Protein AF-0000000073377967 (afdb_homodimer)

Solvent-accessible surface area (backbone atoms only — not comparable to full-atom values): 44035 Å² total; per-residue (Å²): 124,82,76,76,72,69,24,38,34,28,38,19,68,34,43,51,21,41,23,29,51,41,42,47,40,69,74,34,63,85,47,51,41,34,38,29,19,65,47,54,81,81,47,94,70,66,77,40,59,47,49,41,74,63,43,64,31,60,46,85,28,69,48,59,68,60,19,52,52,19,46,57,15,47,52,41,32,71,63,36,80,82,41,24,83,33,47,45,70,49,6,34,40,32,38,18,60,60,66,51,46,60,42,22,50,49,41,37,47,75,70,72,44,83,67,71,58,48,74,34,52,56,83,60,52,33,53,45,79,84,32,69,53,55,48,24,69,60,65,75,47,67,31,28,25,38,31,54,79,19,21,32,26,36,27,35,61,41,52,36,50,52,45,51,50,28,43,77,60,62,39,42,78,44,69,42,48,74,46,27,63,32,62,71,83,79,49,32,32,38,32,35,28,29,68,89,65,52,76,49,76,23,60,30,32,36,43,15,41,41,24,48,39,43,54,40,26,43,46,22,13,64,76,69,71,39,72,68,53,40,45,67,89,58,46,42,19,32,33,34,41,34,34,29,30,52,47,51,73,71,54,34,71,67,38,61,76,38,38,29,34,32,46,46,57,44,40,56,45,51,37,32,56,34,41,36,44,47,41,47,96,84,30,36,34,37,37,35,28,61,60,28,21,27,35,74,38,73,80,43,97,94,40,70,44,39,36,70,51,96,47,98,49,40,56,22,70,67,65,36,35,28,52,53,39,35,32,52,52,42,47,37,42,41,49,22,55,81,49,54,78,58,47,70,74,48,54,35,46,41,42,30,11,26,29,46,75,49,44,45,32,50,28,64,41,90,60,23,55,39,30,29,38,34,37,21,38,48,88,62,42,64,41,32,30,81,40,45,6,54,54,48,51,26,47,76,69,71,60,49,54,69,69,52,48,57,62,12,32,69,82,53,87,70,64,72,42,55,77,28,38,75,45,66,77,46,52,42,82,78,39,52,48,48,73,73,82,123,124,86,77,76,71,69,24,37,32,28,39,18,68,36,44,51,21,41,22,28,50,40,41,48,40,69,75,36,64,85,48,50,41,34,38,30,19,66,49,56,79,82,49,95,70,65,82,37,59,46,50,39,74,63,43,64,32,58,47,85,27,69,50,58,70,59,18,52,51,20,46,58,17,47,53,40,34,71,64,36,79,85,43,26,84,32,47,44,69,49,6,36,40,32,38,18,60,60,66,51,45,60,41,23,50,50,41,38,44,74,70,72,46,83,66,70,56,47,73,34,53,56,82,60,52,32,54,44,78,83,32,68,54,54,47,23,72,59,65,75,46,67,30,28,27,37,31,55,81,19,21,33,26,36,27,35,60,42,53,36,49,53,46,49,52,28,42,75,62,62,39,41,79,43,69,43,49,73,47,28,64,32,63,73,84,81,50,33,31,38,31,33,29,30,68,89,66,51,75,50,75,23,61,32,32,36,44,16,41,40,25,48,40,44,55,40,25,43,45,23,13,64,76,69,70,41,72,67,51,40,44,67,90,59,46,41,19,34,31,34,39,33,34,29,30,52,48,52,73,73,54,34,69,67,37,61,76,38,40,29,37,32,45,47,56,45,39,56,44,51,38,34,56,33,41,34,42,47,40,46,96,84,30,36,34,36,37,33,28,61,61,28,22,28,34,75,38,74,79,42,96,93,38,71,45,39,37,69,52,96,47,99,50,40,55,22,69,66,66,36,35,27,52,54,40,35,34,50,52,40,46,37,41,42,49,23,54,83,50,54,76,57,45,72,75,46,54,36,47,41,46,30,10,26,27,47,76,50,43,43,32,50,27,65,41,91,60,24,54,40,30,30,38,34,38,20,36,48,88,62,42,65,40,30,32,79,42,44,6,55,54,49,52,25,46,77,69,70,61,48,54,69,71,53,48,57,64,12,32,71,82,52,86,70,64,70,43,55,79,30,38,74,44,66,77,44,52,41,83,77,38,51,48,49,73,74,81,120

pLDDT: mean 94.63, std 9.37, range [20.86, 98.94]

Radius of gyration: 30.76 Å; Cα contacts (8 Å, |Δi|>4): 2091; chains: 2; bounding box: 64×98×62 Å

InterPro domains:
  IPR006076 FAD dependent oxidoreductase [PF01266] (8-395)
  IPR036188 FAD/NAD(P)-binding domain superfamily [G3DSA:3.50.50.60] (9-411)
  IPR036188 FAD/NAD(P)-binding domain superfamily [SSF51905] (7-415)
  IPR045170 MTOX family [PTHR10961] (7-421)

Secondary structure (DSSP, 8-state):
------EEEEE--SHHHHHHHHHHHHH-TTSEEEEEESS-TT-S----SS-SS-EEE----SSHHHHHHHHHHHHHHHH-TTTGGGEE---EEEEESSSHHHHHHHHHHHTT---SEEEE-HHHHTTGGGGTTTTS--TT--EEEEETT-EEE-HHHHHHHHHHHHHHTT-EEEE--EEEEEE-SSS-EEEEEETTS-EEE-SEEEE--GGGHHHHHHHHHHHHT-GGG--GGG-EEEEEEEEEEE--HHHHHHHTTPPEEEE---TTTTS--EEEE---TT-EEEEEEEEEEE-EEEEETTEEEE---SSTTTTTT---HHHHHHHHHHHHHHH-GGGTT-EEEEEEEEEEEE-TT---EEEE-TT-TTEEEEE--TT--GGGHHHHHHHHHHHHHT-S-HHHHHHT-TT-----GGG-TTS--EEGGGGSPP----/------EEEEE--SHHHHHHHHHHHHH-TTSEEEEEESS-TT-S----SS-SS-EEE----SSHHHHHHHHHHHHHHHH-TTTGGGEE---EEEEESSSHHHHHHHHHHHTT----EEEE-HHHHTTGGGGTTTTS--TT--EEEEETT-EEE-HHHHHHHHHHHHHHTT-EEEE--EEEEEE-SSS-EEEEEETTS-EEE-SEEEE--GGGHHHHHHHHHHHHT-GGG--GGG-EEEEEEEEEEE--HHHHHHHTTPPEEEE---TTTTS--EEEE---TT-EEEEEEEEEEE-EEEEETTEEEE---SSTTTTTT---HHHHHHHHHHHHHHH-GGGGG-EEEEEEEEEEEE-TT---EEEE-TT-TTEEEEE--TT--GGGHHHHHHHHHHHHHT-S-HHHHHHT-TT-----GGG-TTS--EEGGGGSPP----

Structure (mmCIF, N/CA/C/O backbone):
data_AF-0000000073377967-model_v1
#
loop_
_entity.id
_entity.type
_entity.pdbx_description
1 polymer 'FAD dependent oxidoreductase domain-containing protein'
#
loop_
_atom_site.group_PDB
_atom_site.id
_atom_site.type_symbol
_atom_site.label_atom_id
_atom_site.label_alt_id
_atom_site.label_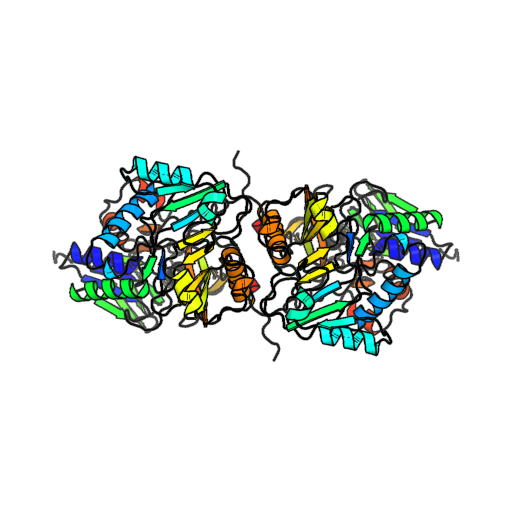comp_id
_atom_site.label_asym_id
_atom_site.label_entity_id
_atom_site.label_seq_id
_atom_site.pdbx_PDB_ins_code
_atom_site.Cartn_x
_atom_site.Cartn_y
_atom_site.Cartn_z
_atom_site.occupancy
_atom_site.B_iso_or_equiv
_atom_site.auth_seq_id
_atom_site.auth_comp_id
_atom_site.auth_asym_id
_atom_site.auth_atom_id
_atom_site.pdbx_PDB_model_num
ATOM 1 N N . MET A 1 1 ? -24.422 -52.75 -22.562 1 26.52 1 MET A N 1
ATOM 2 C CA . MET A 1 1 ? -24.328 -51.469 -21.875 1 26.52 1 MET A CA 1
ATOM 3 C C . MET A 1 1 ? -23.234 -50.594 -22.5 1 26.52 1 MET A C 1
ATOM 5 O O . MET A 1 1 ? -22.078 -51 -22.578 1 26.52 1 MET A O 1
ATOM 9 N N . THR A 1 2 ? -23.422 -49.969 -23.594 1 35.56 2 THR A N 1
ATOM 10 C CA . THR A 1 2 ? -22.406 -49.25 -24.359 1 35.56 2 THR A CA 1
ATOM 11 C C . THR A 1 2 ? -21.438 -48.531 -23.422 1 35.56 2 THR A C 1
ATOM 13 O O . THR A 1 2 ? -21.844 -47.75 -22.578 1 35.56 2 THR A O 1
ATOM 16 N N . THR A 1 3 ? -20.484 -49.156 -22.828 1 42.66 3 THR A N 1
ATOM 17 C CA . THR A 1 3 ? -19.469 -48.781 -21.859 1 42.66 3 THR A CA 1
ATOM 18 C C . THR A 1 3 ? -18.984 -47.344 -22.141 1 42.66 3 THR A C 1
ATOM 20 O O . THR A 1 3 ? -18.391 -47.094 -23.172 1 42.66 3 THR A O 1
ATOM 23 N N . HIS A 1 4 ? -19.75 -46.312 -21.938 1 56.88 4 HIS A N 1
ATOM 24 C CA . HIS A 1 4 ? -19.438 -44.906 -22.234 1 56.88 4 HIS A CA 1
ATOM 25 C C . HIS A 1 4 ? -18.062 -44.531 -21.688 1 56.88 4 HIS A C 1
ATOM 27 O O . HIS A 1 4 ? -17.781 -44.719 -20.516 1 56.88 4 HIS A O 1
ATOM 33 N N . ASN A 1 5 ? -17.062 -44.5 -22.453 1 76.94 5 ASN A N 1
ATOM 34 C CA . ASN A 1 5 ? -15.672 -44.156 -22.141 1 76.94 5 ASN A CA 1
ATOM 35 C C . ASN A 1 5 ? -15.57 -42.781 -21.516 1 76.94 5 ASN A C 1
ATOM 37 O O . ASN A 1 5 ? -16.203 -41.812 -21.984 1 76.94 5 ASN A O 1
ATOM 41 N N . PRO A 1 6 ? -14.906 -42.75 -20.312 1 88.88 6 PRO A N 1
ATOM 42 C CA . PRO A 1 6 ? -14.75 -41.469 -19.656 1 88.88 6 PRO A CA 1
ATOM 43 C C . PRO A 1 6 ? -14.133 -40.406 -20.578 1 88.88 6 PRO A C 1
ATOM 45 O O . PRO A 1 6 ? -13.266 -40.75 -21.406 1 88.88 6 PRO A O 1
ATOM 48 N N . SER A 1 7 ? -14.773 -39.25 -20.656 1 97.31 7 SER A N 1
ATOM 49 C CA . SER A 1 7 ? -14.25 -38.094 -21.375 1 97.31 7 SER A CA 1
ATOM 50 C C . SER A 1 7 ? -13.984 -36.938 -20.422 1 97.31 7 SER A C 1
ATOM 52 O O . SER A 1 7 ? -14.68 -36.781 -19.422 1 97.31 7 SER A O 1
ATOM 54 N N . TYR A 1 8 ? -12.93 -36.281 -20.719 1 98.75 8 TYR A N 1
ATOM 55 C CA . TYR A 1 8 ? -12.477 -35.188 -19.859 1 98.75 8 TYR A CA 1
ATOM 56 C C . TYR A 1 8 ? -12.398 -33.875 -20.625 1 98.75 8 TYR A C 1
ATOM 58 O O . TYR A 1 8 ? -11.812 -33.812 -21.719 1 98.75 8 TYR A O 1
ATOM 66 N N . LEU A 1 9 ? -13.047 -32.875 -20.125 1 98.88 9 LEU A N 1
ATOM 67 C CA . LEU A 1 9 ? -12.938 -31.484 -20.609 1 98.88 9 LEU A CA 1
ATOM 68 C C . LEU A 1 9 ? -12.266 -30.594 -19.562 1 98.88 9 LEU A C 1
ATOM 70 O O . LEU A 1 9 ? -12.75 -30.484 -18.438 1 98.88 9 LEU A O 1
ATOM 74 N N . ILE A 1 10 ? -11.133 -30.062 -19.953 1 98.94 10 ILE A N 1
ATOM 75 C CA . ILE A 1 10 ? -10.352 -29.219 -19.062 1 98.94 10 ILE A CA 1
ATOM 76 C C . ILE A 1 10 ? -10.43 -27.766 -19.516 1 98.94 10 ILE A C 1
ATOM 78 O O . ILE A 1 10 ? -9.984 -27.438 -20.625 1 98.94 10 ILE A O 1
ATOM 82 N N . VAL A 1 11 ? -10.977 -26.906 -18.656 1 98.75 11 VAL A N 1
ATOM 83 C CA . VAL A 1 11 ? -11.133 -25.484 -18.969 1 98.75 11 VAL A CA 1
ATOM 84 C C . VAL A 1 11 ? -9.938 -24.703 -18.422 1 98.75 11 VAL A C 1
ATOM 86 O O . VAL A 1 11 ? -9.867 -24.422 -17.219 1 98.75 11 VAL A O 1
ATOM 89 N N . GLY A 1 12 ? -9.102 -24.234 -19.312 1 98.06 12 GLY A N 1
ATOM 90 C CA . GLY A 1 12 ? -7.867 -23.562 -18.969 1 98.06 12 GLY A CA 1
ATOM 91 C C . GLY A 1 12 ? -6.629 -24.375 -19.281 1 98.06 12 GLY A C 1
ATOM 92 O O . GLY A 1 12 ? -6.477 -25.5 -18.797 1 98.06 12 GLY A O 1
ATOM 93 N N . ALA A 1 13 ? -5.793 -23.734 -20.062 1 98.06 13 ALA A N 1
ATOM 94 C CA . ALA A 1 13 ? -4.562 -24.422 -20.469 1 98.06 13 ALA A CA 1
ATOM 95 C C . ALA A 1 13 ? -3.338 -23.766 -19.844 1 98.06 13 ALA A C 1
ATOM 97 O O . ALA A 1 13 ? -2.344 -23.5 -20.516 1 98.06 13 ALA A O 1
ATOM 98 N N . GLY A 1 14 ? -3.438 -23.391 -18.578 1 97.5 14 GLY A N 1
ATOM 99 C CA . GLY A 1 14 ? -2.281 -23.109 -17.75 1 97.5 14 GLY A CA 1
ATOM 100 C C . GLY A 1 14 ? -1.642 -24.359 -17.172 1 97.5 14 GLY A C 1
ATOM 101 O O . GLY A 1 14 ? -1.864 -25.469 -17.672 1 97.5 14 GLY A O 1
ATOM 102 N N . VAL A 1 15 ? -0.915 -24.156 -16.078 1 98.19 15 VAL A N 1
ATOM 103 C CA . VAL A 1 15 ? -0.127 -25.297 -15.602 1 98.19 15 VAL A CA 1
ATOM 104 C C . VAL A 1 15 ? -1.048 -26.328 -14.969 1 98.19 15 VAL A C 1
ATOM 106 O O . VAL A 1 15 ? -0.798 -27.531 -15.07 1 98.19 15 VAL A O 1
ATOM 109 N N . PHE A 1 16 ? -2.098 -25.922 -14.328 1 98.75 16 PHE A N 1
ATOM 110 C CA . PHE A 1 16 ? -3.031 -26.891 -13.766 1 98.75 16 PHE A CA 1
ATOM 111 C C . PHE A 1 16 ? -3.691 -27.703 -14.867 1 98.75 16 PHE A C 1
ATOM 113 O O . PHE A 1 16 ? -3.791 -28.938 -14.758 1 98.75 16 PHE A O 1
ATOM 120 N N . GLY A 1 17 ? -4.113 -27.047 -15.922 1 98.81 17 GLY A N 1
ATOM 121 C CA . GLY A 1 17 ? -4.809 -27.734 -17 1 98.81 17 GLY A CA 1
ATOM 122 C C . GLY A 1 17 ? -3.9 -28.609 -17.828 1 98.81 17 GLY A C 1
ATOM 123 O O . GLY A 1 17 ? -4.184 -29.797 -18.031 1 98.81 17 GLY A O 1
ATOM 124 N N . VAL A 1 18 ? -2.848 -28.094 -18.266 1 98.81 18 VAL A N 1
ATOM 125 C CA . VAL A 1 18 ? -1.949 -28.812 -19.156 1 98.81 18 VAL A CA 1
ATOM 126 C C . VAL A 1 18 ? -1.345 -30.016 -18.422 1 98.81 18 VAL A C 1
ATOM 128 O O . VAL A 1 18 ? -1.225 -31.094 -19 1 98.81 18 VAL A O 1
ATOM 131 N N . SER A 1 19 ? -0.915 -29.766 -17.188 1 98.94 19 SER A N 1
ATOM 132 C CA . SER A 1 19 ? -0.397 -30.875 -16.406 1 98.94 19 SER A CA 1
ATOM 133 C C . SER A 1 19 ? -1.442 -31.984 -16.25 1 98.94 19 SER A C 1
ATOM 135 O O . SER A 1 19 ? -1.12 -33.156 -16.344 1 98.94 19 SER A O 1
ATOM 137 N N . THR A 1 20 ? -2.662 -31.625 -15.992 1 98.94 20 THR A N 1
ATOM 138 C CA . THR A 1 20 ? -3.754 -32.594 -15.859 1 98.94 20 THR A CA 1
ATOM 139 C C . THR A 1 20 ? -3.943 -33.375 -17.156 1 98.94 20 THR A C 1
ATOM 141 O O . THR A 1 20 ? -4.02 -34.594 -17.125 1 98.94 20 THR A O 1
ATOM 144 N N . ALA A 1 21 ? -4.004 -32.656 -18.25 1 98.94 21 ALA A N 1
ATOM 145 C CA . ALA A 1 21 ? -4.156 -33.312 -19.547 1 98.94 21 ALA A CA 1
ATOM 146 C C . ALA A 1 21 ? -3.027 -34.312 -19.812 1 98.94 21 ALA A C 1
ATOM 148 O O . ALA A 1 21 ? -3.266 -35.438 -20.266 1 98.94 21 ALA A O 1
ATOM 149 N N . TYR A 1 22 ? -1.828 -33.906 -19.531 1 98.88 22 TYR A N 1
ATOM 150 C CA . TYR A 1 22 ? -0.641 -34.719 -19.766 1 98.88 22 TYR A CA 1
ATOM 151 C C . TYR A 1 22 ? -0.718 -36.031 -18.969 1 98.88 22 TYR A C 1
ATOM 153 O O . TYR A 1 22 ? -0.483 -37.125 -19.516 1 98.88 22 TYR A O 1
ATOM 161 N N . HIS A 1 23 ? -1.049 -35.938 -17.734 1 98.81 23 HIS A N 1
ATOM 162 C CA . HIS A 1 23 ? -1.083 -37.125 -16.875 1 98.81 23 HIS A CA 1
ATOM 163 C C . HIS A 1 23 ? -2.27 -38 -17.219 1 98.81 23 HIS A C 1
ATOM 165 O O . HIS A 1 23 ? -2.164 -39.25 -17.156 1 98.81 23 HIS A O 1
ATOM 171 N N . LEU A 1 24 ? -3.408 -37.406 -17.547 1 98.75 24 LEU A N 1
ATOM 172 C CA . LEU A 1 24 ? -4.582 -38.188 -17.938 1 98.75 24 LEU A CA 1
ATOM 173 C C . LEU A 1 24 ? -4.293 -39.031 -19.172 1 98.75 24 LEU A C 1
ATOM 175 O O . LEU A 1 24 ? -4.562 -40.219 -19.188 1 98.75 24 LEU A O 1
ATOM 179 N N . ILE A 1 25 ? -3.711 -38.344 -20.188 1 98.44 25 ILE A N 1
ATOM 180 C CA . ILE A 1 25 ? -3.541 -39.031 -21.484 1 98.44 25 ILE A CA 1
ATOM 181 C C . ILE A 1 25 ? -2.459 -40.094 -21.359 1 98.44 25 ILE A C 1
ATOM 183 O O . ILE A 1 25 ? -2.5 -41.094 -22.062 1 98.44 25 ILE A O 1
ATOM 187 N N . GLN A 1 26 ? -1.489 -39.906 -20.516 1 98.12 26 GLN A N 1
ATOM 188 C CA . GLN A 1 26 ? -0.467 -40.906 -20.266 1 98.12 26 GLN A CA 1
ATOM 189 C C . GLN A 1 26 ? -1.058 -42.125 -19.562 1 98.12 26 GLN A C 1
ATOM 191 O O . GLN A 1 26 ? -0.741 -43.281 -19.922 1 98.12 26 GLN A O 1
ATOM 196 N N . LYS A 1 27 ? -1.865 -41.875 -18.609 1 97.44 27 LYS A N 1
ATOM 197 C CA . LYS A 1 27 ? -2.438 -42.969 -17.844 1 97.44 27 LYS A CA 1
ATOM 198 C C . LYS A 1 27 ? -3.549 -43.656 -18.609 1 97.44 27 LYS A C 1
ATOM 200 O O . LYS A 1 27 ? -3.713 -44.875 -18.516 1 97.44 27 LYS A O 1
ATOM 205 N N . TYR A 1 28 ? -4.332 -42.906 -19.344 1 97.19 28 TYR A N 1
ATOM 206 C CA . TYR A 1 28 ? -5.438 -43.406 -20.141 1 97.19 28 TYR A CA 1
ATOM 207 C C . TYR A 1 28 ? -5.289 -43 -21.609 1 97.19 28 TYR A C 1
ATOM 209 O O . TYR A 1 28 ? -5.984 -42.094 -22.078 1 97.19 28 TYR A O 1
ATOM 217 N N . PRO A 1 29 ? -4.566 -43.719 -22.328 1 95.81 29 PRO A N 1
ATOM 218 C CA . PRO A 1 29 ? -4.23 -43.312 -23.703 1 95.81 29 PRO A CA 1
ATOM 219 C C . PRO A 1 29 ? -5.445 -43.312 -24.625 1 95.81 29 PRO A C 1
ATOM 221 O O . PRO A 1 29 ? -5.422 -42.656 -25.672 1 95.81 29 PRO A O 1
ATOM 224 N N . ASN A 1 30 ? -6.516 -44 -24.234 1 95.06 30 ASN A N 1
ATOM 225 C CA . ASN A 1 30 ? -7.688 -44.094 -25.094 1 95.06 30 ASN A CA 1
ATOM 226 C C . ASN A 1 30 ? -8.789 -43.125 -24.625 1 95.06 30 ASN A C 1
ATOM 228 O O . ASN A 1 30 ? -9.859 -43.062 -25.234 1 95.06 30 ASN A O 1
ATOM 232 N N . ALA A 1 31 ? -8.484 -42.344 -23.594 1 96.12 31 ALA A N 1
ATOM 233 C CA . ALA A 1 31 ? -9.469 -41.406 -23.094 1 96.12 31 ALA A CA 1
ATOM 234 C C . ALA A 1 31 ? -9.57 -40.188 -24.031 1 96.12 31 ALA A C 1
ATOM 236 O O . ALA A 1 31 ? -8.594 -39.812 -24.688 1 96.12 31 ALA A O 1
ATOM 237 N N . SER A 1 32 ? -10.812 -39.719 -24.109 1 97.88 32 SER A N 1
ATOM 238 C CA . SER A 1 32 ? -11 -38.438 -24.797 1 97.88 32 SER A CA 1
ATOM 239 C C . SER A 1 32 ? -10.688 -37.25 -23.859 1 97.88 32 SER A C 1
ATOM 241 O O . SER A 1 32 ? -11.414 -37.031 -22.891 1 97.88 32 SER A O 1
ATOM 243 N N . VAL A 1 33 ? -9.594 -36.625 -24.094 1 98.75 33 VAL A N 1
ATOM 244 C CA . VAL A 1 33 ? -9.172 -35.469 -23.297 1 98.75 33 VAL A CA 1
ATOM 245 C C . VAL A 1 33 ? -9.125 -34.219 -24.156 1 98.75 33 VAL A C 1
ATOM 247 O O . VAL A 1 33 ? -8.469 -34.188 -25.203 1 98.75 33 VAL A O 1
ATOM 250 N N . THR A 1 34 ? -9.852 -33.156 -23.75 1 98.88 34 THR A N 1
ATOM 251 C CA . THR A 1 34 ? -9.883 -31.875 -24.469 1 98.88 34 THR A CA 1
ATOM 252 C C . THR A 1 34 ? -9.469 -30.734 -23.547 1 98.88 34 THR A C 1
ATOM 254 O O . THR A 1 34 ? -10.023 -30.562 -22.469 1 98.88 34 THR A O 1
ATOM 257 N N . LEU A 1 35 ? -8.469 -30.016 -24.016 1 98.75 35 LEU A N 1
ATOM 258 C CA . LEU A 1 35 ? -8.117 -28.734 -23.422 1 98.75 35 LEU A CA 1
ATOM 259 C C . LEU A 1 35 ? -8.805 -27.578 -24.141 1 98.75 35 LEU A C 1
ATOM 261 O O . LEU A 1 35 ? -8.82 -27.547 -25.375 1 98.75 35 LEU A O 1
ATOM 265 N N . VAL A 1 36 ? -9.367 -26.672 -23.375 1 98.5 36 VAL A N 1
ATOM 266 C CA . VAL A 1 36 ? -9.945 -25.484 -24 1 98.5 36 VAL A CA 1
ATOM 267 C C . VAL A 1 36 ? -9.406 -24.234 -23.312 1 98.5 36 VAL A C 1
ATOM 269 O O . VAL A 1 36 ? -9.344 -24.172 -22.078 1 98.5 36 VAL A O 1
ATOM 272 N N . ASP A 1 37 ? -8.984 -23.312 -24.062 1 97.44 37 ASP A N 1
ATOM 273 C CA . ASP A 1 37 ? -8.461 -22.047 -23.594 1 97.44 37 ASP A CA 1
ATOM 274 C C . ASP A 1 37 ? -8.773 -20.922 -24.578 1 97.44 37 ASP A C 1
ATOM 276 O O . ASP A 1 37 ? -8.938 -21.172 -25.781 1 97.44 37 ASP A O 1
ATOM 280 N N . ARG A 1 38 ? -8.836 -19.766 -24.031 1 95.69 38 ARG A N 1
ATOM 281 C CA . ARG A 1 38 ? -9.141 -18.625 -24.891 1 95.69 38 ARG A CA 1
ATOM 282 C C . ARG A 1 38 ? -7.973 -18.328 -25.828 1 95.69 38 ARG A C 1
ATOM 284 O O . ARG A 1 38 ? -8.172 -17.781 -26.922 1 95.69 38 ARG A O 1
ATOM 291 N N . ASP A 1 39 ? -6.793 -18.656 -25.422 1 96.06 39 ASP A N 1
ATOM 292 C CA . ASP A 1 39 ? -5.602 -18.406 -26.234 1 96.06 39 ASP A CA 1
ATOM 293 C C . ASP A 1 39 ? -5.09 -19.688 -26.875 1 96.06 39 ASP A C 1
ATOM 295 O O . ASP A 1 39 ? -5.141 -20.75 -26.25 1 96.06 39 ASP A O 1
ATOM 299 N N . ALA A 1 40 ? -4.582 -19.5 -28.062 1 96.81 40 ALA A N 1
ATOM 300 C CA . ALA A 1 40 ? -3.852 -20.625 -28.656 1 96.81 40 ALA A CA 1
ATOM 301 C C . ALA A 1 40 ? -2.627 -20.984 -27.812 1 96.81 40 ALA A C 1
ATOM 303 O O . ALA A 1 40 ? -1.989 -20.109 -27.234 1 96.81 40 ALA A O 1
ATOM 304 N N . TYR A 1 41 ? -2.311 -22.297 -27.797 1 96 41 TYR A N 1
ATOM 305 C CA . TYR A 1 41 ? -1.249 -22.75 -26.906 1 96 41 TYR A CA 1
ATOM 306 C C . TYR A 1 41 ? 0.098 -22.172 -27.328 1 96 41 TYR A C 1
ATOM 308 O O . TYR A 1 41 ? 1.012 -22.047 -26.5 1 96 41 TYR A O 1
ATOM 316 N N . ASP A 1 42 ? 0.201 -21.812 -28.641 1 94.5 42 ASP A N 1
ATOM 317 C CA . ASP A 1 42 ? 1.464 -21.312 -29.172 1 94.5 42 ASP A CA 1
ATOM 318 C C . ASP A 1 42 ? 1.363 -19.828 -29.516 1 94.5 42 ASP A C 1
ATOM 320 O O . ASP A 1 42 ? 2.135 -19.312 -30.328 1 94.5 42 ASP A O 1
ATOM 324 N N . ALA A 1 43 ? 0.316 -19.219 -28.906 1 94.31 43 ALA A N 1
ATOM 325 C CA . ALA A 1 43 ? 0.167 -17.781 -29.141 1 94.31 43 ALA A CA 1
ATOM 326 C C . ALA A 1 43 ? 1.356 -17.016 -28.594 1 94.31 43 ALA A C 1
ATOM 328 O O . ALA A 1 43 ? 1.999 -17.453 -27.641 1 94.31 43 ALA A O 1
ATOM 329 N N . GLU A 1 44 ? 1.631 -15.867 -29.156 1 89.5 44 GLU A N 1
ATOM 330 C CA . GLU A 1 44 ? 2.746 -15.023 -28.734 1 89.5 44 GLU A CA 1
ATOM 331 C C . GLU A 1 44 ? 2.465 -14.359 -27.391 1 89.5 44 GLU A C 1
ATOM 333 O O . GLU A 1 44 ? 3.389 -14.078 -26.625 1 89.5 44 GLU A O 1
ATOM 338 N N . SER A 1 45 ? 1.251 -14.078 -27.156 1 89.44 45 SER A N 1
ATOM 339 C CA . SER A 1 45 ? 0.805 -13.5 -25.891 1 89.44 45 SER A CA 1
ATOM 340 C C . SER A 1 45 ? -0.458 -14.195 -25.391 1 89.44 45 SER A C 1
ATOM 342 O O . SER A 1 45 ? -1.374 -14.469 -26.172 1 89.44 45 SER A O 1
ATOM 344 N N . ARG A 1 46 ? -0.396 -14.523 -24.094 1 92.25 46 ARG A N 1
ATOM 345 C CA . ARG A 1 46 ? -1.549 -15.156 -23.453 1 92.25 46 ARG A CA 1
ATOM 346 C C . ARG A 1 46 ? -1.888 -14.461 -22.141 1 92.25 46 ARG A C 1
ATOM 348 O O . ARG A 1 46 ? -1.053 -13.75 -21.562 1 92.25 46 ARG A O 1
ATOM 355 N N . VAL A 1 47 ? -3.174 -14.547 -21.578 1 86.38 47 VAL A N 1
ATOM 356 C CA . VAL A 1 47 ? -3.598 -13.945 -20.312 1 86.38 47 VAL A CA 1
ATOM 357 C C . VAL A 1 47 ? -3.463 -14.969 -19.188 1 86.38 47 VAL A C 1
ATOM 359 O O . VAL A 1 47 ? -4.023 -14.789 -18.109 1 86.38 47 VAL A O 1
ATOM 362 N N . ALA A 1 48 ? -2.459 -15.633 -19.078 1 74.44 48 ALA A N 1
ATOM 363 C CA . ALA A 1 48 ? -2.287 -16.672 -18.062 1 74.44 48 ALA A CA 1
ATOM 364 C C . ALA A 1 48 ? -1.117 -16.344 -17.125 1 74.44 48 ALA A C 1
ATOM 366 O O . ALA A 1 48 ? -0.084 -15.836 -17.578 1 74.44 48 ALA A O 1
ATOM 367 N N . ALA A 1 49 ? -1.429 -16.656 -15.844 1 80.75 49 ALA A N 1
ATOM 368 C CA . ALA A 1 49 ? -0.297 -16.547 -14.922 1 80.75 49 ALA A CA 1
ATOM 369 C C . ALA A 1 49 ? 0.826 -17.5 -15.336 1 80.75 49 ALA A C 1
ATOM 371 O O . ALA A 1 49 ? 2.004 -17.203 -15.125 1 80.75 49 ALA A O 1
ATOM 372 N N . SER A 1 50 ? 0.452 -18.547 -15.984 1 83.81 50 SER A N 1
ATOM 373 C CA . SER A 1 50 ? 1.407 -19.594 -16.328 1 83.81 50 SER A CA 1
ATOM 374 C C . SER A 1 50 ? 2.281 -19.172 -17.516 1 83.81 50 SER A C 1
ATOM 376 O O . SER A 1 50 ? 3.375 -19.719 -17.703 1 83.81 50 SER A O 1
ATOM 378 N N . TRP A 1 51 ? 1.674 -18.391 -18.328 1 82.75 51 TRP A N 1
ATOM 379 C CA . TRP A 1 51 ? 2.42 -17.906 -19.484 1 82.75 51 TRP A CA 1
ATOM 380 C C . TRP A 1 51 ? 3.258 -16.688 -19.125 1 82.75 51 TRP A C 1
ATOM 382 O O . TRP A 1 51 ? 2.713 -15.641 -18.766 1 82.75 51 TRP A O 1
ATOM 392 N N . ASP A 1 52 ? 4.492 -16.828 -19.031 1 86.75 52 ASP A N 1
ATOM 393 C CA . ASP A 1 52 ? 5.449 -15.797 -18.656 1 86.75 52 ASP A CA 1
ATOM 394 C C . ASP A 1 52 ? 6.82 -16.078 -19.266 1 86.75 52 ASP A C 1
ATOM 396 O O . ASP A 1 52 ? 7.02 -17.078 -19.938 1 86.75 52 ASP A O 1
ATOM 400 N N . TRP A 1 53 ? 7.695 -15.141 -19.047 1 89.56 53 TRP A N 1
ATOM 401 C CA . TRP A 1 53 ? 9.078 -15.312 -19.484 1 89.56 53 TRP A CA 1
ATOM 402 C C . TRP A 1 53 ? 9.797 -16.359 -18.641 1 89.56 53 TRP A C 1
ATOM 404 O O . TRP A 1 53 ? 10.359 -17.312 -19.188 1 89.56 53 TRP A O 1
ATOM 414 N N . ASN A 1 54 ? 9.789 -16.141 -17.422 1 95.12 54 ASN A N 1
ATOM 415 C CA . ASN A 1 54 ? 10.445 -17.031 -16.469 1 95.12 54 ASN A CA 1
ATOM 416 C C . ASN A 1 54 ? 9.734 -17.047 -15.125 1 95.12 54 ASN A C 1
ATOM 418 O O . ASN A 1 54 ? 9.008 -16.094 -14.797 1 95.12 54 ASN A O 1
ATOM 422 N N . LYS A 1 55 ? 9.82 -18.172 -14.453 1 97.06 55 LYS A N 1
ATOM 423 C CA . LYS A 1 55 ? 9.258 -18.359 -13.117 1 97.06 55 LYS A CA 1
ATOM 424 C C . LYS A 1 55 ? 10.188 -19.172 -12.234 1 97.06 55 LYS A C 1
ATOM 426 O O . LYS A 1 55 ? 11.008 -19.953 -12.734 1 97.06 55 LYS A O 1
ATOM 431 N N . VAL A 1 56 ? 10.023 -19.047 -10.984 1 97.69 56 VAL A N 1
ATOM 432 C CA . VAL A 1 56 ? 10.898 -19.672 -10 1 97.69 56 VAL A CA 1
ATOM 433 C C . VAL A 1 56 ? 10.539 -21.141 -9.852 1 97.69 56 VAL A C 1
ATOM 435 O O . VAL A 1 56 ? 9.359 -21.5 -9.852 1 97.69 56 VAL A O 1
ATOM 438 N N . VAL A 1 57 ? 11.492 -21.953 -9.766 1 98.12 57 VAL A N 1
ATOM 439 C CA . VAL A 1 57 ? 11.383 -23.344 -9.375 1 98.12 57 VAL A CA 1
ATOM 440 C C . VAL A 1 57 ? 12.195 -23.609 -8.109 1 98.12 57 VAL A C 1
ATOM 442 O O . VAL A 1 57 ? 13.43 -23.672 -8.156 1 98.12 57 VAL A O 1
ATOM 445 N N . ARG A 1 58 ? 11.484 -23.766 -7.023 1 97.12 58 ARG A N 1
ATOM 446 C CA . ARG A 1 58 ? 12.117 -23.922 -5.719 1 97.12 58 ARG A CA 1
ATOM 447 C C . ARG A 1 58 ? 11.359 -24.938 -4.863 1 97.12 58 ARG A C 1
ATOM 449 O O . ARG A 1 58 ? 10.164 -25.156 -5.066 1 97.12 58 ARG A O 1
ATOM 456 N N . ALA A 1 59 ? 12.109 -25.516 -3.943 1 96.5 59 ALA A N 1
ATOM 457 C CA . ALA A 1 59 ? 11.477 -26.391 -2.957 1 96.5 59 ALA A CA 1
ATOM 458 C C . ALA A 1 59 ? 11.688 -25.859 -1.542 1 96.5 59 ALA A C 1
ATOM 460 O O . ALA A 1 59 ? 11.672 -26.625 -0.576 1 96.5 59 ALA A O 1
ATOM 461 N N . ASP A 1 60 ? 11.977 -24.641 -1.458 1 95.31 60 ASP A N 1
ATOM 462 C CA . ASP A 1 60 ? 12.219 -24 -0.17 1 95.31 60 ASP A CA 1
ATOM 463 C C . ASP A 1 60 ? 10.898 -23.656 0.521 1 95.31 60 ASP A C 1
ATOM 465 O O . ASP A 1 60 ? 10.414 -22.531 0.399 1 95.31 60 ASP A O 1
ATOM 469 N N . TYR A 1 61 ? 10.312 -24.609 1.236 1 96.25 61 TYR A N 1
ATOM 470 C CA . TYR A 1 61 ? 9.055 -24.406 1.959 1 96.25 61 TYR A CA 1
ATOM 471 C C . TYR A 1 61 ? 9.227 -24.719 3.441 1 96.25 61 TYR A C 1
ATOM 473 O O . TYR A 1 61 ? 9.875 -25.703 3.803 1 96.25 61 TYR A O 1
ATOM 481 N N . ASP A 1 62 ? 8.672 -23.875 4.215 1 94.5 62 ASP A N 1
ATOM 482 C CA . ASP A 1 62 ? 8.594 -24.25 5.625 1 94.5 62 ASP A CA 1
ATOM 483 C C . ASP A 1 62 ? 7.359 -25.109 5.902 1 94.5 62 ASP A C 1
ATOM 485 O O . ASP A 1 62 ? 7.227 -25.688 6.98 1 94.5 62 ASP A O 1
ATOM 489 N N . ASP A 1 63 ? 6.469 -25.188 5.023 1 96.12 63 ASP A N 1
ATOM 490 C CA . ASP A 1 63 ? 5.398 -26.188 5.016 1 96.12 63 ASP A CA 1
ATOM 491 C C . ASP A 1 63 ? 5.887 -27.516 4.461 1 96.12 63 ASP A C 1
ATOM 493 O O . ASP A 1 63 ? 6.25 -27.609 3.287 1 96.12 63 ASP A O 1
ATOM 497 N N . LYS A 1 64 ? 5.816 -28.531 5.215 1 97.06 64 LYS A N 1
ATOM 498 C CA . LYS A 1 64 ? 6.445 -29.797 4.852 1 97.06 64 LYS A CA 1
ATOM 499 C C . LYS A 1 64 ? 5.73 -30.438 3.668 1 97.06 64 LYS A C 1
ATOM 501 O O . LYS A 1 64 ? 6.363 -31.078 2.826 1 97.06 64 LYS A O 1
ATOM 506 N N . VAL A 1 65 ? 4.445 -30.312 3.602 1 97.44 65 VAL A N 1
ATOM 507 C CA . VAL A 1 65 ? 3.658 -30.906 2.525 1 97.44 65 VAL A CA 1
ATOM 508 C C . VAL A 1 65 ? 4.07 -30.297 1.187 1 97.44 65 VAL A C 1
ATOM 510 O O . VAL A 1 65 ? 4.379 -31.016 0.238 1 97.44 65 VAL A O 1
ATOM 513 N N . TYR A 1 66 ? 4.141 -29.047 1.107 1 98.19 66 TYR A N 1
ATOM 514 C CA . TYR A 1 66 ? 4.504 -28.391 -0.139 1 98.19 66 TYR A CA 1
ATOM 515 C C . TYR A 1 66 ? 5.988 -28.562 -0.435 1 98.19 66 TYR A C 1
ATOM 517 O O . TYR A 1 66 ? 6.395 -28.609 -1.599 1 98.19 66 TYR A O 1
ATOM 525 N N . CYS A 1 67 ? 6.781 -28.656 0.618 1 97.81 67 CYS A N 1
ATOM 526 C CA . CYS A 1 67 ? 8.188 -29 0.4 1 97.81 67 CYS A CA 1
ATOM 527 C C . CYS A 1 67 ? 8.32 -30.328 -0.335 1 97.81 67 CYS A C 1
ATOM 529 O O . CYS A 1 67 ? 9.078 -30.422 -1.305 1 97.81 67 CYS A O 1
ATOM 531 N N . GLN A 1 68 ? 7.578 -31.281 0.131 1 97.88 68 GLN A N 1
ATOM 532 C CA . GLN A 1 68 ? 7.629 -32.594 -0.476 1 97.88 68 GLN A CA 1
ATOM 533 C C . GLN A 1 68 ? 7.176 -32.562 -1.933 1 97.88 68 GLN A C 1
ATOM 535 O O . GLN A 1 68 ? 7.82 -33.156 -2.807 1 97.88 68 GLN A O 1
ATOM 540 N N . LEU A 1 69 ? 6.094 -31.891 -2.219 1 98.44 69 LEU A N 1
ATOM 541 C CA . LEU A 1 69 ? 5.59 -31.75 -3.58 1 98.44 69 LEU A CA 1
ATOM 542 C C . LEU A 1 69 ? 6.605 -31.031 -4.469 1 98.44 69 LEU A C 1
ATOM 544 O O . LEU A 1 69 ? 6.812 -31.422 -5.621 1 98.44 69 LEU A O 1
ATOM 548 N N . ALA A 1 70 ? 7.207 -30.031 -3.902 1 98.25 70 ALA A N 1
ATOM 549 C CA . ALA A 1 70 ? 8.164 -29.234 -4.664 1 98.25 70 ALA A CA 1
ATOM 550 C C . ALA A 1 70 ? 9.414 -30.047 -4.992 1 98.25 70 ALA A C 1
ATOM 552 O O . ALA A 1 70 ? 9.984 -29.906 -6.074 1 98.25 70 ALA A O 1
ATOM 553 N N . LEU A 1 71 ? 9.844 -30.828 -4.047 1 97.44 71 LEU A N 1
ATOM 554 C CA . LEU A 1 71 ? 11 -31.688 -4.293 1 97.44 71 LEU A CA 1
ATOM 555 C C . LEU A 1 71 ? 10.695 -32.688 -5.398 1 97.44 71 LEU A C 1
ATOM 557 O O . LEU A 1 71 ? 11.547 -32.938 -6.258 1 97.44 71 LEU A O 1
ATOM 561 N N . GLU A 1 72 ? 9.508 -33.25 -5.359 1 98.19 72 GLU A N 1
ATOM 562 C CA . GLU A 1 72 ? 9.094 -34.156 -6.422 1 98.19 72 GLU A CA 1
ATOM 563 C C . GLU A 1 72 ? 9.125 -33.469 -7.785 1 98.19 72 GLU A C 1
ATOM 565 O O . GLU A 1 72 ? 9.641 -34.031 -8.758 1 98.19 72 GLU A O 1
ATOM 570 N N . ALA A 1 73 ? 8.617 -32.281 -7.855 1 98.62 73 ALA A N 1
ATOM 571 C CA . ALA A 1 73 ? 8.602 -31.531 -9.102 1 98.62 73 ALA A CA 1
ATOM 572 C C . ALA A 1 73 ? 10.023 -31.188 -9.555 1 98.62 73 ALA A C 1
ATOM 574 O O . ALA A 1 73 ? 10.344 -31.281 -10.734 1 98.62 73 ALA A O 1
ATOM 575 N N . GLN A 1 74 ? 10.812 -30.781 -8.609 1 97.5 74 GLN A N 1
ATOM 576 C CA . GLN A 1 74 ? 12.188 -30.391 -8.914 1 97.5 74 GLN A CA 1
ATOM 577 C C . GLN A 1 74 ? 12.969 -31.562 -9.5 1 97.5 74 GLN A C 1
ATOM 579 O O . GLN A 1 74 ? 13.781 -31.391 -10.406 1 97.5 74 GLN A O 1
ATOM 584 N N . ASP A 1 75 ? 12.758 -32.75 -9.008 1 97.44 75 ASP A N 1
ATOM 585 C CA . ASP A 1 75 ? 13.422 -33.938 -9.547 1 97.44 75 ASP A CA 1
ATOM 586 C C . ASP A 1 75 ? 13.086 -34.125 -11.023 1 97.44 75 ASP A C 1
ATOM 588 O O . ASP A 1 75 ? 13.953 -34.5 -11.82 1 97.44 75 ASP A O 1
ATOM 592 N N . ILE A 1 76 ? 11.883 -33.844 -11.344 1 98.69 76 ILE A N 1
ATOM 593 C CA . ILE A 1 76 ? 11.453 -34 -12.727 1 98.69 76 ILE A CA 1
ATOM 594 C C . ILE A 1 76 ? 12.07 -32.906 -13.594 1 98.69 76 ILE A C 1
ATOM 596 O O . ILE A 1 76 ? 12.586 -33.188 -14.68 1 98.69 76 ILE A O 1
ATOM 600 N N . PHE A 1 77 ? 12.094 -31.703 -13.109 1 98.5 77 PHE A N 1
ATOM 601 C CA . PHE A 1 77 ? 12.719 -30.609 -13.828 1 98.5 77 PHE A CA 1
ATOM 602 C C . PHE A 1 77 ? 14.18 -30.906 -14.109 1 98.5 77 PHE A C 1
ATOM 604 O O . PHE A 1 77 ? 14.719 -30.469 -15.133 1 98.5 77 PHE A O 1
ATOM 611 N N . LYS A 1 78 ? 14.805 -31.672 -13.273 1 97.06 78 LYS A N 1
ATOM 612 C CA . LYS A 1 78 ? 16.25 -31.891 -13.359 1 97.06 78 LYS A CA 1
ATOM 613 C C . LYS A 1 78 ? 16.562 -33.062 -14.273 1 97.06 78 LYS A C 1
ATOM 615 O O . LYS A 1 78 ? 17.688 -33.188 -14.773 1 97.06 78 LYS A O 1
ATOM 620 N N . SER A 1 79 ? 15.555 -33.906 -14.469 1 98.12 79 SER A N 1
ATOM 621 C CA . SER A 1 79 ? 15.953 -35.156 -15.07 1 98.12 79 SER A CA 1
ATOM 622 C C . SER A 1 79 ? 15.109 -35.469 -16.297 1 98.12 79 SER A C 1
ATOM 624 O O . SER A 1 79 ? 15.594 -36.125 -17.234 1 98.12 79 SER A O 1
ATOM 626 N N . ASP A 1 80 ? 13.875 -35.094 -16.328 1 98.5 80 ASP A N 1
ATOM 627 C CA . ASP A 1 80 ? 12.977 -35.469 -17.422 1 98.5 80 ASP A CA 1
ATOM 628 C C . ASP A 1 80 ? 13.273 -34.656 -18.688 1 98.5 80 ASP A C 1
ATOM 630 O O . ASP A 1 80 ? 13.305 -33.438 -18.641 1 98.5 80 ASP A O 1
ATOM 634 N N . PRO A 1 81 ? 13.406 -35.281 -19.797 1 98.25 81 PRO A N 1
ATOM 635 C CA . PRO A 1 81 ? 13.812 -34.625 -21.031 1 98.25 81 PRO A CA 1
ATOM 636 C C . PRO A 1 81 ? 12.789 -33.594 -21.5 1 98.25 81 PRO A C 1
ATOM 638 O O . PRO A 1 81 ? 13.133 -32.656 -22.234 1 98.25 81 PRO A O 1
ATOM 641 N N . LEU A 1 82 ? 11.562 -33.75 -21.109 1 98.38 82 LEU A N 1
ATOM 642 C CA . LEU A 1 82 ? 10.523 -32.812 -21.5 1 98.38 82 LEU A CA 1
ATOM 643 C C . LEU A 1 82 ? 10.641 -31.516 -20.703 1 98.38 82 LEU A C 1
ATOM 645 O O . LEU A 1 82 ? 10.344 -30.438 -21.219 1 98.38 82 LEU A O 1
ATOM 649 N N . TRP A 1 83 ? 11.094 -31.594 -19.484 1 98.38 83 TRP A N 1
ATOM 650 C CA . TRP A 1 83 ? 11.109 -30.453 -18.578 1 98.38 83 TRP A CA 1
ATOM 651 C C . TRP A 1 83 ? 12.516 -29.906 -18.422 1 98.38 83 TRP A C 1
ATOM 653 O O . TRP A 1 83 ? 12.711 -28.688 -18.312 1 98.38 83 TRP A O 1
ATOM 663 N N . LYS A 1 84 ? 13.531 -30.688 -18.469 1 98.38 84 LYS A N 1
ATOM 664 C CA . LYS A 1 84 ? 14.922 -30.391 -18.125 1 98.38 84 LYS A CA 1
ATOM 665 C C . LYS A 1 84 ? 15.461 -29.234 -18.969 1 98.38 84 LYS A C 1
ATOM 667 O O . LYS A 1 84 ? 16.172 -28.375 -18.469 1 98.38 84 LYS A O 1
ATOM 672 N N . PRO A 1 85 ? 15.133 -29.188 -20.281 1 98.12 85 PRO A N 1
ATOM 673 C CA . PRO A 1 85 ? 15.695 -28.109 -21.109 1 98.12 85 PRO A CA 1
ATOM 674 C C . PRO A 1 85 ? 15.25 -26.719 -20.656 1 98.12 85 PRO A C 1
ATOM 676 O O . PRO A 1 85 ? 15.852 -25.719 -21.047 1 98.12 85 PRO A O 1
ATOM 679 N N . HIS A 1 86 ? 14.242 -26.641 -19.891 1 97.69 86 HIS A N 1
ATOM 680 C CA . HIS A 1 86 ? 13.656 -25.359 -19.547 1 97.69 86 HIS A CA 1
ATOM 681 C C . HIS A 1 86 ? 14.047 -24.922 -18.141 1 97.69 86 HIS A C 1
ATOM 683 O O . HIS A 1 86 ? 13.719 -23.812 -17.703 1 97.69 86 HIS A O 1
ATOM 689 N N . PHE A 1 87 ? 14.742 -25.781 -17.438 1 98 87 PHE A N 1
ATOM 690 C CA . PHE A 1 87 ? 15.117 -25.5 -16.047 1 98 87 PHE A CA 1
ATOM 691 C C . PHE A 1 87 ? 16.562 -25.016 -15.969 1 98 87 PHE A C 1
ATOM 693 O O . PHE A 1 87 ? 17.453 -25.609 -16.562 1 98 87 PHE A O 1
ATOM 700 N N . HIS A 1 88 ? 16.734 -23.906 -15.234 1 97.62 88 HIS A N 1
ATOM 701 C CA . HIS A 1 88 ? 18.031 -23.312 -14.961 1 97.62 88 HIS A CA 1
ATOM 702 C C . HIS A 1 88 ? 18.344 -23.297 -13.469 1 97.62 88 HIS A C 1
ATOM 704 O O . HIS A 1 88 ? 17.797 -22.484 -12.727 1 97.62 88 HIS A O 1
ATOM 710 N N . GLN A 1 89 ? 19.266 -24.188 -13.055 1 96.62 89 GLN A N 1
ATOM 711 C CA . GLN A 1 89 ? 19.578 -24.359 -11.641 1 96.62 89 GLN A CA 1
ATOM 712 C C . GLN A 1 89 ? 20.594 -23.312 -11.18 1 96.62 89 GLN A C 1
ATOM 714 O O . GLN A 1 89 ? 21.75 -23.656 -10.891 1 96.62 89 GLN A O 1
ATOM 719 N N . THR A 1 90 ? 20.109 -22.125 -10.938 1 96.94 90 THR A N 1
ATOM 720 C CA . THR A 1 90 ? 20.984 -21.016 -10.586 1 96.94 90 THR A CA 1
ATOM 721 C C . THR A 1 90 ? 21.047 -20.828 -9.07 1 96.94 90 THR A C 1
ATOM 723 O O . THR A 1 90 ? 21.922 -20.125 -8.555 1 96.94 90 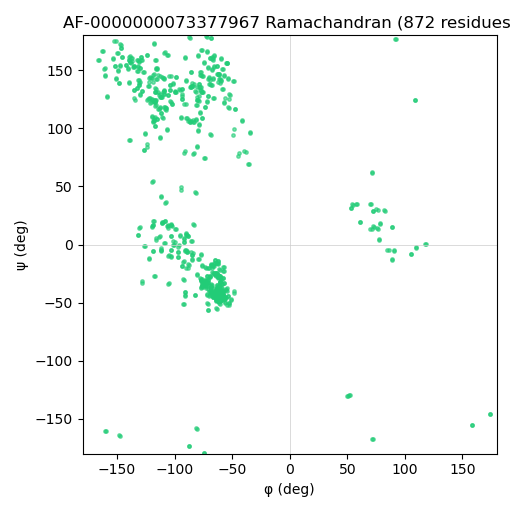THR A O 1
ATOM 726 N N . GLY A 1 91 ? 20.141 -21.531 -8.383 1 96.81 91 GLY A N 1
ATOM 727 C CA . GLY A 1 91 ? 20.094 -21.406 -6.934 1 96.81 91 GLY A CA 1
ATOM 728 C C . GLY A 1 91 ? 19.125 -20.328 -6.457 1 96.81 91 GLY A C 1
ATOM 729 O O . GLY A 1 91 ? 18.5 -19.656 -7.27 1 96.81 91 GLY A O 1
ATOM 730 N N . VAL A 1 92 ? 19.031 -20.266 -5.086 1 97.56 92 VAL A N 1
ATOM 731 C CA . VAL A 1 92 ? 18.172 -19.281 -4.441 1 97.56 92 VAL A CA 1
ATOM 732 C C . VAL A 1 92 ? 18.953 -18.562 -3.348 1 97.56 92 VAL A C 1
ATOM 734 O O . VAL A 1 92 ? 19.844 -19.141 -2.715 1 97.56 92 VAL A O 1
ATOM 737 N N . TYR A 1 93 ? 18.766 -17.297 -3.244 1 98.44 93 TYR A N 1
ATOM 738 C CA . TYR A 1 93 ? 19.219 -16.391 -2.199 1 98.44 93 TYR A CA 1
ATOM 739 C C . TYR A 1 93 ? 18.031 -15.766 -1.473 1 98.44 93 TYR A C 1
ATOM 741 O O . TYR A 1 93 ? 17.375 -14.867 -1.999 1 98.44 93 TYR A O 1
ATOM 749 N N . TRP A 1 94 ? 17.719 -16.312 -0.218 1 98.38 94 TRP A N 1
ATOM 750 C CA . TRP A 1 94 ? 16.5 -15.906 0.473 1 98.38 94 TRP A CA 1
ATOM 751 C C . TRP A 1 94 ? 16.828 -15.219 1.795 1 98.38 94 TRP A C 1
ATOM 753 O O . TRP A 1 94 ? 17.266 -15.867 2.748 1 98.38 94 TRP A O 1
ATOM 763 N N . THR A 1 95 ? 16.609 -13.883 1.874 1 98 95 THR A N 1
ATOM 764 C CA . THR A 1 95 ? 16.766 -13.188 3.146 1 98 95 THR A CA 1
ATOM 765 C C . THR A 1 95 ? 15.625 -13.539 4.098 1 98 95 THR A C 1
ATOM 767 O O . THR A 1 95 ? 14.453 -13.383 3.752 1 98 95 THR A O 1
ATOM 770 N N . CYS A 1 96 ? 15.977 -14.047 5.289 1 98.12 96 CYS A N 1
ATOM 771 C CA . CYS A 1 96 ? 14.977 -14.562 6.215 1 98.12 96 CYS A CA 1
ATOM 772 C C . CYS A 1 96 ? 14.875 -13.68 7.453 1 98.12 96 CYS A C 1
ATOM 774 O O . CYS A 1 96 ? 15.875 -13.43 8.125 1 98.12 96 CYS A O 1
ATOM 776 N N . ARG A 1 97 ? 13.68 -13.273 7.723 1 96.44 97 ARG A N 1
ATOM 777 C CA . ARG A 1 97 ? 13.414 -12.453 8.898 1 96.44 97 ARG A CA 1
ATOM 778 C C . ARG A 1 97 ? 12.711 -13.266 9.984 1 96.44 97 ARG A C 1
ATOM 780 O O . ARG A 1 97 ? 12.094 -12.695 10.891 1 96.44 97 ARG A O 1
ATOM 787 N N . SER A 1 98 ? 12.742 -14.531 9.883 1 96.25 98 SER A N 1
ATOM 788 C CA . SER A 1 98 ? 12.211 -15.523 10.82 1 96.25 98 SER A CA 1
ATOM 789 C C . SER A 1 98 ? 13.062 -16.781 10.82 1 96.25 98 SER A C 1
ATOM 791 O O . SER A 1 98 ? 14.211 -16.766 10.383 1 96.25 98 SER A O 1
ATOM 793 N N . SER A 1 99 ? 12.516 -17.828 11.367 1 96.94 99 SER A N 1
ATOM 794 C CA . SER A 1 99 ? 13.211 -19.109 11.391 1 96.94 99 SER A CA 1
ATOM 795 C C . SER A 1 99 ? 13.016 -19.875 10.078 1 96.94 99 SER A C 1
ATOM 797 O O . SER A 1 99 ? 13.258 -21.078 10.016 1 96.94 99 SER A O 1
ATOM 799 N N . TYR A 1 100 ? 12.617 -19.188 9.148 1 97.19 100 TYR A N 1
ATOM 800 C CA . TYR A 1 100 ? 12.258 -19.797 7.863 1 97.19 100 TYR A CA 1
ATOM 801 C C . TYR A 1 100 ? 13.391 -20.672 7.332 1 97.19 100 TYR A C 1
ATOM 803 O O . TYR A 1 100 ? 13.164 -21.812 6.93 1 97.19 100 TYR A O 1
ATOM 811 N N . ALA A 1 101 ? 14.641 -20.156 7.281 1 97.69 101 ALA A N 1
ATOM 812 C CA . ALA A 1 101 ? 15.773 -20.906 6.742 1 97.69 101 ALA A CA 1
ATOM 813 C C . ALA A 1 101 ? 15.961 -22.234 7.473 1 97.69 101 ALA A C 1
ATOM 815 O O . ALA A 1 101 ? 16.125 -23.281 6.84 1 97.69 101 ALA A O 1
ATOM 816 N N . GLN A 1 102 ? 15.922 -22.172 8.75 1 97.12 102 GLN A N 1
ATOM 817 C CA . GLN A 1 102 ? 16.109 -23.375 9.555 1 97.12 102 GLN A CA 1
ATOM 818 C C . GLN A 1 102 ? 14.992 -24.375 9.328 1 97.12 102 GLN A C 1
ATOM 820 O O . GLN A 1 102 ? 15.234 -25.578 9.258 1 97.12 102 GLN A O 1
ATOM 825 N N . ASN A 1 103 ? 13.789 -23.875 9.234 1 97.25 103 ASN A N 1
ATOM 826 C CA . ASN A 1 103 ? 12.656 -24.75 8.977 1 97.25 103 ASN A CA 1
ATOM 827 C C . ASN A 1 103 ? 12.781 -25.453 7.629 1 97.25 103 ASN A C 1
ATOM 829 O O . ASN A 1 103 ? 12.484 -26.641 7.516 1 97.25 103 ASN A O 1
ATOM 833 N N . VAL A 1 104 ? 13.172 -24.703 6.652 1 97.31 104 VAL A N 1
ATOM 834 C CA . VAL A 1 104 ? 13.336 -25.266 5.316 1 97.31 104 VAL A CA 1
ATOM 835 C C . VAL A 1 104 ? 14.414 -26.344 5.336 1 97.31 104 VAL A C 1
ATOM 837 O O . VAL A 1 104 ? 14.219 -27.438 4.785 1 97.31 104 VAL A O 1
ATOM 840 N N . ILE A 1 105 ? 15.539 -26.078 5.926 1 96.81 105 ILE A N 1
ATOM 841 C CA . ILE A 1 105 ? 16.641 -27.031 6.008 1 96.81 105 ILE A CA 1
ATOM 842 C C . ILE A 1 105 ? 16.188 -28.297 6.727 1 96.81 105 ILE A C 1
ATOM 844 O O . ILE A 1 105 ? 16.469 -29.406 6.281 1 96.81 105 ILE A O 1
ATOM 848 N N . THR A 1 106 ? 15.484 -28.109 7.816 1 96.69 106 THR A N 1
ATOM 849 C CA . THR A 1 106 ? 14.969 -29.234 8.586 1 96.69 106 THR A CA 1
ATOM 850 C C . THR A 1 106 ? 14.031 -30.078 7.73 1 96.69 106 THR A C 1
ATOM 852 O O . THR A 1 106 ? 14.125 -31.312 7.734 1 96.69 106 THR A O 1
ATOM 855 N N . ASN A 1 107 ? 13.148 -29.422 7.02 1 96.88 107 ASN A N 1
ATOM 856 C CA . ASN A 1 107 ? 12.227 -30.156 6.16 1 96.88 107 ASN A CA 1
ATOM 857 C C . ASN A 1 107 ? 12.961 -30.953 5.09 1 96.88 107 ASN A C 1
ATOM 859 O O . ASN A 1 107 ? 12.609 -32.094 4.812 1 96.88 107 ASN A O 1
ATOM 863 N N . HIS A 1 108 ? 13.953 -30.359 4.473 1 96.56 108 HIS A N 1
ATOM 864 C CA . HIS A 1 108 ? 14.734 -31.062 3.469 1 96.56 108 HIS A CA 1
ATOM 865 C C . HIS A 1 108 ? 15.406 -32.312 4.062 1 96.56 108 HIS A C 1
ATOM 867 O O . HIS A 1 108 ? 15.359 -33.375 3.471 1 96.56 108 HIS A O 1
ATOM 873 N N . LYS A 1 109 ? 15.945 -32.125 5.223 1 95.31 109 LYS A N 1
ATOM 874 C CA . LYS A 1 109 ? 16.609 -33.25 5.895 1 95.31 109 LYS A CA 1
ATOM 875 C C . LYS A 1 109 ? 15.609 -34.344 6.215 1 95.31 109 LYS A C 1
ATOM 877 O O . LYS A 1 109 ? 15.883 -35.531 5.965 1 95.31 109 LYS A O 1
ATOM 882 N N . GLU A 1 110 ? 14.586 -33.969 6.734 1 96.25 110 GLU A N 1
ATOM 883 C CA . GLU A 1 110 ? 13.578 -34.938 7.141 1 96.25 110 GLU A CA 1
ATOM 884 C C . GLU A 1 110 ? 13.008 -35.688 5.934 1 96.25 110 GLU A C 1
ATOM 886 O O . GLU A 1 110 ? 12.562 -36.844 6.051 1 96.25 110 GLU A O 1
ATOM 891 N N . LEU A 1 111 ? 13.055 -35.031 4.809 1 96.31 111 LEU A N 1
ATOM 892 C CA . LEU A 1 111 ? 12.531 -35.625 3.59 1 96.31 111 LEU A CA 1
ATOM 893 C C . LEU A 1 111 ? 13.641 -36.375 2.84 1 96.31 111 LEU A C 1
ATOM 895 O O . LEU A 1 111 ? 13.445 -36.781 1.696 1 96.31 111 LEU A O 1
ATOM 899 N N . GLY A 1 112 ? 14.797 -36.469 3.383 1 94 112 GLY A N 1
ATOM 900 C CA . GLY A 1 112 ? 15.875 -37.312 2.881 1 94 112 GLY A CA 1
ATOM 901 C C . GLY A 1 112 ? 16.766 -36.625 1.87 1 94 112 GLY A C 1
ATOM 902 O O . GLY A 1 112 ? 17.469 -37.281 1.096 1 94 112 GLY A O 1
ATOM 903 N N . ARG A 1 113 ? 16.609 -35.312 1.848 1 91.12 113 ARG A N 1
ATOM 904 C CA . ARG A 1 113 ? 17.438 -34.562 0.905 1 91.12 113 ARG A CA 1
ATOM 905 C C . ARG A 1 113 ? 18.719 -34.062 1.574 1 91.12 113 ARG A C 1
ATOM 907 O O . ARG A 1 113 ? 18.688 -33.656 2.738 1 91.12 113 ARG A O 1
ATOM 914 N N . ASN A 1 114 ? 19.828 -34.312 0.965 1 77.94 114 ASN A N 1
ATOM 915 C CA . ASN A 1 114 ? 21.125 -33.844 1.439 1 77.94 114 ASN A CA 1
ATOM 916 C C . ASN A 1 114 ? 21.672 -32.719 0.541 1 77.94 114 ASN A C 1
ATOM 918 O O . ASN A 1 114 ? 22.875 -32.688 0.29 1 77.94 114 ASN A O 1
ATOM 922 N N . ASP A 1 115 ? 20.766 -31.969 0.109 1 69.75 115 ASP A N 1
ATOM 923 C CA . ASP A 1 115 ? 21.172 -30.922 -0.807 1 69.75 115 ASP A CA 1
ATOM 924 C C . ASP A 1 115 ? 22.047 -29.891 -0.097 1 69.75 115 ASP A C 1
ATOM 926 O O . ASP A 1 115 ? 22.125 -29.875 1.133 1 69.75 115 ASP A O 1
ATOM 930 N N . ASP A 1 116 ? 22.734 -29.219 -0.99 1 81.81 116 ASP A N 1
ATOM 931 C CA . ASP A 1 116 ? 23.547 -28.094 -0.542 1 81.81 116 ASP A CA 1
ATOM 932 C C . ASP A 1 116 ? 22.672 -26.891 -0.2 1 81.81 116 ASP A C 1
ATOM 934 O O . ASP A 1 116 ? 22.438 -26.016 -1.044 1 81.81 116 ASP A O 1
ATOM 938 N N . ILE A 1 117 ? 22.016 -26.953 0.876 1 94.44 117 ILE A N 1
ATOM 939 C CA . ILE A 1 117 ? 21.172 -25.891 1.437 1 94.44 117 ILE A CA 1
ATOM 940 C C . ILE A 1 117 ? 21.75 -25.438 2.779 1 94.44 117 ILE A C 1
ATOM 942 O O . ILE A 1 117 ? 21.938 -26.25 3.688 1 94.44 117 ILE A O 1
ATOM 946 N N . ILE A 1 118 ? 22.094 -24.172 2.865 1 96.12 118 ILE A N 1
ATOM 947 C CA . ILE A 1 118 ? 22.734 -23.672 4.074 1 96.12 118 ILE A CA 1
ATOM 948 C C . ILE A 1 118 ? 22.156 -22.297 4.438 1 96.12 118 ILE A C 1
ATOM 950 O O . ILE A 1 118 ? 21.531 -21.656 3.604 1 96.12 118 ILE A O 1
ATOM 954 N N . ALA A 1 119 ? 22.312 -22.031 5.648 1 97.56 119 ALA A N 1
ATOM 955 C CA . ALA A 1 119 ? 22 -20.703 6.148 1 97.56 119 ALA A CA 1
ATOM 956 C C . ALA A 1 119 ? 23.281 -19.953 6.527 1 97.56 119 ALA A C 1
ATOM 958 O O . ALA A 1 119 ? 24.156 -20.5 7.195 1 97.56 119 ALA A O 1
ATOM 959 N N . LEU A 1 120 ? 23.391 -18.75 6.012 1 98.19 120 LEU A N 1
ATOM 960 C CA . LEU A 1 120 ? 24.578 -17.938 6.266 1 98.19 120 LEU A CA 1
ATOM 961 C C . LEU A 1 120 ? 24.219 -16.656 7.004 1 98.19 120 LEU A C 1
ATOM 963 O O . LEU A 1 120 ? 23.141 -16.094 6.789 1 98.19 120 LEU A O 1
ATOM 967 N N . PRO A 1 121 ? 25.172 -16.219 7.875 1 97.81 121 PRO A N 1
ATOM 968 C CA . PRO A 1 121 ? 25.016 -14.852 8.359 1 97.81 121 PRO A CA 1
ATOM 969 C C . PRO A 1 121 ? 25.016 -13.82 7.234 1 97.81 121 PRO A C 1
ATOM 971 O O . PRO A 1 121 ? 25.656 -14.031 6.203 1 97.81 121 PRO A O 1
ATOM 974 N N . VAL A 1 122 ? 24.344 -12.766 7.484 1 96.62 122 VAL A N 1
ATOM 975 C CA . VAL A 1 122 ? 24.188 -11.711 6.488 1 96.62 122 VAL A CA 1
ATOM 976 C C . VAL A 1 122 ? 25.547 -11.266 5.98 1 96.62 122 VAL A C 1
ATOM 978 O O . VAL A 1 122 ? 25.75 -11.094 4.777 1 96.62 122 VAL A O 1
ATOM 981 N N . ALA A 1 123 ? 26.531 -11.062 6.836 1 95.94 123 ALA A N 1
ATOM 982 C CA . ALA A 1 123 ? 27.859 -10.555 6.488 1 95.94 123 ALA A CA 1
ATOM 983 C C . ALA A 1 123 ? 28.547 -11.461 5.473 1 95.94 123 ALA A C 1
ATOM 985 O O . ALA A 1 123 ? 29.281 -10.984 4.602 1 95.94 123 ALA A O 1
ATOM 986 N N . GLU A 1 124 ? 28.328 -12.703 5.547 1 97.56 124 GLU A N 1
ATOM 987 C CA . GLU A 1 124 ? 28.922 -13.672 4.625 1 97.56 124 GLU A CA 1
ATOM 988 C C . GLU A 1 124 ? 28.125 -13.742 3.32 1 97.56 124 GLU A C 1
ATOM 990 O O . GLU A 1 124 ? 28.719 -13.766 2.236 1 97.56 124 GLU A O 1
ATOM 995 N N . ALA A 1 125 ? 26.844 -13.766 3.461 1 97.62 125 ALA A N 1
ATOM 996 C CA . ALA A 1 125 ? 25.969 -13.906 2.297 1 97.62 125 ALA A CA 1
ATOM 997 C C . ALA A 1 125 ? 26.156 -12.734 1.334 1 97.62 125 ALA A C 1
ATOM 999 O O . ALA A 1 125 ? 26.109 -12.914 0.114 1 97.62 125 ALA A O 1
ATOM 1000 N N . ARG A 1 126 ? 26.375 -11.562 1.837 1 95.25 126 ARG A N 1
ATOM 1001 C CA . ARG A 1 126 ? 26.484 -10.344 1.037 1 95.25 126 ARG A CA 1
ATOM 1002 C C . ARG A 1 126 ? 27.656 -10.43 0.062 1 95.25 126 ARG A C 1
ATOM 1004 O O . ARG A 1 126 ? 27.656 -9.75 -0.966 1 95.25 126 ARG A O 1
ATOM 1011 N N . LYS A 1 127 ? 28.531 -11.234 0.333 1 96.19 127 LYS A N 1
ATOM 1012 C CA . LYS A 1 127 ? 29.75 -11.336 -0.47 1 96.19 127 LYS A CA 1
ATOM 1013 C C . LYS A 1 127 ? 29.594 -12.383 -1.564 1 96.19 127 LYS A C 1
ATOM 1015 O O . LYS A 1 127 ? 30.406 -12.43 -2.502 1 96.19 127 LYS A O 1
ATOM 1020 N N . LEU A 1 128 ? 28.625 -13.172 -1.44 1 96.38 128 LEU A N 1
ATOM 1021 C CA . LEU A 1 128 ? 28.438 -14.227 -2.428 1 96.38 128 LEU A CA 1
ATOM 1022 C C . LEU A 1 128 ? 28.094 -13.641 -3.793 1 96.38 128 LEU A C 1
ATOM 1024 O O . LEU A 1 128 ? 27.641 -12.492 -3.887 1 96.38 128 LEU A O 1
ATOM 1028 N N . TYR A 1 129 ? 28.438 -14.398 -4.84 1 96.31 129 TYR A N 1
ATOM 1029 C CA . TYR A 1 129 ? 28.109 -14.062 -6.227 1 96.31 129 TYR A CA 1
ATOM 1030 C C . TYR A 1 129 ? 28.688 -12.703 -6.609 1 96.31 129 TYR A C 1
ATOM 1032 O O . TYR A 1 129 ? 28.016 -11.891 -7.238 1 96.31 129 TYR A O 1
ATOM 1040 N N . GLY A 1 130 ? 29.812 -12.406 -6.086 1 94.69 130 GLY A N 1
ATOM 1041 C CA . GLY A 1 130 ? 30.5 -11.172 -6.422 1 94.69 130 GLY A CA 1
ATOM 1042 C C . GLY A 1 130 ? 29.891 -9.945 -5.762 1 94.69 130 GLY A C 1
ATOM 1043 O O . GLY A 1 130 ? 30.078 -8.828 -6.238 1 94.69 130 GLY A O 1
ATOM 1044 N N . GLY A 1 131 ? 29.062 -10.133 -4.812 1 95 131 GLY A N 1
ATOM 1045 C CA . GLY A 1 131 ? 28.469 -9.023 -4.086 1 95 131 GLY A CA 1
ATOM 1046 C C . GLY A 1 131 ? 27.281 -8.398 -4.809 1 95 131 GLY A C 1
ATOM 1047 O O . GLY A 1 131 ? 27 -7.219 -4.625 1 95 131 GLY A O 1
ATOM 1048 N N . ILE A 1 132 ? 26.547 -9.109 -5.586 1 94.75 132 ILE A N 1
ATOM 1049 C CA . ILE A 1 132 ? 25.484 -8.562 -6.434 1 94.75 132 ILE A CA 1
ATOM 1050 C C . ILE A 1 132 ? 24.328 -8.07 -5.566 1 94.75 132 ILE A C 1
ATOM 1052 O O . ILE A 1 132 ? 23.594 -7.168 -5.965 1 94.75 132 ILE A O 1
ATOM 1056 N N . PHE A 1 133 ? 24.141 -8.648 -4.348 1 94.94 133 PHE A N 1
ATOM 1057 C CA . PHE A 1 133 ? 23.062 -8.242 -3.465 1 94.94 133 PHE A CA 1
ATOM 1058 C C . PHE A 1 133 ? 23.594 -7.469 -2.266 1 94.94 133 PHE A C 1
ATOM 1060 O O . PHE A 1 133 ? 22.938 -7.383 -1.229 1 94.94 133 PHE A O 1
ATOM 1067 N N . ASP A 1 134 ? 24.797 -6.934 -2.42 1 93.25 134 ASP A N 1
ATOM 1068 C CA . ASP A 1 134 ? 25.422 -6.223 -1.306 1 93.25 134 ASP A CA 1
ATOM 1069 C C . ASP A 1 134 ? 24.578 -5.031 -0.875 1 93.25 134 ASP A C 1
ATOM 1071 O O . ASP A 1 134 ? 24.531 -4.691 0.31 1 93.25 134 ASP A O 1
ATOM 1075 N N . ASN A 1 135 ? 23.875 -4.414 -1.829 1 88.69 135 ASN A N 1
ATOM 1076 C CA . ASN A 1 135 ? 23.125 -3.199 -1.551 1 88.69 135 ASN A CA 1
ATOM 1077 C C . ASN A 1 135 ? 21.641 -3.5 -1.35 1 88.69 135 ASN A C 1
ATOM 1079 O O . ASN A 1 135 ? 20.812 -2.59 -1.353 1 88.69 135 ASN A O 1
ATOM 1083 N N . ALA A 1 136 ? 21.25 -4.715 -1.174 1 93.56 136 ALA A N 1
ATOM 1084 C CA . ALA A 1 136 ? 19.859 -5.07 -0.881 1 93.56 136 ALA A CA 1
ATOM 1085 C C . ALA A 1 136 ? 19.484 -4.66 0.537 1 93.56 136 ALA A C 1
ATOM 1087 O O . ALA A 1 136 ? 20.344 -4.277 1.334 1 93.56 136 ALA A O 1
ATOM 1088 N N . ASP A 1 137 ? 18.25 -4.652 0.825 1 92.75 137 ASP A N 1
ATOM 1089 C CA . ASP A 1 137 ? 17.781 -4.34 2.172 1 92.75 137 ASP A CA 1
ATOM 1090 C C . ASP A 1 137 ? 17.938 -5.543 3.102 1 92.75 137 ASP A C 1
ATOM 1092 O O . ASP A 1 137 ? 17.406 -6.617 2.828 1 92.75 137 ASP A O 1
ATOM 1096 N N . TYR A 1 138 ? 18.625 -5.398 4.191 1 94.81 138 TYR A N 1
ATOM 1097 C CA . TYR A 1 138 ? 18.828 -6.477 5.152 1 94.81 138 TYR A CA 1
ATOM 1098 C C . TYR A 1 138 ? 18.25 -6.098 6.516 1 94.81 138 TYR A C 1
ATOM 1100 O O . TYR A 1 138 ? 18.594 -6.715 7.531 1 94.81 138 TYR A O 1
ATOM 1108 N N . THR A 1 139 ? 17.406 -5.039 6.512 1 92.75 139 THR A N 1
ATOM 1109 C CA . THR A 1 139 ? 16.797 -4.645 7.77 1 92.75 139 THR A CA 1
ATOM 1110 C C . THR A 1 139 ? 16.031 -5.812 8.383 1 92.75 139 THR A C 1
ATOM 1112 O O . THR A 1 139 ? 15.148 -6.391 7.742 1 92.75 139 THR A O 1
ATOM 1115 N N . GLY A 1 140 ? 16.406 -6.168 9.586 1 92.75 140 GLY A N 1
ATOM 1116 C CA . GLY A 1 140 ? 15.68 -7.188 10.328 1 92.75 140 GLY A CA 1
ATOM 1117 C C . GLY A 1 140 ? 16 -8.602 9.867 1 92.75 140 GLY A C 1
ATOM 1118 O O . GLY A 1 140 ? 15.438 -9.57 10.383 1 92.75 140 GLY A O 1
ATOM 1119 N N . VAL A 1 141 ? 16.922 -8.773 8.953 1 96.12 141 VAL A N 1
ATOM 1120 C CA . VAL A 1 141 ? 17.25 -10.102 8.445 1 96.12 141 VAL A CA 1
ATOM 1121 C C . VAL A 1 141 ? 18.109 -10.852 9.461 1 96.12 141 VAL A C 1
ATOM 1123 O O . VAL A 1 141 ? 19.094 -10.312 9.961 1 96.12 141 VAL A O 1
ATOM 1126 N N . LYS A 1 142 ? 17.719 -12.055 9.734 1 97.25 142 LYS A N 1
ATOM 1127 C CA . LYS A 1 142 ? 18.438 -12.891 10.695 1 97.25 142 LYS A CA 1
ATOM 1128 C C . LYS A 1 142 ? 19.516 -13.727 10.008 1 97.25 142 LYS A C 1
ATOM 1130 O O . LYS A 1 142 ? 20.609 -13.898 10.547 1 97.25 142 LYS A O 1
ATOM 1135 N N . GLU A 1 143 ? 19.188 -14.227 8.914 1 98.25 143 GLU A N 1
ATOM 1136 C CA . GLU A 1 143 ? 20.078 -15.062 8.133 1 98.25 143 GLU A CA 1
ATOM 1137 C C . GLU A 1 143 ? 19.609 -15.18 6.688 1 98.25 143 GLU A C 1
ATOM 1139 O O . GLU A 1 143 ? 18.5 -14.742 6.352 1 98.25 143 GLU A O 1
ATOM 1144 N N . VAL A 1 144 ? 20.516 -15.68 5.863 1 98.62 144 VAL A N 1
ATOM 1145 C CA . VAL A 1 144 ? 20.203 -15.844 4.449 1 98.62 144 VAL A CA 1
ATOM 1146 C C . VAL A 1 144 ? 20.266 -17.328 4.07 1 98.62 144 VAL A C 1
ATOM 1148 O O . VAL A 1 144 ? 21.266 -17.984 4.309 1 98.62 144 VAL A O 1
ATOM 1151 N N . LEU A 1 145 ? 19.172 -17.844 3.545 1 98.5 145 LEU A N 1
ATOM 1152 C CA . LEU A 1 145 ? 19.125 -19.203 3.035 1 98.5 145 LEU A CA 1
ATOM 1153 C C . LEU A 1 145 ? 19.719 -19.297 1.635 1 98.5 145 LEU A C 1
ATOM 1155 O O . LEU A 1 145 ? 19.312 -18.547 0.739 1 98.5 145 LEU A O 1
ATOM 1159 N N . ILE A 1 146 ? 20.672 -20.141 1.468 1 97.94 146 ILE A N 1
ATOM 1160 C CA . ILE A 1 146 ? 21.266 -20.469 0.173 1 97.94 146 ILE A CA 1
ATOM 1161 C C . ILE A 1 146 ? 20.922 -21.891 -0.22 1 97.94 146 ILE A C 1
ATOM 1163 O O . ILE A 1 146 ? 21.297 -22.844 0.467 1 97.94 146 ILE A O 1
ATOM 1167 N N . ASN A 1 147 ? 20.141 -22.031 -1.253 1 97.19 147 ASN A N 1
ATOM 1168 C CA . ASN A 1 147 ? 19.812 -23.328 -1.812 1 97.19 147 ASN A CA 1
ATOM 1169 C C . ASN A 1 147 ? 20.266 -23.453 -3.266 1 97.19 147 ASN A C 1
ATOM 1171 O O . ASN A 1 147 ? 19.609 -22.922 -4.168 1 97.19 147 ASN A O 1
ATOM 1175 N N . ARG A 1 148 ? 21.203 -24.234 -3.514 1 95.12 148 ARG A N 1
ATOM 1176 C CA . ARG A 1 148 ? 21.828 -24.297 -4.832 1 95.12 148 ARG A CA 1
ATOM 1177 C C . ARG A 1 148 ? 21.062 -25.25 -5.746 1 95.12 148 ARG A C 1
ATOM 1179 O O . ARG A 1 148 ? 21.312 -25.297 -6.953 1 95.12 148 ARG A O 1
ATOM 1186 N N . ALA A 1 149 ? 20.125 -25.906 -5.191 1 94.94 149 ALA A N 1
ATOM 1187 C CA . ALA A 1 149 ? 19.375 -26.875 -5.98 1 94.94 149 ALA A CA 1
ATOM 1188 C C . ALA A 1 149 ? 18.188 -26.219 -6.684 1 94.94 149 ALA A C 1
ATOM 1190 O O . ALA A 1 149 ? 17.625 -26.766 -7.629 1 94.94 149 ALA A O 1
ATOM 1191 N N . SER A 1 150 ? 17.828 -25.062 -6.23 1 96.12 150 SER A N 1
ATOM 1192 C CA . SER A 1 150 ? 16.688 -24.344 -6.801 1 96.12 150 SER A CA 1
ATOM 1193 C C . SER A 1 150 ? 17.125 -23.5 -7.988 1 96.12 150 SER A C 1
ATOM 1195 O O . SER A 1 150 ? 18.281 -23.547 -8.414 1 96.12 150 SER A O 1
ATOM 1197 N N . GLY A 1 151 ? 16.156 -22.828 -8.609 1 97.38 151 GLY A N 1
ATOM 1198 C CA . GLY A 1 151 ? 16.422 -21.984 -9.766 1 97.38 151 GLY A CA 1
ATOM 1199 C C . GLY A 1 151 ? 15.164 -21.438 -10.406 1 97.38 151 GLY A C 1
ATOM 1200 O O . GLY A 1 151 ? 14.258 -20.969 -9.711 1 97.38 151 GLY A O 1
ATOM 1201 N N . TRP A 1 152 ? 15.281 -21.328 -11.727 1 97.81 152 TRP A N 1
ATOM 1202 C CA . TRP A 1 152 ? 14.141 -20.828 -12.477 1 97.81 152 TRP A CA 1
ATOM 1203 C C . TRP A 1 152 ? 13.938 -21.594 -13.773 1 97.81 152 TRP A C 1
ATOM 1205 O O . TRP A 1 152 ? 14.812 -22.359 -14.188 1 97.81 152 TRP A O 1
ATOM 1215 N N . ALA A 1 153 ? 12.703 -21.469 -14.344 1 97.69 153 ALA A N 1
ATOM 1216 C CA . ALA A 1 153 ? 12.406 -22.125 -15.609 1 97.69 153 ALA A CA 1
ATOM 1217 C C . ALA A 1 153 ? 11.836 -21.125 -16.625 1 97.69 153 ALA A C 1
ATOM 1219 O O . ALA A 1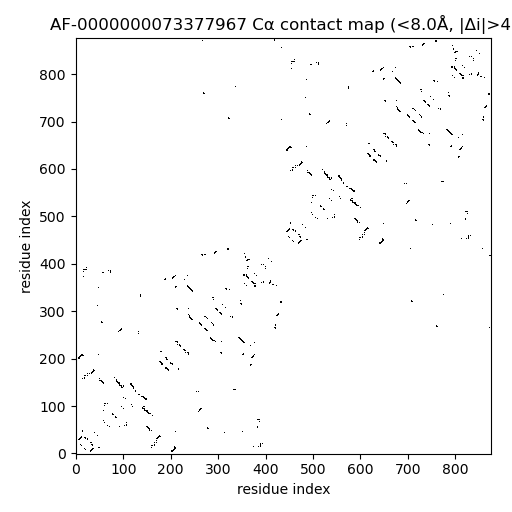 153 ? 11.203 -20.141 -16.234 1 97.69 153 ALA A O 1
ATOM 1220 N N . ALA A 1 154 ? 12.148 -21.422 -17.875 1 96.31 154 ALA A N 1
ATOM 1221 C CA . ALA A 1 154 ? 11.484 -20.703 -18.969 1 96.31 154 ALA A CA 1
ATOM 1222 C C . ALA A 1 154 ? 10.016 -21.094 -19.062 1 96.31 154 ALA A C 1
ATOM 1224 O O . ALA A 1 154 ? 9.656 -22.047 -19.766 1 96.31 154 ALA A O 1
ATOM 1225 N N . ALA A 1 155 ? 9.219 -20.312 -18.438 1 95.44 155 ALA A N 1
ATOM 1226 C CA . ALA A 1 155 ? 7.848 -20.688 -18.125 1 95.44 155 ALA A CA 1
ATOM 1227 C C . ALA A 1 155 ? 7.023 -20.906 -19.391 1 95.44 155 ALA A C 1
ATOM 1229 O O . ALA A 1 155 ? 6.438 -21.969 -19.578 1 95.44 155 ALA A O 1
ATOM 1230 N N . GLY A 1 156 ? 6.98 -19.875 -20.281 1 94.5 156 GLY A N 1
ATOM 1231 C CA . GLY A 1 156 ? 6.23 -20 -21.516 1 94.5 156 GLY A CA 1
ATOM 1232 C C . GLY A 1 156 ? 6.715 -21.141 -22.391 1 94.5 156 GLY A C 1
ATOM 1233 O O . GLY A 1 156 ? 5.906 -21.859 -23 1 94.5 156 GLY A O 1
ATOM 1234 N N . ASP A 1 157 ? 7.988 -21.312 -22.438 1 95.62 157 ASP A N 1
ATOM 1235 C CA . ASP A 1 157 ? 8.57 -22.375 -23.266 1 95.62 157 ASP A CA 1
ATOM 1236 C C . ASP A 1 157 ? 8.195 -23.75 -22.734 1 95.62 157 ASP A C 1
ATOM 1238 O O . ASP A 1 157 ? 7.855 -24.656 -23.5 1 95.62 157 ASP A O 1
ATOM 1242 N N . ALA A 1 158 ? 8.312 -23.891 -21.469 1 97.25 158 ALA A N 1
ATOM 1243 C CA . ALA A 1 158 ? 7.945 -25.156 -20.859 1 97.25 158 ALA A CA 1
ATOM 1244 C C . ALA A 1 158 ? 6.469 -25.469 -21.078 1 97.25 158 ALA A C 1
ATOM 1246 O O . ALA A 1 158 ? 6.117 -26.609 -21.422 1 97.25 158 ALA A O 1
ATOM 1247 N N . LEU A 1 159 ? 5.668 -24.484 -20.875 1 97.75 159 LEU A N 1
ATOM 1248 C CA . LEU A 1 159 ? 4.23 -24.672 -21.062 1 97.75 159 LEU A CA 1
ATOM 1249 C C . LEU A 1 159 ? 3.926 -25.078 -22.5 1 97.75 159 LEU A C 1
ATOM 1251 O O . LEU A 1 159 ? 3.133 -25.984 -22.734 1 97.75 159 LEU A O 1
ATOM 1255 N N . ARG A 1 160 ? 4.523 -24.453 -23.438 1 97.25 160 ARG A N 1
ATOM 1256 C CA . ARG A 1 160 ? 4.332 -24.781 -24.844 1 97.25 160 ARG A CA 1
ATOM 1257 C C . ARG A 1 160 ? 4.809 -26.188 -25.156 1 97.25 160 ARG A C 1
ATOM 1259 O O . ARG A 1 160 ? 4.125 -26.938 -25.859 1 97.25 160 ARG A O 1
ATOM 1266 N N . ALA A 1 161 ? 5.91 -26.516 -24.641 1 98.25 161 ALA A N 1
ATOM 1267 C CA . ALA A 1 161 ? 6.496 -27.828 -24.906 1 98.25 161 ALA A CA 1
ATOM 1268 C C . ALA A 1 161 ? 5.613 -28.953 -24.359 1 98.25 161 ALA A C 1
ATOM 1270 O O . ALA A 1 161 ? 5.375 -29.953 -25.047 1 98.25 161 ALA A O 1
ATOM 1271 N N . VAL A 1 162 ? 5.184 -28.781 -23.141 1 98.62 162 VAL A N 1
ATOM 1272 C CA . VAL A 1 162 ? 4.367 -29.828 -22.531 1 98.62 162 VAL A CA 1
ATOM 1273 C C . VAL A 1 162 ? 3.01 -29.891 -23.234 1 98.62 162 VAL A C 1
ATOM 1275 O O . VAL A 1 162 ? 2.453 -30.984 -23.406 1 98.62 162 VAL A O 1
ATOM 1278 N N . THR A 1 163 ? 2.463 -28.75 -23.625 1 98.62 163 THR A N 1
ATOM 1279 C CA . THR A 1 163 ? 1.208 -28.766 -24.359 1 98.62 163 THR A CA 1
ATOM 1280 C C . THR A 1 163 ? 1.365 -29.5 -25.688 1 98.62 163 THR A C 1
ATOM 1282 O O . THR A 1 163 ? 0.505 -30.297 -26.062 1 98.62 163 THR A O 1
ATOM 1285 N N . LYS A 1 164 ? 2.434 -29.219 -26.359 1 98.62 164 LYS A N 1
ATOM 1286 C CA . LYS A 1 164 ? 2.705 -29.891 -27.625 1 98.62 164 LYS A CA 1
ATOM 1287 C C . LYS A 1 164 ? 2.771 -31.406 -27.438 1 98.62 164 LYS A C 1
ATOM 1289 O O . LYS A 1 164 ? 2.248 -32.156 -28.25 1 98.62 164 LYS A O 1
ATOM 1294 N N . LYS A 1 165 ? 3.441 -31.797 -26.391 1 98.75 165 LYS A N 1
ATOM 1295 C CA . LYS A 1 165 ? 3.527 -33.219 -26.094 1 98.75 165 LYS A CA 1
ATOM 1296 C C . LYS A 1 165 ? 2.143 -33.812 -25.844 1 98.75 165 LYS A C 1
ATOM 1298 O O . LYS A 1 165 ? 1.859 -34.938 -26.281 1 98.75 165 LYS A O 1
ATOM 1303 N N . CYS A 1 166 ? 1.3 -33.125 -25.156 1 98.81 166 CYS A N 1
ATOM 1304 C CA . CYS A 1 166 ? -0.08 -33.562 -24.969 1 98.81 166 CYS A CA 1
ATOM 1305 C C . CYS A 1 166 ? -0.765 -33.781 -26.312 1 98.81 166 CYS A C 1
ATOM 1307 O O . CYS A 1 166 ? -1.425 -34.812 -26.5 1 98.81 166 CYS A O 1
ATOM 1309 N N . LEU A 1 167 ? -0.604 -32.875 -27.188 1 98.75 167 LEU A N 1
ATOM 1310 C CA . LEU A 1 167 ? -1.234 -32.969 -28.5 1 98.75 167 LEU A CA 1
ATOM 1311 C C . LEU A 1 167 ? -0.716 -34.156 -29.266 1 98.75 167 LEU A C 1
ATOM 1313 O O . LEU A 1 167 ? -1.494 -34.875 -29.906 1 98.75 167 LEU A O 1
ATOM 1317 N N . GLU A 1 168 ? 0.523 -34.406 -29.219 1 98.62 168 GLU A N 1
ATOM 1318 C CA . GLU A 1 168 ? 1.131 -35.562 -29.875 1 98.62 168 GLU A CA 1
ATOM 1319 C C . GLU A 1 168 ? 0.546 -36.844 -29.344 1 98.62 168 GLU A C 1
ATOM 1321 O O . GLU A 1 168 ? 0.449 -37.844 -30.078 1 98.62 168 GLU A O 1
ATOM 1326 N N . LEU A 1 169 ? 0.146 -36.812 -28.109 1 98.5 169 LEU A N 1
ATOM 1327 C CA . LEU A 1 169 ? -0.35 -38.031 -27.453 1 98.5 169 LEU A CA 1
ATOM 1328 C C . LEU A 1 169 ? -1.853 -38.156 -27.656 1 98.5 169 LEU A C 1
ATOM 1330 O O . LEU A 1 169 ? -2.449 -39.156 -27.219 1 98.5 169 LEU A O 1
ATOM 1334 N N . GLY A 1 170 ? -2.502 -37.188 -28.25 1 98.31 170 GLY A N 1
ATOM 1335 C CA . GLY A 1 170 ? -3.889 -37.375 -28.641 1 98.31 170 GLY A CA 1
ATOM 1336 C C . GLY A 1 170 ? -4.84 -36.438 -27.953 1 98.31 170 GLY A C 1
ATOM 1337 O O . GLY A 1 170 ? -6.047 -36.438 -28.203 1 98.31 170 GLY A O 1
ATOM 1338 N N . VAL A 1 171 ? -4.312 -35.562 -27.094 1 98.81 171 VAL A N 1
ATOM 1339 C CA . VAL A 1 171 ? -5.152 -34.531 -26.469 1 98.81 171 VAL A CA 1
ATOM 1340 C C . VAL A 1 171 ? -5.617 -33.531 -27.516 1 98.81 171 VAL A C 1
ATOM 1342 O O . VAL A 1 171 ? -4.84 -33.125 -28.375 1 98.81 171 VAL A O 1
ATOM 1345 N N . LYS A 1 172 ? -6.887 -33.156 -27.453 1 98.75 172 LYS A N 1
ATOM 1346 C CA . LYS A 1 172 ? -7.414 -32.125 -28.312 1 98.75 172 LYS A CA 1
ATOM 1347 C C . LYS A 1 172 ? -7.277 -30.75 -27.641 1 98.75 172 LYS A C 1
ATOM 1349 O O . LYS A 1 172 ? -7.434 -30.625 -26.422 1 98.75 172 LYS A O 1
ATOM 1354 N N . TYR A 1 173 ? -6.953 -29.766 -28.453 1 98.69 173 TYR A N 1
ATOM 1355 C CA . TYR A 1 173 ? -6.887 -28.391 -28 1 98.69 173 TYR A CA 1
ATOM 1356 C C . TYR A 1 173 ? -7.887 -27.516 -28.734 1 98.69 173 TYR A C 1
ATOM 1358 O O . TYR A 1 173 ? -7.867 -27.453 -29.969 1 98.69 173 TYR A O 1
ATOM 1366 N N . VAL A 1 174 ? -8.773 -26.844 -28.016 1 98.62 174 VAL A N 1
ATOM 1367 C CA . VAL A 1 174 ? -9.766 -25.953 -28.609 1 98.62 174 VAL A CA 1
ATOM 1368 C C . VAL A 1 174 ? -9.508 -24.531 -28.125 1 98.62 174 VAL A C 1
ATOM 1370 O O . VAL A 1 174 ? -9.43 -24.266 -26.922 1 98.62 174 VAL A O 1
ATOM 1373 N N . THR A 1 175 ? -9.297 -23.594 -29.062 1 97.88 175 THR A N 1
ATOM 1374 C CA . THR A 1 175 ? -9.188 -22.188 -28.719 1 97.88 175 THR A CA 1
ATOM 1375 C C . THR A 1 175 ? -10.57 -21.531 -28.688 1 97.88 175 THR A C 1
ATOM 1377 O O . THR A 1 175 ? -11.18 -21.312 -29.734 1 97.88 175 THR A O 1
ATOM 1380 N N . ALA A 1 176 ? -11.047 -21.266 -27.422 1 97.69 176 ALA A N 1
ATOM 1381 C CA . ALA A 1 176 ? -12.367 -20.656 -27.281 1 97.69 176 ALA A CA 1
ATOM 1382 C C . ALA A 1 176 ? -12.516 -20 -25.906 1 97.69 176 ALA A C 1
ATOM 1384 O O . ALA A 1 176 ? -11.984 -20.5 -24.906 1 97.69 176 ALA A O 1
ATOM 1385 N N . ASP A 1 177 ? -13.242 -18.938 -25.938 1 95.88 177 ASP A N 1
ATOM 1386 C CA . ASP A 1 177 ? -13.664 -18.312 -24.688 1 95.88 177 ASP A CA 1
ATOM 1387 C C . ASP A 1 177 ? -14.898 -19.016 -24.125 1 95.88 177 ASP A C 1
ATOM 1389 O O . ASP A 1 177 ? -15.875 -19.25 -24.844 1 95.88 177 ASP A O 1
ATOM 1393 N N . ILE A 1 178 ? -14.836 -19.312 -22.875 1 97.69 178 ILE A N 1
ATOM 1394 C CA . ILE A 1 178 ? -15.945 -20.047 -22.266 1 97.69 178 ILE A CA 1
ATOM 1395 C C . ILE A 1 178 ? -16.891 -19.047 -21.594 1 97.69 178 ILE A C 1
ATOM 1397 O O . ILE A 1 178 ? -16.453 -18.188 -20.828 1 97.69 178 ILE A O 1
ATOM 1401 N N . ALA A 1 179 ? -18.172 -19.234 -21.844 1 97.81 179 ALA A N 1
ATOM 1402 C CA . ALA A 1 179 ? -19.203 -18.391 -21.25 1 97.81 179 ALA A CA 1
ATOM 1403 C C . ALA A 1 179 ? -19.719 -19 -19.938 1 97.81 179 ALA A C 1
ATOM 1405 O O . ALA A 1 179 ? -19.766 -18.328 -18.906 1 97.81 179 ALA A O 1
ATOM 1406 N N . THR A 1 180 ? -20.094 -20.266 -20.031 1 98.62 180 THR A N 1
ATOM 1407 C CA . THR A 1 180 ? -20.656 -20.938 -18.859 1 98.62 180 THR A CA 1
ATOM 1408 C C . THR A 1 180 ? -20.422 -22.438 -18.922 1 98.62 180 THR A C 1
ATOM 1410 O O . THR A 1 180 ? -20.094 -22.969 -19.984 1 98.62 180 THR A O 1
ATOM 1413 N N . LEU A 1 181 ? -20.531 -23.016 -17.734 1 98.75 181 LEU A N 1
ATOM 1414 C CA . LEU A 1 181 ? -20.656 -24.453 -17.656 1 98.75 181 LEU A CA 1
ATOM 1415 C C . LEU A 1 181 ? -22.047 -24.906 -18.078 1 98.75 181 LEU A C 1
ATOM 1417 O O . LEU A 1 181 ? -23 -24.109 -18.047 1 98.75 181 LEU A O 1
ATOM 1421 N N . GLN A 1 182 ? -22.141 -26.188 -18.531 1 98.12 182 GLN A N 1
ATOM 1422 C CA . GLN A 1 182 ? -23.406 -26.781 -18.922 1 98.12 182 GLN A CA 1
ATOM 1423 C C . GLN A 1 182 ? -23.812 -27.906 -17.969 1 98.12 182 GLN A C 1
ATOM 1425 O O . GLN A 1 182 ? -22.969 -28.656 -17.484 1 98.12 182 GLN A O 1
ATOM 1430 N N . PHE A 1 183 ? -25.094 -27.984 -17.781 1 97.25 183 PHE A N 1
ATOM 1431 C CA . PHE A 1 183 ? -25.641 -28.953 -16.828 1 97.25 183 PHE A CA 1
ATOM 1432 C C . PHE A 1 183 ? -26.797 -29.734 -17.453 1 97.25 183 PHE A C 1
ATOM 1434 O O . PHE A 1 183 ? -27.391 -29.297 -18.438 1 97.25 183 PHE A O 1
ATOM 1441 N N . ASP A 1 184 ? -27.141 -30.922 -16.938 1 94.81 184 ASP A N 1
ATOM 1442 C CA . ASP A 1 184 ? -28.156 -31.797 -17.516 1 94.81 184 ASP A CA 1
ATOM 1443 C C . ASP A 1 184 ? -29.547 -31.5 -16.938 1 94.81 184 ASP A C 1
ATOM 1445 O O . ASP A 1 184 ? -30.484 -32.25 -17.156 1 94.81 184 ASP A O 1
ATOM 1449 N N . GLY A 1 185 ? -29.781 -30.609 -16.25 1 89.88 185 GLY A N 1
ATOM 1450 C CA . GLY A 1 185 ? -31.047 -30.281 -15.641 1 89.88 185 GLY A CA 1
ATOM 1451 C C . GLY A 1 185 ? -31.25 -30.938 -14.289 1 89.88 185 GLY A C 1
ATOM 1452 O O . GLY A 1 185 ? -32.188 -30.609 -13.562 1 89.88 185 GLY A O 1
ATOM 1453 N N . ARG A 1 186 ? -30.422 -31.875 -13.977 1 90.75 186 ARG A N 1
ATOM 1454 C CA . ARG A 1 186 ? -30.531 -32.594 -12.703 1 90.75 186 ARG A CA 1
ATOM 1455 C C . ARG A 1 186 ? -29.328 -32.281 -11.812 1 90.75 186 ARG A C 1
ATOM 1457 O O . ARG A 1 186 ? -29.078 -33 -10.836 1 90.75 186 ARG A O 1
ATOM 1464 N N . GLY A 1 187 ? -28.5 -31.328 -12.281 1 90.31 187 GLY A N 1
ATOM 1465 C CA . GLY A 1 187 ? -27.438 -30.844 -11.414 1 90.31 187 GLY A CA 1
ATOM 1466 C C . GLY A 1 187 ? -26.062 -31.359 -11.805 1 90.31 187 GLY A C 1
ATOM 1467 O O . GLY A 1 187 ? -25.047 -30.938 -11.258 1 90.31 187 GLY A O 1
ATOM 1468 N N . SER A 1 188 ? -26.016 -32.281 -12.734 1 96.38 188 SER A N 1
ATOM 1469 C CA . SER A 1 188 ? -24.719 -32.781 -13.172 1 96.38 188 SER A CA 1
ATOM 1470 C C . SER A 1 188 ? -24.109 -31.922 -14.273 1 96.38 188 SER A C 1
ATOM 1472 O O . SER A 1 188 ? -24.828 -31.516 -15.195 1 96.38 188 SER A O 1
ATOM 1474 N N . CYS A 1 189 ? -22.828 -31.641 -14.133 1 98.44 189 CYS A N 1
ATOM 1475 C CA . CYS A 1 189 ? -22.125 -30.875 -15.156 1 98.44 189 CYS A CA 1
ATOM 1476 C C . CYS A 1 189 ? -21.797 -31.75 -16.359 1 98.44 189 CYS A C 1
ATOM 1478 O O . CYS A 1 189 ? -21.25 -32.844 -16.203 1 98.44 189 CYS A O 1
ATOM 1480 N N . THR A 1 190 ? -22.078 -31.25 -17.562 1 98.06 190 THR A N 1
ATOM 1481 C CA . THR A 1 190 ? -21.938 -32.094 -18.75 1 98.06 190 THR A CA 1
ATOM 1482 C C . THR A 1 190 ? -21.047 -31.406 -19.781 1 98.06 190 THR A C 1
ATOM 1484 O O . THR A 1 190 ? -20.828 -31.953 -20.875 1 98.06 190 THR A O 1
ATOM 1487 N N . GLY A 1 191 ? -20.594 -30.25 -19.5 1 98.56 191 GLY A N 1
ATOM 1488 C CA . GLY A 1 191 ? -19.75 -29.578 -20.453 1 98.56 191 GLY A CA 1
ATOM 1489 C C . GLY A 1 191 ? -19.703 -28.062 -20.266 1 98.56 191 GLY A C 1
ATOM 1490 O O . GLY A 1 191 ? -19.797 -27.578 -19.141 1 98.56 191 GLY A O 1
ATOM 1491 N N . VAL A 1 192 ? -19.375 -27.375 -21.438 1 98.81 192 VAL A N 1
ATOM 1492 C CA . VAL A 1 192 ? -19.297 -25.906 -21.406 1 98.81 192 VAL A CA 1
ATOM 1493 C C . VAL A 1 192 ? -19.969 -25.328 -22.641 1 98.81 192 VAL A C 1
ATOM 1495 O O . VAL A 1 192 ? -20.172 -26.047 -23.641 1 98.81 192 VAL A O 1
ATOM 1498 N N . LYS A 1 193 ? -20.344 -24.109 -22.469 1 98.56 193 LYS A N 1
ATOM 1499 C CA . LYS A 1 193 ? -20.781 -23.281 -23.594 1 98.56 193 LYS A CA 1
ATOM 1500 C C . LYS A 1 193 ? -19.781 -22.156 -23.844 1 98.56 193 LYS A C 1
ATOM 1502 O O . LYS A 1 193 ? -19.391 -21.438 -22.922 1 98.56 193 LYS A O 1
ATOM 1507 N N . THR A 1 194 ? -19.344 -22.078 -25.109 1 98.31 194 THR A N 1
ATOM 1508 C CA . THR A 1 194 ? -18.406 -21.016 -25.469 1 98.31 194 THR A CA 1
ATOM 1509 C C . THR A 1 194 ? -19.156 -19.688 -25.672 1 98.31 194 THR A C 1
ATOM 1511 O O . THR A 1 194 ? -20.375 -19.672 -25.812 1 98.31 194 THR A O 1
ATOM 1514 N N . LYS A 1 195 ? -18.406 -18.594 -25.641 1 96.25 195 LYS A N 1
ATOM 1515 C CA . LYS A 1 195 ? -19.016 -17.281 -25.891 1 96.25 195 LYS A CA 1
ATOM 1516 C C . LYS A 1 195 ? -19.594 -17.188 -27.297 1 96.25 195 LYS A C 1
ATOM 1518 O O . LYS A 1 195 ? -20.547 -16.453 -27.531 1 96.25 195 LYS A O 1
ATOM 1523 N N . SER A 1 196 ? -19.031 -17.953 -28.203 1 96.88 196 SER A N 1
ATOM 1524 C CA . SER A 1 196 ? -19.531 -17.969 -29.562 1 96.88 196 SER A CA 1
ATOM 1525 C C . SER A 1 196 ? -20.781 -18.844 -29.688 1 96.88 196 SER A C 1
ATOM 1527 O O . SER A 1 196 ? -21.406 -18.891 -30.75 1 96.88 196 SER A O 1
ATOM 1529 N N . GLY A 1 197 ? -21.047 -19.609 -28.688 1 96.44 197 GLY A N 1
ATOM 1530 C CA . GLY A 1 197 ? -22.297 -20.375 -28.688 1 96.44 197 GLY A CA 1
ATOM 1531 C C . GLY A 1 197 ? -22.094 -21.859 -28.875 1 96.44 197 GLY A C 1
ATOM 1532 O O . GLY A 1 197 ? -23.047 -22.641 -28.797 1 96.44 197 GLY A O 1
ATOM 1533 N N . GLN A 1 198 ? -20.922 -22.297 -29.047 1 97.19 198 GLN A N 1
ATOM 1534 C CA . GLN A 1 198 ? -20.625 -23.719 -29.219 1 97.19 198 GLN A CA 1
ATOM 1535 C C . GLN A 1 198 ? -20.641 -24.453 -27.875 1 97.19 198 GLN A C 1
ATOM 1537 O O . GLN A 1 198 ? -20.219 -23.906 -26.859 1 97.19 198 GLN A O 1
ATOM 1542 N N . THR A 1 199 ? -21.109 -25.75 -28 1 97.69 199 THR A N 1
ATOM 1543 C CA . THR A 1 199 ? -21.094 -26.578 -26.797 1 97.69 199 THR A CA 1
ATOM 1544 C C . THR A 1 199 ? -20.016 -27.656 -26.906 1 97.69 199 THR A C 1
ATOM 1546 O O . THR A 1 199 ? -19.859 -28.281 -27.953 1 97.69 199 THR A O 1
ATOM 1549 N N . LEU A 1 200 ? -19.25 -27.797 -25.891 1 98.44 200 LEU A N 1
ATOM 1550 C CA . LEU A 1 200 ? -18.312 -28.906 -25.719 1 98.44 200 LEU A CA 1
ATOM 1551 C C . LEU A 1 200 ? -18.75 -29.797 -24.547 1 98.44 200 LEU A C 1
ATOM 1553 O O . LEU A 1 200 ? -18.969 -29.312 -23.438 1 98.44 200 LEU A O 1
ATOM 1557 N N . SER A 1 201 ? -18.828 -31.125 -24.797 1 97.75 201 SER A N 1
ATOM 1558 C CA . SER A 1 201 ? -19.391 -32.031 -23.797 1 97.75 201 SER A CA 1
ATOM 1559 C C . SER A 1 201 ? -18.328 -33 -23.281 1 97.75 201 SER A C 1
ATOM 1561 O O . SER A 1 201 ? -17.391 -33.344 -24 1 97.75 201 SER A O 1
ATOM 1563 N N . ALA A 1 202 ? -18.531 -33.406 -22.062 1 98.06 202 ALA A N 1
ATOM 1564 C CA . ALA A 1 202 ? -17.688 -34.438 -21.438 1 98.06 202 ALA A CA 1
ATOM 1565 C C . ALA A 1 202 ? -18.344 -34.969 -20.156 1 98.06 202 ALA A C 1
ATOM 1567 O O . ALA A 1 202 ? -19.188 -34.281 -19.562 1 98.06 202 ALA A O 1
ATOM 1568 N N . THR A 1 203 ? -17.906 -36.156 -19.781 1 96.88 203 THR A N 1
ATOM 1569 C CA . THR A 1 203 ? -18.422 -36.75 -18.547 1 96.88 203 THR A CA 1
ATOM 1570 C C . THR A 1 203 ? -17.766 -36.094 -17.328 1 96.88 203 THR A C 1
ATOM 1572 O O . THR A 1 203 ? -18.344 -36.062 -16.234 1 96.88 203 THR A O 1
ATOM 1575 N N . HIS A 1 204 ? -16.516 -35.656 -17.438 1 98.38 204 HIS A N 1
ATOM 1576 C CA . HIS A 1 204 ? -15.758 -34.969 -16.406 1 98.38 204 HIS A CA 1
ATOM 1577 C C . HIS A 1 204 ? -15.32 -33.562 -16.875 1 98.38 204 HIS A C 1
ATOM 1579 O O . HIS A 1 204 ? -14.617 -33.469 -17.891 1 98.38 204 HIS A O 1
ATOM 1585 N N . VAL A 1 205 ? -15.719 -32.562 -16.125 1 98.88 205 VAL A N 1
ATOM 1586 C CA . VAL A 1 205 ? -15.312 -31.188 -16.438 1 98.88 205 VAL A CA 1
ATOM 1587 C C . VAL A 1 205 ? -14.422 -30.641 -15.32 1 98.88 205 VAL A C 1
ATOM 1589 O O . VAL A 1 205 ? -14.836 -30.562 -14.164 1 98.88 205 VAL A O 1
ATOM 1592 N N . ILE A 1 206 ? -13.164 -30.328 -15.648 1 98.94 206 ILE A N 1
ATOM 1593 C CA . ILE A 1 206 ? -12.203 -29.797 -14.695 1 98.94 206 ILE A CA 1
ATOM 1594 C C . ILE A 1 206 ? -11.961 -28.312 -14.969 1 98.94 206 ILE A C 1
ATOM 1596 O O . ILE A 1 206 ? -11.477 -27.938 -16.047 1 98.94 206 ILE A O 1
ATOM 1600 N N . VAL A 1 207 ? -12.32 -27.453 -14.031 1 98.88 207 VAL A N 1
ATOM 1601 C CA . VAL A 1 207 ? -12.109 -26.016 -14.156 1 98.88 207 VAL A CA 1
ATOM 1602 C C . VAL A 1 207 ? -10.719 -25.656 -13.633 1 98.88 207 VAL A C 1
ATOM 1604 O O . VAL A 1 207 ? -10.477 -25.703 -12.422 1 98.88 207 VAL A O 1
ATOM 1607 N N . ALA A 1 208 ? -9.836 -25.344 -14.484 1 98.69 208 ALA A N 1
ATOM 1608 C CA . ALA A 1 208 ? -8.484 -24.859 -14.234 1 98.69 208 ALA A CA 1
ATOM 1609 C C . ALA A 1 208 ? -8.273 -23.484 -14.844 1 98.69 208 ALA A C 1
ATOM 1611 O O . ALA A 1 208 ? -7.293 -23.25 -15.547 1 98.69 208 ALA A O 1
ATOM 1612 N N . ALA A 1 209 ? -9.141 -22.547 -14.508 1 97.81 209 ALA A N 1
ATOM 1613 C CA . ALA A 1 209 ? -9.227 -21.281 -15.227 1 97.81 209 ALA A CA 1
ATOM 1614 C C . ALA A 1 209 ? -8.562 -20.156 -14.438 1 97.81 209 ALA A C 1
ATOM 1616 O O . ALA A 1 209 ? -8.852 -18.969 -14.672 1 97.81 209 ALA A O 1
ATOM 1617 N N . GLY A 1 210 ? -7.738 -20.484 -13.469 1 97.06 210 GLY A N 1
ATOM 1618 C CA . GLY A 1 210 ? -6.988 -19.469 -12.734 1 97.06 210 GLY A CA 1
ATOM 1619 C C . GLY A 1 210 ? -7.863 -18.359 -12.195 1 97.06 210 GLY A C 1
ATOM 1620 O O . GLY A 1 210 ? -8.883 -18.609 -11.547 1 97.06 210 GLY A O 1
ATOM 1621 N N . ALA A 1 211 ? -7.461 -17.156 -12.477 1 97.25 211 ALA A N 1
ATOM 1622 C CA . ALA A 1 211 ? -8.117 -15.969 -11.938 1 97.25 211 ALA A CA 1
ATOM 1623 C C . ALA A 1 211 ? -9.531 -15.828 -12.484 1 97.25 211 ALA A C 1
ATOM 1625 O O . ALA A 1 211 ? -10.359 -15.125 -11.898 1 97.25 211 ALA A O 1
ATOM 1626 N N . PHE A 1 212 ? -9.844 -16.469 -13.531 1 97.31 212 PHE A N 1
ATOM 1627 C CA . PHE A 1 212 ? -11.164 -16.359 -14.141 1 97.31 212 PHE A CA 1
ATOM 1628 C C . PHE A 1 212 ? -12.148 -17.312 -13.484 1 97.31 212 PHE A C 1
ATOM 1630 O O . PHE A 1 212 ? -13.359 -17.219 -13.703 1 97.31 212 PHE A O 1
ATOM 1637 N N . THR A 1 213 ? -11.727 -18.188 -12.641 1 98.44 213 THR A N 1
ATOM 1638 C CA . THR A 1 213 ? -12.539 -19.25 -12.055 1 98.44 213 THR A CA 1
ATOM 1639 C C . THR A 1 213 ? -13.758 -18.672 -11.344 1 98.44 213 THR A C 1
ATOM 1641 O O . THR A 1 213 ? -14.891 -19.078 -11.617 1 98.44 213 THR A O 1
ATOM 1644 N N . PRO A 1 214 ? -13.562 -17.672 -10.477 1 98.38 214 PRO A N 1
ATOM 1645 C CA . PRO A 1 214 ? -14.758 -17.156 -9.82 1 98.38 214 PRO A CA 1
ATOM 1646 C C . PRO A 1 214 ? -15.766 -16.562 -10.805 1 98.38 214 PRO A C 1
ATOM 1648 O O . PRO A 1 214 ? -16.969 -16.734 -10.641 1 98.38 214 PRO A O 1
ATOM 1651 N N . THR A 1 215 ? -15.266 -15.898 -11.789 1 97.88 215 THR A N 1
ATOM 1652 C CA . THR A 1 215 ? -16.125 -15.281 -12.789 1 97.88 215 THR A CA 1
ATOM 1653 C C . THR A 1 215 ? -16.922 -16.344 -13.555 1 97.88 215 THR A C 1
ATOM 1655 O O . THR A 1 215 ? -18.125 -16.203 -13.75 1 97.88 215 THR A O 1
ATOM 1658 N N . LEU A 1 216 ? -16.25 -17.359 -13.969 1 98.38 216 LEU A N 1
ATOM 1659 C CA . LEU A 1 216 ? -16.891 -18.453 -14.695 1 98.38 216 LEU A CA 1
ATOM 1660 C C . LEU A 1 216 ? -17.984 -19.094 -13.844 1 98.38 216 LEU A C 1
ATOM 1662 O O . LEU A 1 216 ? -19.078 -19.359 -14.336 1 98.38 216 LEU A O 1
ATOM 1666 N N . LEU A 1 217 ? -17.656 -19.312 -12.617 1 98.69 217 LEU A N 1
ATOM 1667 C CA . LEU A 1 217 ? -18.609 -19.969 -11.727 1 98.69 217 LEU A CA 1
ATOM 1668 C C . LEU A 1 217 ? -19.812 -19.062 -11.453 1 98.69 217 LEU A C 1
ATOM 1670 O O . LEU A 1 217 ? -20.938 -19.547 -11.328 1 98.69 217 LEU A O 1
ATOM 1674 N N . GLU A 1 218 ? -19.531 -17.781 -11.359 1 98.38 218 GLU A N 1
ATOM 1675 C CA . GLU A 1 218 ? -20.609 -16.812 -11.164 1 98.38 218 GLU A CA 1
ATOM 1676 C C . GLU A 1 218 ? -21.609 -16.859 -12.328 1 98.38 218 GLU A C 1
ATOM 1678 O O . GLU A 1 218 ? -22.812 -16.922 -12.117 1 98.38 218 GLU A O 1
ATOM 1683 N N . TRP A 1 219 ? -21.141 -16.781 -13.492 1 98.31 219 TRP A N 1
ATOM 1684 C CA . TRP A 1 219 ? -21.984 -16.812 -14.68 1 98.31 219 TRP A CA 1
ATOM 1685 C C . TRP A 1 219 ? -22.719 -18.156 -14.797 1 98.31 219 TRP A C 1
ATOM 1687 O O . TRP A 1 219 ? -23.875 -18.188 -15.211 1 98.31 219 TRP A O 1
ATOM 1697 N N . SER A 1 220 ? -22.062 -19.203 -14.43 1 98.56 220 SER A N 1
ATOM 1698 C CA . SER A 1 220 ? -22.656 -20.531 -14.492 1 98.56 220 SER A CA 1
ATOM 1699 C C . SER A 1 220 ? -23.781 -20.688 -13.469 1 98.56 220 SER A C 1
ATOM 1701 O O . SER A 1 220 ? -24.797 -21.312 -13.75 1 98.56 220 SER A O 1
ATOM 1703 N N . ALA A 1 221 ? -23.5 -20.141 -12.328 1 98.12 221 ALA A N 1
ATOM 1704 C CA . ALA A 1 221 ? -24.531 -20.141 -11.305 1 98.12 221 ALA A CA 1
ATOM 1705 C C . ALA A 1 221 ? -25.781 -19.406 -11.789 1 98.12 221 ALA A C 1
ATOM 1707 O O . ALA A 1 221 ? -26.906 -19.891 -11.625 1 98.12 221 ALA A O 1
ATOM 1708 N N . ALA A 1 222 ? -25.594 -18.281 -12.352 1 97.62 222 ALA A N 1
ATOM 1709 C CA . ALA A 1 222 ? -26.703 -17.484 -12.859 1 97.62 222 ALA A CA 1
ATOM 1710 C C . ALA A 1 222 ? -27.453 -18.219 -13.969 1 97.62 222 ALA A C 1
ATOM 1712 O O . ALA A 1 222 ? -28.688 -18.281 -13.969 1 97.62 222 ALA A O 1
ATOM 1713 N N . ALA A 1 223 ? -26.75 -18.781 -14.898 1 96.19 223 ALA A N 1
ATOM 1714 C CA . ALA A 1 223 ? -27.328 -19.453 -16.062 1 96.19 223 ALA A CA 1
ATOM 1715 C C . ALA A 1 223 ? -28.078 -20.719 -15.656 1 96.19 223 ALA A C 1
ATOM 1717 O O . ALA A 1 223 ? -29.094 -21.062 -16.25 1 96.19 223 ALA A O 1
ATOM 1718 N N . SER A 1 224 ? -27.609 -21.422 -14.656 1 96.69 224 SER A N 1
ATOM 1719 C CA . SER A 1 224 ? -28.188 -22.688 -14.25 1 96.69 224 SER A CA 1
ATOM 1720 C C . SER A 1 224 ? -29.219 -22.5 -13.148 1 96.69 224 SER A C 1
ATOM 1722 O O . SER A 1 224 ? -30 -23.422 -12.852 1 96.69 224 SER A O 1
ATOM 1724 N N . GLY A 1 225 ? -29.172 -21.391 -12.484 1 96.31 225 GLY A N 1
ATOM 1725 C CA . GLY A 1 225 ? -30.047 -21.156 -11.344 1 96.31 225 GLY A CA 1
ATOM 1726 C C . GLY A 1 225 ? -29.578 -21.859 -10.086 1 96.31 225 GLY A C 1
ATOM 1727 O O . GLY A 1 225 ? -30.375 -22.094 -9.172 1 96.31 225 GLY A O 1
ATOM 1728 N N . ASN A 1 226 ? -28.297 -22.266 -10.039 1 97.62 226 ASN A N 1
ATOM 1729 C CA . ASN A 1 226 ? -27.734 -22.953 -8.883 1 97.62 226 ASN A CA 1
ATOM 1730 C C . ASN A 1 226 ? -26.688 -22.109 -8.18 1 97.62 226 ASN A C 1
ATOM 1732 O O . ASN A 1 226 ? -25.5 -22.203 -8.484 1 97.62 226 ASN A O 1
ATOM 1736 N N . PRO A 1 227 ? -27.078 -21.328 -7.184 1 97.06 227 PRO A N 1
ATOM 1737 C CA . PRO A 1 227 ? -26.125 -20.438 -6.492 1 97.06 227 PRO A CA 1
ATOM 1738 C C . PRO A 1 227 ? -25.016 -21.219 -5.789 1 97.06 227 PRO A C 1
ATOM 1740 O O . PRO A 1 227 ? -23.969 -20.641 -5.453 1 97.06 227 PRO A O 1
ATOM 1743 N N . GLY A 1 228 ? -25.203 -22.484 -5.609 1 97.62 228 GLY A N 1
ATOM 1744 C CA . GLY A 1 228 ? -24.203 -23.312 -4.941 1 97.62 228 GLY A CA 1
ATOM 1745 C C . GLY A 1 228 ? -22.922 -23.422 -5.73 1 97.62 228 GLY A C 1
ATOM 1746 O O . GLY A 1 228 ? -21.875 -23.797 -5.176 1 97.62 228 GLY A O 1
ATOM 1747 N N . LEU A 1 229 ? -22.891 -23.094 -7.027 1 98.38 229 LEU A N 1
ATOM 1748 C CA . LEU A 1 229 ? -21.734 -23.188 -7.906 1 98.38 229 LEU A CA 1
ATOM 1749 C C . LEU A 1 229 ? -20.719 -22.094 -7.59 1 98.38 229 LEU A C 1
ATOM 1751 O O . LEU A 1 229 ? -19.531 -22.219 -7.91 1 98.38 229 LEU A O 1
ATOM 1755 N N . ARG A 1 230 ? -21.156 -21.031 -6.93 1 98.5 230 ARG A N 1
ATOM 1756 C CA . ARG A 1 230 ? -20.344 -19.828 -6.742 1 98.5 230 ARG A CA 1
ATOM 1757 C C . ARG A 1 230 ? -19.141 -20.109 -5.855 1 98.5 230 ARG A C 1
ATOM 1759 O O . ARG A 1 230 ? -19.234 -20.875 -4.887 1 98.5 230 ARG A O 1
ATOM 1766 N N . ALA A 1 231 ? -18 -19.438 -6.223 1 98.31 231 ALA A N 1
ATOM 1767 C CA . ALA A 1 231 ? -16.812 -19.578 -5.402 1 98.31 231 ALA A CA 1
ATOM 1768 C C . ALA A 1 231 ? -16.953 -18.828 -4.082 1 98.31 231 ALA A C 1
ATOM 1770 O O . ALA A 1 231 ? -16.469 -19.281 -3.045 1 98.31 231 ALA A O 1
ATOM 1771 N N . GLU A 1 232 ? -17.672 -17.75 -4.117 1 96.62 232 GLU A N 1
ATOM 1772 C CA . GLU A 1 232 ? -17.797 -16.859 -2.967 1 96.62 232 GLU A CA 1
ATOM 1773 C C . GLU A 1 232 ? -16.422 -16.5 -2.398 1 96.62 232 GLU A C 1
ATOM 1775 O O . GLU A 1 232 ? -15.508 -16.141 -3.146 1 96.62 232 GLU A O 1
ATOM 1780 N N . GLU A 1 233 ? -16.203 -16.625 -1.137 1 94.56 233 GLU A N 1
ATOM 1781 C CA . GLU A 1 233 ? -14.969 -16.156 -0.507 1 94.56 233 GLU A CA 1
ATOM 1782 C C . GLU A 1 233 ? -13.867 -17.219 -0.602 1 94.56 233 GLU A C 1
ATOM 1784 O O . GLU A 1 233 ? -12.727 -16.969 -0.193 1 94.56 233 GLU A O 1
ATOM 1789 N N . ARG A 1 234 ? -14.156 -18.328 -1.262 1 97.5 234 ARG A N 1
ATOM 1790 C CA . ARG A 1 234 ? -13.188 -19.406 -1.319 1 97.5 234 ARG A CA 1
ATOM 1791 C C . ARG A 1 234 ? -12.016 -19.062 -2.232 1 97.5 234 ARG A C 1
ATOM 1793 O O . ARG A 1 234 ? -10.891 -19.516 -2.021 1 97.5 234 ARG A O 1
ATOM 1800 N N . ILE A 1 235 ? -12.352 -18.328 -3.314 1 98.25 235 ILE A N 1
ATOM 1801 C CA . ILE A 1 235 ? -11.352 -18 -4.328 1 98.25 235 ILE A CA 1
ATOM 1802 C C . ILE A 1 235 ? -11.383 -16.5 -4.625 1 98.25 235 ILE A C 1
ATOM 1804 O O . ILE A 1 235 ? -12.453 -15.93 -4.855 1 98.25 235 ILE A O 1
ATOM 1808 N N . LEU A 1 236 ? -10.219 -15.961 -4.566 1 97.75 236 LEU A N 1
ATOM 1809 C CA . LEU A 1 236 ? -10.07 -14.539 -4.875 1 97.75 236 LEU A CA 1
ATOM 1810 C C . LEU A 1 236 ? -9.125 -14.336 -6.055 1 97.75 236 LEU A C 1
ATOM 1812 O O . LEU A 1 236 ? -7.996 -14.828 -6.047 1 97.75 236 LEU A O 1
ATOM 1816 N N . ALA A 1 237 ? -9.609 -13.641 -7.102 1 97.94 237 ALA A N 1
ATOM 1817 C CA . ALA A 1 237 ? -8.719 -13.25 -8.195 1 97.94 237 ALA A CA 1
ATOM 1818 C C . ALA A 1 237 ? -7.855 -12.055 -7.805 1 97.94 237 ALA A C 1
ATOM 1820 O O . ALA A 1 237 ? -8.352 -11.094 -7.215 1 97.94 237 ALA A O 1
ATOM 1821 N N . ALA A 1 238 ? -6.574 -12.117 -8.117 1 97.44 238 ALA A N 1
ATOM 1822 C CA . ALA A 1 238 ? -5.711 -10.977 -7.793 1 97.44 238 ALA A CA 1
ATOM 1823 C C . ALA A 1 238 ? -4.543 -10.883 -8.773 1 97.44 238 ALA A C 1
ATOM 1825 O O . ALA A 1 238 ? -4.203 -11.867 -9.445 1 97.44 238 ALA A O 1
ATOM 1826 N N . GLY A 1 239 ? -4.082 -9.617 -8.883 1 97.06 239 GLY A N 1
ATOM 1827 C CA . GLY A 1 239 ? -2.982 -9.336 -9.789 1 97.06 239 GLY A CA 1
ATOM 1828 C C . GLY A 1 239 ? -1.737 -8.836 -9.078 1 97.06 239 GLY A C 1
ATOM 1829 O O . GLY A 1 239 ? -1.809 -8.383 -7.938 1 97.06 239 GLY A O 1
ATOM 1830 N N . ILE A 1 240 ? -0.623 -8.992 -9.758 1 97.12 240 ILE A N 1
ATOM 1831 C CA . ILE A 1 240 ? 0.661 -8.438 -9.336 1 97.12 240 ILE A CA 1
ATOM 1832 C C . ILE A 1 240 ? 1.421 -7.922 -10.555 1 97.12 240 ILE A C 1
ATOM 1834 O O . ILE A 1 240 ? 1.18 -8.367 -11.68 1 97.12 240 ILE A O 1
ATOM 1838 N N . THR A 1 241 ? 2.236 -6.949 -10.352 1 97.38 241 THR A N 1
ATOM 1839 C CA . THR A 1 241 ? 2.998 -6.383 -11.461 1 97.38 241 THR A CA 1
ATOM 1840 C C . THR A 1 241 ? 4.43 -6.906 -11.453 1 97.38 241 THR A C 1
ATOM 1842 O O . THR A 1 241 ? 5.051 -7.031 -10.398 1 97.38 241 THR A O 1
ATOM 1845 N N . THR A 1 242 ? 4.902 -7.211 -12.633 1 97.44 242 THR A N 1
ATOM 1846 C CA . THR A 1 242 ? 6.312 -7.52 -12.844 1 97.44 242 THR A CA 1
ATOM 1847 C C . THR A 1 242 ? 6.957 -6.484 -13.766 1 97.44 242 THR A C 1
ATOM 1849 O O . THR A 1 242 ? 6.266 -5.809 -14.531 1 97.44 242 THR A O 1
ATOM 1852 N N . GLY A 1 243 ? 8.195 -6.305 -13.578 1 97.38 243 GLY A N 1
ATOM 1853 C CA . GLY A 1 243 ? 9 -5.453 -14.438 1 97.38 243 GLY A CA 1
ATOM 1854 C C . GLY A 1 243 ? 10.289 -6.105 -14.891 1 97.38 243 GLY A C 1
ATOM 1855 O O . GLY A 1 243 ? 10.781 -7.031 -14.242 1 97.38 243 GLY A O 1
ATOM 1856 N N . MET A 1 244 ? 10.773 -5.641 -16.062 1 97.5 244 MET A N 1
ATOM 1857 C CA . MET A 1 244 ? 12.039 -6.129 -16.594 1 97.5 244 MET A CA 1
ATOM 1858 C C . MET A 1 244 ? 12.938 -4.969 -17.031 1 97.5 244 MET A C 1
ATOM 1860 O O . MET A 1 244 ? 12.453 -3.979 -17.578 1 97.5 244 MET A O 1
ATOM 1864 N N . ALA A 1 245 ? 14.148 -5.152 -16.781 1 97.75 245 ALA A N 1
ATOM 1865 C CA . ALA A 1 245 ? 15.172 -4.242 -17.281 1 97.75 245 ALA A CA 1
ATOM 1866 C C . ALA A 1 245 ? 16.016 -4.918 -18.359 1 97.75 245 ALA A C 1
ATOM 1868 O O . ALA A 1 245 ? 16.406 -6.074 -18.219 1 97.75 245 ALA A O 1
ATOM 1869 N N . GLN A 1 246 ? 16.188 -4.203 -19.469 1 98 246 GLN A N 1
ATOM 1870 C CA . GLN A 1 246 ? 17.156 -4.625 -20.469 1 98 246 GLN A CA 1
ATOM 1871 C C . GLN A 1 246 ? 18.578 -4.262 -20.031 1 98 246 GLN A C 1
ATOM 1873 O O . GLN A 1 246 ? 18.938 -3.084 -20 1 98 246 GLN A O 1
ATOM 1878 N N . LEU A 1 247 ? 19.344 -5.293 -19.797 1 97.19 247 LEU A N 1
ATOM 1879 C CA . LEU A 1 247 ? 20.703 -5.066 -19.328 1 97.19 247 LEU A CA 1
ATOM 1880 C C . LEU A 1 247 ? 21.641 -4.816 -20.516 1 97.19 247 LEU A C 1
ATOM 1882 O O . LEU A 1 247 ? 21.516 -5.457 -21.562 1 97.19 247 LEU A O 1
ATOM 1886 N N . ASN A 1 248 ? 22.516 -3.859 -20.328 1 96.5 248 ASN A N 1
ATOM 1887 C CA . ASN A 1 248 ? 23.609 -3.77 -21.297 1 96.5 248 ASN A CA 1
ATOM 1888 C C . ASN A 1 248 ? 24.641 -4.875 -21.078 1 96.5 248 ASN A C 1
ATOM 1890 O O . ASN A 1 248 ? 24.469 -5.711 -20.188 1 96.5 248 ASN A O 1
ATOM 1894 N N . GLU A 1 249 ? 25.672 -4.871 -21.891 1 96 249 GLU A N 1
ATOM 1895 C CA . GLU A 1 249 ? 26.641 -5.957 -21.859 1 96 249 GLU A CA 1
ATOM 1896 C C . GLU A 1 249 ? 27.344 -6.043 -20.516 1 96 249 GLU A C 1
ATOM 1898 O O . GLU A 1 249 ? 27.516 -7.133 -19.969 1 96 249 GLU A O 1
ATOM 1903 N N . GLU A 1 250 ? 27.766 -4.922 -20.016 1 95.31 250 GLU A N 1
ATOM 1904 C CA . GLU A 1 250 ? 28.469 -4.887 -18.734 1 95.31 250 GLU A CA 1
ATOM 1905 C C . GLU A 1 250 ? 27.578 -5.367 -17.594 1 95.31 250 GLU A C 1
ATOM 1907 O O . GLU A 1 250 ? 28.016 -6.156 -16.75 1 95.31 250 GLU A O 1
ATOM 1912 N N . GLN A 1 251 ? 26.391 -4.902 -17.594 1 94.81 251 GLN A N 1
ATOM 1913 C CA . GLN A 1 251 ? 25.422 -5.316 -16.578 1 94.81 251 GLN A CA 1
ATOM 1914 C C . GLN A 1 251 ? 25.141 -6.812 -16.672 1 94.81 251 GLN A C 1
ATOM 1916 O O . GLN A 1 251 ? 25.094 -7.5 -15.648 1 94.81 251 GLN A O 1
ATOM 1921 N N . TYR A 1 252 ? 25 -7.27 -17.875 1 96.56 252 TYR A N 1
ATOM 1922 C CA . TYR A 1 252 ? 24.703 -8.68 -18.062 1 96.56 252 TYR A CA 1
ATOM 1923 C C . TYR A 1 252 ? 25.812 -9.562 -17.516 1 96.56 252 TYR A C 1
ATOM 1925 O O . TYR A 1 252 ? 25.547 -10.586 -16.891 1 96.56 252 TYR A O 1
ATOM 1933 N N . GLU A 1 253 ? 26.984 -9.234 -17.734 1 95.81 253 GLU A N 1
ATOM 1934 C CA . GLU A 1 253 ? 28.125 -10.008 -17.25 1 95.81 253 GLU A CA 1
ATOM 1935 C C . GLU A 1 253 ? 28.125 -10.094 -15.719 1 95.81 253 GLU A C 1
ATOM 1937 O O . GLU A 1 253 ? 28.516 -11.109 -15.148 1 95.81 253 GLU A O 1
ATOM 1942 N N . LYS A 1 254 ? 27.656 -9.094 -15.133 1 95 254 LYS A N 1
ATOM 1943 C CA . LYS A 1 254 ? 27.609 -9.031 -13.672 1 95 254 LYS A CA 1
ATOM 1944 C C . LYS A 1 254 ? 26.516 -9.93 -13.109 1 95 254 LYS A C 1
ATOM 1946 O O . LYS A 1 254 ? 26.672 -10.523 -12.047 1 95 254 LYS A O 1
ATOM 1951 N N . PHE A 1 255 ? 25.406 -10.039 -13.844 1 96.38 255 PHE A N 1
ATOM 1952 C CA . PHE A 1 255 ? 24.219 -10.625 -13.234 1 96.38 255 PHE A CA 1
ATOM 1953 C C . PHE A 1 255 ? 23.891 -11.977 -13.867 1 96.38 255 PHE A C 1
ATOM 1955 O O . PHE A 1 255 ? 23.016 -12.703 -13.383 1 96.38 255 PHE A O 1
ATOM 1962 N N . LYS A 1 256 ? 24.547 -12.43 -14.867 1 95 256 LYS A N 1
ATOM 1963 C CA . LYS A 1 256 ? 24.188 -13.594 -15.664 1 95 256 LYS A CA 1
ATOM 1964 C C . LYS A 1 256 ? 24.172 -14.859 -14.805 1 95 256 LYS A C 1
ATOM 1966 O O . LYS A 1 256 ? 23.438 -15.805 -15.094 1 95 256 LYS A O 1
ATOM 1971 N N . ASP A 1 257 ? 24.969 -14.883 -13.711 1 94.19 257 ASP A N 1
ATOM 1972 C CA . ASP A 1 257 ? 25.078 -16.094 -12.898 1 94.19 257 ASP A CA 1
ATOM 1973 C C . ASP A 1 257 ? 24.422 -15.883 -11.531 1 94.19 257 ASP A C 1
ATOM 1975 O O . ASP A 1 257 ? 24.719 -16.609 -10.578 1 94.19 257 ASP A O 1
ATOM 1979 N N . MET A 1 258 ? 23.609 -14.914 -11.43 1 97.38 258 MET A N 1
ATOM 1980 C CA . MET A 1 258 ? 23.016 -14.625 -10.133 1 97.38 258 MET A CA 1
ATOM 1981 C C . MET A 1 258 ? 22 -15.703 -9.758 1 97.38 258 MET A C 1
ATOM 1983 O O . MET A 1 258 ? 21.469 -16.406 -10.633 1 97.38 258 MET A O 1
ATOM 1987 N N . PRO A 1 259 ? 21.766 -15.945 -8.492 1 98 259 PRO A N 1
ATOM 1988 C CA . PRO A 1 259 ? 20.641 -16.797 -8.062 1 98 259 PRO A CA 1
ATOM 1989 C C . PRO A 1 259 ? 19.297 -16.062 -8.125 1 98 259 PRO A C 1
ATOM 1991 O O . PRO A 1 259 ? 19.266 -14.852 -8.367 1 98 259 PRO A O 1
ATOM 1994 N N . VAL A 1 260 ? 18.25 -16.812 -8.008 1 98.38 260 VAL A N 1
ATOM 1995 C CA . VAL A 1 260 ? 16.969 -16.172 -7.727 1 98.38 260 VAL A CA 1
ATOM 1996 C C . VAL A 1 260 ? 17 -15.539 -6.336 1 98.38 260 VAL A C 1
ATOM 1998 O O . VAL A 1 260 ? 17.375 -16.188 -5.359 1 98.38 260 VAL A O 1
ATOM 2001 N N . GLY A 1 261 ? 16.688 -14.297 -6.281 1 98.19 261 GLY A N 1
ATOM 2002 C CA . GLY A 1 261 ? 16.656 -13.609 -5.004 1 98.19 261 GLY A CA 1
ATOM 2003 C C . GLY A 1 261 ? 15.258 -13.477 -4.426 1 98.19 261 GLY A C 1
ATOM 2004 O O . GLY A 1 261 ? 14.289 -13.258 -5.16 1 98.19 261 GLY A O 1
ATOM 2005 N N . PHE A 1 262 ? 15.195 -13.594 -3.021 1 97.94 262 PHE A N 1
ATOM 2006 C CA . PHE A 1 262 ? 13.945 -13.336 -2.312 1 97.94 262 PHE A CA 1
ATOM 2007 C C . PHE A 1 262 ? 14.188 -12.461 -1.085 1 97.94 262 PHE A C 1
ATOM 2009 O O . PHE A 1 262 ? 15.07 -12.758 -0.271 1 97.94 262 PHE A O 1
ATOM 2016 N N . GLN A 1 263 ? 13.484 -11.367 -1.036 1 96.56 263 GLN A N 1
ATOM 2017 C CA . GLN A 1 263 ? 13.258 -10.695 0.238 1 96.56 263 GLN A CA 1
ATOM 2018 C C . GLN A 1 263 ? 12.094 -11.32 0.991 1 96.56 263 GLN A C 1
ATOM 2020 O O . GLN A 1 263 ? 10.93 -11.102 0.644 1 96.56 263 GLN A O 1
ATOM 2025 N N . GLY A 1 264 ? 12.438 -12.094 2.047 1 96.44 264 GLY A N 1
ATOM 2026 C CA . GLY A 1 264 ? 11.383 -12.727 2.816 1 96.44 264 GLY A CA 1
ATOM 2027 C C . GLY A 1 264 ? 10.82 -11.828 3.906 1 96.44 264 GLY A C 1
ATOM 2028 O O . GLY A 1 264 ? 11.57 -11.148 4.605 1 96.44 264 GLY A O 1
ATOM 2029 N N . TYR A 1 265 ? 9.508 -11.852 3.973 1 95.38 265 TYR A N 1
ATOM 2030 C CA . TYR A 1 265 ? 8.836 -11.062 5 1 95.38 265 TYR A CA 1
ATOM 2031 C C . TYR A 1 265 ? 7.844 -11.922 5.781 1 95.38 265 TYR A C 1
ATOM 2033 O O . TYR A 1 265 ? 7.516 -13.031 5.367 1 95.38 265 TYR A O 1
ATOM 2041 N N . THR A 1 266 ? 7.477 -11.453 6.93 1 94 266 THR A N 1
ATOM 2042 C CA . THR A 1 266 ? 6.512 -12.094 7.812 1 94 266 THR A CA 1
ATOM 2043 C C . THR A 1 266 ? 5.297 -11.203 8.031 1 94 266 THR A C 1
ATOM 2045 O O . THR A 1 266 ? 5.258 -10.07 7.551 1 94 266 THR A O 1
ATOM 2048 N N . PRO A 1 267 ? 4.309 -11.734 8.703 1 90.06 267 PRO A N 1
ATOM 2049 C CA . PRO A 1 267 ? 3.148 -10.906 9.031 1 90.06 267 PRO A CA 1
ATOM 2050 C C . PRO A 1 267 ? 3.525 -9.664 9.836 1 90.06 267 PRO A C 1
ATOM 2052 O O . PRO A 1 267 ? 2.793 -8.664 9.82 1 90.06 267 PRO A O 1
ATOM 2055 N N . ASN A 1 268 ? 4.668 -9.672 10.445 1 91.25 268 ASN A N 1
ATOM 2056 C CA . ASN A 1 268 ? 5.109 -8.5 11.188 1 91.25 268 ASN A CA 1
ATOM 2057 C C . ASN A 1 268 ? 5.363 -7.312 10.266 1 91.25 268 ASN A C 1
ATOM 2059 O O . ASN A 1 268 ? 4.969 -6.188 10.578 1 91.25 268 ASN A O 1
ATOM 2063 N N . GLU A 1 269 ? 6.039 -7.574 9.148 1 92.06 269 GLU A N 1
ATOM 2064 C CA . GLU A 1 269 ? 6.258 -6.516 8.172 1 92.06 269 GLU A CA 1
ATOM 2065 C C . GLU A 1 269 ? 5 -6.266 7.34 1 92.06 269 GLU A C 1
ATOM 2067 O O . GLU A 1 269 ? 4.809 -5.164 6.816 1 92.06 269 GLU A O 1
ATOM 2072 N N . GLY A 1 270 ? 4.223 -7.348 7.188 1 89.38 270 GLY A N 1
ATOM 2073 C CA . GLY A 1 270 ? 2.922 -7.219 6.547 1 89.38 270 GLY A CA 1
ATOM 2074 C C . GLY A 1 270 ? 3.018 -6.977 5.051 1 89.38 270 GLY A C 1
ATOM 2075 O O . GLY A 1 270 ? 2.195 -6.254 4.48 1 89.38 270 GLY A O 1
ATOM 2076 N N . LYS A 1 271 ? 4.012 -7.434 4.414 1 91.56 271 LYS A N 1
ATOM 2077 C CA . LYS A 1 271 ? 4.133 -7.328 2.963 1 91.56 271 LYS A CA 1
ATOM 2078 C C . LYS A 1 271 ? 4.605 -8.641 2.352 1 91.56 271 LYS A C 1
ATOM 2080 O O . LYS A 1 271 ? 5.25 -9.445 3.025 1 91.56 271 LYS A O 1
ATOM 2085 N N . PRO A 1 272 ? 4.246 -8.852 1.101 1 94.94 272 PRO A N 1
ATOM 2086 C CA . PRO A 1 272 ? 4.676 -10.094 0.448 1 94.94 272 PRO A CA 1
ATOM 2087 C C . PRO A 1 272 ? 6.18 -10.141 0.189 1 94.94 272 PRO A C 1
ATOM 2089 O O . PRO A 1 272 ? 6.855 -9.109 0.278 1 94.94 272 PRO A O 1
ATOM 2092 N N . PHE A 1 273 ? 6.672 -11.352 -0.021 1 94.88 273 PHE A N 1
ATOM 2093 C CA . PHE A 1 273 ? 8.078 -11.43 -0.392 1 94.88 273 PHE A CA 1
ATOM 2094 C C . PHE A 1 273 ? 8.305 -10.836 -1.778 1 94.88 273 PHE A C 1
ATOM 2096 O O . PHE A 1 273 ? 7.406 -10.844 -2.617 1 94.88 273 PHE A O 1
ATOM 2103 N N . ILE A 1 274 ? 9.438 -10.312 -2.029 1 96.69 274 ILE A N 1
ATOM 2104 C CA . ILE A 1 274 ? 9.852 -9.711 -3.297 1 96.69 274 ILE A CA 1
ATOM 2105 C C . ILE A 1 274 ? 11.008 -10.516 -3.893 1 96.69 274 ILE A C 1
ATOM 2107 O O . ILE A 1 274 ? 11.977 -10.828 -3.197 1 96.69 274 ILE A O 1
ATOM 2111 N N . GLY A 1 275 ? 10.852 -10.836 -5.168 1 97.25 275 GLY A N 1
ATOM 2112 C CA . GLY A 1 275 ? 11.898 -11.641 -5.773 1 97.25 275 GLY A CA 1
ATOM 2113 C C . GLY A 1 275 ? 12.43 -11.047 -7.066 1 97.25 275 GLY A C 1
ATOM 2114 O O . GLY A 1 275 ? 11.828 -10.141 -7.637 1 97.25 275 GLY A O 1
ATOM 2115 N N . SER A 1 276 ? 13.57 -11.461 -7.387 1 97.94 276 SER A N 1
ATOM 2116 C CA . SER A 1 276 ? 14.25 -11.141 -8.641 1 97.94 276 SER A CA 1
ATOM 2117 C C . SER A 1 276 ? 14.828 -12.398 -9.289 1 97.94 276 SER A C 1
ATOM 2119 O O . SER A 1 276 ? 15.367 -13.266 -8.609 1 97.94 276 SER A O 1
ATOM 2121 N N . ILE A 1 277 ? 14.609 -12.516 -10.555 1 97.94 277 ILE A N 1
ATOM 2122 C CA . ILE A 1 277 ? 15.008 -13.711 -11.297 1 97.94 277 ILE A CA 1
ATOM 2123 C C . ILE A 1 277 ? 16.156 -13.375 -12.234 1 97.94 277 ILE A C 1
ATOM 2125 O O . ILE A 1 277 ? 16.172 -12.305 -12.852 1 97.94 277 ILE A O 1
ATOM 2129 N N . PRO A 1 278 ? 17.094 -14.305 -12.406 1 97.31 278 PRO A N 1
ATOM 2130 C CA . PRO A 1 278 ? 18.25 -14.07 -13.289 1 97.31 278 PRO A CA 1
ATOM 2131 C C . PRO A 1 278 ? 17.828 -13.664 -14.703 1 97.31 278 PRO A C 1
ATOM 2133 O O . PRO A 1 278 ? 16.703 -13.961 -15.125 1 97.31 278 PRO A O 1
ATOM 2136 N N . PRO A 1 279 ? 18.766 -12.984 -15.359 1 96.44 279 PRO A N 1
ATOM 2137 C CA . PRO A 1 279 ? 18.438 -12.516 -16.703 1 96.44 279 PRO A CA 1
ATOM 2138 C C . PRO A 1 279 ? 18.156 -13.664 -17.672 1 96.44 279 PRO A C 1
ATOM 2140 O O . PRO A 1 279 ? 18.797 -14.719 -17.594 1 96.44 279 PRO A O 1
ATOM 2143 N N . THR A 1 280 ? 17.281 -13.391 -18.562 1 92.12 280 THR A N 1
ATOM 2144 C CA . THR A 1 280 ? 17 -14.312 -19.672 1 92.12 280 THR A CA 1
ATOM 2145 C C . THR A 1 280 ? 18.141 -14.297 -20.688 1 92.12 280 THR A C 1
ATOM 2147 O O . THR A 1 280 ? 19.109 -13.547 -20.531 1 92.12 280 THR A O 1
ATOM 2150 N N . LYS A 1 281 ? 17.922 -15.133 -21.688 1 89.19 281 LYS A N 1
ATOM 2151 C CA . LYS A 1 281 ? 18.906 -15.188 -22.766 1 89.19 281 LYS A CA 1
ATOM 2152 C C . LYS A 1 281 ? 18.969 -13.859 -23.516 1 89.19 281 LYS A C 1
ATOM 2154 O O . LYS A 1 281 ? 20.016 -13.508 -24.078 1 89.19 281 LYS A O 1
ATOM 2159 N N . ASP A 1 282 ? 17.922 -13.133 -23.469 1 92.5 282 ASP A N 1
ATOM 2160 C CA . ASP A 1 282 ? 17.844 -11.836 -24.141 1 92.5 282 ASP A CA 1
ATOM 2161 C C . ASP A 1 282 ? 18.312 -10.711 -23.219 1 92.5 282 ASP A C 1
ATOM 2163 O O . ASP A 1 282 ? 18.078 -9.539 -23.5 1 92.5 282 ASP A O 1
ATOM 2167 N N . ARG A 1 283 ? 18.891 -11.031 -22.062 1 96.12 283 ARG A N 1
ATOM 2168 C CA . ARG A 1 283 ? 19.5 -10.125 -21.094 1 96.12 283 ARG A CA 1
ATOM 2169 C C . ARG A 1 283 ? 18.453 -9.273 -20.391 1 96.12 283 ARG A C 1
ATOM 2171 O O . ARG A 1 283 ? 18.672 -8.078 -20.172 1 96.12 283 ARG A O 1
ATOM 2178 N N . GLU A 1 284 ? 17.375 -9.844 -20.188 1 96.88 284 GLU A N 1
ATOM 2179 C CA . GLU A 1 284 ? 16.328 -9.148 -19.438 1 96.88 284 GLU A CA 1
ATOM 2180 C C . GLU A 1 284 ? 16.234 -9.672 -18.016 1 96.88 284 GLU A C 1
ATOM 2182 O O . GLU A 1 284 ? 16.078 -10.875 -17.797 1 96.88 284 GLU A O 1
ATOM 2187 N N . LEU A 1 285 ? 16.375 -8.773 -17.109 1 98 285 LEU A N 1
ATOM 2188 C CA .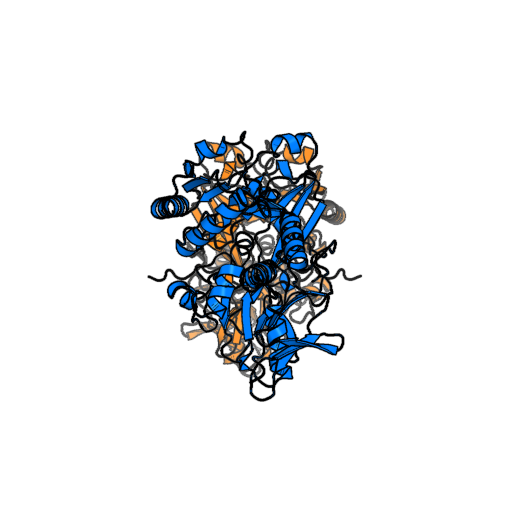 LEU A 1 285 ? 16.297 -9.078 -15.68 1 98 285 LEU A CA 1
ATOM 2189 C C . LEU A 1 285 ? 14.93 -8.711 -15.117 1 98 285 LEU A C 1
ATOM 2191 O O . LEU A 1 285 ? 14.461 -7.586 -15.312 1 98 285 LEU A O 1
ATOM 2195 N N . LYS A 1 286 ? 14.359 -9.633 -14.383 1 97.62 286 LYS A N 1
ATOM 2196 C CA . LYS A 1 286 ? 12.961 -9.5 -13.977 1 97.62 286 LYS A CA 1
ATOM 2197 C C . LYS A 1 286 ? 12.836 -9.484 -12.453 1 97.62 286 LYS A C 1
ATOM 2199 O O . LYS A 1 286 ? 13.578 -10.18 -11.758 1 97.62 286 LYS A O 1
ATOM 2204 N N . TRP A 1 287 ? 11.922 -8.688 -11.93 1 98 287 TRP A N 1
ATOM 2205 C CA . TRP A 1 287 ? 11.477 -8.742 -10.547 1 98 287 TRP A CA 1
ATOM 2206 C C . TRP A 1 287 ? 10 -8.375 -10.438 1 98 287 TRP A C 1
ATOM 2208 O O . TRP A 1 287 ? 9.344 -8.094 -11.445 1 98 287 TRP A O 1
ATOM 2218 N N . TRP A 1 288 ? 9.336 -8.562 -9.328 1 97.81 288 TRP A N 1
ATOM 2219 C CA . TRP A 1 288 ? 7.938 -8.188 -9.148 1 97.81 288 TRP A CA 1
ATOM 2220 C C . TRP A 1 288 ? 7.77 -7.262 -7.953 1 97.81 288 TRP A C 1
ATOM 2222 O O . TRP A 1 288 ? 8.68 -7.117 -7.137 1 97.81 288 TRP A O 1
ATOM 2232 N N . GLY A 1 289 ? 6.641 -6.602 -7.914 1 96.5 289 GLY A N 1
ATOM 2233 C CA . GLY A 1 289 ? 6.352 -5.621 -6.879 1 96.5 289 GLY A CA 1
ATOM 2234 C C . GLY A 1 289 ? 5.73 -6.23 -5.637 1 96.5 289 GLY A C 1
ATOM 2235 O O . GLY A 1 289 ? 5.664 -7.457 -5.508 1 96.5 289 GLY A O 1
ATOM 2236 N N . SER A 1 290 ? 5.332 -5.34 -4.734 1 95.56 290 SER A N 1
ATOM 2237 C CA . SER A 1 290 ? 4.812 -5.758 -3.439 1 95.56 290 SER A CA 1
ATOM 2238 C C . SER A 1 290 ? 3.293 -5.652 -3.391 1 95.56 290 SER A C 1
ATOM 2240 O O . SER A 1 290 ? 2.662 -6.121 -2.441 1 95.56 290 SER A O 1
ATOM 2242 N N . LYS A 1 291 ? 2.744 -5.039 -4.371 1 94.12 291 LYS A N 1
ATOM 2243 C CA . LYS A 1 291 ? 1.294 -4.863 -4.379 1 94.12 291 LYS A CA 1
ATOM 2244 C C . LYS A 1 291 ? 0.6 -6.039 -5.059 1 94.12 291 LYS A C 1
ATOM 2246 O O . LYS A 1 291 ? 0.761 -6.25 -6.262 1 94.12 291 LYS A O 1
ATOM 2251 N N . ILE A 1 292 ? -0.035 -6.781 -4.266 1 96.44 292 ILE A N 1
ATOM 2252 C CA . ILE A 1 292 ? -0.976 -7.777 -4.766 1 96.44 292 ILE A CA 1
ATOM 2253 C C . ILE A 1 292 ? -2.406 -7.27 -4.594 1 96.44 292 ILE A C 1
ATOM 2255 O O . ILE A 1 292 ? -2.846 -7.008 -3.471 1 96.44 292 ILE A O 1
ATOM 2259 N N . PHE A 1 293 ? -3.123 -7.176 -5.746 1 94.81 293 PHE A N 1
ATOM 2260 C CA . PHE A 1 293 ? -4.336 -6.371 -5.645 1 94.81 293 PHE A CA 1
ATOM 2261 C C . PHE A 1 293 ? -5.523 -7.098 -6.262 1 94.81 293 PHE A C 1
ATOM 2263 O O . PHE A 1 293 ? -5.355 -7.875 -7.207 1 94.81 293 PHE A O 1
ATOM 2270 N N . THR A 1 294 ? -6.691 -6.809 -5.703 1 96.06 294 THR A N 1
ATOM 2271 C CA . THR A 1 294 ? -7.965 -7.273 -6.25 1 96.06 294 THR A CA 1
ATOM 2272 C C . THR A 1 294 ? -8.539 -6.254 -7.227 1 96.06 294 THR A C 1
ATOM 2274 O O . THR A 1 294 ? -8.062 -5.121 -7.305 1 96.06 294 THR A O 1
ATOM 2277 N N . ASN A 1 295 ? -9.383 -6.66 -8.008 1 96.06 295 ASN A N 1
ATOM 2278 C CA . ASN A 1 295 ? -10.234 -5.836 -8.859 1 96.06 295 ASN A CA 1
ATOM 2279 C C . ASN A 1 295 ? -11.703 -6.18 -8.68 1 96.06 295 ASN A C 1
ATOM 2281 O O . ASN A 1 295 ? -12.281 -6.91 -9.492 1 96.06 295 ASN A O 1
ATOM 2285 N N . THR A 1 296 ? -12.273 -5.613 -7.625 1 94.94 296 THR A N 1
ATOM 2286 C CA . THR A 1 296 ? -13.688 -5.871 -7.352 1 94.94 296 THR A CA 1
ATOM 2287 C C . THR A 1 296 ? -14.57 -5.125 -8.344 1 94.94 296 THR A C 1
ATOM 2289 O O . THR A 1 296 ? -14.547 -3.893 -8.406 1 94.94 296 THR A O 1
ATOM 2292 N N . ARG A 1 297 ? -15.328 -5.832 -9.102 1 94.62 297 ARG A N 1
ATOM 2293 C CA . ARG A 1 297 ? -16.188 -5.215 -10.102 1 94.62 297 ARG A CA 1
ATOM 2294 C C . ARG A 1 297 ? -17.5 -5.992 -10.258 1 94.62 297 ARG A C 1
ATOM 2296 O O . ARG A 1 297 ? -17.594 -7.145 -9.828 1 94.62 297 ARG A O 1
ATOM 2303 N N . GLU A 1 298 ? -18.438 -5.328 -10.82 1 96.5 298 GLU A N 1
ATOM 2304 C CA . GLU A 1 298 ? -19.719 -5.969 -11.102 1 96.5 298 GLU A CA 1
ATOM 2305 C C . GLU A 1 298 ? -19.625 -6.895 -12.312 1 96.5 298 GLU A C 1
ATOM 2307 O O . GLU A 1 298 ? -19.5 -6.434 -13.445 1 96.5 298 GLU A O 1
ATOM 2312 N N . VAL A 1 299 ? -19.688 -8.18 -12 1 96.56 299 VAL A N 1
ATOM 2313 C CA . VAL A 1 299 ? -19.562 -9.133 -13.102 1 96.56 299 VAL A CA 1
ATOM 2314 C C . VAL A 1 299 ? -20.953 -9.5 -13.625 1 96.56 299 VAL A C 1
ATOM 2316 O O . VAL A 1 299 ? -21.094 -9.883 -14.781 1 96.56 299 VAL A O 1
ATOM 2319 N N . LEU A 1 300 ? -21.906 -9.461 -12.766 1 96 300 LEU A N 1
ATOM 2320 C CA . LEU A 1 300 ? -23.344 -9.57 -13.023 1 96 300 LEU A CA 1
ATOM 2321 C C . LEU A 1 300 ? -24.125 -8.531 -12.219 1 96 300 LEU A C 1
ATOM 2323 O O . LEU A 1 300 ? -23.641 -8.047 -11.195 1 96 300 LEU A O 1
ATOM 2327 N N . PRO A 1 301 ? -25.281 -8.172 -12.773 1 95.25 301 PRO A N 1
ATOM 2328 C CA . PRO A 1 301 ? -26.047 -7.18 -12.008 1 95.25 301 PRO A CA 1
ATOM 2329 C C . PRO A 1 301 ? -26.156 -7.543 -10.523 1 95.25 301 PRO A C 1
ATOM 2331 O O . PRO A 1 301 ? -26.688 -8.602 -10.188 1 95.25 301 PRO A O 1
ATOM 2334 N N . GLY A 1 302 ? -25.562 -6.66 -9.711 1 95.62 302 GLY A N 1
ATOM 2335 C CA . GLY A 1 302 ? -25.656 -6.828 -8.266 1 95.62 302 GLY A CA 1
ATOM 2336 C C . GLY A 1 302 ? -24.609 -7.766 -7.699 1 95.62 302 GLY A C 1
ATOM 2337 O O . GLY A 1 302 ? -24.562 -7.984 -6.488 1 95.62 302 GLY A O 1
ATOM 2338 N N . ARG A 1 303 ? -23.812 -8.383 -8.539 1 96 303 ARG A N 1
ATOM 2339 C CA . ARG A 1 303 ? -22.781 -9.32 -8.086 1 96 303 ARG A CA 1
ATOM 2340 C C . ARG A 1 303 ? -21.391 -8.75 -8.297 1 96 303 ARG A C 1
ATOM 2342 O O . ARG A 1 303 ? -20.906 -8.68 -9.43 1 96 303 ARG A O 1
ATOM 2349 N N . TYR A 1 304 ? -20.766 -8.406 -7.16 1 96.5 304 TYR A N 1
ATOM 2350 C CA . TYR A 1 304 ? -19.422 -7.832 -7.18 1 96.5 304 TYR A CA 1
ATOM 2351 C C . TYR A 1 304 ? -18.391 -8.836 -6.68 1 96.5 304 TYR A C 1
ATOM 2353 O O . TYR A 1 304 ? -18.469 -9.289 -5.535 1 96.5 304 TYR A O 1
ATOM 2361 N N . ILE A 1 305 ? -17.469 -9.219 -7.516 1 97.25 305 ILE A N 1
ATOM 2362 C CA . ILE A 1 305 ? -16.375 -10.094 -7.129 1 97.25 305 ILE A CA 1
ATOM 2363 C C . ILE A 1 305 ? -15.07 -9.594 -7.75 1 97.25 305 ILE A C 1
ATOM 2365 O O . ILE A 1 305 ? -15.086 -8.773 -8.672 1 97.25 305 ILE A O 1
ATOM 2369 N N . SER A 1 306 ? -14.016 -10 -7.215 1 97.56 306 SER A N 1
ATOM 2370 C CA . SER A 1 306 ? -12.742 -9.688 -7.855 1 97.56 306 SER A CA 1
ATOM 2371 C C . SER A 1 306 ? -12.555 -10.484 -9.141 1 97.56 306 SER A C 1
ATOM 2373 O O . SER A 1 306 ? -12.789 -11.695 -9.164 1 97.56 306 SER A O 1
ATOM 2375 N N . SER A 1 307 ? -12.25 -9.75 -10.172 1 97.19 307 SER A N 1
ATOM 2376 C CA . SER A 1 307 ? -12.078 -10.32 -11.5 1 97.19 307 SER A CA 1
ATOM 2377 C C . SER A 1 307 ? -11.086 -9.508 -12.328 1 97.19 307 SER A C 1
ATOM 2379 O O . SER A 1 307 ? -11.047 -8.281 -12.219 1 97.19 307 SER A O 1
ATOM 2381 N N . PRO A 1 308 ? -10.281 -10.289 -13.141 1 96.38 308 PRO A N 1
ATOM 2382 C CA . PRO A 1 308 ? -9.461 -9.492 -14.055 1 96.38 308 PRO A CA 1
ATOM 2383 C C . PRO A 1 308 ? -10.289 -8.539 -14.914 1 96.38 308 PRO A C 1
ATOM 2385 O O . PRO A 1 308 ? -11.477 -8.773 -15.125 1 96.38 308 PRO A O 1
ATOM 2388 N N . PRO A 1 309 ? -9.648 -7.453 -15.406 1 95.31 309 PRO A N 1
ATOM 2389 C CA . PRO A 1 309 ? -10.375 -6.559 -16.312 1 95.31 309 PRO A CA 1
ATOM 2390 C C . PRO A 1 309 ? -10.984 -7.297 -17.5 1 95.31 309 PRO A C 1
ATOM 2392 O O .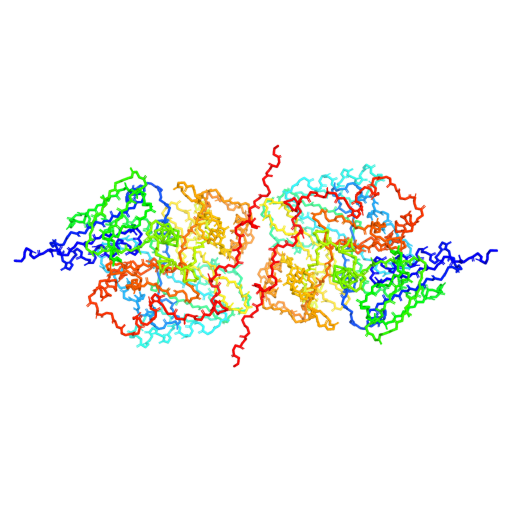 PRO A 1 309 ? -10.367 -8.211 -18.047 1 95.31 309 PRO A O 1
ATOM 2395 N N . PRO A 1 310 ? -12.172 -6.828 -17.859 1 93 310 PRO A N 1
ATOM 2396 C CA . PRO A 1 310 ? -12.891 -7.551 -18.922 1 93 310 PRO A CA 1
ATOM 2397 C C . PRO A 1 310 ? -12.43 -7.168 -20.312 1 93 310 PRO A C 1
ATOM 2399 O O . PRO A 1 310 ? -13.242 -6.816 -21.172 1 93 310 PRO A O 1
ATOM 2402 N N . THR A 1 311 ? -11.172 -7.094 -20.516 1 92.5 311 THR A N 1
ATOM 2403 C CA . THR A 1 311 ? -10.57 -6.902 -21.828 1 92.5 311 THR A CA 1
ATOM 2404 C C . THR A 1 311 ? -9.922 -8.195 -22.328 1 92.5 311 THR A C 1
ATOM 2406 O O . THR A 1 311 ? -9.703 -9.117 -21.547 1 92.5 311 THR A O 1
ATOM 2409 N N . PHE A 1 312 ? -9.648 -8.312 -23.562 1 88.56 312 PHE A N 1
ATOM 2410 C CA . PHE A 1 312 ? -9.203 -9.555 -24.188 1 88.56 312 PHE A CA 1
ATOM 2411 C C . PHE A 1 312 ? -7.898 -10.039 -23.562 1 88.56 312 PHE A C 1
ATOM 2413 O O . PHE A 1 312 ? -7.648 -11.242 -23.5 1 88.56 312 PHE A O 1
ATOM 2420 N N . ASP A 1 313 ? -7.117 -9.094 -23.062 1 91.62 313 ASP A N 1
ATOM 2421 C CA . ASP A 1 313 ? -5.824 -9.484 -22.516 1 91.62 313 ASP A CA 1
ATOM 2422 C C . ASP A 1 313 ? -5.73 -9.125 -21.031 1 91.62 313 ASP A C 1
ATOM 2424 O O . ASP A 1 313 ? -4.633 -8.961 -20.5 1 91.62 313 ASP A O 1
ATOM 2428 N N . TYR A 1 314 ? -6.906 -8.867 -20.391 1 93.19 314 TYR A N 1
ATOM 2429 C CA . TYR A 1 314 ? -6.988 -8.5 -18.984 1 93.19 314 TYR A CA 1
ATOM 2430 C C . TYR A 1 314 ? -6.238 -7.203 -18.719 1 93.19 314 TYR A C 1
ATOM 2432 O O . TYR A 1 314 ? -5.805 -6.953 -17.594 1 93.19 314 TYR A O 1
ATOM 2440 N N . ASN A 1 315 ? -5.996 -6.434 -19.766 1 93.5 315 ASN A N 1
ATOM 2441 C CA . ASN A 1 315 ? -5.219 -5.207 -19.641 1 93.5 315 ASN A CA 1
ATOM 2442 C C . ASN A 1 315 ? -3.857 -5.477 -19 1 93.5 315 ASN A C 1
ATOM 2444 O O . ASN A 1 315 ? -3.348 -4.645 -18.234 1 93.5 315 ASN A O 1
ATOM 2448 N N . GLN A 1 316 ? -3.309 -6.617 -19.281 1 95.56 316 GLN A N 1
ATOM 2449 C CA . GLN A 1 316 ? -2.1 -7.035 -18.578 1 95.56 316 GLN A CA 1
ATOM 2450 C C . GLN A 1 316 ? -0.911 -6.156 -18.953 1 95.56 316 GLN A C 1
ATOM 2452 O O . GLN A 1 316 ? 0.073 -6.082 -18.219 1 95.56 316 GLN A O 1
ATOM 2457 N N . TRP A 1 317 ? -1.02 -5.426 -20.062 1 94.88 317 TRP A N 1
ATOM 2458 C CA . TRP A 1 317 ? 0.103 -4.621 -20.531 1 94.88 317 TRP A CA 1
ATOM 2459 C C . TRP A 1 317 ? -0.137 -3.139 -20.25 1 94.88 317 TRP A C 1
ATOM 2461 O O . TRP A 1 317 ? 0.748 -2.309 -20.469 1 94.88 317 TRP A O 1
ATOM 2471 N N . LYS A 1 318 ? -1.297 -2.787 -19.844 1 94 318 LYS A N 1
ATOM 2472 C CA . LYS A 1 318 ? -1.625 -1.421 -19.453 1 94 318 LYS A CA 1
ATOM 2473 C C . LYS A 1 318 ? -1.416 -1.217 -17.953 1 94 318 LYS A C 1
ATOM 2475 O O . LYS A 1 318 ? -2.381 -1.128 -17.188 1 94 318 LYS A O 1
ATOM 2480 N N . VAL A 1 319 ? -0.215 -1.049 -17.609 1 95.88 319 VAL A N 1
ATOM 2481 C CA . VAL A 1 319 ? 0.158 -0.981 -16.188 1 95.88 319 VAL A CA 1
ATOM 2482 C C . VAL A 1 319 ? 0.093 0.466 -15.711 1 95.88 319 VAL A C 1
ATOM 2484 O O . VAL A 1 319 ? 0.79 1.335 -16.234 1 95.88 319 VAL A O 1
ATOM 2487 N N . PRO A 1 320 ? -0.725 0.714 -14.711 1 94 320 PRO A N 1
ATOM 2488 C CA . PRO A 1 320 ? -0.85 2.08 -14.195 1 94 320 PRO A CA 1
ATOM 2489 C C . PRO A 1 320 ? 0.422 2.568 -13.508 1 94 320 PRO A C 1
ATOM 2491 O O . PRO A 1 320 ? 1.25 1.758 -13.086 1 94 320 PRO A O 1
ATOM 2494 N N . GLY A 1 321 ? 0.542 3.859 -13.367 1 93.31 321 GLY A N 1
ATOM 2495 C CA . GLY A 1 321 ? 1.701 4.523 -12.797 1 93.31 321 GLY A CA 1
ATOM 2496 C C . GLY A 1 321 ? 2.064 4.008 -11.422 1 93.31 321 GLY A C 1
ATOM 2497 O O . GLY A 1 321 ? 3.217 3.65 -11.164 1 93.31 321 GLY A O 1
ATOM 2498 N N . PRO A 1 322 ? 1.105 3.973 -10.539 1 92.81 322 PRO A N 1
ATOM 2499 C CA . PRO A 1 322 ? 1.396 3.51 -9.18 1 92.81 322 PRO A CA 1
ATOM 2500 C C . PRO A 1 322 ? 1.981 2.1 -9.148 1 92.81 322 PRO A C 1
ATOM 2502 O O . PRO A 1 322 ? 2.803 1.787 -8.281 1 92.81 322 PRO A O 1
ATOM 2505 N N . LEU A 1 323 ? 1.579 1.29 -10.047 1 96.31 323 LEU A N 1
ATOM 2506 C CA . LEU A 1 323 ? 2.125 -0.061 -10.117 1 96.31 323 LEU A CA 1
ATOM 2507 C C . LEU A 1 323 ? 3.527 -0.051 -10.719 1 96.31 323 LEU A C 1
ATOM 2509 O O . LEU A 1 323 ? 4.375 -0.859 -10.336 1 96.31 323 LEU A O 1
ATOM 2513 N N . LYS A 1 324 ? 3.775 0.797 -11.664 1 96.25 324 LYS A N 1
ATOM 2514 C CA . LYS A 1 324 ? 5.137 0.978 -12.156 1 96.25 324 LYS A CA 1
ATOM 2515 C C . LYS A 1 324 ? 6.059 1.485 -11.055 1 96.25 324 LYS A C 1
ATOM 2517 O O . LYS A 1 324 ? 7.219 1.078 -10.969 1 96.25 324 LYS A O 1
ATOM 2522 N N . GLN A 1 325 ? 5.539 2.352 -10.25 1 93.94 325 GLN A N 1
ATOM 2523 C CA . GLN A 1 325 ? 6.305 2.842 -9.102 1 93.94 325 GLN A CA 1
ATOM 2524 C C . GLN A 1 325 ? 6.617 1.713 -8.125 1 93.94 325 GLN A C 1
ATOM 2526 O O . GLN A 1 325 ? 7.695 1.682 -7.531 1 93.94 325 GLN A O 1
ATOM 2531 N N . ASP A 1 326 ? 5.676 0.858 -7.91 1 95.75 326 ASP A N 1
ATOM 2532 C CA . ASP A 1 326 ? 5.887 -0.327 -7.082 1 95.75 326 ASP A CA 1
ATOM 2533 C C . ASP A 1 326 ? 7.078 -1.139 -7.578 1 95.75 326 ASP A C 1
ATOM 2535 O O . ASP A 1 326 ? 7.859 -1.662 -6.777 1 95.75 326 ASP A O 1
ATOM 2539 N N . ILE A 1 327 ? 7.27 -1.23 -8.867 1 97.31 327 ILE A N 1
ATOM 2540 C CA . ILE A 1 327 ? 8.375 -1.948 -9.484 1 97.31 327 ILE A CA 1
ATOM 2541 C C . ILE A 1 327 ? 9.688 -1.203 -9.227 1 97.31 327 ILE A C 1
ATOM 2543 O O . ILE A 1 327 ? 10.719 -1.823 -8.961 1 97.31 327 ILE A O 1
ATOM 2547 N N . VAL A 1 328 ? 9.656 0.056 -9.305 1 95.38 328 VAL A N 1
ATOM 2548 C CA . VAL A 1 328 ? 10.836 0.86 -9.008 1 95.38 328 VAL A CA 1
ATOM 2549 C C . VAL A 1 328 ? 11.273 0.622 -7.566 1 95.38 328 VAL A C 1
ATOM 2551 O O . VAL A 1 328 ? 12.469 0.438 -7.293 1 95.38 328 VAL A O 1
ATOM 2554 N N . GLU A 1 329 ? 10.328 0.626 -6.703 1 93.81 329 GLU A N 1
ATOM 2555 C CA . GLU A 1 329 ? 10.641 0.428 -5.293 1 93.81 329 GLU A CA 1
ATOM 2556 C C . GLU A 1 329 ? 11.234 -0.958 -5.043 1 93.81 329 GLU A C 1
ATOM 2558 O O . GLU A 1 329 ? 12.172 -1.107 -4.258 1 93.81 329 GLU A O 1
ATOM 2563 N N . ALA A 1 330 ? 10.68 -1.904 -5.684 1 95.88 330 ALA A N 1
ATOM 2564 C CA . ALA A 1 330 ? 11.211 -3.258 -5.559 1 95.88 330 ALA A CA 1
ATOM 2565 C C . ALA A 1 330 ? 12.625 -3.34 -6.125 1 95.88 330 ALA A C 1
ATOM 2567 O O . ALA A 1 330 ? 13.484 -4.043 -5.578 1 95.88 330 ALA A O 1
ATOM 2568 N N . ARG A 1 331 ? 12.867 -2.682 -7.219 1 95.31 331 ARG A N 1
ATOM 2569 C CA . ARG A 1 331 ? 14.211 -2.609 -7.793 1 95.31 331 ARG A CA 1
ATOM 2570 C C . ARG A 1 331 ? 15.203 -2.025 -6.797 1 95.31 331 ARG A C 1
ATOM 2572 O O . ARG A 1 331 ? 16.281 -2.584 -6.586 1 95.31 331 ARG A O 1
ATOM 2579 N N . ASN A 1 332 ? 14.812 -0.944 -6.184 1 92.62 332 ASN A N 1
ATOM 2580 C CA . ASN A 1 332 ? 15.68 -0.268 -5.227 1 92.62 332 ASN A CA 1
ATOM 2581 C C . ASN A 1 332 ? 15.992 -1.159 -4.027 1 92.62 332 ASN A C 1
ATOM 2583 O O . ASN A 1 332 ? 17.094 -1.094 -3.469 1 92.62 332 ASN A O 1
ATOM 2587 N N . LEU A 1 333 ? 15.062 -1.918 -3.66 1 92.12 333 LEU A N 1
ATOM 2588 C CA . LEU A 1 333 ? 15.219 -2.834 -2.537 1 92.12 333 LEU A CA 1
ATOM 2589 C C . LEU A 1 333 ? 16.344 -3.836 -2.809 1 92.12 333 LEU A C 1
ATOM 2591 O O . LEU A 1 333 ? 17.078 -4.207 -1.895 1 92.12 333 LEU A O 1
ATOM 2595 N N . TRP A 1 334 ? 16.469 -4.23 -4 1 93.12 334 TRP A N 1
ATOM 2596 C CA . TRP A 1 334 ? 17.438 -5.262 -4.359 1 93.12 334 TRP A CA 1
ATOM 2597 C C . TRP A 1 334 ? 18.766 -4.641 -4.75 1 93.12 334 TRP A C 1
ATOM 2599 O O . TRP A 1 334 ? 19.828 -5.121 -4.344 1 93.12 334 TRP A O 1
ATOM 2609 N N . TYR A 1 335 ? 18.656 -3.549 -5.57 1 92.56 335 TYR A N 1
ATOM 2610 C CA . TYR A 1 335 ? 19.844 -3.172 -6.316 1 92.56 335 TYR A CA 1
ATOM 2611 C C . TYR A 1 335 ? 20.297 -1.766 -5.949 1 92.56 335 TYR A C 1
ATOM 2613 O O . TYR A 1 335 ? 21.328 -1.293 -6.43 1 92.56 335 TYR A O 1
ATOM 2621 N N . GLY A 1 336 ? 19.516 -1.106 -5.148 1 87.31 336 GLY A N 1
ATOM 2622 C CA . GLY A 1 336 ? 19.906 0.199 -4.641 1 87.31 336 GLY A CA 1
ATOM 2623 C C . GLY A 1 336 ? 19.859 1.287 -5.699 1 87.31 336 GLY A C 1
ATOM 2624 O O . GLY A 1 336 ? 19.344 1.079 -6.793 1 87.31 336 GLY A O 1
ATOM 2625 N N . PRO A 1 337 ? 20.438 2.396 -5.363 1 81.81 337 PRO A N 1
ATOM 2626 C CA . PRO A 1 337 ? 20.344 3.59 -6.207 1 81.81 337 PRO A CA 1
ATOM 2627 C C . PRO A 1 337 ? 21.062 3.432 -7.543 1 81.81 337 PRO A C 1
ATOM 2629 O O . PRO A 1 337 ? 20.734 4.105 -8.516 1 81.81 337 PRO A O 1
ATOM 2632 N N . ALA A 1 338 ? 22 2.58 -7.59 1 83.38 338 ALA A N 1
ATOM 2633 C CA . ALA A 1 338 ? 22.766 2.391 -8.812 1 83.38 338 ALA A CA 1
ATOM 2634 C C . ALA A 1 338 ? 21.891 1.849 -9.938 1 83.38 338 ALA A C 1
ATOM 2636 O O . ALA A 1 338 ? 22.266 1.916 -11.109 1 83.38 338 ALA A O 1
ATOM 2637 N N . SER A 1 339 ? 20.719 1.382 -9.609 1 90.19 339 SER A N 1
ATOM 2638 C CA . SER A 1 339 ? 19.828 0.797 -10.617 1 90.19 339 SER A CA 1
ATOM 2639 C C . SER A 1 339 ? 18.891 1.842 -11.195 1 90.19 339 SER A C 1
ATOM 2641 O O . SER A 1 339 ? 18.078 1.537 -12.078 1 90.19 339 SER A O 1
ATOM 2643 N N . ALA A 1 340 ? 19 3.035 -10.805 1 86.69 340 ALA A N 1
ATOM 2644 C CA . ALA A 1 340 ? 18.047 4.082 -11.164 1 86.69 340 ALA A CA 1
ATOM 2645 C C . ALA A 1 340 ? 18.031 4.316 -12.672 1 86.69 340 ALA A C 1
ATOM 2647 O O . ALA A 1 340 ? 17 4.695 -13.242 1 86.69 340 ALA A O 1
ATOM 2648 N N . ASP A 1 341 ? 19.109 4.027 -13.352 1 88.19 341 ASP A N 1
ATOM 2649 C CA . ASP A 1 341 ? 19.219 4.367 -14.766 1 88.19 341 ASP A CA 1
ATOM 2650 C C . ASP A 1 341 ? 19.016 3.133 -15.641 1 88.19 341 ASP A C 1
ATOM 2652 O O . ASP A 1 341 ? 19.281 3.17 -16.844 1 88.19 341 ASP A O 1
ATOM 2656 N N . TRP A 1 342 ? 18.641 2.055 -15.031 1 94.56 342 TRP A N 1
ATOM 2657 C CA . TRP A 1 342 ? 18.406 0.863 -15.836 1 94.56 342 TRP A CA 1
ATOM 2658 C C . TRP A 1 342 ? 17.281 1.104 -16.844 1 94.56 342 TRP A C 1
ATOM 2660 O O . TRP A 1 342 ? 16.297 1.796 -16.531 1 94.56 342 TRP A O 1
ATOM 2670 N N . LYS A 1 343 ? 17.438 0.549 -18.016 1 95.94 343 LYS A N 1
ATOM 2671 C CA . LYS A 1 343 ? 16.422 0.664 -19.047 1 95.94 343 LYS A CA 1
ATOM 2672 C C . LYS A 1 343 ? 15.273 -0.304 -18.797 1 95.94 343 LYS A C 1
ATOM 2674 O O . LYS A 1 343 ? 15.398 -1.506 -19.047 1 95.94 343 LYS A O 1
ATOM 2679 N N . MET A 1 344 ? 14.195 0.271 -18.312 1 95.06 344 MET A N 1
ATOM 2680 C CA . MET A 1 344 ? 13.008 -0.547 -18.094 1 95.06 344 MET A CA 1
ATOM 2681 C C . MET A 1 344 ? 12.25 -0.758 -19.406 1 95.06 344 MET A C 1
ATOM 2683 O O . MET A 1 344 ? 11.828 0.206 -20.047 1 95.06 344 MET A O 1
ATOM 2687 N N . THR A 1 345 ? 11.961 -2.016 -19.766 1 93.69 345 THR A N 1
ATOM 2688 C CA . THR A 1 345 ? 11.406 -2.281 -21.078 1 93.69 345 THR A CA 1
ATOM 2689 C C . THR A 1 345 ? 10.008 -2.881 -20.969 1 93.69 345 THR A C 1
ATOM 2691 O O . THR A 1 345 ? 9.195 -2.752 -21.891 1 93.69 345 THR A O 1
ATOM 2694 N N . LYS A 1 346 ? 9.742 -3.539 -19.906 1 94.81 346 LYS A N 1
ATOM 2695 C CA . LYS A 1 346 ? 8.461 -4.242 -19.812 1 94.81 346 LYS A CA 1
ATOM 2696 C C . LYS A 1 346 ? 7.859 -4.098 -18.422 1 94.81 346 LYS A C 1
ATOM 2698 O O . LYS A 1 346 ? 8.586 -4.09 -17.422 1 94.81 346 LYS A O 1
ATOM 2703 N N . HIS A 1 347 ? 6.621 -3.908 -18.375 1 96.75 347 HIS A N 1
ATOM 2704 C CA . HIS A 1 347 ? 5.746 -4.066 -17.219 1 96.75 347 HIS A CA 1
ATOM 2705 C C . HIS A 1 347 ? 4.52 -4.906 -17.562 1 96.75 347 HIS A C 1
ATOM 2707 O O . HIS A 1 347 ? 3.939 -4.746 -18.641 1 96.75 347 HIS A O 1
ATOM 2713 N N . ARG A 1 348 ? 4.191 -5.789 -16.641 1 96.94 348 ARG A N 1
ATOM 2714 C CA . ARG A 1 348 ? 3.051 -6.656 -16.922 1 96.94 348 ARG A CA 1
ATOM 2715 C C . ARG A 1 348 ? 2.324 -7.027 -15.633 1 96.94 348 ARG A C 1
ATOM 2717 O O . ARG A 1 348 ? 2.959 -7.297 -14.609 1 96.94 348 ARG A O 1
ATOM 2724 N N . ILE A 1 349 ? 1.026 -7.023 -15.719 1 96.81 349 ILE A N 1
ATOM 2725 C CA . ILE A 1 349 ? 0.218 -7.52 -14.609 1 96.81 349 ILE A CA 1
ATOM 2726 C C . ILE A 1 349 ? -0.101 -9 -14.828 1 96.81 349 ILE A C 1
ATOM 2728 O O . ILE A 1 349 ? -0.566 -9.391 -15.898 1 96.81 349 ILE A O 1
ATOM 2732 N N . CYS A 1 350 ? 0.225 -9.773 -13.867 1 96.19 350 CYS A N 1
ATOM 2733 C CA . CYS A 1 350 ? -0.12 -11.195 -13.844 1 96.19 350 CYS A CA 1
ATOM 2734 C C . CYS A 1 350 ? -1.272 -11.461 -12.883 1 96.19 350 CYS A C 1
ATOM 2736 O O . CYS A 1 350 ? -1.255 -11 -11.742 1 96.19 350 CYS A O 1
ATOM 2738 N N . TRP A 1 351 ? -2.248 -12.227 -13.359 1 97.06 351 TRP A N 1
ATOM 2739 C CA . TRP A 1 351 ? -3.414 -12.547 -12.539 1 97.06 351 TRP A CA 1
ATOM 2740 C C . TRP A 1 351 ? -3.4 -14.016 -12.125 1 97.06 351 TRP A C 1
ATOM 2742 O O . TRP A 1 351 ? -3.016 -14.883 -12.906 1 97.06 351 TRP A O 1
ATOM 2752 N N . ASP A 1 352 ? -3.832 -14.281 -10.906 1 97.31 352 ASP A N 1
ATOM 2753 C CA . ASP A 1 352 ? -3.957 -15.633 -10.375 1 97.31 352 ASP A CA 1
ATOM 2754 C C . ASP A 1 352 ? -5.137 -15.734 -9.406 1 97.31 352 ASP A C 1
ATOM 2756 O O . ASP A 1 352 ? -5.852 -14.758 -9.188 1 97.31 352 ASP A O 1
ATOM 2760 N N . ALA A 1 353 ? -5.43 -16.938 -9.008 1 98.12 353 ALA A N 1
ATOM 2761 C CA . ALA A 1 353 ? -6.473 -17.234 -8.023 1 98.12 353 ALA A CA 1
ATOM 2762 C C . ALA A 1 353 ? -5.871 -17.562 -6.664 1 98.12 353 ALA A C 1
ATOM 2764 O O . ALA A 1 353 ? -4.879 -18.281 -6.574 1 98.12 353 ALA A O 1
ATOM 2765 N N . PHE A 1 354 ? -6.539 -16.984 -5.641 1 97.88 354 PHE A N 1
ATOM 2766 C CA . PHE A 1 354 ? -5.973 -17.062 -4.301 1 97.88 354 PHE A CA 1
ATOM 2767 C C . PHE A 1 354 ? -6.949 -17.75 -3.348 1 97.88 354 PHE A C 1
ATOM 2769 O O . PHE A 1 354 ? -8.164 -17.578 -3.467 1 97.88 354 PHE A O 1
ATOM 2776 N N . THR A 1 355 ? -6.359 -18.5 -2.455 1 98.12 355 THR A N 1
ATOM 2777 C CA . THR A 1 355 ? -7.012 -18.828 -1.194 1 98.12 355 THR A CA 1
ATOM 2778 C C . THR A 1 355 ? -6.344 -18.109 -0.031 1 98.12 355 THR A C 1
ATOM 2780 O O . THR A 1 355 ? -5.215 -17.625 -0.159 1 98.12 355 THR A O 1
ATOM 2783 N N . THR A 1 356 ? -6.996 -18.062 1.127 1 96.5 356 THR A N 1
ATOM 2784 C CA . THR A 1 356 ? -6.457 -17.344 2.277 1 96.5 356 THR A CA 1
ATOM 2785 C C . THR A 1 356 ? -5.215 -18.047 2.816 1 96.5 356 THR A C 1
ATOM 2787 O O . THR A 1 356 ? -4.379 -17.422 3.479 1 96.5 356 THR A O 1
ATOM 2790 N N . THR A 1 357 ? -5.027 -19.328 2.434 1 96.62 357 THR A N 1
ATOM 2791 C CA . THR A 1 357 ? -3.93 -20.109 2.988 1 96.62 357 THR A CA 1
ATOM 2792 C C . THR A 1 357 ? -2.881 -20.406 1.919 1 96.62 357 THR A C 1
ATOM 2794 O O . THR A 1 357 ? -1.89 -21.094 2.184 1 96.62 357 THR A O 1
ATOM 2797 N N . SER A 1 358 ? -3.113 -20.047 0.748 1 97.31 358 SER A N 1
ATOM 2798 C CA . SER A 1 358 ? -2.266 -20.297 -0.413 1 97.31 358 SER A CA 1
ATOM 2799 C C . SER A 1 358 ? -2.293 -21.766 -0.812 1 97.31 358 SER A C 1
ATOM 2801 O O . SER A 1 358 ? -1.463 -22.203 -1.606 1 97.31 358 SER A O 1
ATOM 2803 N N . ASP A 1 359 ? -3.23 -22.469 -0.255 1 98.31 359 ASP A N 1
ATOM 2804 C CA . ASP A 1 359 ? -3.422 -23.844 -0.685 1 98.31 359 ASP A CA 1
ATOM 2805 C C . ASP A 1 359 ? -4.156 -23.906 -2.021 1 98.31 359 ASP A C 1
ATOM 2807 O O . ASP A 1 359 ? -5.035 -23.094 -2.293 1 98.31 359 ASP A O 1
ATOM 2811 N N . PHE A 1 360 ? -3.812 -24.938 -2.766 1 98.75 360 PHE A N 1
ATOM 2812 C CA . PHE A 1 360 ? -4.586 -25.219 -3.973 1 98.75 360 PHE A CA 1
ATOM 2813 C C . PHE A 1 360 ? -6.008 -25.625 -3.621 1 98.75 360 PHE A C 1
ATOM 2815 O O . PHE A 1 360 ? -6.316 -25.891 -2.455 1 98.75 360 PHE A O 1
ATOM 2822 N N . ILE A 1 361 ? -6.801 -25.531 -4.625 1 98.88 361 ILE A N 1
ATOM 2823 C CA . ILE A 1 361 ? -8.055 -26.266 -4.605 1 98.88 361 ILE A CA 1
ATOM 2824 C C . ILE A 1 361 ? -8.055 -27.312 -5.711 1 98.88 361 ILE A C 1
ATOM 2826 O O . ILE A 1 361 ? -8.055 -26.984 -6.898 1 98.88 361 ILE A O 1
ATOM 2830 N N . ILE A 1 362 ? -7.945 -28.5 -5.34 1 98.94 362 ILE A N 1
ATOM 2831 C CA . ILE A 1 362 ? -8.062 -29.688 -6.184 1 98.94 362 ILE A CA 1
ATOM 2832 C C . ILE A 1 362 ? -9.109 -30.641 -5.598 1 98.94 362 ILE A C 1
ATOM 2834 O O . ILE A 1 362 ? -8.797 -31.453 -4.73 1 98.94 362 ILE A O 1
ATOM 2838 N N . SER A 1 363 ? -10.258 -30.5 -6.129 1 98.88 363 SER A N 1
ATOM 2839 C CA . SER A 1 363 ? -11.398 -31.094 -5.449 1 98.88 363 SER A CA 1
ATOM 2840 C C . SER A 1 363 ? -12.586 -31.234 -6.391 1 98.88 363 SER A C 1
ATOM 2842 O O . SER A 1 363 ? -12.734 -30.469 -7.34 1 98.88 363 SER A O 1
ATOM 2844 N N . PRO A 1 364 ? -13.445 -32.281 -6.109 1 98.69 364 PRO A N 1
ATOM 2845 C CA . PRO A 1 364 ? -14.789 -32.188 -6.695 1 98.69 364 PRO A CA 1
ATOM 2846 C C . PRO A 1 364 ? -15.562 -30.969 -6.199 1 98.69 364 PRO A C 1
ATOM 2848 O O . PRO A 1 364 ? -15.336 -30.5 -5.074 1 98.69 364 PRO A O 1
ATOM 2851 N N . HIS A 1 365 ? -16.359 -30.438 -7.086 1 98.69 365 HIS A N 1
ATOM 2852 C CA . HIS A 1 365 ? -17.266 -29.375 -6.652 1 98.69 365 HIS A CA 1
ATOM 2853 C C . HIS A 1 365 ? -18.484 -29.938 -5.93 1 98.69 365 HIS A C 1
ATOM 2855 O O . HIS A 1 365 ? -19.109 -30.875 -6.414 1 98.69 365 HIS A O 1
ATOM 2861 N N . SER A 1 366 ? -18.875 -29.375 -4.848 1 97.62 366 SER A N 1
ATOM 2862 C CA . SER A 1 366 ? -19.906 -29.953 -4.004 1 97.62 366 SER A CA 1
ATOM 2863 C C . SER A 1 366 ? -21.297 -29.734 -4.602 1 97.62 366 SER A C 1
ATOM 2865 O O . SER A 1 366 ? -22.234 -30.453 -4.273 1 97.62 366 SER A O 1
ATOM 2867 N N . ALA A 1 367 ? -21.406 -28.812 -5.492 1 97.69 367 ALA A N 1
ATOM 2868 C CA . ALA A 1 367 ? -22.734 -28.453 -5.977 1 97.69 367 ALA A CA 1
ATOM 2869 C C . ALA A 1 367 ? -23.062 -29.172 -7.273 1 97.69 367 ALA A C 1
ATOM 2871 O O . ALA A 1 367 ? -24.172 -29.047 -7.797 1 97.69 367 ALA A O 1
ATOM 2872 N N . SER A 1 368 ? -22.156 -29.969 -7.773 1 97.94 368 SER A N 1
ATOM 2873 C CA . SER A 1 368 ? -22.438 -30.578 -9.062 1 97.94 368 SER A CA 1
ATOM 2874 C C . SER A 1 368 ? -21.594 -31.828 -9.289 1 97.94 368 SER A C 1
ATOM 2876 O O . SER A 1 368 ? -20.359 -31.75 -9.242 1 97.94 368 SER A O 1
ATOM 2878 N N . LYS A 1 369 ? -22.297 -32.906 -9.625 1 97 369 LYS A N 1
ATOM 2879 C CA . LYS A 1 369 ? -21.562 -34.094 -10.047 1 97 369 LYS A CA 1
ATOM 2880 C C . LYS A 1 369 ? -20.906 -33.906 -11.406 1 97 369 LYS A C 1
ATOM 2882 O O . LYS A 1 369 ? -21.484 -33.25 -12.289 1 97 369 LYS A O 1
ATOM 2887 N N . GLY A 1 370 ? -19.672 -34.375 -11.547 1 97.62 370 GLY A N 1
ATOM 2888 C CA . GLY A 1 370 ? -18.969 -34.281 -12.82 1 97.62 370 GLY A CA 1
ATOM 2889 C C . GLY A 1 370 ? -18.172 -33 -12.945 1 97.62 370 GLY A C 1
ATOM 2890 O O . GLY A 1 370 ? -17.453 -32.781 -13.938 1 97.62 370 GLY A O 1
ATOM 2891 N N . LEU A 1 371 ? -18.297 -32.125 -11.945 1 98.81 371 LEU A N 1
ATOM 2892 C CA . LEU A 1 371 ? -17.562 -30.859 -11.938 1 98.81 371 LEU A CA 1
ATOM 2893 C C . LEU A 1 371 ? -16.422 -30.906 -10.93 1 98.81 371 LEU A C 1
ATOM 2895 O O . LEU A 1 371 ? -16.625 -31.266 -9.773 1 98.81 371 LEU A O 1
ATOM 2899 N N . TYR A 1 372 ? -15.258 -30.562 -11.398 1 98.94 372 TYR A N 1
ATOM 2900 C CA . TYR A 1 372 ? -14.062 -30.562 -10.562 1 98.94 372 TYR A CA 1
ATOM 2901 C C . TYR A 1 372 ? -13.312 -29.234 -10.688 1 98.94 372 TYR A C 1
ATOM 2903 O O . TYR A 1 372 ? -13.406 -28.547 -11.711 1 98.94 372 TYR A O 1
ATOM 2911 N N . ILE A 1 373 ? -12.625 -28.891 -9.633 1 98.88 373 ILE A N 1
ATOM 2912 C CA . ILE A 1 373 ? -11.836 -27.656 -9.578 1 98.88 373 ILE A CA 1
ATOM 2913 C C . ILE A 1 373 ? -10.359 -28 -9.406 1 98.88 373 ILE A C 1
ATOM 2915 O O . ILE A 1 373 ? -10 -28.844 -8.578 1 98.88 373 ILE A O 1
ATOM 2919 N N . ALA A 1 374 ? -9.484 -27.422 -10.188 1 98.88 374 ALA A N 1
ATOM 2920 C CA . ALA A 1 374 ? -8.031 -27.5 -10.062 1 98.88 374 ALA A CA 1
ATOM 2921 C C . ALA A 1 374 ? -7.387 -26.141 -10.344 1 98.88 374 ALA A C 1
ATOM 2923 O O . ALA A 1 374 ? -7.031 -25.844 -11.484 1 98.88 374 ALA A O 1
ATOM 2924 N N . THR A 1 375 ? -7.238 -25.359 -9.281 1 98.44 375 THR A N 1
ATOM 2925 C CA . THR A 1 375 ? -6.738 -24 -9.445 1 98.44 375 THR A CA 1
ATOM 2926 C C . THR A 1 375 ? -6.188 -23.453 -8.133 1 98.44 375 THR A C 1
ATOM 2928 O O . THR A 1 375 ? -5.652 -24.219 -7.32 1 98.44 375 THR A O 1
ATOM 2931 N N . CYS A 1 376 ? -6.074 -22.141 -8.039 1 98.38 376 CYS A N 1
ATOM 2932 C CA . CYS A 1 376 ? -5.605 -21.406 -6.871 1 98.38 376 CYS A CA 1
ATOM 2933 C C . CYS A 1 376 ? -4.105 -21.609 -6.668 1 98.38 376 CYS A C 1
ATOM 2935 O O . CYS A 1 376 ? -3.674 -22.047 -5.598 1 98.38 376 CYS A O 1
ATOM 2937 N N . GLY A 1 377 ? -3.426 -21.156 -7.652 1 97.81 377 GLY A N 1
ATOM 2938 C CA . GLY A 1 377 ? -1.974 -21.219 -7.602 1 97.81 377 GLY A CA 1
ATOM 2939 C C . GLY A 1 377 ? -1.373 -20.234 -6.617 1 97.81 377 GLY A C 1
ATOM 2940 O O . GLY A 1 377 ? -0.276 -20.453 -6.102 1 97.81 377 GLY A O 1
ATOM 2941 N N . SER A 1 378 ? -2.037 -19.172 -6.379 1 97.19 378 SER A N 1
ATOM 2942 C CA . SER A 1 378 ? -1.629 -18.172 -5.383 1 97.19 378 SER A CA 1
ATOM 2943 C C . SER A 1 378 ? -0.194 -17.719 -5.617 1 97.19 378 SER A C 1
ATOM 2945 O O . SER A 1 378 ? 0.583 -17.578 -4.672 1 97.19 378 SER A O 1
ATOM 2947 N N . PHE A 1 379 ? 0.255 -17.703 -6.844 1 95.75 379 PHE A N 1
ATOM 2948 C CA . PHE A 1 379 ? 1.545 -17.234 -7.336 1 95.75 379 PHE A CA 1
ATOM 2949 C C . PHE A 1 379 ? 2.656 -18.203 -6.945 1 95.75 379 PHE A C 1
ATOM 2951 O O . PHE A 1 379 ? 3.836 -17.844 -6.98 1 95.75 379 PHE A O 1
ATOM 2958 N N . HIS A 1 380 ? 2.291 -19.359 -6.57 1 96.69 380 HIS A N 1
ATOM 2959 C CA . HIS A 1 380 ? 3.361 -20.328 -6.336 1 96.69 380 HIS A CA 1
ATOM 2960 C C . HIS A 1 380 ? 3.076 -21.641 -7.039 1 96.69 380 HIS A C 1
ATOM 2962 O O . HIS A 1 380 ? 3.777 -22.641 -6.82 1 96.69 380 HIS A O 1
ATOM 2968 N N . GLY A 1 381 ? 2.16 -21.688 -7.945 1 97.44 381 GLY A N 1
ATOM 2969 C CA . GLY A 1 381 ? 1.693 -22.922 -8.57 1 97.44 381 GLY A CA 1
ATOM 2970 C C . GLY A 1 381 ? 2.609 -23.422 -9.672 1 97.44 381 GLY A C 1
ATOM 2971 O O . GLY A 1 381 ? 2.686 -24.625 -9.93 1 97.44 381 GLY A O 1
ATOM 2972 N N . PHE A 1 382 ? 3.365 -22.578 -10.312 1 97.94 382 PHE A N 1
ATOM 2973 C CA . PHE A 1 382 ? 4.102 -22.922 -11.516 1 97.94 382 PHE A CA 1
ATOM 2974 C C . PHE A 1 382 ? 5.102 -24.047 -11.234 1 97.94 382 PHE A C 1
ATOM 2976 O O . PHE A 1 382 ? 5.223 -24.984 -12.016 1 97.94 382 PHE A O 1
ATOM 2983 N N . LYS A 1 383 ? 5.809 -23.922 -10.156 1 98.25 383 LYS A N 1
ATOM 2984 C CA . LYS A 1 383 ? 6.914 -24.828 -9.898 1 98.25 383 LYS A CA 1
ATOM 2985 C C . LYS A 1 383 ? 6.418 -26.266 -9.758 1 98.25 383 LYS A C 1
ATOM 2987 O O . LYS A 1 383 ? 7.199 -27.219 -9.867 1 98.25 383 LYS A O 1
ATOM 2992 N N . PHE A 1 384 ? 5.125 -26.422 -9.594 1 98.81 384 PHE A N 1
ATOM 2993 C CA . PHE A 1 384 ? 4.551 -27.75 -9.438 1 98.81 384 PHE A CA 1
ATOM 2994 C C . PHE A 1 384 ? 4.051 -28.297 -10.773 1 98.81 384 PHE A C 1
ATOM 2996 O O . PHE A 1 384 ? 3.477 -29.375 -10.844 1 98.81 384 PHE A O 1
ATOM 3003 N N . PHE A 1 385 ? 4.309 -27.656 -11.852 1 98.69 385 PHE A N 1
ATOM 3004 C CA . PHE A 1 385 ? 3.83 -27.953 -13.195 1 98.69 385 PHE A CA 1
ATOM 3005 C C . PHE A 1 385 ? 4.031 -29.438 -13.516 1 98.69 385 PHE A C 1
ATOM 3007 O O . PHE A 1 385 ? 3.107 -30.109 -13.977 1 98.69 385 PHE A O 1
ATOM 3014 N N . PRO A 1 386 ? 5.098 -30.031 -13.172 1 98.81 386 PRO A N 1
ATOM 3015 C CA . PRO A 1 386 ? 5.309 -31.438 -13.547 1 98.81 386 PRO A CA 1
ATOM 3016 C C . PRO A 1 386 ? 4.395 -32.406 -12.789 1 98.81 386 PRO A C 1
ATOM 3018 O O . PRO A 1 386 ? 4.156 -33.5 -13.242 1 98.81 386 PRO A O 1
ATOM 3021 N N . VAL A 1 387 ? 3.879 -31.922 -11.648 1 98.81 387 VAL A N 1
ATOM 3022 C CA . VAL A 1 387 ? 3.262 -32.938 -10.797 1 98.81 387 VAL A CA 1
ATOM 3023 C C . VAL A 1 387 ? 1.802 -32.594 -10.539 1 98.81 387 VAL A C 1
ATOM 3025 O O . VAL A 1 387 ? 1.032 -33.406 -10.039 1 98.81 387 VAL A O 1
ATOM 3028 N N . LEU A 1 388 ? 1.36 -31.406 -10.852 1 98.88 388 LEU A N 1
ATOM 3029 C CA . LEU A 1 388 ? -0.012 -30.984 -10.578 1 98.88 388 LEU A CA 1
ATOM 3030 C C . LEU A 1 388 ? -1.005 -32 -11.109 1 98.88 388 LEU A C 1
ATOM 3032 O O . LEU A 1 388 ? -1.921 -32.438 -10.391 1 98.88 388 LEU A O 1
ATOM 3036 N N . GLY A 1 389 ? -0.801 -32.438 -12.344 1 98.88 389 GLY A N 1
ATOM 3037 C CA . GLY A 1 389 ? -1.707 -33.375 -12.992 1 98.88 389 GLY A CA 1
ATOM 3038 C C . GLY A 1 389 ? -1.783 -34.719 -12.273 1 98.88 389 GLY A C 1
ATOM 3039 O O . GLY A 1 389 ? -2.842 -35.344 -12.242 1 98.88 389 GLY A O 1
ATOM 3040 N N . LYS A 1 390 ? -0.668 -35.125 -11.766 1 98.81 390 LYS A N 1
ATOM 3041 C CA . LYS A 1 390 ? -0.653 -36.344 -10.984 1 98.81 390 LYS A CA 1
ATOM 3042 C C . LYS A 1 390 ? -1.661 -36.281 -9.836 1 98.81 390 LYS A C 1
ATOM 3044 O O . LYS A 1 390 ? -2.447 -37.219 -9.641 1 98.81 390 LYS A O 1
ATOM 3049 N N . TYR A 1 391 ? -1.662 -35.219 -9.172 1 98.88 391 TYR A N 1
ATOM 3050 C CA . TYR A 1 391 ? -2.523 -35.062 -8 1 98.88 391 TYR A CA 1
ATOM 3051 C C . TYR A 1 391 ? -3.969 -34.812 -8.414 1 98.88 391 TYR A C 1
ATOM 3053 O O . TYR A 1 391 ? -4.898 -35.25 -7.73 1 98.88 391 TYR A O 1
ATOM 3061 N N . VAL A 1 392 ? -4.184 -34.156 -9.539 1 98.94 392 VAL A N 1
ATOM 3062 C CA . VAL A 1 392 ? -5.543 -34 -10.039 1 98.94 392 VAL A CA 1
ATOM 3063 C C . VAL A 1 392 ? -6.113 -35.344 -10.43 1 98.94 392 VAL A C 1
ATOM 3065 O O . VAL A 1 392 ? -7.266 -35.656 -10.117 1 98.94 392 VAL A O 1
ATOM 3068 N N . VAL A 1 393 ? -5.328 -36.188 -11.078 1 98.75 393 VAL A N 1
ATOM 3069 C CA . VAL A 1 393 ? -5.77 -37.5 -11.484 1 98.75 393 VAL A CA 1
ATOM 3070 C C . VAL A 1 393 ? -6.07 -38.344 -10.242 1 98.75 393 VAL A C 1
ATOM 3072 O O . VAL A 1 393 ? -7.078 -39.062 -10.203 1 98.75 393 VAL A O 1
ATOM 3075 N N . GLN A 1 394 ? -5.191 -38.25 -9.25 1 98.81 394 GLN A N 1
ATOM 3076 C CA . GLN A 1 394 ? -5.453 -38.969 -8 1 98.81 394 GLN A CA 1
ATOM 3077 C C . GLN A 1 394 ? -6.766 -38.5 -7.375 1 98.81 394 GLN A C 1
ATOM 3079 O O . GLN A 1 394 ? -7.508 -39.312 -6.816 1 98.81 394 GLN A O 1
ATOM 3084 N N . MET A 1 395 ? -7.031 -37.25 -7.41 1 98.81 395 MET A N 1
ATOM 3085 C CA . MET A 1 395 ? -8.297 -36.719 -6.906 1 98.81 395 MET A CA 1
ATOM 3086 C C . MET A 1 395 ? -9.477 -37.312 -7.68 1 98.81 395 MET A C 1
ATOM 3088 O O . MET A 1 395 ? -10.461 -37.75 -7.082 1 98.81 395 MET A O 1
ATOM 3092 N N . LEU A 1 396 ? -9.375 -37.375 -8.992 1 98.44 396 LEU A N 1
ATOM 3093 C CA . LEU A 1 396 ? -10.438 -37.906 -9.844 1 98.44 396 LEU A CA 1
ATOM 3094 C C . LEU A 1 396 ? -10.711 -39.375 -9.531 1 98.44 396 LEU A C 1
ATOM 3096 O O . LEU A 1 396 ? -11.852 -39.844 -9.617 1 98.44 396 LEU A O 1
ATOM 3100 N N . GLU A 1 397 ? -9.703 -40.031 -9.078 1 97.75 397 GLU A N 1
ATOM 3101 C CA . GLU A 1 397 ? -9.797 -41.469 -8.844 1 97.75 397 GLU A CA 1
ATOM 3102 C C . GLU A 1 397 ? -10.102 -41.781 -7.375 1 97.75 397 GLU A C 1
ATOM 3104 O O . GLU A 1 397 ? -10.266 -42.938 -6.996 1 97.75 397 GLU A O 1
ATOM 3109 N N . GLY A 1 398 ? -10.086 -40.781 -6.598 1 97.56 398 GLY A N 1
ATOM 3110 C CA . GLY A 1 398 ? -10.305 -41 -5.176 1 97.56 398 GLY A CA 1
ATOM 3111 C C . GLY A 1 398 ? -9.094 -41.562 -4.465 1 97.56 398 GLY A C 1
ATOM 3112 O O . GLY A 1 398 ? -9.227 -42.312 -3.498 1 97.56 398 GLY A O 1
ATOM 3113 N N . GLU A 1 399 ? -7.906 -41.219 -4.973 1 98.19 399 GLU A N 1
ATOM 3114 C CA . GLU A 1 399 ? -6.684 -41.812 -4.449 1 98.19 399 GLU A CA 1
ATOM 3115 C C . GLU A 1 399 ? -5.781 -40.75 -3.809 1 98.19 399 GLU A C 1
ATOM 3117 O O . GLU A 1 399 ? -4.656 -41.062 -3.406 1 98.19 399 GLU A O 1
ATOM 3122 N N . LEU A 1 400 ? -6.227 -39.562 -3.713 1 97.88 400 LEU A N 1
ATOM 3123 C CA . LEU A 1 400 ? -5.445 -38.531 -3.045 1 97.88 400 LEU A CA 1
ATOM 3124 C C . LEU A 1 400 ? -5.219 -38.875 -1.578 1 97.88 400 LEU A C 1
ATOM 3126 O O . LEU A 1 400 ? -6.129 -39.375 -0.906 1 97.88 400 LEU A O 1
ATOM 3130 N N . ALA A 1 401 ? -4.055 -38.625 -1.062 1 98 401 ALA A N 1
ATOM 3131 C CA . ALA A 1 401 ? -3.797 -38.812 0.361 1 98 401 ALA A CA 1
ATOM 3132 C C . ALA A 1 401 ? -4.762 -38 1.214 1 98 401 ALA A C 1
ATOM 3134 O O . ALA A 1 401 ? -5.121 -36.875 0.852 1 98 401 ALA A O 1
ATOM 3135 N N . PRO A 1 402 ? -5.164 -38.5 2.361 1 97.81 402 PRO A N 1
ATOM 3136 C CA . PRO A 1 402 ? -6.148 -37.844 3.217 1 97.81 402 PRO A CA 1
ATOM 3137 C C . PRO A 1 402 ? -5.754 -36.406 3.561 1 97.81 402 PRO A C 1
ATOM 3139 O O . PRO A 1 402 ? -6.609 -35.531 3.576 1 97.81 402 PRO A O 1
ATOM 3142 N N . GLU A 1 403 ? -4.512 -36.219 3.799 1 97.62 403 GLU A N 1
ATOM 3143 C CA . GLU A 1 403 ? -4.043 -34.875 4.148 1 97.62 403 GLU A CA 1
ATOM 3144 C C . GLU A 1 403 ? -4.273 -33.906 3 1 97.62 403 GLU A C 1
ATOM 3146 O O . GLU A 1 403 ? -4.637 -32.75 3.229 1 97.62 403 GLU A O 1
ATOM 3151 N N . LEU A 1 404 ? -4.113 -34.312 1.795 1 98.44 404 LEU A N 1
ATOM 3152 C CA . LEU A 1 404 ? -4.301 -33.469 0.628 1 98.44 404 LEU A CA 1
ATOM 3153 C C . LEU A 1 404 ? -5.785 -33.25 0.348 1 98.44 404 LEU A C 1
ATOM 3155 O O . LEU A 1 404 ? -6.191 -32.156 -0.046 1 98.44 404 LEU A O 1
ATOM 3159 N N . ILE A 1 405 ? -6.594 -34.312 0.584 1 98.31 405 ILE A N 1
ATOM 3160 C CA . ILE A 1 405 ? -8.039 -34.156 0.43 1 98.31 405 ILE A CA 1
ATOM 3161 C C . ILE A 1 405 ? -8.555 -33.062 1.329 1 98.31 405 ILE A C 1
ATOM 3163 O O . ILE A 1 405 ? -9.328 -32.188 0.889 1 98.31 405 ILE A O 1
ATOM 3167 N N . GLU A 1 406 ? -8.094 -33.062 2.508 1 97.62 406 GLU A N 1
ATOM 3168 C CA . GLU A 1 406 ? -8.539 -32.062 3.479 1 97.62 406 GLU A CA 1
ATOM 3169 C C . GLU A 1 406 ? -8.023 -30.672 3.119 1 97.62 406 GLU A C 1
ATOM 3171 O O . GLU A 1 406 ? -8.789 -29.703 3.109 1 97.62 406 GLU A O 1
ATOM 3176 N N . ARG A 1 407 ? -6.836 -30.547 2.756 1 97.62 407 ARG A N 1
ATOM 3177 C CA . ARG A 1 407 ? -6.168 -29.281 2.529 1 97.62 407 ARG A CA 1
ATOM 3178 C C . ARG A 1 407 ? -6.695 -28.594 1.267 1 97.62 407 ARG A C 1
ATOM 3180 O O . ARG A 1 407 ? -6.777 -27.375 1.202 1 97.62 407 ARG A O 1
ATOM 3187 N N . TRP A 1 408 ? -7.07 -29.422 0.293 1 98.69 408 TRP A N 1
ATOM 3188 C CA . TRP A 1 408 ? -7.418 -28.859 -1.01 1 98.69 408 TRP A CA 1
ATOM 3189 C C . TRP A 1 408 ? -8.93 -28.906 -1.232 1 98.69 408 TRP A C 1
ATOM 3191 O O . TRP A 1 408 ? -9.406 -28.609 -2.332 1 98.69 408 TRP A O 1
ATOM 3201 N N . ALA A 1 409 ? -9.664 -29.109 -0.172 1 98.69 409 ALA A N 1
ATOM 3202 C CA . ALA A 1 409 ? -11.109 -29.312 -0.282 1 98.69 409 ALA A CA 1
ATOM 3203 C C . ALA A 1 409 ? -11.812 -28.016 -0.67 1 98.69 409 ALA A C 1
ATOM 3205 O O . ALA A 1 409 ? -11.461 -26.938 -0.185 1 98.69 409 ALA A O 1
ATOM 3206 N N . TRP A 1 410 ? -12.789 -28.156 -1.478 1 98.56 410 TRP A N 1
ATOM 3207 C CA . TRP A 1 410 ? -13.633 -27.047 -1.895 1 98.56 410 TRP A CA 1
ATOM 3208 C C . TRP A 1 410 ? -14.305 -26.391 -0.693 1 98.56 410 TRP A C 1
ATOM 3210 O O . TRP A 1 410 ? -14.328 -25.172 -0.571 1 98.56 410 TRP A O 1
ATOM 3220 N N . ASP A 1 411 ? -14.766 -27.125 0.181 1 97.62 411 ASP A N 1
ATOM 3221 C CA . ASP A 1 411 ? -15.586 -26.625 1.274 1 97.62 411 ASP A CA 1
ATOM 3222 C C . ASP A 1 411 ? -14.781 -26.516 2.566 1 97.62 411 ASP A C 1
ATOM 3224 O O . ASP A 1 411 ? -15.352 -26.469 3.658 1 97.62 411 ASP A O 1
ATOM 3228 N N . ARG A 1 412 ? -13.531 -26.562 2.459 1 97.25 412 ARG A N 1
ATOM 3229 C CA . ARG A 1 412 ? -12.711 -26.391 3.654 1 97.25 412 ARG A CA 1
ATOM 3230 C C . ARG A 1 412 ? -12.992 -25.062 4.336 1 97.25 412 ARG A C 1
ATOM 3232 O O . ARG A 1 412 ? -13.109 -24.031 3.67 1 97.25 412 ARG A O 1
ATOM 3239 N N . GLN A 1 413 ? -13.156 -25.109 5.625 1 95.31 413 GLN A N 1
ATOM 3240 C CA . GLN A 1 413 ? -13.125 -23.875 6.395 1 95.31 413 GLN A CA 1
ATOM 3241 C C . GLN A 1 413 ? -11.695 -23.406 6.641 1 95.31 413 GLN A C 1
ATOM 3243 O O . GLN A 1 413 ? -11.047 -23.844 7.59 1 95.31 413 GLN A O 1
ATOM 3248 N N . ARG A 1 414 ? -11.281 -22.516 5.844 1 95.38 414 ARG A N 1
ATOM 3249 C CA . ARG A 1 414 ? -9.898 -22.062 5.91 1 95.38 414 ARG A CA 1
ATOM 3250 C C . ARG A 1 414 ? -9.742 -20.953 6.945 1 95.38 414 ARG A C 1
ATOM 3252 O O . ARG A 1 414 ? -10.672 -20.188 7.188 1 95.38 414 ARG A O 1
ATOM 3259 N N . PRO A 1 415 ? -8.547 -20.922 7.559 1 93.25 415 PRO A N 1
ATOM 3260 C CA . PRO A 1 415 ? -8.25 -19.719 8.359 1 93.25 415 PRO A CA 1
ATOM 3261 C C . PRO A 1 415 ? -8.273 -18.438 7.543 1 93.25 415 PRO A C 1
ATOM 3263 O O . PRO A 1 415 ? -8.141 -18.484 6.316 1 93.25 415 PRO A O 1
ATOM 3266 N N . ASP A 1 416 ? -8.414 -17.344 8.266 1 90.94 416 ASP A N 1
ATOM 3267 C CA . ASP A 1 416 ? -8.383 -16.062 7.562 1 90.94 416 ASP A CA 1
ATOM 3268 C C . ASP A 1 416 ? -6.984 -15.773 7.02 1 90.94 416 ASP A C 1
ATOM 3270 O O . ASP A 1 416 ? -6.062 -16.562 7.207 1 90.94 416 ASP A O 1
ATOM 3274 N N . SER A 1 417 ? -6.844 -14.695 6.34 1 91.12 417 SER A N 1
ATOM 3275 C CA . SER A 1 417 ? -5.609 -14.414 5.609 1 91.12 417 SER A CA 1
ATOM 3276 C C . SER A 1 417 ? -4.598 -13.695 6.492 1 91.12 417 SER A C 1
ATOM 3278 O O . SER A 1 417 ? -3.541 -13.266 6.016 1 91.12 417 SER A O 1
ATOM 3280 N N . SER A 1 418 ? -4.758 -13.492 7.785 1 87.19 418 SER A N 1
ATOM 3281 C CA . SER A 1 418 ? -3.932 -12.664 8.656 1 87.19 418 SER A CA 1
ATOM 3282 C C . SER A 1 418 ? -2.506 -13.195 8.734 1 87.19 418 SER A C 1
ATOM 3284 O O . SER A 1 418 ? -1.563 -12.438 8.961 1 87.19 418 SER A O 1
ATOM 3286 N N . GLN A 1 419 ? -2.379 -14.516 8.461 1 89 419 GLN A N 1
ATOM 3287 C CA . GLN A 1 419 ? -1.053 -15.117 8.562 1 89 419 GLN A CA 1
ATOM 3288 C C . GLN A 1 419 ? -0.421 -15.297 7.188 1 89 419 GLN A C 1
ATOM 3290 O O . GLN A 1 419 ? 0.694 -15.812 7.074 1 89 419 GLN A O 1
ATOM 3295 N N . ASN A 1 420 ? -1.146 -14.914 6.176 1 93.19 420 ASN A N 1
ATOM 3296 C CA . ASN A 1 420 ? -0.677 -15.047 4.801 1 93.19 420 ASN A CA 1
ATOM 3297 C C . ASN A 1 420 ? -0.286 -13.695 4.207 1 93.19 420 ASN A C 1
ATOM 3299 O O . ASN A 1 420 ? -1.116 -13.016 3.6 1 93.19 420 ASN A O 1
ATOM 3303 N N . VAL A 1 421 ? 0.97 -13.383 4.191 1 91.81 421 VAL A N 1
ATOM 3304 C CA . VAL A 1 421 ? 1.431 -12.07 3.766 1 91.81 421 VAL A CA 1
ATOM 3305 C C . VAL A 1 421 ? 1.387 -11.969 2.242 1 91.81 421 VAL A C 1
ATOM 3307 O O . VAL A 1 421 ? 1.506 -10.883 1.678 1 91.81 421 VAL A O 1
ATOM 3310 N N . GLU A 1 422 ? 1.126 -13.109 1.604 1 94.88 422 GLU A N 1
ATOM 3311 C CA . GLU A 1 422 ? 1.025 -13.109 0.147 1 94.88 422 GLU A CA 1
ATOM 3312 C C . GLU A 1 422 ? -0.404 -12.836 -0.309 1 94.88 422 GLU A C 1
ATOM 3314 O O . GLU A 1 422 ? -0.665 -12.703 -1.506 1 94.88 422 GLU A O 1
ATOM 3319 N N . TYR A 1 423 ? -1.303 -12.773 0.656 1 95.12 423 TYR A N 1
ATOM 3320 C CA . TYR A 1 423 ? -2.693 -12.516 0.3 1 95.12 423 TYR A CA 1
ATOM 3321 C C . TYR A 1 423 ? -2.873 -11.078 -0.183 1 95.12 423 TYR A C 1
ATOM 3323 O O . TYR A 1 423 ? -2.176 -10.172 0.277 1 95.12 423 TYR A O 1
ATOM 3331 N N . PRO A 1 424 ? -3.752 -10.906 -1.184 1 93.25 424 PRO A N 1
ATOM 3332 C CA . PRO A 1 424 ? -3.938 -9.578 -1.76 1 93.25 424 PRO A CA 1
ATOM 3333 C C . PRO A 1 424 ? -4.148 -8.5 -0.699 1 93.25 424 PRO A C 1
ATOM 3335 O O . PRO A 1 424 ? -4.871 -8.727 0.278 1 93.25 424 PRO A O 1
ATOM 3338 N N . ASN A 1 425 ? -3.537 -7.309 -0.953 1 88.44 425 ASN A N 1
ATOM 3339 C CA . ASN A 1 425 ? -3.465 -6.281 0.08 1 88.44 425 ASN A CA 1
ATOM 3340 C C . ASN A 1 425 ? -3.883 -4.918 -0.457 1 88.44 425 ASN A C 1
ATOM 3342 O O . ASN A 1 425 ? -3.688 -3.896 0.207 1 88.44 425 ASN A O 1
ATOM 3346 N N . ALA A 1 426 ? -4.383 -4.875 -1.646 1 88.5 426 ALA A N 1
ATOM 3347 C CA . ALA A 1 426 ? -4.785 -3.617 -2.27 1 88.5 426 ALA A CA 1
ATOM 3348 C C . ALA A 1 426 ? -5.953 -3.828 -3.229 1 88.5 426 ALA A C 1
ATOM 3350 O O . ALA A 1 426 ? -6.293 -4.969 -3.557 1 88.5 426 ALA A O 1
ATOM 3351 N N . GLU A 1 427 ? -6.562 -2.678 -3.57 1 90.44 427 GLU A N 1
ATOM 3352 C CA . GLU A 1 427 ? -7.633 -2.67 -4.562 1 90.44 427 GLU A CA 1
ATOM 3353 C C . GLU A 1 427 ? -7.242 -1.854 -5.789 1 90.44 427 GLU A C 1
ATOM 3355 O O . GLU A 1 427 ? -6.738 -0.736 -5.664 1 90.44 427 GLU A O 1
ATOM 3360 N N . MET A 1 428 ? -7.5 -2.387 -6.898 1 91.25 428 MET A N 1
ATOM 3361 C CA . MET A 1 428 ? -7.031 -1.825 -8.164 1 91.25 428 MET A CA 1
ATOM 3362 C C . MET A 1 428 ? -7.539 -0.399 -8.344 1 91.25 428 MET A C 1
ATOM 3364 O O . MET A 1 428 ? -6.82 0.457 -8.867 1 91.25 428 MET A O 1
ATOM 3368 N N . LYS A 1 429 ? -8.719 -0.152 -7.984 1 84.56 429 LYS A N 1
ATOM 3369 C CA . LYS A 1 429 ? -9.305 1.167 -8.203 1 84.56 429 LYS A CA 1
ATOM 3370 C C . LYS A 1 429 ? -8.477 2.256 -7.527 1 84.56 429 LYS A C 1
ATOM 3372 O O . LYS A 1 429 ? -8.484 3.41 -7.961 1 84.56 429 LYS A O 1
ATOM 3377 N N . HIS A 1 430 ? -7.707 1.887 -6.535 1 80.94 430 HIS A N 1
ATOM 3378 C CA . HIS A 1 430 ? -6.887 2.854 -5.812 1 80.94 430 HIS A CA 1
ATOM 3379 C C . HIS A 1 430 ? -5.5 2.975 -6.438 1 80.94 430 HIS A C 1
ATOM 3381 O O . HIS A 1 430 ? -4.691 3.799 -6.012 1 80.94 430 HIS A O 1
ATOM 3387 N N . LEU A 1 431 ? -5.285 2.16 -7.375 1 87.44 431 LEU A N 1
ATOM 3388 C CA . LEU A 1 431 ? -3.975 2.123 -8.016 1 87.44 431 LEU A CA 1
ATOM 3389 C C . LEU A 1 431 ? -4.043 2.699 -9.422 1 87.44 431 LEU A C 1
ATOM 3391 O O . LEU A 1 431 ? -3.045 2.691 -10.148 1 87.44 431 LEU A O 1
ATOM 3395 N N . LEU A 1 432 ? -5.246 3.129 -9.742 1 80.81 432 LEU A N 1
ATOM 3396 C CA . LEU A 1 432 ? -5.43 3.68 -11.078 1 80.81 432 LEU A CA 1
ATOM 3397 C C . LEU A 1 432 ? -5.051 5.156 -11.117 1 80.81 432 LEU A C 1
ATOM 3399 O O . LEU A 1 432 ? -5.121 5.844 -10.094 1 80.81 432 LEU A O 1
ATOM 3403 N N . GLN A 1 433 ? -4.309 5.559 -12.18 1 63.97 433 GLN A N 1
ATOM 3404 C CA . GLN A 1 433 ? -4.02 6.969 -12.398 1 63.97 433 GLN A CA 1
ATOM 3405 C C . GLN A 1 433 ? -5.301 7.777 -12.57 1 63.97 433 GLN A C 1
ATOM 3407 O O . GLN A 1 433 ? -6.316 7.25 -13.031 1 63.97 433 GLN A O 1
ATOM 3412 N N . PRO A 1 434 ? -5.262 9 -11.984 1 53.91 434 PRO A N 1
ATOM 3413 C CA . PRO A 1 434 ? -6.395 9.82 -12.43 1 53.91 434 PRO A CA 1
ATOM 3414 C C . PRO A 1 434 ? -6.496 9.906 -13.953 1 53.91 434 PRO A C 1
ATOM 3416 O O . PRO A 1 434 ? -5.477 9.906 -14.641 1 53.91 434 PRO A O 1
ATOM 3419 N N . ALA A 1 435 ? -7.582 9.422 -14.516 1 43.75 435 ALA A N 1
ATOM 3420 C CA . ALA A 1 435 ? -7.809 9.641 -15.945 1 43.75 435 ALA A CA 1
ATOM 3421 C C . ALA A 1 435 ? -7.438 11.07 -16.344 1 43.75 435 ALA A C 1
ATOM 3423 O O . ALA A 1 435 ? -7.754 12.023 -15.633 1 43.75 435 ALA A O 1
ATOM 3424 N N . SER A 1 436 ? -6.297 11.211 -17.062 1 29.08 436 SER A N 1
ATOM 3425 C CA . SER A 1 436 ? -6.004 12.516 -17.641 1 29.08 436 SER A CA 1
ATOM 3426 C C . SER A 1 436 ? -7.281 13.234 -18.078 1 29.08 436 SER A C 1
ATOM 3428 O O . SER A 1 436 ? -8.109 12.656 -18.781 1 29.08 436 SER A O 1
ATOM 3430 N N . LYS A 1 437 ? -7.75 14.07 -17.203 1 29.95 437 LYS A N 1
ATOM 3431 C CA . LYS A 1 437 ? -8.68 14.984 -17.859 1 29.95 437 LYS A CA 1
ATOM 3432 C C . LYS A 1 437 ? -8.125 15.477 -19.188 1 29.95 437 LYS A C 1
ATOM 3434 O O . LYS A 1 437 ? -7.117 16.188 -19.234 1 29.95 437 LYS A O 1
ATOM 3439 N N . LEU A 1 438 ? -8.164 14.703 -20.312 1 20.86 438 LEU A N 1
ATOM 3440 C CA . LEU A 1 438 ? -8.203 15.531 -21.516 1 20.86 438 LEU A CA 1
ATOM 3441 C C . LEU A 1 438 ? -9.391 16.484 -21.484 1 20.86 438 LEU A C 1
ATOM 3443 O O . LEU A 1 438 ? -10.508 16.078 -21.141 1 20.86 438 LEU A O 1
ATOM 3447 N N . MET B 1 1 ? -30.188 47.969 26.234 1 26.22 1 MET B N 1
ATOM 3448 C CA . MET B 1 1 ? -29.953 46.75 25.469 1 26.22 1 MET B CA 1
ATOM 3449 C C . MET B 1 1 ? -28.656 46.062 25.906 1 26.22 1 MET B C 1
ATOM 3451 O O . MET B 1 1 ? -27.594 46.688 25.844 1 26.22 1 MET B O 1
ATOM 3455 N N . THR B 1 2 ? -28.578 45.375 26.984 1 35.38 2 THR B N 1
ATOM 3456 C CA . THR B 1 2 ? -27.359 44.875 27.594 1 35.38 2 THR B CA 1
ATOM 3457 C C . THR B 1 2 ? -26.391 44.375 26.531 1 35.38 2 THR B C 1
ATOM 3459 O O . THR B 1 2 ? -26.75 43.562 25.688 1 35.38 2 THR B O 1
ATOM 3462 N N . THR B 1 3 ? -25.641 45.156 25.859 1 42.53 3 THR B N 1
ATOM 3463 C CA . THR B 1 3 ? -24.688 45 24.766 1 42.53 3 THR B CA 1
ATOM 3464 C C . THR B 1 3 ? -23.938 43.656 24.922 1 42.53 3 THR B C 1
ATOM 3466 O O . THR B 1 3 ? -23.188 43.469 25.875 1 42.53 3 THR B O 1
ATOM 3469 N N . HIS B 1 4 ? -24.516 42.531 24.75 1 56.62 4 HIS B N 1
ATOM 3470 C CA . HIS B 1 4 ? -23.953 41.188 24.938 1 56.62 4 HIS B CA 1
ATOM 3471 C C . HIS B 1 4 ? -22.609 41.031 24.234 1 56.62 4 HIS B C 1
ATOM 3473 O O . HIS B 1 4 ? -22.531 41.25 23.016 1 56.62 4 HIS B O 1
ATOM 3479 N N . ASN B 1 5 ? -21.531 41.219 24.844 1 76.5 5 ASN B N 1
ATOM 3480 C CA . ASN B 1 5 ? -20.156 41.094 24.344 1 76.5 5 ASN B CA 1
ATOM 3481 C C . ASN B 1 5 ? -19.891 39.75 23.688 1 76.5 5 ASN B C 1
ATOM 3483 O O . ASN B 1 5 ? -20.266 38.719 24.219 1 76.5 5 ASN B O 1
ATOM 3487 N N . PRO B 1 6 ? -19.406 39.844 22.406 1 88.69 6 PRO B N 1
ATOM 3488 C CA . PRO B 1 6 ? -19.094 38.594 21.719 1 88.69 6 PRO B CA 1
ATOM 3489 C C . PRO B 1 6 ? -18.188 37.688 22.531 1 88.69 6 PRO B C 1
ATOM 3491 O O . PRO B 1 6 ? -17.297 38.188 23.234 1 88.69 6 PRO B O 1
ATOM 3494 N N . SER B 1 7 ? -18.594 36.438 22.688 1 97.25 7 SER B N 1
ATOM 3495 C CA . SER B 1 7 ? -17.781 35.406 23.312 1 97.25 7 SER B CA 1
ATOM 3496 C C . SER B 1 7 ? -17.438 34.312 22.312 1 97.25 7 SER B C 1
ATOM 3498 O O . SER B 1 7 ? -18.234 34 21.422 1 97.25 7 SER B O 1
ATOM 3500 N N . TYR B 1 8 ? -16.25 33.844 22.453 1 98.75 8 TYR B N 1
ATOM 3501 C CA . TYR B 1 8 ? -15.742 32.844 21.531 1 98.75 8 TYR B CA 1
ATOM 3502 C C . TYR B 1 8 ? -15.32 31.562 22.266 1 98.75 8 TYR B C 1
ATOM 3504 O O . TYR B 1 8 ? -14.594 31.625 23.25 1 98.75 8 TYR B O 1
ATOM 3512 N N . LEU B 1 9 ? -15.844 30.453 21.844 1 98.88 9 LEU B N 1
ATOM 3513 C CA . LEU B 1 9 ? -15.422 29.125 22.281 1 98.88 9 LEU B CA 1
ATOM 3514 C C . LEU B 1 9 ? -14.758 28.359 21.156 1 98.88 9 LEU B C 1
ATOM 3516 O O . LEU B 1 9 ? -15.359 28.156 20.094 1 98.88 9 LEU B O 1
ATOM 3520 N N . ILE B 1 10 ? -13.5 28.031 21.375 1 98.94 10 ILE B N 1
ATOM 3521 C CA . ILE B 1 10 ? -12.711 27.328 20.359 1 98.94 10 ILE B CA 1
ATOM 3522 C C . ILE B 1 10 ? -12.461 25.891 20.812 1 98.94 10 ILE B C 1
ATOM 3524 O O . ILE B 1 10 ? -11.812 25.672 21.828 1 98.94 10 ILE B O 1
ATOM 3528 N N . VAL B 1 11 ? -12.961 24.938 20.016 1 98.75 11 VAL B N 1
ATOM 3529 C CA . VAL B 1 11 ? -12.82 23.531 20.328 1 98.75 11 VAL B CA 1
ATOM 3530 C C . VAL B 1 11 ? -11.586 22.969 19.609 1 98.75 11 VAL B C 1
ATOM 3532 O O . VAL B 1 11 ? -11.625 22.703 18.406 1 98.75 11 VAL B O 1
ATOM 3535 N N . GLY B 1 12 ? -10.57 22.656 20.391 1 98.06 12 GLY B N 1
ATOM 3536 C CA . GLY B 1 12 ? -9.289 22.203 19.859 1 98.06 12 GLY B CA 1
ATOM 3537 C C . GLY B 1 12 ? -8.188 23.234 20.016 1 98.06 12 GLY B C 1
ATOM 3538 O O . GLY B 1 12 ? -8.305 24.359 19.516 1 98.06 12 GLY B O 1
ATOM 3539 N N . ALA B 1 13 ? -7.148 22.781 20.656 1 98.06 13 ALA B N 1
ATOM 3540 C CA . ALA B 1 13 ? -6.02 23.672 20.891 1 98.06 13 ALA B CA 1
ATOM 3541 C C . ALA B 1 13 ? -4.797 23.234 20.094 1 98.06 13 ALA B C 1
ATOM 3543 O O . ALA B 1 13 ? -3.686 23.172 20.625 1 98.06 13 ALA B O 1
ATOM 3544 N N . GLY B 1 14 ? -5.012 22.828 18.859 1 97.5 14 GLY B N 1
ATOM 3545 C CA . GLY B 1 14 ? -3.953 22.734 17.859 1 97.5 14 GLY B CA 1
ATOM 3546 C C . GLY B 1 14 ? -3.631 24.078 17.219 1 97.5 14 GLY B C 1
ATOM 3547 O O . GLY B 1 14 ? -3.979 25.125 17.766 1 97.5 14 GLY B O 1
ATOM 3548 N N . VAL B 1 15 ? -3.037 24 16.047 1 98.19 15 VAL B N 1
ATOM 3549 C CA . VAL B 1 15 ? -2.537 25.25 15.469 1 98.19 15 VAL B CA 1
ATOM 3550 C C . VAL B 1 15 ? -3.705 26.109 14.984 1 98.19 15 VAL B C 1
ATOM 3552 O O . VAL B 1 15 ? -3.66 27.328 15.062 1 98.19 15 VAL B O 1
ATOM 3555 N N . PHE B 1 16 ? -4.746 25.5 14.492 1 98.75 16 PHE B N 1
ATOM 3556 C CA . PHE B 1 16 ? -5.906 26.281 14.078 1 98.75 16 PHE B CA 1
ATOM 3557 C C . PHE B 1 16 ? -6.539 26.984 15.273 1 98.75 16 PHE B C 1
ATOM 3559 O O . PHE B 1 16 ? -6.867 28.172 15.203 1 98.75 16 PHE B O 1
ATOM 3566 N N . GLY B 1 17 ? -6.684 26.281 16.359 1 98.81 17 GLY B N 1
ATOM 3567 C CA . GLY B 1 17 ? -7.332 26.828 17.547 1 98.81 17 GLY B CA 1
ATOM 3568 C C . GLY B 1 17 ? -6.488 27.875 18.25 1 98.81 17 GLY B C 1
ATOM 3569 O O . GLY B 1 17 ? -6.953 28.984 18.5 1 98.81 17 GLY B O 1
ATOM 3570 N N . VAL B 1 18 ? -5.312 27.547 18.516 1 98.81 18 VAL B N 1
ATOM 3571 C CA . VAL B 1 18 ? -4.441 28.438 19.281 1 98.81 18 VAL B CA 1
ATOM 3572 C C . VAL B 1 18 ? -4.168 29.719 18.5 1 98.81 18 VAL B C 1
ATOM 3574 O O . VAL B 1 18 ? -4.168 30.812 19.047 1 98.81 18 VAL B O 1
ATOM 3577 N N . SER B 1 19 ? -3.881 29.531 17.203 1 98.94 19 SER B N 1
ATOM 3578 C CA . SER B 1 19 ? -3.684 30.719 16.359 1 98.94 19 SER B CA 1
ATOM 3579 C C . SER B 1 19 ? -4.918 31.609 16.375 1 98.94 19 SER B C 1
ATOM 3581 O O . SER B 1 19 ? -4.801 32.844 16.438 1 98.94 19 SER B O 1
ATOM 3583 N N . THR B 1 20 ? -6.078 31.031 16.281 1 98.94 20 THR B N 1
ATOM 3584 C CA . THR B 1 20 ? -7.332 31.781 16.328 1 98.94 20 THR B CA 1
ATOM 3585 C C . THR B 1 20 ? -7.477 32.531 17.641 1 98.94 20 THR B C 1
ATOM 3587 O O . THR B 1 20 ? -7.773 33.719 17.641 1 98.94 20 THR B O 1
ATOM 3590 N N . ALA B 1 21 ? -7.25 31.844 18.719 1 98.94 21 ALA B N 1
ATOM 3591 C CA . ALA B 1 21 ? -7.336 32.469 20.031 1 98.94 21 ALA B CA 1
ATOM 3592 C C . ALA B 1 21 ? -6.379 33.656 20.141 1 98.94 21 ALA B C 1
ATOM 3594 O O . ALA B 1 21 ? -6.75 34.719 20.641 1 98.94 21 ALA B O 1
ATOM 3595 N N . TYR B 1 22 ? -5.18 33.469 19.703 1 98.88 22 TYR B N 1
ATOM 3596 C CA . TYR B 1 22 ? -4.141 34.5 19.766 1 98.88 22 TYR B CA 1
ATOM 3597 C C . TYR B 1 22 ? -4.559 35.75 19.016 1 98.88 22 TYR B C 1
ATOM 3599 O O . TYR B 1 22 ? -4.445 36.875 19.531 1 98.88 22 TYR B O 1
ATOM 3607 N N . HIS B 1 23 ? -5.035 35.594 17.828 1 98.81 23 HIS B N 1
ATOM 3608 C CA . HIS B 1 23 ? -5.398 36.719 17 1 98.81 23 HIS B CA 1
ATOM 3609 C C . HIS B 1 23 ? -6.664 37.406 17.516 1 98.81 23 HIS B C 1
ATOM 3611 O O . HIS B 1 23 ? -6.789 38.625 17.453 1 98.81 23 HIS B O 1
ATOM 3617 N N . LEU B 1 24 ? -7.625 36.625 18 1 98.75 24 LEU B N 1
ATOM 3618 C CA . LEU B 1 24 ? -8.852 37.188 18.562 1 98.75 24 LEU B CA 1
ATOM 3619 C C . LEU B 1 24 ? -8.547 38.062 19.75 1 98.75 24 LEU B C 1
ATOM 3621 O O . LEU B 1 24 ? -9.023 39.219 19.828 1 98.75 24 LEU B O 1
ATOM 3625 N N . ILE B 1 25 ? -7.719 37.531 20.672 1 98.44 25 ILE B N 1
ATOM 3626 C CA . ILE B 1 25 ? -7.492 38.219 21.922 1 98.44 25 ILE B CA 1
ATOM 3627 C C . ILE B 1 25 ? -6.645 39.469 21.672 1 98.44 25 ILE B C 1
ATOM 3629 O O . ILE B 1 25 ? -6.766 40.469 22.391 1 98.44 25 ILE B O 1
ATOM 3633 N N . GLN B 1 26 ? -5.785 39.438 20.688 1 98.12 26 GLN B N 1
ATOM 3634 C CA . GLN B 1 26 ? -5.004 40.625 20.328 1 98.12 26 GLN B CA 1
ATOM 3635 C C . GLN B 1 26 ? -5.891 41.719 19.719 1 98.12 26 GLN B C 1
ATOM 3637 O O . GLN B 1 26 ? -5.734 42.875 20.031 1 98.12 26 GLN B O 1
ATOM 3642 N N . LYS B 1 27 ? -6.766 41.281 18.891 1 97.38 27 LYS B N 1
ATOM 3643 C CA . LYS B 1 27 ? -7.625 42.25 18.219 1 97.38 27 LYS B CA 1
ATOM 3644 C C . LYS B 1 27 ? -8.727 42.75 19.156 1 97.38 27 LYS B C 1
ATOM 3646 O O . LYS B 1 27 ? -9.117 43.938 19.078 1 97.38 27 LYS B O 1
ATOM 3651 N N . TYR B 1 28 ? -9.25 41.875 19.969 1 97.19 28 TYR B N 1
ATOM 3652 C CA . TYR B 1 28 ? -10.305 42.219 20.922 1 97.19 28 TYR B CA 1
ATOM 3653 C C . TYR B 1 28 ? -9.883 41.844 22.344 1 97.19 28 TYR B C 1
ATOM 3655 O O . TYR B 1 28 ? -10.336 40.844 22.891 1 97.19 28 TYR B O 1
ATOM 3663 N N . PRO B 1 29 ? -9.219 42.688 22.969 1 95.75 29 PRO B N 1
ATOM 3664 C CA . PRO B 1 29 ? -8.625 42.375 24.266 1 95.75 29 PRO B CA 1
ATOM 3665 C C . PRO B 1 29 ? -9.68 42.156 25.359 1 95.75 29 PRO B C 1
ATOM 3667 O O . PRO B 1 29 ? -9.391 41.531 26.375 1 95.75 29 PRO B O 1
ATOM 3670 N N . ASN B 1 30 ? -10.898 42.656 25.141 1 95 30 ASN B N 1
ATOM 3671 C CA . ASN B 1 30 ? -11.938 42.531 26.156 1 95 30 ASN B CA 1
ATOM 3672 C C . ASN B 1 30 ? -12.898 41.375 25.844 1 95 30 ASN B C 1
ATOM 3674 O O . ASN B 1 30 ? -13.852 41.156 26.578 1 95 30 ASN B O 1
ATOM 3678 N N . ALA B 1 31 ? -12.602 40.656 24.75 1 96.06 31 ALA B N 1
ATOM 3679 C CA . ALA B 1 31 ? -13.461 39.531 24.391 1 96.06 31 ALA B CA 1
ATOM 3680 C C . ALA B 1 31 ? -13.211 38.344 25.297 1 96.06 31 ALA B C 1
ATOM 3682 O O . ALA B 1 31 ? -12.109 38.156 25.812 1 96.06 31 ALA B O 1
ATOM 3683 N N . SER B 1 32 ? -14.328 37.625 25.562 1 97.88 32 SER B N 1
ATOM 3684 C CA . SER B 1 32 ? -14.188 36.344 26.234 1 97.88 32 SER B CA 1
ATOM 3685 C C . SER B 1 32 ? -13.812 35.25 25.25 1 97.88 32 SER B C 1
ATOM 3687 O O . SER B 1 32 ? -14.609 34.875 24.391 1 97.88 32 SER B O 1
ATOM 3689 N N . VAL B 1 33 ? -12.594 34.812 25.328 1 98.75 33 VAL B N 1
ATOM 3690 C CA . VAL B 1 33 ? -12.094 33.75 24.469 1 98.75 33 VAL B CA 1
ATOM 3691 C C . VAL B 1 33 ? -11.703 32.531 25.297 1 98.75 33 VAL B C 1
ATOM 3693 O O . VAL B 1 33 ? -10.914 32.656 26.234 1 98.75 33 VAL B O 1
ATOM 3696 N N . THR B 1 34 ? -12.273 31.344 24.984 1 98.88 34 THR B N 1
ATOM 3697 C CA . THR B 1 34 ? -11.977 30.109 25.672 1 98.88 34 THR B CA 1
ATOM 3698 C C . THR B 1 34 ? -11.5 29.031 24.703 1 98.88 34 THR B C 1
ATOM 3700 O O . THR B 1 34 ? -12.164 28.766 23.703 1 98.88 34 THR B O 1
ATOM 3703 N N . LEU B 1 35 ? -10.328 28.516 25.016 1 98.75 35 LEU B N 1
ATOM 3704 C CA . LEU B 1 35 ? -9.836 27.312 24.359 1 98.75 35 LEU B CA 1
ATOM 3705 C C . LEU B 1 35 ? -10.203 26.062 25.156 1 98.75 35 LEU B C 1
ATOM 3707 O O . LEU B 1 35 ? -10.047 26.031 26.375 1 98.75 35 LEU B O 1
ATOM 3711 N N . VAL B 1 36 ? -10.695 25.062 24.453 1 98.5 36 VAL B N 1
ATOM 3712 C CA . VAL B 1 36 ? -10.961 23.797 25.141 1 98.5 36 VAL B CA 1
ATOM 3713 C C . VAL B 1 36 ? -10.305 22.656 24.375 1 98.5 36 VAL B C 1
ATOM 3715 O O . VAL B 1 36 ? -10.406 22.578 23.141 1 98.5 36 VAL B O 1
ATOM 3718 N N . ASP B 1 37 ? -9.625 21.828 25.047 1 97.44 37 ASP B N 1
ATOM 3719 C CA . ASP B 1 37 ? -8.953 20.656 24.5 1 97.44 37 ASP B CA 1
ATOM 3720 C C . ASP B 1 37 ? -8.922 19.516 25.516 1 97.44 37 ASP B C 1
ATOM 3722 O O . ASP B 1 37 ? -8.961 19.75 26.719 1 97.44 37 ASP B O 1
ATOM 3726 N N . ARG B 1 38 ? -8.844 18.359 24.953 1 95.69 38 ARG B N 1
ATOM 3727 C CA . ARG B 1 38 ? -8.828 17.203 25.844 1 95.69 38 ARG B CA 1
ATOM 3728 C C . ARG B 1 38 ? -7.508 17.125 26.609 1 95.69 38 ARG B C 1
ATOM 3730 O O . ARG B 1 38 ? -7.453 16.562 27.703 1 95.69 38 ARG B O 1
ATOM 3737 N N . ASP B 1 39 ? -6.465 17.641 26.031 1 96.12 39 ASP B N 1
ATOM 3738 C CA . ASP B 1 39 ? -5.148 17.625 26.672 1 96.12 39 ASP B CA 1
ATOM 3739 C C . ASP B 1 39 ? -4.793 18.984 27.25 1 96.12 39 ASP B C 1
ATOM 3741 O O . ASP B 1 39 ? -5.117 20.016 26.656 1 96.12 39 ASP B O 1
ATOM 3745 N N . ALA B 1 40 ? -4.109 18.922 28.359 1 96.88 40 ALA B N 1
ATOM 3746 C CA . ALA B 1 40 ? -3.516 20.156 28.859 1 96.88 40 ALA B CA 1
ATOM 3747 C C . ALA B 1 40 ? -2.504 20.719 27.859 1 96.88 40 ALA B C 1
ATOM 3749 O O . ALA B 1 40 ? -1.808 19.953 27.172 1 96.88 40 ALA B O 1
ATOM 3750 N N . TYR B 1 41 ? -2.428 22.062 27.812 1 96 41 TYR B N 1
ATOM 3751 C CA . TYR B 1 41 ? -1.6 22.688 26.781 1 96 41 TYR B CA 1
ATOM 3752 C C . TYR B 1 41 ? -0.126 22.359 27 1 96 41 TYR B C 1
ATOM 3754 O O . TYR B 1 41 ? 0.668 22.406 26.062 1 96 41 TYR B O 1
ATOM 3762 N N . ASP B 1 42 ? 0.216 22.062 28.297 1 94.5 42 ASP B N 1
ATOM 3763 C CA . ASP B 1 42 ? 1.611 21.797 28.625 1 94.5 42 ASP B CA 1
ATOM 3764 C C . ASP B 1 42 ? 1.827 20.328 28.969 1 94.5 42 ASP B C 1
ATOM 3766 O O . ASP B 1 42 ? 2.787 19.969 29.641 1 94.5 42 ASP B O 1
ATOM 3770 N N . ALA B 1 43 ? 0.835 19.531 28.516 1 94.25 43 ALA B N 1
ATOM 3771 C CA . ALA B 1 43 ? 0.979 18.094 28.75 1 94.25 43 ALA B CA 1
ATOM 3772 C C . ALA B 1 43 ? 2.199 17.531 28.031 1 94.25 43 ALA B C 1
ATOM 3774 O O . ALA B 1 43 ? 2.613 18.062 27 1 94.25 43 ALA B O 1
ATOM 3775 N N . GLU B 1 44 ? 2.748 16.453 28.547 1 89.38 44 GLU B N 1
ATOM 3776 C CA . GLU B 1 44 ? 3.926 15.812 27.969 1 89.38 44 GLU B CA 1
ATOM 3777 C C . GLU B 1 44 ? 3.58 15.094 26.672 1 89.38 44 GLU B C 1
ATOM 3779 O O . GLU B 1 44 ? 4.426 14.961 25.781 1 89.38 44 GLU B O 1
ATOM 3784 N N . SER B 1 45 ? 2.422 14.594 26.609 1 89.38 45 SER B N 1
ATOM 3785 C CA . SER B 1 45 ? 1.912 13.93 25.406 1 89.38 45 SER B CA 1
ATOM 3786 C C . SER B 1 45 ? 0.49 14.383 25.094 1 89.38 45 SER B C 1
ATOM 3788 O O . SER B 1 45 ? -0.345 14.492 25.984 1 89.38 45 SER B O 1
ATOM 3790 N N . ARG B 1 46 ? 0.313 14.711 23.797 1 92.38 46 ARG B N 1
ATOM 3791 C CA . ARG B 1 46 ? -1.008 15.117 23.328 1 92.38 46 ARG B CA 1
ATOM 3792 C C . ARG B 1 46 ? -1.398 14.359 22.062 1 92.38 46 ARG B C 1
ATOM 3794 O O . ARG B 1 46 ? -0.538 13.805 21.375 1 92.38 46 ARG B O 1
ATOM 3801 N N . VAL B 1 47 ? -2.738 14.211 21.703 1 86.62 47 VAL B N 1
ATOM 3802 C CA . VAL B 1 47 ? -3.223 13.531 20.5 1 86.62 47 VAL B CA 1
ATOM 3803 C C . VAL B 1 47 ? -3.439 14.555 19.391 1 86.62 47 VAL B C 1
ATOM 3805 O O . VAL B 1 47 ? -4.535 15.102 19.25 1 86.62 47 VAL B O 1
ATOM 3808 N N . ALA B 1 48 ? -2.584 15.359 19.109 1 74.5 48 ALA B N 1
ATOM 3809 C CA . ALA B 1 48 ? -2.744 16.391 18.094 1 74.5 48 ALA B CA 1
ATOM 3810 C C . ALA B 1 48 ? -1.671 16.281 17.016 1 74.5 48 ALA B C 1
ATOM 3812 O O . ALA B 1 48 ? -0.51 15.992 17.312 1 74.5 48 ALA B O 1
ATOM 3813 N N . ALA B 1 49 ? -2.207 16.516 15.789 1 81 49 ALA B N 1
ATOM 3814 C CA . ALA B 1 49 ? -1.217 16.609 14.719 1 81 49 ALA B CA 1
ATOM 3815 C C . ALA B 1 49 ? -0.238 17.75 14.977 1 81 49 ALA B C 1
ATOM 3817 O O . ALA B 1 49 ? 0.933 17.672 14.602 1 81 49 ALA B O 1
ATOM 3818 N N . SER B 1 50 ? -0.696 18.734 15.688 1 84 50 SER B N 1
ATOM 3819 C CA . SER B 1 50 ? 0.092 19.953 15.914 1 84 50 SER B CA 1
ATOM 3820 C C . SER B 1 50 ? 1.179 19.719 16.953 1 84 50 SER B C 1
ATOM 3822 O O . SER B 1 50 ? 2.17 20.438 17 1 84 50 SER B O 1
ATOM 3824 N N . TRP B 1 51 ? 0.834 18.812 17.828 1 82.88 51 TRP B N 1
ATOM 3825 C CA . TRP B 1 51 ? 1.806 18.5 18.875 1 82.88 51 TRP B CA 1
ATOM 3826 C C 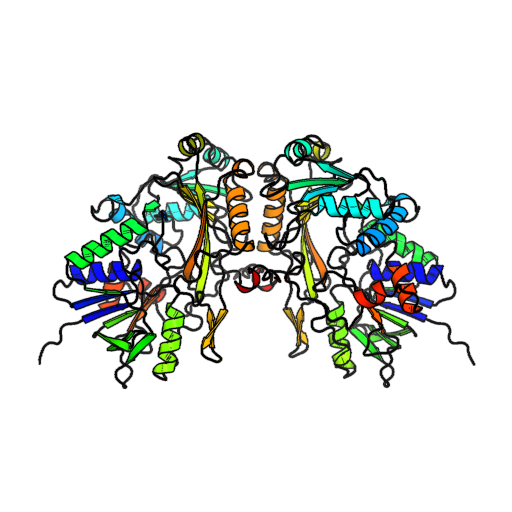. TRP B 1 51 ? 2.793 17.438 18.391 1 82.88 51 TRP B C 1
ATOM 3828 O O . TRP B 1 51 ? 2.406 16.297 18.109 1 82.88 51 TRP B O 1
ATOM 3838 N N . ASP B 1 52 ? 3.949 17.797 18.109 1 86.69 52 ASP B N 1
ATOM 3839 C CA . ASP B 1 52 ? 5.012 16.953 17.578 1 86.69 52 ASP B CA 1
ATOM 3840 C C . ASP B 1 52 ? 6.387 17.469 18 1 86.69 52 ASP B C 1
ATOM 3842 O O . ASP B 1 52 ? 6.492 18.516 18.656 1 86.69 52 ASP B O 1
ATOM 3846 N N . TRP B 1 53 ? 7.371 16.719 17.656 1 89.62 53 TRP B N 1
ATOM 3847 C CA . TRP B 1 53 ? 8.742 17.125 17.906 1 89.62 53 TRP B CA 1
ATOM 3848 C C . TRP B 1 53 ? 9.148 18.281 16.984 1 89.62 53 TRP B C 1
ATOM 3850 O O . TRP B 1 53 ? 9.594 19.328 17.453 1 89.62 53 TRP B O 1
ATOM 3860 N N . ASN B 1 54 ? 9.016 18.062 15.781 1 95.19 54 ASN B N 1
ATOM 3861 C CA . ASN B 1 54 ? 9.367 19.031 14.766 1 95.19 54 ASN B CA 1
ATOM 3862 C C . ASN B 1 54 ? 8.484 18.891 13.523 1 95.19 54 ASN B C 1
ATOM 3864 O O . ASN B 1 54 ? 7.922 17.828 13.273 1 95.19 54 ASN B O 1
ATOM 3868 N N . LYS B 1 55 ? 8.266 20.016 12.867 1 97.06 55 LYS B N 1
ATOM 3869 C CA . LYS B 1 55 ? 7.5 20.078 11.625 1 97.06 55 LYS B CA 1
ATOM 3870 C C . LYS B 1 55 ? 8.141 21.031 10.625 1 97.06 55 LYS B C 1
ATOM 3872 O O . LYS B 1 55 ? 8.859 21.953 11.016 1 97.06 55 LYS B O 1
ATOM 3877 N N . VAL B 1 56 ? 7.832 20.859 9.398 1 97.69 56 VAL B N 1
ATOM 3878 C CA . VAL B 1 56 ? 8.438 21.625 8.312 1 97.69 56 VAL B 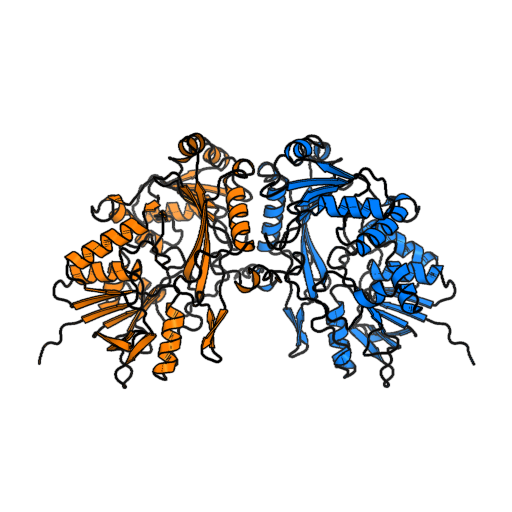CA 1
ATOM 3879 C C . VAL B 1 56 ? 7.805 23 8.227 1 97.69 56 VAL B C 1
ATOM 3881 O O . VAL B 1 56 ? 6.59 23.156 8.398 1 97.69 56 VAL B O 1
ATOM 3884 N N . VAL B 1 57 ? 8.578 23.969 8.023 1 98.12 57 VAL B N 1
ATOM 3885 C CA . VAL B 1 57 ? 8.172 25.328 7.676 1 98.12 57 VAL B CA 1
ATOM 3886 C C . VAL B 1 57 ? 8.742 25.703 6.312 1 98.12 57 VAL B C 1
ATOM 3888 O O . VAL B 1 57 ? 9.93 25.984 6.188 1 98.12 57 VAL B O 1
ATOM 3891 N N . ARG B 1 58 ? 7.863 25.719 5.336 1 97.19 58 ARG B N 1
ATOM 3892 C CA . ARG B 1 58 ? 8.273 25.969 3.957 1 97.19 58 ARG B CA 1
ATOM 3893 C C . ARG B 1 58 ? 7.234 26.828 3.229 1 97.19 58 ARG B C 1
ATOM 3895 O O . ARG B 1 58 ? 6.059 26.828 3.598 1 97.19 58 ARG B O 1
ATOM 3902 N N . ALA B 1 59 ? 7.734 27.531 2.229 1 96.5 59 ALA B N 1
ATOM 3903 C CA . ALA B 1 59 ? 6.828 28.266 1.349 1 96.5 59 ALA B CA 1
ATOM 3904 C C . ALA B 1 59 ? 6.934 27.75 -0.088 1 96.5 59 ALA B C 1
ATOM 3906 O O . ALA B 1 59 ? 6.645 28.5 -1.033 1 96.5 59 ALA B O 1
ATOM 3907 N N . ASP B 1 60 ? 7.414 26.594 -0.222 1 95.44 60 ASP B N 1
ATOM 3908 C CA . ASP B 1 60 ? 7.586 25.984 -1.538 1 95.44 60 ASP B CA 1
ATOM 3909 C C . ASP B 1 60 ? 6.27 25.406 -2.047 1 95.44 60 ASP B C 1
ATOM 3911 O O . ASP B 1 60 ? 6.012 24.203 -1.879 1 95.44 60 ASP B O 1
ATOM 3915 N N . TYR B 1 61 ? 5.43 26.234 -2.658 1 96.25 61 TYR B N 1
ATOM 3916 C CA . TYR B 1 61 ? 4.145 25.812 -3.207 1 96.25 61 TYR B CA 1
ATOM 3917 C C . TYR B 1 61 ? 4.055 26.125 -4.695 1 96.25 61 TYR B C 1
ATOM 3919 O O . TYR B 1 61 ? 4.465 27.203 -5.129 1 96.25 61 TYR B O 1
ATOM 3927 N N . ASP B 1 62 ? 3.555 25.188 -5.402 1 94.62 62 ASP B N 1
ATOM 3928 C CA . ASP B 1 62 ? 3.217 25.516 -6.785 1 94.62 62 ASP B CA 1
ATOM 3929 C C . ASP B 1 62 ? 1.825 26.141 -6.875 1 94.62 62 ASP B C 1
ATOM 3931 O O . ASP B 1 62 ? 1.443 26.672 -7.922 1 94.62 62 ASP B O 1
ATOM 3935 N N . ASP B 1 63 ? 1.062 26.078 -5.879 1 96.12 63 ASP B N 1
ATOM 3936 C CA . ASP B 1 63 ? -0.156 26.859 -5.711 1 96.12 63 ASP B CA 1
ATOM 3937 C C . ASP B 1 63 ? 0.163 28.266 -5.211 1 96.12 63 ASP B C 1
ATOM 3939 O O . ASP B 1 63 ? 0.659 28.438 -4.094 1 96.12 63 ASP B O 1
ATOM 3943 N N . LYS B 1 64 ? -0.19 29.25 -5.945 1 97 64 LYS B N 1
ATOM 3944 C CA . LYS B 1 64 ? 0.245 30.609 -5.652 1 97 64 LYS B CA 1
ATOM 3945 C C . LYS B 1 64 ? -0.406 31.141 -4.375 1 97 64 LYS B C 1
ATOM 3947 O O . LYS B 1 64 ? 0.213 31.891 -3.621 1 97 64 LYS B O 1
ATOM 3952 N N . VAL B 1 65 ? -1.628 30.766 -4.129 1 97.44 65 VAL B N 1
ATOM 3953 C CA . VAL B 1 65 ? -2.354 31.234 -2.949 1 97.44 65 VAL B CA 1
ATOM 3954 C C . VAL B 1 65 ? -1.659 30.719 -1.687 1 97.44 65 VAL B C 1
ATOM 3956 O O . VAL B 1 65 ? -1.355 31.5 -0.781 1 97.44 65 VAL B O 1
ATOM 3959 N N . TYR B 1 66 ? -1.359 29.516 -1.634 1 98.19 66 TYR B N 1
ATOM 3960 C CA . TYR B 1 66 ? -0.713 28.938 -0.458 1 98.19 66 TYR B CA 1
ATOM 3961 C C . TYR B 1 66 ? 0.743 29.375 -0.367 1 98.19 66 TYR B C 1
ATOM 3963 O O . TYR B 1 66 ? 1.292 29.5 0.73 1 98.19 66 TYR B O 1
ATOM 3971 N N . CYS B 1 67 ? 1.351 29.609 -1.517 1 97.81 67 CYS B N 1
ATOM 3972 C CA . CYS B 1 67 ? 2.689 30.188 -1.49 1 97.81 67 CYS B CA 1
ATOM 3973 C C . CYS B 1 67 ? 2.693 31.531 -0.763 1 97.81 67 CYS B C 1
ATOM 3975 O O . CYS B 1 67 ? 3.545 31.766 0.093 1 97.81 67 CYS B O 1
ATOM 3977 N N . GLN B 1 68 ? 1.735 32.344 -1.109 1 97.81 68 GLN B N 1
ATOM 3978 C CA . GLN B 1 68 ? 1.635 33.656 -0.498 1 97.81 68 GLN B CA 1
ATOM 3979 C C . GLN B 1 68 ? 1.404 33.531 1.007 1 97.81 68 GLN B C 1
ATOM 3981 O O . GLN B 1 68 ? 2.047 34.25 1.79 1 97.81 68 GLN B O 1
ATOM 3986 N N . LEU B 1 69 ? 0.502 32.688 1.438 1 98.44 69 LEU B N 1
ATOM 3987 C CA . LEU B 1 69 ? 0.225 32.469 2.854 1 98.44 69 LEU B CA 1
ATOM 3988 C C . LEU B 1 69 ? 1.466 31.969 3.582 1 98.44 69 LEU B C 1
ATOM 3990 O O . LEU B 1 69 ? 1.755 32.406 4.699 1 98.44 69 LEU B O 1
ATOM 3994 N N . ALA B 1 70 ? 2.152 31.094 2.926 1 98.19 70 ALA B N 1
ATOM 3995 C CA . ALA B 1 70 ? 3.332 30.484 3.535 1 98.19 70 ALA B CA 1
ATOM 3996 C C . ALA B 1 70 ? 4.453 31.516 3.697 1 98.19 70 ALA B C 1
ATOM 3998 O O . ALA B 1 70 ? 5.18 31.484 4.691 1 98.19 70 ALA B O 1
ATOM 3999 N N . LEU B 1 71 ? 4.602 32.344 2.705 1 97.38 71 LEU B N 1
ATOM 4000 C CA . LEU B 1 71 ? 5.605 33.406 2.801 1 97.38 71 LEU B CA 1
ATOM 4001 C C . LEU B 1 71 ? 5.289 34.344 3.949 1 97.38 71 LEU B C 1
ATOM 4003 O O . LEU B 1 71 ? 6.188 34.75 4.691 1 97.38 71 LEU B O 1
ATOM 4007 N N . GLU B 1 72 ? 4.027 34.688 4.086 1 98.12 72 GLU B N 1
ATOM 4008 C CA . GLU B 1 72 ? 3.604 35.531 5.207 1 98.12 72 GLU B CA 1
ATOM 4009 C C . GLU B 1 72 ? 3.949 34.875 6.543 1 98.12 72 GLU B C 1
ATOM 4011 O O . GLU B 1 72 ? 4.48 35.531 7.441 1 98.12 72 GLU B O 1
ATOM 4016 N N . ALA B 1 73 ? 3.678 33.625 6.672 1 98.62 73 ALA B N 1
ATOM 4017 C CA . ALA B 1 73 ? 3.971 32.875 7.898 1 98.62 73 ALA B CA 1
ATOM 4018 C C . ALA B 1 73 ? 5.477 32.812 8.148 1 98.62 73 ALA B C 1
ATOM 4020 O O . ALA B 1 73 ? 5.934 32.969 9.273 1 98.62 73 ALA B O 1
ATOM 4021 N N . GLN B 1 74 ? 6.188 32.531 7.105 1 97.44 74 GLN B N 1
ATOM 4022 C CA . GLN B 1 74 ? 7.637 32.406 7.207 1 97.44 74 GLN B CA 1
ATOM 4023 C C . GLN B 1 74 ? 8.273 33.688 7.695 1 97.44 74 GLN B C 1
ATOM 4025 O O . GLN B 1 74 ? 9.219 33.656 8.484 1 97.44 74 GLN B O 1
ATOM 4030 N N . ASP B 1 75 ? 7.797 34.812 7.242 1 97.44 75 ASP B N 1
ATOM 4031 C CA . ASP B 1 75 ? 8.305 36.094 7.695 1 97.44 75 ASP B CA 1
ATOM 4032 C C . ASP B 1 75 ? 8.141 36.25 9.203 1 97.44 75 ASP B C 1
ATOM 4034 O O . ASP B 1 75 ? 9.031 36.781 9.883 1 97.44 75 ASP B O 1
ATOM 4038 N N . ILE B 1 76 ? 7.059 35.75 9.695 1 98.69 76 ILE B N 1
ATOM 4039 C CA . ILE B 1 76 ? 6.801 35.844 11.125 1 98.69 76 ILE B CA 1
ATOM 4040 C C . ILE B 1 76 ? 7.723 34.906 11.883 1 98.69 76 ILE B C 1
ATOM 4042 O O . ILE B 1 76 ? 8.328 35.281 12.891 1 98.69 76 ILE B O 1
ATOM 4046 N N . PHE B 1 77 ? 7.887 33.719 11.391 1 98.44 77 PHE B N 1
ATOM 4047 C CA . PHE B 1 77 ? 8.789 32.75 12 1 98.44 77 PHE B CA 1
ATOM 4048 C C . PHE B 1 77 ? 10.211 33.312 12.078 1 98.44 77 PHE B C 1
ATOM 4050 O O . PHE B 1 77 ? 10.953 33 13.016 1 98.44 77 PHE B O 1
ATOM 4057 N N . LYS B 1 78 ? 10.562 34.188 11.172 1 97.06 78 LYS B N 1
ATOM 4058 C CA . LYS B 1 78 ? 11.938 34.656 11.062 1 97.06 78 LYS B CA 1
ATOM 4059 C C . LYS B 1 78 ? 12.164 35.875 11.93 1 97.06 78 LYS B C 1
ATOM 4061 O O . LYS B 1 78 ? 13.305 36.219 12.266 1 97.06 78 LYS B O 1
ATOM 4066 N N . SER B 1 79 ? 11.062 36.531 12.281 1 98.19 79 SER B N 1
ATOM 4067 C CA . SER B 1 79 ? 11.305 37.844 12.836 1 98.19 79 SER B CA 1
ATOM 4068 C C . SER B 1 79 ? 10.602 38.031 14.172 1 98.19 79 SER B C 1
ATOM 4070 O O . SER B 1 79 ? 11.086 38.75 15.047 1 98.19 79 SER B O 1
ATOM 4072 N N . ASP B 1 80 ? 9.469 37.406 14.375 1 98.5 80 ASP B N 1
ATOM 4073 C CA . ASP B 1 80 ? 8.672 37.625 15.578 1 98.5 80 ASP B CA 1
ATOM 4074 C C . ASP B 1 80 ? 9.289 36.906 16.781 1 98.5 80 ASP B C 1
ATOM 4076 O O . ASP B 1 80 ? 9.531 35.688 16.734 1 98.5 80 ASP B O 1
ATOM 4080 N N . PRO B 1 81 ? 9.445 37.562 17.875 1 98.25 81 PRO B N 1
ATOM 4081 C CA . PRO B 1 81 ? 10.133 36.969 19.031 1 98.25 81 PRO B CA 1
ATOM 4082 C C . PRO B 1 81 ? 9.391 35.781 19.625 1 98.25 81 PRO B C 1
ATOM 4084 O O . PRO B 1 81 ? 9.992 34.938 20.281 1 98.25 81 PRO B O 1
ATOM 4087 N N . LEU B 1 82 ? 8.109 35.75 19.422 1 98.38 82 LEU B N 1
ATOM 4088 C CA . LEU B 1 82 ? 7.32 34.625 19.938 1 98.38 82 LEU B CA 1
ATOM 4089 C C . LEU B 1 82 ? 7.559 33.375 19.109 1 98.38 82 LEU B C 1
ATOM 4091 O O . LEU B 1 82 ? 7.531 32.25 19.656 1 98.38 82 LEU B O 1
ATOM 4095 N N . TRP B 1 83 ? 7.82 33.5 17.844 1 98.44 83 TRP B N 1
ATOM 4096 C CA . TRP B 1 83 ? 7.906 32.375 16.922 1 98.44 83 TRP B CA 1
ATOM 4097 C C . TRP B 1 83 ? 9.359 32.094 16.562 1 98.44 83 TRP B C 1
ATOM 4099 O O . TRP B 1 83 ? 9.742 30.922 16.422 1 98.44 83 TRP B O 1
ATOM 4109 N N . LYS B 1 84 ? 10.211 33.031 16.469 1 98.38 84 LYS B N 1
ATOM 4110 C CA . LYS B 1 84 ? 11.57 33 15.938 1 98.38 84 LYS B CA 1
ATOM 4111 C C . LYS B 1 84 ? 12.422 31.969 16.688 1 98.38 84 LYS B C 1
ATOM 4113 O O . LYS B 1 84 ? 13.195 31.219 16.078 1 98.38 84 LYS B O 1
ATOM 4118 N N . PRO B 1 85 ? 12.289 31.859 18.031 1 98.12 85 PRO B N 1
ATOM 4119 C CA . PRO B 1 85 ? 13.141 30.922 18.75 1 98.12 85 PRO B CA 1
ATOM 4120 C C . PRO B 1 85 ? 12.891 29.469 18.359 1 98.12 85 PRO B C 1
ATOM 4122 O O . PRO B 1 85 ? 13.711 28.594 18.656 1 98.12 85 PRO B O 1
ATOM 4125 N N . HIS B 1 86 ? 11.82 29.203 17.734 1 97.69 86 HIS B N 1
ATOM 4126 C CA . HIS B 1 86 ? 11.43 27.828 17.453 1 97.69 86 HIS B CA 1
ATOM 4127 C C . HIS B 1 86 ? 11.695 27.453 16 1 97.69 86 HIS B C 1
ATOM 4129 O O . HIS B 1 86 ? 11.508 26.297 15.609 1 97.69 86 HIS B O 1
ATOM 4135 N N . PHE B 1 87 ? 12.117 28.406 15.219 1 98.06 87 PHE B N 1
ATOM 4136 C CA . PHE B 1 87 ? 12.344 28.188 13.797 1 98.06 87 PHE B CA 1
ATOM 4137 C C . PHE B 1 87 ? 13.82 27.953 13.516 1 98.06 87 PHE B C 1
ATOM 4139 O O . PHE B 1 87 ? 14.68 28.703 14 1 98.06 87 PHE B O 1
ATOM 4146 N N . HIS B 1 88 ? 14.086 26.891 12.75 1 97.62 88 HIS B N 1
ATOM 4147 C CA . HIS B 1 88 ? 15.43 26.531 12.297 1 97.62 88 HIS B CA 1
ATOM 4148 C C . HIS B 1 88 ? 15.523 26.562 10.773 1 97.62 88 HIS B C 1
ATOM 4150 O O . HIS B 1 88 ? 15.031 25.641 10.102 1 97.62 88 HIS B O 1
ATOM 4156 N N . GLN B 1 89 ? 16.203 27.578 10.25 1 96.62 89 GLN B N 1
ATOM 4157 C CA . GLN B 1 89 ? 16.297 27.797 8.812 1 96.62 89 GLN B CA 1
ATOM 4158 C C . GLN B 1 89 ? 17.406 26.953 8.195 1 96.62 89 GLN B C 1
ATOM 4160 O O . GLN B 1 89 ? 18.422 27.484 7.754 1 96.62 89 GLN B O 1
ATOM 4165 N N . THR B 1 90 ? 17.094 25.688 8.016 1 96.94 90 THR B N 1
ATOM 4166 C CA . THR B 1 90 ? 18.109 24.75 7.527 1 96.94 90 THR B CA 1
ATOM 4167 C C . THR B 1 90 ? 17.984 24.562 6.02 1 96.94 90 THR B C 1
ATOM 4169 O O . THR B 1 90 ? 18.891 24.016 5.383 1 96.94 90 THR B O 1
ATOM 4172 N N . GLY B 1 91 ? 16.891 25.078 5.469 1 96.69 91 GLY B N 1
ATOM 4173 C CA . GLY B 1 91 ? 16.656 24.922 4.039 1 96.69 91 GLY B CA 1
ATOM 4174 C C . GLY B 1 91 ? 15.852 23.688 3.689 1 96.69 91 GLY B C 1
ATOM 4175 O O . GLY B 1 91 ? 15.477 22.922 4.57 1 96.69 91 GLY B O 1
ATOM 4176 N N . VAL B 1 92 ? 15.57 23.594 2.342 1 97.5 92 VAL B N 1
ATOM 4177 C CA . VAL B 1 92 ? 14.828 22.453 1.809 1 97.5 92 VAL B CA 1
ATOM 4178 C C . VAL B 1 92 ? 15.57 21.875 0.609 1 97.5 92 VAL B C 1
ATOM 4180 O O . VAL B 1 92 ? 16.234 22.594 -0.135 1 97.5 92 VAL B O 1
ATOM 4183 N N . TYR B 1 93 ? 15.602 20.609 0.513 1 98.38 93 TYR B N 1
ATOM 4184 C CA . TYR B 1 93 ? 16.047 19.781 -0.596 1 98.38 93 TYR B CA 1
ATOM 4185 C C . TYR B 1 93 ? 14.906 18.938 -1.156 1 98.38 93 TYR B C 1
ATOM 4187 O O . TYR B 1 93 ? 14.5 17.953 -0.554 1 98.38 93 TYR B O 1
ATOM 4195 N N . TRP B 1 94 ? 14.336 19.422 -2.342 1 98.38 94 TRP B N 1
ATOM 4196 C CA . TRP B 1 94 ? 13.125 18.781 -2.863 1 98.38 94 TRP B CA 1
ATOM 4197 C C . TRP B 1 94 ? 13.383 18.156 -4.227 1 98.38 94 TRP B C 1
ATOM 4199 O O . TRP B 1 94 ? 13.562 18.859 -5.223 1 98.38 94 TRP B O 1
ATOM 4209 N N . THR B 1 95 ? 13.398 16.797 -4.289 1 98 95 THR B N 1
ATOM 4210 C CA . THR B 1 95 ? 13.5 16.125 -5.578 1 98 95 THR B CA 1
ATOM 4211 C C . THR B 1 95 ? 12.195 16.25 -6.359 1 98 95 THR B C 1
ATOM 4213 O O . THR B 1 95 ? 11.125 15.883 -5.863 1 98 95 THR B O 1
ATOM 4216 N N . CYS B 1 96 ? 12.289 16.812 -7.578 1 98.12 96 CYS B N 1
ATOM 4217 C CA . CYS B 1 96 ? 11.094 17.125 -8.352 1 98.12 96 CYS B CA 1
ATOM 4218 C C . CYS B 1 96 ? 10.977 16.219 -9.57 1 98.12 96 CYS B C 1
ATOM 4220 O O . CYS B 1 96 ? 11.898 16.141 -10.383 1 98.12 96 CYS B O 1
ATOM 4222 N N . ARG B 1 97 ? 9.844 15.594 -9.688 1 96.44 97 ARG B N 1
ATOM 4223 C CA . ARG B 1 97 ? 9.57 14.727 -10.82 1 96.44 97 ARG B CA 1
ATOM 4224 C C . ARG B 1 97 ? 8.594 15.383 -11.789 1 96.44 97 ARG B C 1
ATOM 4226 O O . ARG B 1 97 ? 7.969 14.703 -12.609 1 96.44 97 ARG B O 1
ATOM 4233 N N . SER B 1 98 ? 8.422 16.641 -11.688 1 96.25 98 SER B N 1
ATOM 4234 C CA . SER B 1 98 ? 7.602 17.5 -12.523 1 96.25 98 SER B CA 1
ATOM 4235 C C . SER B 1 98 ? 8.203 18.906 -12.633 1 96.25 98 SER B C 1
ATOM 4237 O O . SER B 1 98 ? 9.391 19.094 -12.367 1 96.25 98 SER B O 1
ATOM 4239 N N . SER B 1 99 ? 7.398 19.828 -13.078 1 96.88 99 SER B N 1
ATOM 4240 C CA . SER B 1 99 ? 7.848 21.203 -13.188 1 96.88 99 SER B CA 1
ATOM 4241 C C . SER B 1 99 ? 7.703 21.938 -11.859 1 96.88 99 SER B C 1
ATOM 4243 O O . SER B 1 99 ? 7.73 23.172 -11.812 1 96.88 99 SER B O 1
ATOM 4245 N N . TYR B 1 100 ? 7.566 21.219 -10.875 1 97.12 100 TYR B N 1
ATOM 4246 C CA . TYR B 1 100 ? 7.285 21.75 -9.555 1 97.12 100 TYR B CA 1
ATOM 4247 C C . TYR B 1 100 ? 8.305 22.828 -9.172 1 97.12 100 TYR B C 1
ATOM 4249 O O . TYR B 1 100 ? 7.934 23.906 -8.734 1 97.12 100 TYR B O 1
ATOM 4257 N N . ALA B 1 101 ? 9.609 22.562 -9.305 1 97.69 101 ALA B N 1
ATOM 4258 C CA . ALA B 1 101 ? 10.664 23.5 -8.914 1 97.69 101 ALA B CA 1
ATOM 4259 C C . ALA B 1 101 ? 10.508 24.828 -9.648 1 97.69 101 ALA B C 1
ATOM 4261 O O . ALA B 1 101 ? 10.562 25.891 -9.031 1 97.69 101 ALA B O 1
ATOM 4262 N N . GLN B 1 102 ? 10.305 24.734 -10.906 1 97.06 102 GLN B N 1
ATOM 4263 C CA . GLN B 1 102 ? 10.172 25.938 -11.719 1 97.06 102 GLN B CA 1
ATOM 4264 C C . GLN B 1 102 ? 8.93 26.734 -11.32 1 97.06 102 GLN B C 1
ATOM 4266 O O . GLN B 1 102 ? 8.961 27.969 -11.273 1 97.06 102 GLN B O 1
ATOM 4271 N N . ASN B 1 103 ? 7.855 26.031 -11.078 1 97.19 103 ASN B N 1
ATOM 4272 C CA . ASN B 1 103 ? 6.629 26.688 -10.656 1 97.19 103 ASN B CA 1
ATOM 4273 C C . ASN B 1 103 ? 6.812 27.422 -9.328 1 97.19 103 ASN B C 1
ATOM 4275 O O . ASN B 1 103 ? 6.324 28.547 -9.156 1 97.19 103 ASN B O 1
ATOM 4279 N N . VAL B 1 104 ? 7.465 26.766 -8.43 1 97.31 104 VAL B N 1
ATOM 4280 C CA . VAL B 1 104 ? 7.715 27.359 -7.117 1 97.31 104 VAL B CA 1
ATOM 4281 C C . VAL B 1 104 ? 8.57 28.625 -7.27 1 97.31 104 VAL B C 1
ATOM 4283 O O . VAL B 1 104 ? 8.266 29.656 -6.68 1 97.31 104 VAL B O 1
ATOM 4286 N N . ILE B 1 105 ? 9.625 28.547 -8.008 1 96.75 105 ILE B N 1
ATOM 4287 C CA . ILE B 1 105 ? 10.523 29.688 -8.234 1 96.75 105 ILE B CA 1
ATOM 4288 C C . ILE B 1 105 ? 9.75 30.844 -8.867 1 96.75 105 ILE B C 1
ATOM 4290 O O . ILE B 1 105 ? 9.891 31.984 -8.445 1 96.75 105 ILE B O 1
ATOM 4294 N N . THR B 1 106 ? 8.953 30.516 -9.844 1 96.69 106 THR B N 1
ATOM 4295 C CA . THR B 1 106 ? 8.141 31.516 -10.523 1 96.69 106 THR B CA 1
ATOM 4296 C C . THR B 1 106 ? 7.195 32.219 -9.539 1 96.69 106 THR B C 1
ATOM 4298 O O . THR B 1 106 ? 7.066 33.438 -9.539 1 96.69 106 THR B O 1
ATOM 4301 N N . ASN B 1 107 ? 6.551 31.406 -8.719 1 96.88 107 ASN B N 1
ATOM 4302 C CA . ASN B 1 107 ? 5.637 31.969 -7.73 1 96.88 107 ASN B CA 1
ATOM 4303 C C . ASN B 1 107 ? 6.363 32.906 -6.762 1 96.88 107 ASN B C 1
ATOM 4305 O O . ASN B 1 107 ? 5.852 33.969 -6.422 1 96.88 107 ASN B O 1
ATOM 4309 N N . HIS B 1 108 ? 7.516 32.5 -6.301 1 96.44 108 HIS B N 1
ATOM 4310 C CA . HIS B 1 108 ? 8.289 33.344 -5.402 1 96.44 108 HIS B CA 1
ATOM 4311 C C . HIS B 1 108 ? 8.641 34.688 -6.066 1 96.44 108 HIS B C 1
ATOM 4313 O O . HIS B 1 108 ? 8.5 35.75 -5.457 1 96.44 108 HIS B O 1
ATOM 4319 N N . LYS B 1 109 ? 9.047 34.594 -7.281 1 95.19 109 LYS B N 1
ATOM 4320 C CA . LYS B 1 109 ? 9.398 35.781 -8.023 1 95.19 109 LYS B CA 1
ATOM 4321 C C . LYS B 1 109 ? 8.188 36.719 -8.188 1 95.19 109 LYS B C 1
ATOM 4323 O O . LYS B 1 109 ? 8.281 37.906 -7.969 1 95.19 109 LYS B O 1
ATOM 4328 N N . GLU B 1 110 ? 7.18 36.156 -8.57 1 96.19 110 GLU B N 1
ATOM 4329 C CA . GLU B 1 110 ? 5.969 36.938 -8.82 1 96.19 110 GLU B CA 1
ATOM 4330 C C . GLU B 1 110 ? 5.453 37.562 -7.539 1 96.19 110 GLU B C 1
ATOM 4332 O O . GLU B 1 110 ? 4.801 38.625 -7.582 1 96.19 110 GLU B O 1
ATOM 4337 N N . LEU B 1 111 ? 5.77 36.938 -6.441 1 96.25 111 LEU B N 1
ATOM 4338 C CA . LEU B 1 111 ? 5.324 37.438 -5.156 1 96.25 111 LEU B CA 1
ATOM 4339 C C . LEU B 1 111 ? 6.367 38.375 -4.555 1 96.25 111 LEU B C 1
ATOM 4341 O O . LEU B 1 111 ? 6.262 38.781 -3.391 1 96.25 111 LEU B O 1
ATOM 4345 N N . GLY B 1 112 ? 7.406 38.688 -5.25 1 93.88 112 GLY B N 1
ATOM 4346 C CA . GLY B 1 112 ? 8.375 39.719 -4.891 1 93.88 112 GLY B CA 1
ATOM 4347 C C . GLY B 1 112 ? 9.5 39.188 -4.02 1 93.88 112 GLY B C 1
ATOM 4348 O O . GLY B 1 112 ? 10.18 39.969 -3.342 1 93.88 112 GLY B O 1
ATOM 4349 N N . ARG B 1 113 ? 9.586 37.906 -3.99 1 91 113 ARG B N 1
ATOM 4350 C CA . ARG B 1 113 ? 10.656 37.312 -3.18 1 91 113 ARG B CA 1
ATOM 4351 C C . ARG B 1 113 ? 11.891 37.031 -4.023 1 91 113 ARG B C 1
ATOM 4353 O O . ARG B 1 113 ? 11.781 36.594 -5.18 1 91 113 ARG B O 1
ATOM 4360 N N . ASN B 1 114 ? 13.016 37.5 -3.582 1 77.38 114 ASN B N 1
ATOM 4361 C CA . ASN B 1 114 ? 14.297 37.25 -4.238 1 77.38 114 ASN B CA 1
ATOM 4362 C C . ASN B 1 114 ? 15.156 36.281 -3.445 1 77.38 114 ASN B C 1
ATOM 4364 O O . ASN B 1 114 ? 16.375 36.438 -3.367 1 77.38 114 ASN B O 1
ATOM 4368 N N . ASP B 1 115 ? 14.453 35.375 -2.893 1 69.12 115 ASP B N 1
ATOM 4369 C CA . ASP B 1 115 ? 15.172 34.406 -2.059 1 69.12 115 ASP B CA 1
ATOM 4370 C C . ASP B 1 115 ? 16.109 33.531 -2.898 1 69.12 115 ASP B C 1
ATOM 4372 O O . ASP B 1 115 ? 16.016 33.531 -4.129 1 69.12 115 ASP B O 1
ATOM 4376 N N . ASP B 1 116 ? 17.016 33.031 -2.123 1 81.44 116 ASP B N 1
ATOM 4377 C CA . ASP B 1 116 ? 17.938 32.062 -2.689 1 81.44 116 ASP B CA 1
ATOM 4378 C C . ASP B 1 116 ? 17.266 30.703 -2.918 1 81.44 116 ASP B C 1
ATOM 4380 O O . ASP B 1 116 ? 17.312 29.828 -2.057 1 81.44 116 ASP B O 1
ATOM 4384 N N . ILE B 1 117 ? 16.469 30.625 -3.885 1 94.44 117 ILE B N 1
ATOM 4385 C CA . ILE B 1 117 ? 15.758 29.438 -4.332 1 94.44 117 ILE B CA 1
ATOM 4386 C C . ILE B 1 117 ? 16.203 29.062 -5.746 1 94.44 117 ILE B C 1
ATOM 4388 O O . ILE B 1 117 ? 16.125 29.891 -6.664 1 94.44 117 ILE B O 1
ATOM 4392 N N . ILE B 1 118 ? 16.75 27.891 -5.902 1 96.12 118 ILE B N 1
ATOM 4393 C CA . ILE B 1 118 ? 17.297 27.484 -7.191 1 96.12 118 ILE B CA 1
ATOM 4394 C C . ILE B 1 118 ? 16.938 26.031 -7.488 1 96.12 118 ILE B C 1
ATOM 4396 O O . ILE B 1 118 ? 16.562 25.297 -6.582 1 96.12 118 ILE B O 1
ATOM 4400 N N . ALA B 1 119 ? 16.969 25.781 -8.711 1 97.56 119 ALA B N 1
ATOM 4401 C CA . ALA B 1 119 ? 16.844 24.406 -9.18 1 97.56 119 ALA B CA 1
ATOM 4402 C C . ALA B 1 119 ? 18.172 23.891 -9.734 1 97.56 119 ALA B C 1
ATOM 4404 O O . ALA B 1 119 ? 18.828 24.578 -10.508 1 97.56 119 ALA B O 1
ATOM 4405 N N . LEU B 1 120 ? 18.562 22.734 -9.258 1 98.19 120 LEU B N 1
ATOM 4406 C CA . LEU B 1 120 ? 19.828 22.156 -9.68 1 98.19 120 LEU B CA 1
ATOM 4407 C C . LEU B 1 120 ? 19.609 20.828 -10.375 1 98.19 120 LEU B C 1
ATOM 4409 O O . LEU B 1 120 ? 18.703 20.078 -10.023 1 98.19 120 LEU B O 1
ATOM 4413 N N . PRO B 1 121 ? 20.5 20.562 -11.391 1 97.81 121 PRO B N 1
ATOM 4414 C CA . PRO B 1 121 ? 20.531 19.172 -11.867 1 97.81 121 PRO B CA 1
ATOM 4415 C C . PRO B 1 121 ? 20.859 18.172 -10.758 1 97.81 121 PRO B C 1
ATOM 4417 O O . PRO B 1 121 ? 21.594 18.5 -9.828 1 97.81 121 PRO B O 1
ATOM 4420 N N . VAL B 1 122 ? 20.359 17.016 -10.922 1 96.69 122 VAL B N 1
ATOM 4421 C CA . VAL B 1 122 ? 20.531 15.953 -9.93 1 96.69 122 VAL B CA 1
ATOM 4422 C C . VAL B 1 122 ? 22.016 15.766 -9.625 1 96.69 122 VAL B C 1
ATOM 4424 O O . VAL B 1 122 ? 22.406 15.641 -8.461 1 96.69 122 VAL B O 1
ATOM 4427 N N . ALA B 1 123 ? 22.891 15.734 -10.617 1 96 123 ALA B N 1
ATOM 4428 C CA . ALA B 1 123 ? 24.312 15.469 -10.461 1 96 123 ALA B CA 1
ATOM 4429 C C . ALA B 1 123 ? 24.969 16.5 -9.531 1 96 123 ALA B C 1
ATOM 4431 O O . ALA B 1 123 ? 25.875 16.172 -8.781 1 96 123 ALA B O 1
ATOM 4432 N N . GLU B 1 124 ? 24.531 17.688 -9.555 1 97.56 124 GLU B N 1
ATOM 4433 C CA . GLU B 1 124 ? 25.062 18.734 -8.711 1 97.56 124 GLU B CA 1
ATOM 4434 C C . GLU B 1 124 ? 24.453 18.688 -7.309 1 97.56 124 GLU B C 1
ATOM 4436 O O . GLU B 1 124 ? 25.172 18.828 -6.312 1 97.56 124 GLU B O 1
ATOM 4441 N N . ALA B 1 125 ? 23.172 18.484 -7.27 1 97.62 125 ALA B N 1
ATOM 4442 C CA . ALA B 1 125 ? 22.469 18.484 -5.992 1 97.62 125 ALA B CA 1
ATOM 4443 C C . ALA B 1 125 ? 22.984 17.375 -5.082 1 97.62 125 ALA B C 1
ATOM 4445 O O . ALA B 1 125 ? 23.078 17.547 -3.865 1 97.62 125 ALA B O 1
ATOM 4446 N N . ARG B 1 126 ? 23.328 16.25 -5.625 1 95.25 126 ARG B N 1
ATOM 4447 C CA . ARG B 1 126 ? 23.766 15.078 -4.863 1 95.25 126 ARG B CA 1
ATOM 4448 C C . ARG B 1 126 ? 25.016 15.375 -4.055 1 95.25 126 ARG B C 1
ATOM 4450 O O . ARG B 1 126 ? 25.281 14.719 -3.045 1 95.25 126 ARG B O 1
ATOM 4457 N N . LYS B 1 127 ? 25.703 16.328 -4.441 1 96.19 127 LYS B N 1
ATOM 4458 C CA . LYS B 1 127 ? 26.969 16.656 -3.811 1 96.19 127 LYS B CA 1
ATOM 4459 C C . LYS B 1 127 ? 26.797 17.672 -2.691 1 96.19 127 LYS B C 1
ATOM 4461 O O . LYS B 1 127 ? 27.688 17.875 -1.873 1 96.19 127 LYS B O 1
ATOM 4466 N N . LEU B 1 128 ? 25.688 18.266 -2.672 1 96.38 128 LEU B N 1
ATOM 4467 C CA . LEU B 1 128 ? 25.438 19.281 -1.654 1 96.38 128 LEU B CA 1
ATOM 4468 C C . LEU B 1 128 ? 25.406 18.656 -0.263 1 96.38 128 LEU B C 1
ATOM 4470 O O . LEU B 1 128 ? 25.172 17.453 -0.123 1 96.38 128 LEU B O 1
ATOM 4474 N N . TYR B 1 129 ? 25.75 19.484 0.743 1 96.38 129 TYR B N 1
ATOM 4475 C CA . TYR B 1 129 ? 25.688 19.125 2.154 1 96.38 129 TYR B CA 1
ATOM 4476 C C . TYR B 1 129 ? 26.547 17.891 2.439 1 96.38 129 TYR B C 1
ATOM 4478 O O . TYR B 1 129 ? 26.109 16.969 3.145 1 96.38 129 TYR B O 1
ATOM 4486 N N . GLY B 1 130 ? 27.625 17.781 1.757 1 94.69 130 GLY B N 1
ATOM 4487 C CA . GLY B 1 130 ? 28.562 16.703 1.984 1 94.69 130 GLY B CA 1
ATOM 4488 C C . GLY B 1 130 ? 28.094 15.383 1.394 1 94.69 130 GLY B C 1
ATOM 4489 O O . GLY B 1 130 ? 28.531 14.312 1.825 1 94.69 130 GLY B O 1
ATOM 4490 N N . GLY B 1 131 ? 27.109 15.406 0.573 1 95 131 GLY B N 1
ATOM 4491 C CA . GLY B 1 131 ? 26.641 14.203 -0.085 1 95 131 GLY B CA 1
ATOM 4492 C C . GLY B 1 131 ? 25.688 13.383 0.78 1 95 131 GLY B C 1
ATOM 4493 O O . GLY B 1 131 ? 25.594 12.164 0.619 1 95 131 GLY B O 1
ATOM 4494 N N . ILE B 1 132 ? 24.953 13.945 1.663 1 94.81 132 ILE B N 1
ATOM 4495 C CA . ILE B 1 132 ? 24.141 13.227 2.641 1 94.81 132 ILE B CA 1
ATOM 4496 C C . ILE B 1 132 ? 22.984 12.523 1.935 1 94.81 132 ILE B C 1
ATOM 4498 O O . ILE B 1 132 ? 22.469 11.508 2.418 1 94.81 132 ILE B O 1
ATOM 4502 N N . PHE B 1 133 ? 22.531 13.047 0.764 1 95 133 PHE B N 1
ATOM 4503 C CA . PHE B 1 133 ? 21.422 12.445 0.033 1 95 133 PHE B CA 1
ATOM 4504 C C . PHE B 1 133 ? 21.922 11.766 -1.238 1 95 133 PHE B C 1
ATOM 4506 O O . PHE B 1 133 ? 21.141 11.539 -2.17 1 95 133 PHE B O 1
ATOM 4513 N N . ASP B 1 134 ? 23.203 11.461 -1.269 1 93.25 134 ASP B N 1
ATOM 4514 C CA . ASP B 1 134 ? 23.781 10.852 -2.467 1 93.25 134 ASP B CA 1
ATOM 4515 C C . ASP B 1 134 ? 23.109 9.523 -2.783 1 93.25 134 ASP B C 1
ATOM 4517 O O . ASP B 1 134 ? 22.969 9.156 -3.951 1 93.25 134 ASP B O 1
ATOM 4521 N N . ASN B 1 135 ? 22.672 8.805 -1.746 1 88.75 135 ASN B N 1
ATOM 4522 C CA . ASN B 1 135 ? 22.109 7.469 -1.925 1 88.75 135 ASN B CA 1
ATOM 4523 C C . ASN B 1 135 ? 20.594 7.5 -1.92 1 88.75 135 ASN B C 1
ATOM 4525 O O . ASN B 1 135 ? 19.938 6.453 -1.816 1 88.75 135 ASN B O 1
ATOM 4529 N N . ALA B 1 136 ? 19.984 8.625 -2.031 1 93.62 136 ALA B N 1
ATOM 4530 C CA . ALA B 1 136 ? 18.531 8.727 -2.125 1 93.62 136 ALA B CA 1
ATOM 4531 C C . ALA B 1 136 ? 18.031 8.227 -3.48 1 93.62 136 ALA B C 1
ATOM 4533 O O . ALA B 1 136 ? 18.828 7.996 -4.391 1 93.62 136 ALA B O 1
ATOM 4534 N N . ASP B 1 137 ? 16.766 8.008 -3.605 1 92.81 137 ASP B N 1
ATOM 4535 C CA . ASP B 1 137 ? 16.188 7.602 -4.879 1 92.81 137 ASP B CA 1
ATOM 4536 C C . ASP B 1 137 ? 15.992 8.805 -5.805 1 92.81 137 ASP B C 1
ATOM 4538 O O . ASP B 1 137 ? 15.32 9.766 -5.445 1 92.81 137 ASP B O 1
ATOM 4542 N N . TYR B 1 138 ? 16.547 8.766 -6.98 1 94.81 138 TYR B N 1
ATOM 4543 C CA . TYR B 1 138 ? 16.422 9.852 -7.945 1 94.81 138 TYR B CA 1
ATOM 4544 C C . TYR B 1 138 ? 15.742 9.359 -9.227 1 94.81 138 TYR B C 1
ATOM 4546 O O . TYR B 1 138 ? 15.82 10.016 -10.266 1 94.81 138 TYR B O 1
ATOM 4554 N N . THR B 1 139 ? 15.109 8.172 -9.109 1 92.69 139 THR B N 1
ATOM 4555 C CA . THR B 1 139 ? 14.406 7.656 -10.281 1 92.69 139 THR B CA 1
ATOM 4556 C C . THR B 1 139 ? 13.367 8.664 -10.766 1 92.69 139 THR B C 1
ATOM 4558 O O . THR B 1 139 ? 12.492 9.078 -10.008 1 92.69 139 THR B O 1
ATOM 4561 N N . GLY B 1 140 ? 13.508 9.062 -12 1 92.69 140 GLY B N 1
ATOM 4562 C CA . GLY B 1 140 ? 12.523 9.93 -12.625 1 92.69 140 GLY B CA 1
ATOM 4563 C C . GLY B 1 140 ? 12.648 11.383 -12.195 1 92.69 140 GLY B C 1
ATOM 4564 O O . GLY B 1 140 ? 11.852 12.227 -12.609 1 92.69 140 GLY B O 1
ATOM 4565 N N . VAL B 1 141 ? 13.633 11.734 -11.406 1 96.19 141 VAL B N 1
ATOM 4566 C CA . VAL B 1 141 ? 13.789 13.102 -10.93 1 96.19 141 VAL B CA 1
ATOM 4567 C C . VAL B 1 141 ? 14.352 13.977 -12.047 1 96.19 141 VAL B C 1
ATOM 4569 O O . VAL B 1 141 ? 15.352 13.625 -12.68 1 96.19 141 VAL B O 1
ATOM 4572 N N . LYS B 1 142 ? 13.727 15.094 -12.258 1 97.25 142 LYS B N 1
ATOM 4573 C CA . LYS B 1 142 ? 14.141 16.031 -13.297 1 97.25 142 LYS B CA 1
ATOM 4574 C C . LYS B 1 142 ? 15.133 17.062 -12.758 1 97.25 142 LYS B C 1
ATOM 4576 O O . LYS B 1 142 ? 16.094 17.406 -13.43 1 97.25 142 LYS B O 1
ATOM 4581 N N . GLU B 1 143 ? 14.875 17.5 -11.617 1 98.25 143 GLU B N 1
ATOM 4582 C CA . GLU B 1 143 ? 15.711 18.5 -10.953 1 98.25 143 GLU B CA 1
ATOM 4583 C C . GLU B 1 143 ? 15.43 18.547 -9.461 1 98.25 143 GLU B C 1
ATOM 4585 O O . GLU B 1 143 ? 14.469 17.938 -8.977 1 98.25 143 GLU B O 1
ATOM 4590 N N . VAL B 1 144 ? 16.328 19.203 -8.758 1 98.62 144 VAL B N 1
ATOM 4591 C CA . VAL B 1 144 ? 16.188 19.328 -7.309 1 98.62 144 VAL B CA 1
ATOM 4592 C C . VAL B 1 144 ? 16.031 20.797 -6.926 1 98.62 144 VAL B C 1
ATOM 4594 O O . VAL B 1 144 ? 16.875 21.625 -7.297 1 98.62 144 VAL B O 1
ATOM 4597 N N . LEU B 1 145 ? 14.961 21.125 -6.25 1 98.5 145 LEU B N 1
ATOM 4598 C CA . LEU B 1 145 ? 14.727 22.469 -5.723 1 98.5 145 LEU B CA 1
ATOM 4599 C C . LEU B 1 145 ? 15.484 22.672 -4.418 1 98.5 145 LEU B C 1
ATOM 4601 O O . LEU B 1 145 ? 15.352 21.875 -3.482 1 98.5 145 LEU B O 1
ATOM 4605 N N . ILE B 1 146 ? 16.297 23.688 -4.371 1 97.88 146 ILE B N 1
ATOM 4606 C CA . ILE B 1 146 ? 17 24.125 -3.164 1 97.88 146 ILE B CA 1
ATOM 4607 C C . ILE B 1 146 ? 16.453 25.469 -2.711 1 97.88 146 ILE B C 1
ATOM 4609 O O . ILE B 1 146 ? 16.547 26.469 -3.438 1 97.88 146 ILE B O 1
ATOM 4613 N N . ASN B 1 147 ? 15.812 25.484 -1.576 1 97.12 147 ASN B N 1
ATOM 4614 C CA . ASN B 1 147 ? 15.328 26.719 -0.962 1 97.12 147 ASN B CA 1
ATOM 4615 C C . ASN B 1 147 ? 15.945 26.938 0.418 1 97.12 147 ASN B C 1
ATOM 4617 O O . ASN B 1 147 ? 15.516 26.328 1.396 1 97.12 147 ASN B O 1
ATOM 4621 N N . ARG B 1 148 ? 16.766 27.859 0.533 1 95 148 ARG B N 1
ATOM 4622 C CA . ARG B 1 148 ? 17.547 28.062 1.756 1 95 148 ARG B CA 1
ATOM 4623 C C . ARG B 1 148 ? 16.75 28.875 2.775 1 95 148 ARG B C 1
ATOM 4625 O O . ARG B 1 148 ? 17.141 28.969 3.939 1 95 148 ARG B O 1
ATOM 4632 N N . ALA B 1 149 ? 15.656 29.344 2.365 1 94.88 149 ALA B N 1
ATOM 4633 C CA . ALA B 1 149 ? 14.859 30.172 3.262 1 94.88 149 ALA B CA 1
ATOM 4634 C C . ALA B 1 149 ? 13.922 29.312 4.117 1 94.88 149 ALA B C 1
ATOM 4636 O O . ALA B 1 149 ? 13.398 29.781 5.133 1 94.88 149 ALA B O 1
ATOM 4637 N N . SER B 1 150 ? 13.703 28.125 3.709 1 96 150 SER B N 1
ATOM 4638 C CA . SER B 1 150 ? 12.805 27.219 4.422 1 96 150 SER B CA 1
ATOM 4639 C C . SER B 1 150 ? 13.539 26.469 5.531 1 96 150 SER B C 1
ATOM 4641 O O . SER B 1 150 ? 14.719 26.719 5.781 1 96 150 SER B O 1
ATOM 4643 N N . GLY B 1 151 ? 12.812 25.656 6.262 1 97.38 151 GLY B N 1
ATOM 4644 C CA . GLY B 1 151 ? 13.383 24.891 7.363 1 97.38 151 GLY B CA 1
ATOM 4645 C C . GLY B 1 151 ? 12.336 24.125 8.164 1 97.38 151 GLY B C 1
ATOM 4646 O O . GLY B 1 151 ? 11.438 23.516 7.59 1 97.38 151 GLY B O 1
ATOM 4647 N N . TRP B 1 152 ? 12.648 24.062 9.461 1 97.81 152 TRP B N 1
ATOM 4648 C CA . TRP B 1 152 ? 11.727 23.359 10.344 1 97.81 152 TRP B CA 1
ATOM 4649 C C . TRP B 1 152 ? 11.578 24.109 11.672 1 97.81 152 TRP B C 1
ATOM 4651 O O . TRP B 1 152 ? 12.359 25 11.977 1 97.81 152 TRP B O 1
ATOM 4661 N N . ALA B 1 153 ? 10.469 23.766 12.391 1 97.69 153 ALA B N 1
ATOM 4662 C CA . ALA B 1 153 ? 10.234 24.375 13.703 1 97.69 153 ALA B CA 1
ATOM 4663 C C . ALA B 1 153 ? 10.008 23.312 14.766 1 97.69 153 ALA B C 1
ATOM 4665 O O . ALA B 1 153 ? 9.508 22.219 14.469 1 97.69 153 ALA B O 1
ATOM 4666 N N . ALA B 1 154 ? 10.43 23.656 15.969 1 96.31 154 ALA B N 1
ATOM 4667 C CA . ALA B 1 154 ? 10.07 22.859 17.141 1 96.31 154 ALA B CA 1
ATOM 4668 C C . ALA B 1 154 ? 8.578 22.969 17.438 1 96.31 154 ALA B C 1
ATOM 4670 O O . ALA B 1 154 ? 8.156 23.859 18.188 1 96.31 154 ALA B O 1
ATOM 4671 N N . ALA B 1 155 ? 7.848 22.047 16.922 1 95.5 155 ALA B N 1
ATOM 4672 C CA . ALA B 1 155 ? 6.398 22.172 16.797 1 95.5 155 ALA B CA 1
ATOM 4673 C C . ALA B 1 155 ? 5.738 22.25 18.172 1 95.5 155 ALA B C 1
ATOM 4675 O O . ALA B 1 155 ? 5 23.203 18.469 1 95.5 155 ALA B O 1
ATOM 4676 N N . GLY B 1 156 ? 6.008 21.25 19.047 1 94.5 156 GLY B N 1
ATOM 4677 C CA . GLY B 1 156 ? 5.43 21.25 20.375 1 94.5 156 GLY B CA 1
ATOM 4678 C C . GLY B 1 156 ? 5.816 22.469 21.188 1 94.5 156 GLY B C 1
ATOM 4679 O O . GLY B 1 156 ? 4.984 23.047 21.906 1 94.5 156 GLY B O 1
ATOM 4680 N N . ASP B 1 157 ? 7.031 22.875 21.062 1 95.56 157 ASP B N 1
ATOM 4681 C CA . ASP B 1 157 ? 7.523 24.031 21.812 1 95.56 157 ASP B CA 1
ATOM 4682 C C . ASP B 1 157 ? 6.832 25.312 21.344 1 95.56 157 ASP B C 1
ATOM 4684 O O . ASP B 1 157 ? 6.449 26.156 22.172 1 95.56 157 ASP B O 1
ATOM 4688 N N . ALA B 1 158 ? 6.75 25.453 20.078 1 97.25 158 ALA B N 1
ATOM 4689 C CA . ALA B 1 158 ? 6.078 26.625 19.547 1 97.25 158 ALA B CA 1
ATOM 4690 C C . ALA B 1 158 ? 4.617 26.688 19.984 1 97.25 158 ALA B C 1
ATOM 4692 O O . ALA B 1 158 ? 4.113 27.734 20.375 1 97.25 158 ALA B O 1
ATOM 4693 N N . LEU B 1 159 ? 3.988 25.547 19.875 1 97.75 159 LEU B N 1
ATOM 4694 C CA . LEU B 1 159 ? 2.586 25.469 20.266 1 97.75 159 LEU B CA 1
ATOM 4695 C C . LEU B 1 159 ? 2.412 25.844 21.734 1 97.75 159 LEU B C 1
ATOM 4697 O O . LEU B 1 159 ? 1.508 26.594 22.094 1 97.75 159 LEU B O 1
ATOM 4701 N N . ARG B 1 160 ? 3.232 25.359 22.562 1 97.25 160 ARG B N 1
ATOM 4702 C CA . ARG B 1 160 ? 3.184 25.656 23.984 1 97.25 160 ARG B CA 1
ATOM 4703 C C . ARG B 1 160 ? 3.436 27.141 24.25 1 97.25 160 ARG B C 1
ATOM 4705 O O . ARG B 1 160 ? 2.738 27.766 25.047 1 97.25 160 ARG B O 1
ATOM 4712 N N . ALA B 1 161 ? 4.383 27.656 23.594 1 98.25 161 ALA B N 1
ATOM 4713 C CA . ALA B 1 161 ? 4.758 29.062 23.797 1 98.25 161 ALA B CA 1
ATOM 4714 C C . ALA B 1 161 ? 3.623 29.984 23.391 1 98.25 161 ALA B C 1
ATOM 4716 O O . ALA B 1 161 ? 3.309 30.938 24.109 1 98.25 161 ALA B O 1
ATOM 4717 N N . VAL B 1 162 ? 3.068 29.75 22.234 1 98.69 162 VAL B N 1
ATOM 4718 C CA . VAL B 1 162 ? 2.002 30.609 21.766 1 98.69 162 VAL B CA 1
ATOM 4719 C C . VAL B 1 162 ? 0.765 30.453 22.641 1 98.69 162 VAL B C 1
ATOM 4721 O O . VAL B 1 162 ? 0.055 31.422 22.906 1 98.69 162 VAL B O 1
ATOM 4724 N N . THR B 1 163 ? 0.486 29.219 23.094 1 98.62 163 THR B N 1
ATOM 4725 C CA . THR B 1 163 ? -0.634 29.016 24 1 98.62 163 THR B CA 1
ATOM 4726 C C . THR B 1 163 ? -0.427 29.781 25.297 1 98.62 163 THR B C 1
ATOM 4728 O O . THR B 1 163 ? -1.354 30.422 25.797 1 98.62 163 THR B O 1
ATOM 4731 N N . LYS B 1 164 ? 0.748 29.703 25.812 1 98.62 164 LYS B N 1
ATOM 4732 C CA . LYS B 1 164 ? 1.066 30.438 27.031 1 98.62 164 LYS B CA 1
ATOM 4733 C C . LYS B 1 164 ? 0.835 31.938 26.844 1 98.62 164 LYS B C 1
ATOM 4735 O O . LYS B 1 164 ? 0.304 32.594 27.734 1 98.62 164 LYS B O 1
ATOM 4740 N N . LYS B 1 165 ? 1.276 32.438 25.734 1 98.81 165 LYS B N 1
ATOM 4741 C CA . LYS B 1 165 ? 1.064 33.844 25.438 1 98.81 165 LYS B CA 1
ATOM 4742 C C . LYS B 1 165 ? -0.424 34.188 25.406 1 98.81 165 LYS B C 1
ATOM 4744 O O . LYS B 1 165 ? -0.84 35.25 25.875 1 98.81 165 LYS B O 1
ATOM 4749 N N . CYS B 1 166 ? -1.219 33.312 24.812 1 98.81 166 CYS B N 1
ATOM 4750 C CA . CYS B 1 166 ? -2.666 33.5 24.828 1 98.81 166 CYS B CA 1
ATOM 4751 C C . CYS B 1 166 ? -3.189 33.625 26.25 1 98.81 166 CYS B C 1
ATOM 4753 O O . CYS B 1 166 ? -3.988 34.531 26.547 1 98.81 166 CYS B O 1
ATOM 4755 N N . LEU B 1 167 ? -2.746 32.781 27.094 1 98.75 167 LEU B N 1
ATOM 4756 C CA . LEU B 1 167 ? -3.193 32.75 28.469 1 98.75 167 LEU B CA 1
ATOM 4757 C C . LEU B 1 167 ? -2.797 34.062 29.188 1 98.75 167 LEU B C 1
ATOM 4759 O O . LEU B 1 167 ? -3.596 34.625 29.922 1 98.75 167 LEU B O 1
ATOM 4763 N N . GLU B 1 168 ? -1.633 34.5 28.969 1 98.62 168 GLU B N 1
ATOM 4764 C CA . GLU B 1 168 ? -1.157 35.75 29.547 1 98.62 168 GLU B CA 1
ATOM 4765 C C . GLU B 1 168 ? -2.035 36.938 29.109 1 98.62 168 GLU B C 1
ATOM 4767 O O . GLU B 1 168 ? -2.201 37.875 29.859 1 98.62 168 GLU B O 1
ATOM 4772 N N . LEU B 1 169 ? -2.594 36.781 27.938 1 98.5 169 LEU B N 1
ATOM 4773 C CA . LEU B 1 169 ? -3.381 37.875 27.375 1 98.5 169 LEU B CA 1
ATOM 4774 C C . LEU B 1 169 ? -4.844 37.781 27.797 1 98.5 169 LEU B C 1
ATOM 4776 O O . LEU B 1 169 ? -5.664 38.625 27.453 1 98.5 169 LEU B O 1
ATOM 4780 N N . GLY B 1 170 ? -5.219 36.719 28.453 1 98.31 170 GLY B N 1
ATOM 4781 C CA . GLY B 1 170 ? -6.551 36.656 29.047 1 98.31 170 GLY B CA 1
ATOM 4782 C C . GLY B 1 170 ? -7.398 35.531 28.484 1 98.31 170 GLY B C 1
ATOM 4783 O O . GLY B 1 170 ? -8.539 35.344 28.906 1 98.31 170 GLY B O 1
ATOM 4784 N N . VAL B 1 171 ? -6.852 34.75 27.562 1 98.81 171 VAL B N 1
ATOM 4785 C CA . VAL B 1 171 ? -7.578 33.594 27.047 1 98.81 171 VAL B CA 1
ATOM 4786 C C . VAL B 1 171 ? -7.707 32.531 28.125 1 98.81 171 VAL B C 1
ATOM 4788 O O . VAL B 1 171 ? -6.754 32.281 28.875 1 98.81 171 VAL B O 1
ATOM 4791 N N . LYS B 1 172 ? -8.883 31.938 28.234 1 98.75 172 LYS B N 1
ATOM 4792 C CA . LYS B 1 172 ? -9.086 30.812 29.141 1 98.75 172 LYS B CA 1
ATOM 4793 C C . LYS B 1 172 ? -8.805 29.484 28.453 1 98.75 172 LYS B C 1
ATOM 4795 O O . LYS B 1 172 ? -9.109 29.328 27.266 1 98.75 172 LYS B O 1
ATOM 4800 N N . TYR B 1 173 ? -8.195 28.594 29.188 1 98.69 173 TYR B N 1
ATOM 4801 C CA . TYR B 1 173 ? -7.949 27.234 28.703 1 98.69 173 TYR B CA 1
ATOM 4802 C C . TYR B 1 173 ? -8.664 26.219 29.578 1 98.69 173 TYR B C 1
ATOM 4804 O O . TYR B 1 173 ? -8.461 26.172 30.797 1 98.69 173 TYR B O 1
ATOM 4812 N N . VAL B 1 174 ? -9.5 25.391 28.984 1 98.62 174 VAL B N 1
ATOM 4813 C CA . VAL B 1 174 ? -10.219 24.344 29.688 1 98.62 174 VAL B CA 1
ATOM 4814 C C . VAL B 1 174 ? -9.789 22.969 29.156 1 98.62 174 VAL B C 1
ATOM 4816 O O . VAL B 1 174 ? -9.828 22.734 27.953 1 98.62 174 VAL B O 1
ATOM 4819 N N . THR B 1 175 ? -9.289 22.109 30.047 1 97.88 175 THR B N 1
ATOM 4820 C CA . THR B 1 175 ? -8.977 20.734 29.688 1 97.88 175 THR B CA 1
ATOM 4821 C C . THR B 1 175 ? -10.211 19.844 29.828 1 97.88 175 THR B C 1
ATOM 4823 O O . THR B 1 175 ? -10.617 19.531 30.938 1 97.88 175 THR B O 1
ATOM 4826 N N . ALA B 1 176 ? -10.797 19.484 28.641 1 97.62 176 ALA B N 1
ATOM 4827 C CA . ALA B 1 176 ? -11.992 18.656 28.672 1 97.62 176 ALA B CA 1
ATOM 4828 C C . ALA B 1 176 ? -12.211 17.969 27.328 1 97.62 176 ALA B C 1
ATOM 4830 O O . ALA B 1 176 ? -11.93 18.547 26.281 1 97.62 176 ALA B O 1
ATOM 4831 N N . ASP B 1 177 ? -12.719 16.781 27.453 1 95.81 177 ASP B N 1
ATOM 4832 C CA . ASP B 1 177 ? -13.195 16.062 26.266 1 95.81 177 ASP B CA 1
ATOM 4833 C C . ASP B 1 177 ? -14.602 16.531 25.875 1 95.81 177 ASP B C 1
ATOM 4835 O O . ASP B 1 177 ? -15.492 16.594 26.734 1 95.81 177 ASP B O 1
ATOM 4839 N N . ILE B 1 178 ? -14.773 16.828 24.641 1 97.69 178 ILE B N 1
ATOM 4840 C CA . ILE B 1 178 ? -16.062 17.328 24.203 1 97.69 178 ILE B CA 1
ATOM 4841 C C . ILE B 1 178 ? -16.906 16.188 23.656 1 97.69 178 ILE B C 1
ATOM 4843 O O . ILE B 1 178 ? -16.438 15.406 22.812 1 97.69 178 ILE B O 1
ATOM 4847 N N . ALA B 1 179 ? -18.141 16.125 24.078 1 97.81 179 ALA B N 1
ATOM 4848 C CA . ALA B 1 179 ? -19.078 15.109 23.609 1 97.81 179 ALA B CA 1
ATOM 4849 C C . ALA B 1 179 ? -19.875 15.602 22.391 1 97.81 179 ALA B C 1
ATOM 4851 O O . ALA B 1 179 ? -19.938 14.914 21.375 1 97.81 179 ALA B O 1
ATOM 4852 N N . THR B 1 180 ? -20.453 16.781 22.547 1 98.62 180 THR B N 1
ATOM 4853 C CA . THR B 1 180 ? -21.297 17.328 21.484 1 98.62 180 THR B CA 1
ATOM 4854 C C . THR B 1 180 ? -21.312 18.844 21.547 1 98.62 180 THR B C 1
ATOM 4856 O O . THR B 1 180 ? -20.953 19.453 22.547 1 98.62 180 THR B O 1
ATOM 4859 N N . LEU B 1 181 ? -21.688 19.375 20.375 1 98.75 181 LEU B N 1
ATOM 4860 C CA . LEU B 1 181 ? -22.078 20.781 20.344 1 98.75 181 LEU B CA 1
ATOM 4861 C C . LEU B 1 181 ? -23.469 20.969 20.969 1 98.75 181 LEU B C 1
ATOM 4863 O O . LEU B 1 181 ? -24.25 20.016 21.062 1 98.75 181 LEU B O 1
ATOM 4867 N N . GLN B 1 182 ? -23.719 22.234 21.438 1 98.12 182 GLN B N 1
ATOM 4868 C CA . GLN B 1 182 ? -25 22.578 22.016 1 98.12 182 GLN B CA 1
ATOM 4869 C C . GLN B 1 182 ? -25.734 23.609 21.156 1 98.12 182 GLN B C 1
ATOM 4871 O O . GLN B 1 182 ? -25.109 24.484 20.562 1 98.12 182 GLN B O 1
ATOM 4876 N N . PHE B 1 183 ? -27.031 23.469 21.141 1 97.19 183 PHE B N 1
ATOM 4877 C CA . PHE B 1 183 ? -27.859 24.312 20.297 1 97.19 183 PHE B CA 1
ATOM 4878 C C . PHE B 1 183 ? -29.031 24.875 21.078 1 97.19 183 PHE B C 1
ATOM 4880 O O . PHE B 1 183 ? -29.406 24.344 22.125 1 97.19 183 PHE B O 1
ATOM 4887 N N . ASP B 1 184 ? -29.656 25.984 20.641 1 94.75 184 ASP B N 1
ATOM 4888 C CA . ASP B 1 184 ? -30.719 26.672 21.359 1 94.75 184 ASP B CA 1
ATOM 4889 C C . ASP B 1 184 ? -32.094 26.125 20.984 1 94.75 184 ASP B C 1
ATOM 4891 O O . ASP B 1 184 ? -33.125 26.688 21.359 1 94.75 184 ASP B O 1
ATOM 4895 N N . GLY B 1 185 ? -32.25 25.188 20.328 1 89.94 185 GLY B N 1
ATOM 4896 C CA . GLY B 1 185 ? -33.531 24.625 19.891 1 89.94 185 GLY B CA 1
ATOM 4897 C C . GLY B 1 185 ? -34.031 25.219 18.578 1 89.94 185 GLY B C 1
ATOM 4898 O O . GLY B 1 185 ? -34.969 24.703 17.984 1 89.94 185 GLY B O 1
ATOM 4899 N N . ARG B 1 186 ? -33.438 26.281 18.172 1 90.94 186 ARG B N 1
ATOM 4900 C CA . ARG B 1 186 ? -33.844 26.938 16.922 1 90.94 186 ARG B CA 1
ATOM 4901 C C . ARG B 1 186 ? -32.75 26.844 15.867 1 90.94 186 ARG B C 1
ATOM 4903 O O . ARG B 1 186 ? -32.75 27.562 14.875 1 90.94 186 ARG B O 1
ATOM 4910 N N . GLY B 1 187 ? -31.688 26.047 16.203 1 90.38 187 GLY B N 1
ATOM 4911 C CA . GLY B 1 187 ? -30.688 25.766 15.195 1 90.38 187 GLY B CA 1
ATOM 4912 C C . GLY B 1 187 ? -29.391 26.531 15.398 1 90.38 187 GLY B C 1
ATOM 4913 O O . GLY B 1 187 ? -28.391 26.266 14.711 1 90.38 187 GLY B O 1
ATOM 4914 N N . SER B 1 188 ? -29.375 27.453 16.328 1 96.38 188 SER B N 1
ATOM 4915 C CA . SER B 1 188 ? -28.141 28.203 16.578 1 96.38 188 SER B CA 1
ATOM 4916 C C . SER B 1 188 ? -27.25 27.469 17.578 1 96.38 188 SER B C 1
ATOM 4918 O O . SER B 1 188 ? -27.734 26.953 18.594 1 96.38 188 SER B O 1
ATOM 4920 N N . CYS B 1 189 ? -25.969 27.422 17.266 1 98.44 189 CYS B N 1
ATOM 4921 C CA . CYS B 1 189 ? -25.016 26.812 18.172 1 98.44 189 CYS B CA 1
ATOM 4922 C C . CYS B 1 189 ? -24.672 27.75 19.328 1 98.44 189 CYS B C 1
ATOM 4924 O O . CYS B 1 189 ? -24.359 28.922 19.109 1 98.44 189 CYS B O 1
ATOM 4926 N N . THR B 1 190 ? -24.703 27.219 20.547 1 98.06 190 THR B N 1
ATOM 4927 C CA . THR B 1 190 ? -24.547 28.094 21.703 1 98.06 190 THR B CA 1
ATOM 4928 C C . THR B 1 190 ? -23.406 27.594 22.594 1 98.06 190 THR B C 1
ATOM 4930 O O . THR B 1 190 ? -23.156 28.172 23.656 1 98.06 190 THR B O 1
ATOM 4933 N N . GLY B 1 191 ? -22.797 26.516 22.219 1 98.56 191 GLY B N 1
ATOM 4934 C CA . GLY B 1 191 ? -21.719 26.016 23.047 1 98.56 191 GLY B CA 1
ATOM 4935 C C . GLY B 1 191 ? -21.438 24.547 22.844 1 98.56 191 GLY B C 1
ATOM 4936 O O . GLY B 1 191 ? -21.594 24.031 21.734 1 98.56 191 GLY B O 1
ATOM 4937 N N . VAL B 1 192 ? -20.844 23.922 23.938 1 98.81 192 VAL B N 1
ATOM 4938 C CA . VAL B 1 192 ? -20.5 22.5 23.875 1 98.81 192 VAL B CA 1
ATOM 4939 C C . VAL B 1 192 ? -20.875 21.828 25.203 1 98.81 192 VAL B C 1
ATOM 4941 O O . VAL B 1 192 ? -21.062 22.5 26.219 1 98.81 192 VAL B O 1
ATOM 4944 N N . LYS B 1 193 ? -21.062 20.547 25.062 1 98.56 193 LYS B N 1
ATOM 4945 C CA . LYS B 1 193 ? -21.172 19.672 26.219 1 98.56 193 LYS B CA 1
ATOM 4946 C C . LYS B 1 193 ? -19.969 18.75 26.312 1 98.56 193 LYS B C 1
ATOM 4948 O O . LYS B 1 193 ? -19.594 18.094 25.344 1 98.56 193 LYS B O 1
ATOM 4953 N N . THR B 1 194 ? -19.344 18.766 27.5 1 98.25 194 THR B N 1
ATOM 4954 C CA . THR B 1 194 ? -18.203 17.891 27.703 1 98.25 194 THR B CA 1
ATOM 4955 C C . THR B 1 194 ? -18.656 16.453 28 1 98.25 194 THR B C 1
ATOM 4957 O O . THR B 1 194 ? -19.828 16.219 28.312 1 98.25 194 THR B O 1
ATOM 4960 N N . LYS B 1 195 ? -17.75 15.508 27.859 1 96.19 195 LYS B N 1
ATOM 4961 C CA . LYS B 1 195 ? -18.062 14.109 28.172 1 96.19 195 LYS B CA 1
ATOM 4962 C C . LYS B 1 195 ? -18.406 13.945 29.641 1 96.19 195 LYS B C 1
ATOM 4964 O O . LYS B 1 195 ? -19.188 13.055 30 1 96.19 195 LYS B O 1
ATOM 4969 N N . SER B 1 196 ? -17.875 14.797 30.469 1 96.88 196 SER B N 1
ATOM 4970 C CA . SER B 1 196 ? -18.188 14.75 31.891 1 96.88 196 SER B CA 1
ATOM 4971 C C . SER B 1 196 ? -19.531 15.383 32.188 1 96.88 196 SER B C 1
ATOM 4973 O O . SER B 1 196 ? -20.016 15.336 33.344 1 96.88 196 SER B O 1
ATOM 4975 N N . GLY B 1 197 ? -20.094 16.078 31.25 1 96.38 197 GLY B N 1
ATOM 4976 C CA . GLY B 1 197 ? -21.438 16.594 31.422 1 96.38 197 GLY B CA 1
ATOM 4977 C C . GLY B 1 197 ? -21.469 18.109 31.594 1 96.38 197 GLY B C 1
ATOM 4978 O O . GLY B 1 197 ? -22.547 18.703 31.656 1 96.38 197 GLY B O 1
ATOM 4979 N N . GLN B 1 198 ? -20.391 18.734 31.625 1 97.12 198 GLN B N 1
ATOM 4980 C CA . GLN B 1 198 ? -20.312 20.188 31.781 1 97.12 198 GLN B CA 1
ATOM 4981 C C . GLN B 1 198 ? -20.656 20.891 30.453 1 97.12 198 GLN B C 1
ATOM 4983 O O . GLN B 1 198 ? -20.281 20.422 29.391 1 97.12 198 GLN B O 1
ATOM 4988 N N . THR B 1 199 ? -21.312 22.094 30.656 1 97.62 199 THR B N 1
ATOM 4989 C CA . THR B 1 199 ? -21.625 22.906 29.484 1 97.62 199 THR B CA 1
ATOM 4990 C C . THR B 1 199 ? -20.75 24.141 29.453 1 97.62 199 THR B C 1
ATOM 4992 O O . THR B 1 199 ? -20.562 24.812 30.469 1 97.62 199 THR B O 1
ATOM 4995 N N . LEU B 1 200 ? -20.172 24.438 28.344 1 98.44 200 LEU B N 1
ATOM 4996 C CA . LEU B 1 200 ? -19.5 25.688 28.047 1 98.44 200 LEU B CA 1
ATOM 4997 C C . LEU B 1 200 ? -20.234 26.469 26.969 1 98.44 200 LEU B C 1
ATOM 4999 O O . LEU B 1 200 ? -20.516 25.938 25.891 1 98.44 200 LEU B O 1
ATOM 5003 N N . SER B 1 201 ? -20.516 27.766 27.25 1 97.75 201 SER B N 1
ATOM 5004 C CA . SER B 1 201 ? -21.359 28.531 26.344 1 97.75 201 SER B CA 1
ATOM 5005 C C . SER B 1 201 ? -20.578 29.672 25.703 1 97.75 201 SER B C 1
ATOM 5007 O O . SER B 1 201 ? -19.625 30.188 26.281 1 97.75 201 SER B O 1
ATOM 5009 N N . ALA B 1 202 ? -21 30.031 24.531 1 98.06 202 ALA B N 1
ATOM 5010 C CA . ALA B 1 202 ? -20.453 31.188 23.797 1 98.06 202 ALA B CA 1
ATOM 5011 C C . ALA B 1 202 ? -21.359 31.562 22.625 1 98.06 202 ALA B C 1
ATOM 5013 O O . ALA B 1 202 ? -22.141 30.734 22.156 1 98.06 202 ALA B O 1
ATOM 5014 N N . THR B 1 203 ? -21.203 32.812 22.203 1 96.88 203 THR B N 1
ATOM 5015 C CA . THR B 1 203 ? -21.984 33.281 21.062 1 96.88 203 THR B CA 1
ATOM 5016 C C . THR B 1 203 ? -21.391 32.75 19.75 1 96.88 203 THR B C 1
ATOM 5018 O O . THR B 1 203 ? -22.109 32.594 18.766 1 96.88 203 THR B O 1
ATOM 5021 N N . HIS B 1 204 ? -20.078 32.531 19.688 1 98.38 204 HIS B N 1
ATOM 5022 C CA . HIS B 1 204 ? -19.375 31.984 18.562 1 98.38 204 HIS B CA 1
ATOM 5023 C C . HIS B 1 204 ? -18.625 30.703 18.938 1 98.38 204 HIS B C 1
ATOM 5025 O O . HIS B 1 204 ? -17.781 30.719 19.844 1 98.38 204 HIS B O 1
ATOM 5031 N N . VAL B 1 205 ? -18.938 29.609 18.25 1 98.88 205 VAL B N 1
ATOM 5032 C CA . VAL B 1 205 ? -18.266 28.344 18.484 1 98.88 205 VAL B CA 1
ATOM 5033 C C . VAL B 1 205 ? -17.453 27.953 17.25 1 98.88 205 VAL B C 1
ATOM 5035 O O . VAL B 1 205 ? -18 27.797 16.156 1 98.88 205 VAL B O 1
ATOM 5038 N N . ILE B 1 206 ? -16.125 27.875 17.391 1 98.94 206 ILE B N 1
ATOM 5039 C CA . ILE B 1 206 ? -15.227 27.516 16.297 1 98.94 206 ILE B CA 1
ATOM 5040 C C . ILE B 1 206 ? -14.688 26.094 16.531 1 98.94 206 ILE B C 1
ATOM 5042 O O . ILE B 1 206 ? -14 25.844 17.516 1 98.94 206 ILE B O 1
ATOM 5046 N N . VAL B 1 207 ? -15.008 25.188 15.633 1 98.88 207 VAL B N 1
ATOM 5047 C CA . VAL B 1 207 ? -14.531 23.812 15.711 1 98.88 207 VAL B CA 1
ATOM 5048 C C . VAL B 1 207 ? -13.188 23.688 14.992 1 98.88 207 VAL B C 1
ATOM 5050 O O . VAL B 1 207 ? -13.125 23.766 13.758 1 98.88 207 VAL B O 1
ATOM 5053 N N . ALA B 1 208 ? -12.156 23.562 15.719 1 98.69 208 ALA B N 1
ATOM 5054 C CA . ALA B 1 208 ? -10.789 23.312 15.273 1 98.69 208 ALA B CA 1
ATOM 5055 C C . ALA B 1 208 ? -10.25 22 15.828 1 98.69 208 ALA B C 1
ATOM 5057 O O . ALA B 1 208 ? -9.148 21.953 16.391 1 98.69 208 ALA B O 1
ATOM 5058 N N . ALA B 1 209 ? -10.969 20.922 15.602 1 97.88 209 ALA B N 1
ATOM 5059 C CA . ALA B 1 209 ? -10.727 19.672 16.312 1 97.88 209 ALA B CA 1
ATOM 5060 C C . ALA B 1 209 ? -9.984 18.672 15.422 1 97.88 209 ALA B C 1
ATOM 5062 O O . ALA B 1 209 ? -10.023 17.469 15.672 1 97.88 209 ALA B O 1
ATOM 5063 N N . GLY B 1 210 ? -9.391 19.141 14.344 1 97.06 210 GLY B N 1
ATOM 5064 C CA . GLY B 1 210 ? -8.578 18.266 13.5 1 97.06 210 GLY B CA 1
ATOM 5065 C C . GLY B 1 210 ? -9.305 17 13.078 1 97.06 210 GLY B C 1
ATOM 5066 O O . GLY B 1 210 ? -10.438 17.062 12.586 1 97.06 210 GLY B O 1
ATOM 5067 N N . ALA B 1 211 ? -8.656 15.898 13.281 1 97.25 211 ALA B N 1
ATOM 5068 C CA . ALA B 1 211 ? -9.156 14.602 12.828 1 97.25 211 ALA B CA 1
ATOM 5069 C C . ALA B 1 211 ? -10.438 14.219 13.562 1 97.25 211 ALA B C 1
ATOM 5071 O O . ALA B 1 211 ? -11.195 13.367 13.094 1 97.25 211 ALA B O 1
ATOM 5072 N N . PHE B 1 212 ? -10.703 14.812 14.648 1 97.31 212 PHE B N 1
ATOM 5073 C CA . PHE B 1 212 ? -11.883 14.477 15.438 1 97.31 212 PHE B CA 1
ATOM 5074 C C . PHE B 1 212 ? -13.109 15.227 14.93 1 97.31 212 PHE B C 1
ATOM 5076 O O . PHE B 1 212 ? -14.242 14.914 15.32 1 97.31 212 PHE B O 1
ATOM 5083 N N . THR B 1 213 ? -12.977 16.156 14.047 1 98.44 213 THR B N 1
ATOM 5084 C CA . THR B 1 213 ? -14.039 17.047 13.594 1 98.44 213 THR B CA 1
ATOM 5085 C C . THR B 1 213 ? -15.219 16.25 13.055 1 98.44 213 THR B C 1
ATOM 5087 O O . THR B 1 213 ? -16.359 16.453 13.477 1 98.44 213 THR B O 1
ATOM 5090 N N . PRO B 1 214 ? -14.969 15.281 12.156 1 98.44 214 PRO B N 1
ATOM 5091 C CA . PRO B 1 214 ? -16.141 14.547 11.664 1 98.44 214 PRO B CA 1
ATOM 5092 C C . PRO B 1 214 ? -16.875 13.797 12.773 1 98.44 214 PRO B C 1
ATOM 5094 O O . PRO B 1 214 ? -18.109 13.758 12.781 1 98.44 214 PRO B O 1
ATOM 5097 N N . THR B 1 215 ? -16.141 13.25 13.672 1 97.88 215 THR B N 1
ATOM 5098 C CA . THR B 1 215 ? -16.719 12.5 14.773 1 97.88 215 THR B CA 1
ATOM 5099 C C . THR B 1 215 ? -17.578 13.406 15.656 1 97.88 215 THR B C 1
ATOM 5101 O O . THR B 1 215 ? -18.703 13.062 16.016 1 97.88 215 THR B O 1
ATOM 5104 N N . LEU B 1 216 ? -17.047 14.539 15.977 1 98.38 216 LEU B N 1
ATOM 5105 C CA . LEU B 1 216 ? -17.766 15.5 16.797 1 98.38 216 LEU B CA 1
ATOM 5106 C C . LEU B 1 216 ? -19.062 15.938 16.125 1 98.38 216 LEU B C 1
ATOM 5108 O O . LEU B 1 216 ? -20.109 16 16.766 1 98.38 216 LEU B O 1
ATOM 5112 N N . LEU B 1 217 ? -18.953 16.188 14.859 1 98.69 217 LEU B N 1
ATOM 5113 C CA . LEU B 1 217 ? -20.125 16.656 14.117 1 98.69 217 LEU B CA 1
ATOM 5114 C C . LEU B 1 217 ? -21.172 15.547 14 1 98.69 217 LEU B C 1
ATOM 5116 O O . LEU B 1 217 ? -22.375 15.812 14.039 1 98.69 217 LEU B O 1
ATOM 5120 N N . GLU B 1 218 ? -20.688 14.336 13.859 1 98.38 218 GLU B N 1
ATOM 5121 C CA . GLU B 1 218 ? -21.594 13.195 13.805 1 98.38 218 GLU B CA 1
ATOM 5122 C C . GLU B 1 218 ? -22.406 13.062 15.094 1 98.38 218 GLU B C 1
ATOM 5124 O O . GLU B 1 218 ? -23.625 12.922 15.055 1 98.38 218 GLU B O 1
ATOM 5129 N N . TRP B 1 219 ? -21.766 13.094 16.188 1 98.25 219 TRP B N 1
ATOM 5130 C CA . TRP B 1 219 ? -22.438 12.992 17.484 1 98.25 219 TRP B CA 1
ATOM 5131 C C . TRP B 1 219 ? -23.375 14.172 17.703 1 98.25 219 TRP B C 1
ATOM 5133 O O . TRP B 1 219 ? -24.453 14.016 18.281 1 98.25 219 TRP B O 1
ATOM 5143 N N . SER B 1 220 ? -22.969 15.312 17.266 1 98.56 220 SER B N 1
ATOM 5144 C CA . SER B 1 220 ? -23.781 16.516 17.438 1 98.56 220 SER B CA 1
ATOM 5145 C C . SER B 1 220 ? -25.047 16.453 16.578 1 98.56 220 SER B C 1
ATOM 5147 O O . SER B 1 220 ? -26.109 16.906 17 1 98.56 220 SER B O 1
ATOM 5149 N N . ALA B 1 221 ? -24.828 15.945 15.398 1 98.06 221 ALA B N 1
ATOM 5150 C CA . ALA B 1 221 ? -25.984 15.758 14.531 1 98.06 221 ALA B CA 1
ATOM 5151 C C . ALA B 1 221 ? -27 14.812 15.172 1 98.06 221 ALA B C 1
ATOM 5153 O O . ALA B 1 221 ? -28.203 15.094 15.172 1 98.06 221 ALA B O 1
ATOM 5154 N N . ALA B 1 222 ? -26.531 13.75 15.695 1 97.56 222 ALA B N 1
ATOM 5155 C CA . ALA B 1 222 ? -27.406 12.773 16.344 1 97.56 222 ALA B CA 1
ATOM 5156 C C . ALA B 1 222 ? -28.109 13.375 17.547 1 97.56 222 ALA B C 1
ATOM 5158 O O . ALA B 1 222 ? -29.312 13.211 17.719 1 97.56 222 ALA B O 1
ATOM 5159 N N . ALA B 1 223 ? -27.391 14.07 18.375 1 96.12 223 ALA B N 1
ATOM 5160 C CA . ALA B 1 223 ? -27.922 14.625 19.625 1 96.12 223 ALA B CA 1
ATOM 5161 C C . ALA B 1 223 ? -28.938 15.734 19.344 1 96.12 223 ALA B C 1
ATOM 5163 O O . ALA B 1 223 ? -29.906 15.898 20.078 1 96.12 223 ALA B O 1
ATOM 5164 N N . SER B 1 224 ? -28.734 16.5 18.281 1 96.69 224 SER B N 1
ATOM 5165 C CA . SER B 1 224 ? -29.594 17.641 17.984 1 96.69 224 SER B CA 1
ATOM 5166 C C . SER B 1 224 ? -30.719 17.266 17.031 1 96.69 224 SER B C 1
ATOM 5168 O O . SER B 1 224 ? -31.672 18.016 16.859 1 96.69 224 SER B O 1
ATOM 5170 N N . GLY B 1 225 ? -30.547 16.172 16.359 1 96.25 225 GLY B N 1
ATOM 5171 C CA . GLY B 1 225 ? -31.516 15.766 15.352 1 96.25 225 GLY B CA 1
ATOM 5172 C C . GLY B 1 225 ? -31.359 16.531 14.047 1 96.25 225 GLY B C 1
ATOM 5173 O O . GLY B 1 225 ? -32.281 16.594 13.242 1 96.25 225 GLY B O 1
ATOM 5174 N N . ASN B 1 226 ? -30.219 17.156 13.836 1 97.62 226 ASN B N 1
ATOM 5175 C CA . ASN B 1 226 ? -29.953 17.922 12.617 1 97.62 226 ASN B CA 1
ATOM 5176 C C . ASN B 1 226 ? -28.875 17.266 11.773 1 97.62 226 ASN B C 1
ATOM 5178 O O . ASN B 1 226 ? -27.688 17.578 11.914 1 97.62 226 ASN B O 1
ATOM 5182 N N . PRO B 1 227 ? -29.234 16.422 10.82 1 97.06 227 PRO B N 1
ATOM 5183 C CA . PRO B 1 227 ? -28.25 15.719 9.992 1 97.06 227 PRO B CA 1
ATOM 5184 C C . PRO B 1 227 ? -27.406 16.672 9.148 1 97.06 227 PRO B C 1
ATOM 5186 O O . PRO B 1 227 ? -26.328 16.281 8.672 1 97.06 227 PRO B O 1
ATOM 5189 N N . GLY B 1 228 ? -27.844 17.875 9.016 1 97.62 228 GLY B N 1
ATOM 5190 C CA . GLY B 1 228 ? -27.109 18.859 8.227 1 97.62 228 GLY B CA 1
ATOM 5191 C C . GLY B 1 228 ? -25.766 19.219 8.828 1 97.62 228 GLY B C 1
ATOM 5192 O O . GLY B 1 228 ? -24.891 19.766 8.148 1 97.62 228 GLY B O 1
ATOM 5193 N N . LEU B 1 229 ? -25.5 18.906 10.109 1 98.38 229 LEU B N 1
ATOM 5194 C CA . LEU B 1 229 ? -24.266 19.219 10.82 1 98.38 229 LEU B CA 1
ATOM 5195 C C . LEU B 1 229 ? -23.125 18.312 10.352 1 98.38 229 LEU B C 1
ATOM 5197 O O . LEU B 1 229 ? -21.953 18.656 10.516 1 98.38 229 LEU B O 1
ATOM 5201 N N . ARG B 1 230 ? -23.453 17.188 9.742 1 98.5 230 ARG B N 1
ATOM 5202 C CA . ARG B 1 230 ? -22.469 16.141 9.43 1 98.5 230 ARG B CA 1
ATOM 5203 C C . ARG B 1 230 ? -21.469 16.625 8.391 1 98.5 230 ARG B C 1
ATOM 5205 O O . ARG B 1 230 ? -21.828 17.344 7.453 1 98.5 230 ARG B O 1
ATOM 5212 N N . ALA B 1 231 ? -20.203 16.188 8.586 1 98.31 231 ALA B N 1
ATOM 5213 C CA . ALA B 1 231 ? -19.172 16.516 7.613 1 98.31 231 ALA B CA 1
ATOM 5214 C C . ALA B 1 231 ? -19.359 15.742 6.312 1 98.31 231 ALA B C 1
ATOM 5216 O O . ALA B 1 231 ? -19.094 16.266 5.227 1 98.31 231 ALA B O 1
ATOM 5217 N N . GLU B 1 232 ? -19.875 14.547 6.441 1 96.62 232 GLU B N 1
ATOM 5218 C CA . GLU B 1 232 ? -19.984 13.641 5.305 1 96.62 232 GLU B CA 1
ATOM 5219 C C . GLU B 1 232 ? -18.672 13.531 4.547 1 96.62 232 GLU B C 1
ATOM 5221 O O . GLU B 1 232 ? -17.609 13.352 5.152 1 96.62 232 GLU B O 1
ATOM 5226 N N . GLU B 1 233 ? -18.641 13.672 3.279 1 94.5 233 GLU B N 1
ATOM 5227 C CA . GLU B 1 233 ? -17.438 13.43 2.477 1 94.5 233 GLU B CA 1
ATOM 5228 C C . GLU B 1 233 ? -16.547 14.656 2.432 1 94.5 233 GLU B C 1
ATOM 5230 O O . GLU B 1 233 ? -15.453 14.617 1.863 1 94.5 233 GLU B O 1
ATOM 5235 N N . ARG B 1 234 ? -16.938 15.711 3.145 1 97.44 234 ARG B N 1
ATOM 5236 C CA . ARG B 1 234 ? -16.188 16.953 3.076 1 97.44 234 ARG B CA 1
ATOM 5237 C C . ARG B 1 234 ? -14.852 16.828 3.816 1 97.44 234 ARG B C 1
ATOM 5239 O O . ARG B 1 234 ? -13.867 17.484 3.455 1 97.44 234 ARG B O 1
ATOM 5246 N N . ILE B 1 235 ? -14.898 16.062 4.914 1 98.25 235 ILE B N 1
ATOM 5247 C CA . ILE B 1 235 ? -13.727 15.938 5.777 1 98.25 235 ILE B CA 1
ATOM 5248 C C . ILE B 1 235 ? -13.445 14.461 6.059 1 98.25 235 ILE B C 1
ATOM 5250 O O . ILE B 1 235 ? -14.352 13.719 6.445 1 98.25 235 ILE B O 1
ATOM 5254 N N . LEU B 1 236 ? -12.227 14.133 5.824 1 97.75 236 LEU B N 1
ATOM 5255 C CA . LEU B 1 236 ? -11.781 12.766 6.09 1 97.75 236 LEU B CA 1
ATOM 5256 C C . LEU B 1 236 ? -10.664 12.758 7.125 1 97.75 236 LEU B C 1
ATOM 5258 O O . LEU B 1 236 ? -9.648 13.445 6.965 1 97.75 236 LEU B O 1
ATOM 5262 N N . ALA B 1 237 ? -10.859 11.984 8.227 1 98 237 ALA B N 1
ATOM 5263 C CA . ALA B 1 237 ? -9.773 11.781 9.18 1 98 237 ALA B CA 1
ATOM 5264 C C . ALA B 1 237 ? -8.773 10.75 8.656 1 98 237 ALA B C 1
ATOM 5266 O O . ALA B 1 237 ? -9.164 9.711 8.125 1 98 237 ALA B O 1
ATOM 5267 N N . ALA B 1 238 ? -7.496 11.039 8.789 1 97.44 238 ALA B N 1
ATOM 5268 C CA . ALA B 1 238 ? -6.496 10.078 8.336 1 97.44 238 ALA B CA 1
ATOM 5269 C C . ALA B 1 238 ? -5.207 10.203 9.141 1 97.44 238 ALA B C 1
ATOM 5271 O O . ALA B 1 238 ? -4.961 11.234 9.773 1 97.44 238 ALA B O 1
ATOM 5272 N N . GLY B 1 239 ? -4.512 9.055 9.172 1 97.12 239 GLY B N 1
ATOM 5273 C CA . GLY B 1 239 ? -3.264 8.984 9.914 1 97.12 239 GLY B CA 1
ATOM 5274 C C . GLY B 1 239 ? -2.061 8.703 9.031 1 97.12 239 GLY B C 1
ATOM 5275 O O . GLY B 1 239 ? -2.209 8.234 7.898 1 97.12 239 GLY B O 1
ATOM 5276 N N . ILE B 1 240 ? -0.911 9.055 9.539 1 97.19 240 ILE B N 1
ATOM 5277 C CA . ILE B 1 240 ? 0.381 8.734 8.945 1 97.19 240 ILE B CA 1
ATOM 5278 C C . ILE B 1 240 ? 1.382 8.375 10.039 1 97.19 240 ILE B C 1
ATOM 5280 O O . ILE B 1 240 ? 1.224 8.781 11.195 1 97.19 240 ILE B O 1
ATOM 5284 N N . THR B 1 241 ? 2.32 7.562 9.703 1 97.44 241 THR B N 1
ATOM 5285 C CA . THR B 1 241 ? 3.314 7.156 10.695 1 97.44 241 THR B CA 1
ATOM 5286 C C . THR B 1 241 ? 4.617 7.926 10.5 1 97.44 241 THR B C 1
ATOM 5288 O O . THR B 1 241 ? 5.055 8.141 9.367 1 97.44 241 THR B O 1
ATOM 5291 N N . THR B 1 242 ? 5.188 8.32 11.609 1 97.44 242 THR B N 1
ATOM 5292 C CA . THR B 1 242 ? 6.531 8.883 11.633 1 97.44 242 THR B CA 1
ATOM 5293 C C . THR B 1 242 ? 7.477 7.988 12.43 1 97.44 242 THR B C 1
ATOM 5295 O O . THR B 1 242 ? 7.031 7.211 13.281 1 97.44 242 THR B O 1
ATOM 5298 N N . GLY B 1 243 ? 8.688 8.031 12.078 1 97.5 243 GLY B N 1
ATOM 5299 C CA . GLY B 1 243 ? 9.75 7.344 12.805 1 97.5 243 GLY B CA 1
ATOM 5300 C C . GLY B 1 243 ? 10.953 8.227 13.078 1 97.5 243 GLY B C 1
ATOM 5301 O O . GLY B 1 243 ? 11.172 9.219 12.383 1 97.5 243 GLY B O 1
ATOM 5302 N N . MET B 1 244 ? 11.656 7.867 14.172 1 97.5 244 MET B N 1
ATOM 5303 C CA . MET B 1 244 ? 12.883 8.578 14.531 1 97.5 244 MET B CA 1
ATOM 5304 C C . MET B 1 244 ? 14.016 7.598 14.812 1 97.5 244 MET B C 1
ATOM 5306 O O . MET B 1 244 ? 13.797 6.543 15.414 1 97.5 244 MET B O 1
ATOM 5310 N N . ALA B 1 245 ? 15.125 7.984 14.398 1 97.81 245 ALA B N 1
ATOM 5311 C CA . ALA B 1 245 ? 16.359 7.277 14.75 1 97.81 245 ALA B CA 1
ATOM 5312 C C . ALA B 1 245 ? 17.203 8.102 15.719 1 97.81 245 ALA B C 1
ATOM 5314 O O . ALA B 1 245 ? 17.359 9.312 15.531 1 97.81 245 ALA B O 1
ATOM 5315 N N . GLN B 1 246 ? 17.656 7.457 16.766 1 98.06 246 GLN B N 1
ATOM 5316 C CA . GLN B 1 246 ? 18.672 8.055 17.641 1 98.06 246 GLN B CA 1
ATOM 5317 C C . GLN B 1 246 ? 20.047 7.949 17.016 1 98.06 246 GLN B C 1
ATOM 5319 O O . GLN B 1 246 ? 20.609 6.852 16.906 1 98.06 246 GLN B O 1
ATOM 5324 N N . LEU B 1 247 ? 20.578 9.086 16.672 1 97.25 247 LEU B N 1
ATOM 5325 C CA . LEU B 1 247 ? 21.891 9.102 16.031 1 97.25 247 LEU B CA 1
ATOM 5326 C C . LEU B 1 247 ? 23.016 9.039 17.062 1 97.25 247 LEU B C 1
ATOM 5328 O O . LEU B 1 247 ? 22.922 9.664 18.109 1 97.25 247 LEU B O 1
ATOM 5332 N N . ASN B 1 248 ? 24 8.258 16.75 1 96.56 248 ASN B N 1
ATOM 5333 C CA . ASN B 1 248 ? 25.219 8.375 17.547 1 96.56 248 ASN B CA 1
ATOM 5334 C C . ASN B 1 248 ? 26 9.641 17.203 1 96.56 248 ASN B C 1
ATOM 5336 O O . ASN B 1 248 ? 25.562 10.43 16.359 1 96.56 248 ASN B O 1
ATOM 5340 N N . GLU B 1 249 ? 27.109 9.828 17.859 1 96.06 249 GLU B N 1
ATOM 5341 C CA . GLU B 1 249 ? 27.859 11.07 17.719 1 96.06 249 GLU B CA 1
ATOM 5342 C C . GLU B 1 249 ? 28.344 11.266 16.281 1 96.06 249 GLU B C 1
ATOM 5344 O O . GLU B 1 249 ? 28.234 12.359 15.727 1 96.06 249 GLU B O 1
ATOM 5349 N N . GLU B 1 250 ? 28.875 10.234 15.711 1 95.38 250 GLU B N 1
ATOM 5350 C CA . GLU B 1 250 ? 29.391 10.305 14.352 1 95.38 250 GLU B CA 1
ATOM 5351 C C . GLU B 1 250 ? 28.281 10.609 13.352 1 95.38 250 GLU B C 1
ATOM 5353 O O . GLU B 1 250 ? 28.453 11.453 12.469 1 95.38 250 GLU B O 1
ATOM 5358 N N . GLN B 1 251 ? 27.203 9.93 13.508 1 94.94 251 GLN B N 1
ATOM 5359 C CA . GLN B 1 251 ? 26.047 10.156 12.648 1 94.94 251 GLN B CA 1
ATOM 5360 C C . GLN B 1 251 ? 25.516 11.586 12.797 1 94.94 251 GLN B C 1
ATOM 5362 O O . GLN B 1 251 ? 25.219 12.242 11.805 1 94.94 251 GLN B O 1
ATOM 5367 N N . TYR B 1 252 ? 25.484 12.031 14.016 1 96.62 252 TYR B N 1
ATOM 5368 C CA . TYR B 1 252 ? 24.953 13.375 14.266 1 96.62 252 TYR B CA 1
ATOM 5369 C C . TYR B 1 252 ? 25.812 14.43 13.586 1 96.62 252 TYR B C 1
ATOM 5371 O O . TYR B 1 252 ? 25.281 15.383 13.008 1 96.62 252 TYR B O 1
ATOM 5379 N N . GLU B 1 253 ? 27.062 14.32 13.617 1 95.88 253 GLU B N 1
ATOM 5380 C CA . GLU B 1 253 ? 27.953 15.273 12.984 1 95.88 253 GLU B CA 1
ATOM 5381 C C . GLU B 1 253 ? 27.719 15.344 11.477 1 95.88 253 GLU B C 1
ATOM 5383 O O . GLU B 1 253 ? 27.844 16.406 10.867 1 95.88 253 GLU B O 1
ATOM 5388 N N . LYS B 1 254 ? 27.359 14.258 10.953 1 95.06 254 LYS B N 1
ATOM 5389 C CA . LYS B 1 254 ? 27.125 14.18 9.516 1 95.06 254 LYS B CA 1
ATOM 5390 C C . LYS B 1 254 ? 25.812 14.859 9.125 1 95.06 254 LYS B C 1
ATOM 5392 O O . LYS B 1 254 ? 25.719 15.461 8.047 1 95.06 254 LYS B O 1
ATOM 5397 N N . PHE B 1 255 ? 24.812 14.781 10.016 1 96.38 255 PHE B N 1
ATOM 5398 C CA . PHE B 1 255 ? 23.469 15.141 9.586 1 96.38 255 PHE B CA 1
ATOM 5399 C C . PHE B 1 255 ? 23 16.422 10.266 1 96.38 255 PHE B C 1
ATOM 5401 O O . PHE B 1 255 ? 21.953 16.969 9.922 1 96.38 255 PHE B O 1
ATOM 5408 N N . LYS B 1 256 ? 23.688 17 11.172 1 95.06 256 LYS B N 1
ATOM 5409 C CA . LYS B 1 256 ? 23.234 18.094 12.023 1 95.06 256 LYS B CA 1
ATOM 5410 C C . LYS B 1 256 ? 22.891 19.328 11.203 1 95.06 256 LYS B C 1
ATOM 5412 O O . LYS B 1 256 ? 22.031 20.125 11.594 1 95.06 256 LYS B O 1
ATOM 5417 N N . ASP B 1 257 ? 23.516 19.484 10 1 94.25 257 ASP B N 1
ATOM 5418 C CA . ASP B 1 257 ? 23.281 20.672 9.195 1 94.25 257 ASP B CA 1
ATOM 5419 C C . ASP B 1 257 ? 22.5 20.328 7.926 1 94.25 257 ASP B C 1
ATOM 5421 O O . ASP B 1 257 ? 22.531 21.094 6.953 1 94.25 257 ASP B O 1
ATOM 5425 N N . MET B 1 258 ? 21.875 19.234 7.934 1 97.38 258 MET B N 1
ATOM 5426 C CA . MET B 1 258 ? 21.156 18.828 6.727 1 97.38 258 MET B CA 1
ATOM 5427 C C . MET B 1 258 ? 19.922 19.688 6.504 1 97.38 258 MET B C 1
ATOM 5429 O O . MET B 1 258 ? 19.406 20.297 7.445 1 97.38 258 MET B O 1
ATOM 5433 N N . PRO B 1 259 ? 19.469 19.875 5.289 1 97.94 259 PRO B N 1
ATOM 5434 C CA . PRO B 1 259 ? 18.172 20.484 5.027 1 97.94 259 PRO B CA 1
ATOM 5435 C C . PRO B 1 259 ? 17 19.531 5.266 1 97.94 259 PRO B C 1
ATOM 5437 O O . PRO B 1 259 ? 17.203 18.344 5.5 1 97.94 259 PRO B O 1
ATOM 5440 N N . VAL B 1 260 ? 15.836 20.094 5.297 1 98.44 260 VAL B N 1
ATOM 5441 C CA . VAL B 1 260 ? 14.656 19.234 5.188 1 98.44 260 VAL B CA 1
ATOM 5442 C C . VAL B 1 260 ? 14.609 18.594 3.801 1 98.44 260 VAL B C 1
ATOM 5444 O O . VAL B 1 260 ? 14.734 19.281 2.787 1 98.44 260 VAL B O 1
ATOM 5447 N N . GLY B 1 261 ? 14.516 17.312 3.775 1 98.25 261 GLY B N 1
ATOM 5448 C CA . GLY B 1 261 ? 14.438 16.609 2.508 1 98.25 261 GLY B CA 1
ATOM 5449 C C . GLY B 1 261 ? 13.023 16.234 2.125 1 98.25 261 GLY B C 1
ATOM 5450 O O . GLY B 1 261 ? 12.219 15.844 2.982 1 98.25 261 GLY B O 1
ATOM 5451 N N . PHE B 1 262 ? 12.75 16.312 0.745 1 97.94 262 PHE B N 1
ATOM 5452 C CA . PHE B 1 262 ? 11.484 15.82 0.211 1 97.94 262 PHE B CA 1
ATOM 5453 C C . PHE B 1 262 ? 11.711 14.992 -1.047 1 97.94 262 PHE B C 1
ATOM 5455 O O . PHE B 1 262 ? 12.406 15.422 -1.965 1 97.94 262 PHE B O 1
ATOM 5462 N N . GLN B 1 263 ? 11.195 13.805 -1.021 1 96.56 263 GLN B N 1
ATOM 5463 C CA . GLN B 1 263 ? 10.914 13.086 -2.26 1 96.56 263 GLN B CA 1
ATOM 5464 C C . GLN B 1 263 ? 9.562 13.484 -2.836 1 96.56 263 GLN B C 1
ATOM 5466 O O . GLN B 1 263 ? 8.516 13.062 -2.328 1 96.56 263 GLN B O 1
ATOM 5471 N N . GLY B 1 264 ? 9.617 14.289 -3.916 1 96.5 264 GLY B N 1
ATOM 5472 C CA . GLY B 1 264 ? 8.367 14.711 -4.523 1 96.5 264 GLY B CA 1
ATOM 5473 C C . GLY B 1 264 ? 7.828 13.719 -5.535 1 96.5 264 GLY B C 1
ATOM 5474 O O . GLY B 1 264 ? 8.586 13.164 -6.332 1 96.5 264 GLY B O 1
ATOM 5475 N N . TYR B 1 265 ? 6.539 13.508 -5.43 1 95.5 265 TYR B N 1
ATOM 5476 C CA . TYR B 1 265 ? 5.883 12.602 -6.363 1 95.5 265 TYR B CA 1
ATOM 5477 C C . TYR B 1 265 ? 4.656 13.25 -6.984 1 95.5 265 TYR B C 1
ATOM 5479 O O . TYR B 1 265 ? 4.191 14.289 -6.516 1 95.5 265 TYR B O 1
ATOM 5487 N N . THR B 1 266 ? 4.227 12.711 -8.078 1 94.12 266 THR B N 1
ATOM 5488 C CA . THR B 1 266 ? 3.049 13.164 -8.812 1 94.12 266 THR B CA 1
ATOM 5489 C C . THR B 1 266 ? 1.993 12.062 -8.875 1 94.12 266 THR B C 1
ATOM 5491 O O . THR B 1 266 ? 2.227 10.945 -8.406 1 94.12 266 THR B O 1
ATOM 5494 N N . PRO B 1 267 ? 0.839 12.414 -9.383 1 90.31 267 PRO B N 1
ATOM 5495 C CA . PRO B 1 267 ? -0.186 11.383 -9.562 1 90.31 267 PRO B CA 1
ATOM 5496 C C . PRO B 1 267 ? 0.292 10.219 -10.43 1 90.31 267 PRO B C 1
ATOM 5498 O O . PRO B 1 267 ? -0.242 9.109 -10.328 1 90.31 267 PRO B O 1
ATOM 5501 N N . ASN B 1 268 ? 1.321 10.43 -11.188 1 91.31 268 ASN B N 1
ATOM 5502 C CA . ASN B 1 268 ? 1.856 9.344 -12.008 1 91.31 268 ASN B CA 1
ATOM 5503 C C . ASN B 1 268 ? 2.445 8.234 -11.148 1 91.31 268 ASN B C 1
ATOM 5505 O O . ASN B 1 268 ? 2.219 7.051 -11.414 1 91.31 268 ASN B O 1
ATOM 5509 N N . GLU B 1 269 ? 3.215 8.617 -10.141 1 92.19 269 GLU B N 1
ATOM 5510 C CA . GLU B 1 269 ? 3.752 7.625 -9.219 1 92.19 269 GLU B CA 1
ATOM 5511 C C . GLU B 1 269 ? 2.689 7.164 -8.227 1 92.19 269 GLU B C 1
ATOM 5513 O O . GLU B 1 269 ? 2.768 6.055 -7.691 1 92.19 269 GLU B O 1
ATOM 5518 N N . GLY B 1 270 ? 1.753 8.094 -7.945 1 89.44 270 GLY B N 1
ATOM 5519 C CA . GLY B 1 270 ? 0.598 7.742 -7.133 1 89.44 270 GLY B CA 1
ATOM 5520 C C . GLY B 1 270 ? 0.938 7.535 -5.668 1 89.44 270 GLY B C 1
ATOM 5521 O O . GLY B 1 270 ? 0.341 6.691 -5 1 89.44 270 GLY B O 1
ATOM 5522 N N . LYS B 1 271 ? 1.919 8.172 -5.168 1 91.69 271 LYS B N 1
ATOM 5523 C CA . LYS B 1 271 ? 2.256 8.102 -3.748 1 91.69 271 LYS B CA 1
ATOM 5524 C C . LYS B 1 271 ? 2.564 9.484 -3.186 1 91.69 271 LYS B C 1
ATOM 5526 O O . LYS B 1 271 ? 2.953 10.391 -3.928 1 91.69 271 LYS B O 1
ATOM 5531 N N . PRO B 1 272 ? 2.354 9.648 -1.892 1 95 272 PRO B N 1
ATOM 5532 C CA . PRO B 1 272 ? 2.637 10.945 -1.283 1 95 272 PRO B CA 1
ATOM 5533 C C . PRO B 1 272 ? 4.129 11.266 -1.23 1 95 272 PRO B C 1
ATOM 5535 O O . PRO B 1 272 ? 4.961 10.375 -1.428 1 95 272 PRO B O 1
ATOM 5538 N N . PHE B 1 273 ? 4.422 12.547 -1.07 1 94.94 273 PHE B N 1
ATOM 5539 C CA . PHE B 1 273 ? 5.828 12.883 -0.898 1 94.94 273 PHE B CA 1
ATOM 5540 C C . PHE B 1 273 ? 6.352 12.352 0.432 1 94.94 273 PHE B C 1
ATOM 5542 O O . PHE B 1 273 ? 5.59 12.203 1.389 1 94.94 273 PHE B O 1
ATOM 5549 N N . ILE B 1 274 ? 7.582 12.031 0.512 1 96.69 274 ILE B N 1
ATOM 5550 C CA . ILE B 1 274 ? 8.273 11.539 1.698 1 96.69 274 ILE B CA 1
ATOM 5551 C C . ILE B 1 274 ? 9.328 12.547 2.141 1 96.69 274 ILE B C 1
ATOM 5553 O O . ILE B 1 274 ? 10.117 13.031 1.32 1 96.69 274 ILE B O 1
ATOM 5557 N N . GLY B 1 275 ? 9.305 12.844 3.432 1 97.31 275 GLY B N 1
ATOM 5558 C CA . GLY B 1 275 ? 10.266 13.836 3.896 1 97.31 275 GLY B CA 1
ATOM 5559 C C . GLY B 1 275 ? 11.062 13.367 5.098 1 97.31 275 GLY B C 1
ATOM 5560 O O . GLY B 1 275 ? 10.719 12.375 5.734 1 97.31 275 GLY B O 1
ATOM 5561 N N . SER B 1 276 ? 12.148 13.984 5.266 1 98 276 SER B N 1
ATOM 5562 C CA . SER B 1 276 ? 13.039 13.805 6.41 1 98 276 SER B CA 1
ATOM 5563 C C . SER B 1 276 ? 13.461 15.148 6.988 1 98 276 SER B C 1
ATOM 5565 O O . SER B 1 276 ? 13.742 16.094 6.246 1 98 276 SER B O 1
ATOM 5567 N N . ILE B 1 277 ? 13.406 15.242 8.273 1 97.94 277 ILE B N 1
ATOM 5568 C CA . ILE B 1 277 ? 13.688 16.5 8.961 1 97.94 277 ILE B CA 1
ATOM 5569 C C . ILE B 1 277 ? 15 16.391 9.734 1 97.94 277 ILE B C 1
ATOM 5571 O O . ILE B 1 277 ? 15.289 15.344 10.32 1 97.94 277 ILE B O 1
ATOM 5575 N N . PRO B 1 278 ? 15.773 17.484 9.781 1 97.44 278 PRO B N 1
ATOM 5576 C CA . PRO B 1 278 ? 17.047 17.469 10.492 1 97.44 278 PRO B CA 1
ATOM 5577 C C . PRO B 1 278 ? 16.906 17.016 11.945 1 97.44 278 PRO B C 1
ATOM 5579 O O . PRO B 1 278 ? 15.828 17.109 12.523 1 97.44 278 PRO B O 1
ATOM 5582 N N . PRO B 1 279 ? 18.047 16.516 12.469 1 96.5 279 PRO B N 1
ATOM 5583 C CA . PRO B 1 279 ? 17.984 16.016 13.844 1 96.5 279 PRO B CA 1
ATOM 5584 C C . PRO B 1 279 ? 17.656 17.094 14.859 1 96.5 279 PRO B C 1
ATOM 5586 O O . PRO B 1 279 ? 18.078 18.25 14.695 1 96.5 279 PRO B O 1
ATOM 5589 N N . THR B 1 280 ? 16.969 16.688 15.852 1 92.12 280 THR B N 1
ATOM 5590 C CA . THR B 1 280 ? 16.688 17.547 17 1 92.12 280 THR B CA 1
ATOM 5591 C C . THR B 1 280 ? 17.938 17.75 17.844 1 92.12 280 THR B C 1
ATOM 5593 O O . THR B 1 280 ? 18.984 17.188 17.547 1 92.12 280 THR B O 1
ATOM 5596 N N . LYS B 1 281 ? 17.703 18.547 18.875 1 89.12 281 LYS B N 1
ATOM 5597 C CA . LYS B 1 281 ? 18.797 18.797 19.812 1 89.12 281 LYS B CA 1
ATOM 5598 C C . LYS B 1 281 ? 19.203 17.5 20.531 1 89.12 281 LYS B C 1
ATOM 5600 O O . LYS B 1 281 ? 20.359 17.359 20.938 1 89.12 281 LYS B O 1
ATOM 5605 N N . ASP B 1 282 ? 18.312 16.594 20.609 1 92.56 282 ASP B N 1
ATOM 5606 C CA . ASP B 1 282 ? 18.562 15.32 21.266 1 92.56 282 ASP B CA 1
ATOM 5607 C C . ASP B 1 282 ? 19.094 14.289 20.281 1 92.56 282 ASP B C 1
ATOM 5609 O O . ASP B 1 282 ? 19.109 13.094 20.562 1 92.56 282 ASP B O 1
ATOM 5613 N N . ARG B 1 283 ? 19.438 14.68 19.047 1 96.12 283 ARG B N 1
ATOM 5614 C CA . ARG B 1 283 ? 20.062 13.891 18 1 96.12 283 ARG B CA 1
ATOM 5615 C C . ARG B 1 283 ? 19.094 12.852 17.438 1 96.12 283 ARG B C 1
ATOM 5617 O O . ARG B 1 283 ? 19.484 11.711 17.172 1 96.12 283 ARG B O 1
ATOM 5624 N N . GLU B 1 284 ? 17.906 13.219 17.391 1 96.88 284 GLU B N 1
ATOM 5625 C CA . GLU B 1 284 ? 16.906 12.344 16.797 1 96.88 284 GLU B CA 1
ATOM 5626 C C . GLU B 1 284 ? 16.531 12.82 15.398 1 96.88 284 GLU B C 1
ATOM 5628 O O . GLU B 1 284 ? 16.141 13.977 15.219 1 96.88 284 GLU B O 1
ATOM 5633 N N . LEU B 1 285 ? 16.703 11.961 14.469 1 98 285 LEU B N 1
ATOM 5634 C CA . LEU B 1 285 ? 16.375 12.227 13.078 1 98 285 LEU B CA 1
ATOM 5635 C C . LEU B 1 285 ? 15.023 11.609 12.703 1 98 285 LEU B C 1
ATOM 5637 O O . LEU B 1 285 ? 14.805 10.422 12.93 1 98 285 LEU B O 1
ATOM 5641 N N . LYS B 1 286 ? 14.195 12.414 12.078 1 97.69 286 LYS B N 1
ATOM 5642 C CA . LYS B 1 286 ? 12.805 12.031 11.852 1 97.69 286 LYS B CA 1
ATOM 5643 C C . LYS B 1 286 ? 12.484 11.977 10.367 1 97.69 286 LYS B C 1
ATOM 5645 O O . LYS B 1 286 ? 12.984 12.781 9.586 1 97.69 286 LYS B O 1
ATOM 5650 N N . TRP B 1 287 ? 11.664 11.023 9.953 1 98 287 TRP B N 1
ATOM 5651 C CA . TRP B 1 287 ? 11.031 10.977 8.641 1 98 287 TRP B CA 1
ATOM 5652 C C . TRP B 1 287 ? 9.641 10.344 8.734 1 98 287 TRP B C 1
ATOM 5654 O O . TRP B 1 287 ? 9.195 9.969 9.82 1 98 287 TRP B O 1
ATOM 5664 N N . TRP B 1 288 ? 8.812 10.398 7.73 1 97.88 288 TRP B N 1
ATOM 5665 C CA . TRP B 1 288 ? 7.488 9.781 7.746 1 97.88 288 TRP B CA 1
ATOM 5666 C C . TRP B 1 288 ? 7.324 8.82 6.574 1 97.88 288 TRP B C 1
ATOM 5668 O O . TRP B 1 288 ? 8.125 8.828 5.637 1 97.88 288 TRP B O 1
ATOM 5678 N N . GLY B 1 289 ? 6.332 7.977 6.684 1 96.56 289 GLY B N 1
ATOM 5679 C CA . GLY B 1 289 ? 6.082 6.945 5.691 1 96.56 289 GLY B CA 1
ATOM 5680 C C . GLY B 1 289 ? 5.199 7.418 4.551 1 96.56 289 GLY B C 1
ATOM 5681 O O . GLY B 1 289 ? 4.906 8.609 4.438 1 96.56 289 GLY B O 1
ATOM 5682 N N . SER B 1 290 ? 4.836 6.453 3.701 1 95.5 290 SER B N 1
ATOM 5683 C CA . SER B 1 290 ? 4.078 6.754 2.492 1 95.5 290 SER B CA 1
ATOM 5684 C C . SER B 1 290 ? 2.609 6.375 2.654 1 95.5 290 SER B C 1
ATOM 5686 O O . SER B 1 290 ? 1.777 6.719 1.811 1 95.5 290 SER B O 1
ATOM 5688 N N . LYS B 1 291 ? 2.314 5.691 3.701 1 94.19 291 LYS B N 1
ATOM 5689 C CA . LYS B 1 291 ? 0.936 5.254 3.904 1 94.19 291 LYS B CA 1
ATOM 5690 C C . LYS B 1 291 ? 0.142 6.297 4.688 1 94.19 291 LYS B C 1
ATOM 5692 O O . LYS B 1 291 ? 0.423 6.543 5.863 1 94.19 291 LYS B O 1
ATOM 5697 N N . ILE B 1 292 ? -0.708 6.906 3.994 1 96.5 292 ILE B N 1
ATOM 5698 C CA . ILE B 1 292 ? -1.731 7.727 4.633 1 96.5 292 ILE B CA 1
ATOM 5699 C C . ILE B 1 292 ? -3.059 6.973 4.656 1 96.5 292 ILE B C 1
ATOM 5701 O O . ILE B 1 292 ? -3.602 6.625 3.605 1 96.5 292 ILE B O 1
ATOM 5705 N N . PHE B 1 293 ? -3.576 6.766 5.902 1 94.88 293 PHE B N 1
ATOM 5706 C CA . PHE B 1 293 ? -4.629 5.762 5.961 1 94.88 293 PHE B CA 1
ATOM 5707 C C . PHE B 1 293 ? -5.828 6.277 6.746 1 94.88 293 PHE B C 1
ATOM 5709 O O . PHE B 1 293 ? -5.672 7.082 7.668 1 94.88 293 PHE B O 1
ATOM 5716 N N . THR B 1 294 ? -6.996 5.777 6.344 1 96.12 294 THR B N 1
ATOM 5717 C CA . THR B 1 294 ? -8.234 6.016 7.066 1 96.12 294 THR B CA 1
ATOM 5718 C C . THR B 1 294 ? -8.484 4.922 8.102 1 96.12 294 THR B C 1
ATOM 5720 O O . THR B 1 294 ? -7.801 3.895 8.094 1 96.12 294 THR B O 1
ATOM 5723 N N . ASN B 1 295 ? -9.273 5.176 9 1 96.12 295 ASN B N 1
ATOM 5724 C CA . ASN B 1 295 ? -9.836 4.223 9.953 1 96.12 295 ASN B CA 1
ATOM 5725 C C . ASN B 1 295 ? -11.359 4.293 9.984 1 96.12 295 ASN B C 1
ATOM 5727 O O . ASN B 1 295 ? -11.938 4.918 10.875 1 96.12 295 ASN B O 1
ATOM 5731 N N . THR B 1 296 ? -11.961 3.615 9 1 94.88 296 THR B N 1
ATOM 5732 C CA . THR B 1 296 ? -13.414 3.607 8.938 1 94.88 296 THR B CA 1
ATOM 5733 C C . THR B 1 296 ? -14.008 2.729 10.031 1 94.88 296 THR B C 1
ATOM 5735 O O . THR B 1 296 ? -13.758 1.521 10.07 1 94.88 296 THR B O 1
ATOM 5738 N N . ARG B 1 297 ? -14.766 3.305 10.891 1 94.69 297 ARG B N 1
ATOM 5739 C CA . ARG B 1 297 ? -15.352 2.555 11.992 1 94.69 297 ARG B CA 1
ATOM 5740 C C . ARG B 1 297 ? -16.734 3.09 12.344 1 94.69 297 ARG B C 1
ATOM 5742 O O . ARG B 1 297 ? -17.094 4.199 11.945 1 94.69 297 ARG B O 1
ATOM 5749 N N . GLU B 1 298 ? -17.453 2.271 13.023 1 96.44 298 GLU B N 1
ATOM 5750 C CA . GLU B 1 298 ? -18.781 2.676 13.484 1 96.44 298 GLU B CA 1
ATOM 5751 C C . GLU B 1 298 ? -18.688 3.623 14.68 1 96.44 298 GLU B C 1
ATOM 5753 O O . GLU B 1 298 ? -18.312 3.207 15.781 1 96.44 298 GLU B O 1
ATOM 5758 N N . VAL B 1 299 ? -19.016 4.871 14.398 1 96.5 299 VAL B N 1
ATOM 5759 C CA . VAL B 1 299 ? -18.922 5.844 15.477 1 96.5 299 VAL B CA 1
ATOM 5760 C C . VAL B 1 299 ? -20.266 5.957 16.203 1 96.5 299 VAL B C 1
ATOM 5762 O O . VAL B 1 299 ? -20.312 6.32 17.375 1 96.5 299 VAL B O 1
ATOM 5765 N N . LEU B 1 300 ? -21.328 5.746 15.477 1 95.88 300 LEU B N 1
ATOM 5766 C CA . LEU B 1 300 ? -22.703 5.594 15.93 1 95.88 300 LEU B CA 1
ATOM 5767 C C . LEU B 1 300 ? -23.375 4.418 15.234 1 95.88 300 LEU B C 1
ATOM 5769 O O . LEU B 1 300 ? -22.953 4.016 14.148 1 95.88 300 LEU B O 1
ATOM 5773 N N . PRO B 1 301 ? -24.359 3.854 15.938 1 95.12 301 PRO B N 1
ATOM 5774 C CA . PRO B 1 301 ? -25.031 2.734 15.273 1 95.12 301 PRO B CA 1
ATOM 5775 C C . PRO B 1 301 ? -25.406 3.051 13.828 1 95.12 301 PRO B C 1
ATOM 5777 O O . PRO B 1 301 ? -26.156 3.99 13.578 1 95.12 301 PRO B O 1
ATOM 5780 N N . GLY B 1 302 ? -24.781 2.287 12.938 1 95.5 302 GLY B N 1
ATOM 5781 C CA . GLY B 1 302 ? -25.125 2.412 11.523 1 95.5 302 GLY B CA 1
ATOM 5782 C C . GLY B 1 302 ? -24.344 3.514 10.828 1 95.5 302 GLY B C 1
ATOM 5783 O O . GLY B 1 302 ? -24.5 3.721 9.625 1 95.5 302 GLY B O 1
ATOM 5784 N N . ARG B 1 303 ? -23.547 4.27 11.547 1 95.88 303 ARG B N 1
ATOM 5785 C CA . ARG B 1 303 ? -22.781 5.371 10.969 1 95.88 303 ARG B CA 1
ATOM 5786 C C . ARG B 1 303 ? -21.297 5.059 10.969 1 95.88 303 ARG B C 1
ATOM 5788 O O . ARG B 1 303 ? -20.656 5.082 12.023 1 95.88 303 ARG B O 1
ATOM 5795 N N . TYR B 1 304 ? -20.781 4.836 9.75 1 96.44 304 TYR B N 1
ATOM 5796 C CA . TYR B 1 304 ? -19.375 4.508 9.578 1 96.44 304 TYR B CA 1
ATOM 5797 C C . TYR B 1 304 ? -18.609 5.672 8.945 1 96.44 304 TYR B C 1
ATOM 5799 O O . TYR B 1 304 ? -18.922 6.094 7.832 1 96.44 304 TYR B O 1
ATOM 5807 N N . ILE B 1 305 ? -17.672 6.23 9.664 1 97.19 305 ILE B N 1
ATOM 5808 C CA . ILE B 1 305 ? -16.828 7.285 9.141 1 97.19 305 ILE B CA 1
ATOM 5809 C C . ILE B 1 305 ? -15.375 7.035 9.562 1 97.19 305 ILE B C 1
ATOM 5811 O O . ILE B 1 305 ? -15.117 6.238 10.469 1 97.19 305 ILE B O 1
ATOM 5815 N N . SER B 1 306 ? -14.484 7.617 8.891 1 97.5 306 SER B N 1
ATOM 5816 C CA . SER B 1 306 ? -13.102 7.547 9.336 1 97.5 306 SER B CA 1
ATOM 5817 C C . SER B 1 306 ? -12.883 8.383 10.594 1 97.5 306 SER B C 1
ATOM 5819 O O . SER B 1 306 ? -13.328 9.531 10.664 1 97.5 306 SER B O 1
ATOM 5821 N N . SER B 1 307 ? -12.32 7.727 11.562 1 97.12 307 SER B N 1
ATOM 5822 C CA . SER B 1 307 ? -12.062 8.336 12.867 1 97.12 307 SER B CA 1
ATOM 5823 C C . SER B 1 307 ? -10.844 7.723 13.539 1 97.12 307 SER B C 1
ATOM 5825 O O . SER B 1 307 ? -10.602 6.52 13.414 1 97.12 307 SER B O 1
ATOM 5827 N N . PRO B 1 308 ? -10.086 8.641 14.242 1 96.44 308 PRO B N 1
ATOM 5828 C CA . PRO B 1 308 ? -9.016 8.016 15.031 1 96.44 308 PRO B CA 1
ATOM 5829 C C . PRO B 1 308 ? -9.539 6.938 15.977 1 96.44 308 PRO B C 1
ATOM 5831 O O . PRO B 1 308 ? -10.711 6.961 16.359 1 96.44 308 PRO B O 1
ATOM 5834 N N . PRO B 1 309 ? -8.648 5.977 16.359 1 95.31 309 PRO B N 1
ATOM 5835 C CA . PRO B 1 309 ? -9.078 4.984 17.344 1 95.31 309 PRO B CA 1
ATOM 5836 C C . PRO B 1 309 ? -9.633 5.617 18.625 1 95.31 309 PRO B C 1
ATOM 5838 O O . PRO B 1 309 ? -9.117 6.637 19.078 1 95.31 309 PRO B O 1
ATOM 5841 N N . PRO B 1 310 ? -10.656 4.949 19.141 1 92.94 310 PRO B N 1
ATOM 5842 C CA . PRO B 1 310 ? -11.344 5.547 20.297 1 92.94 310 PRO B CA 1
ATOM 5843 C C . PRO B 1 310 ? -10.625 5.277 21.609 1 92.94 310 PRO B C 1
ATOM 5845 O O . PRO B 1 310 ? -11.242 4.805 22.578 1 92.94 310 PRO B O 1
ATOM 5848 N N . THR B 1 311 ? -9.359 5.414 21.641 1 92.5 311 THR B N 1
ATOM 5849 C CA . THR B 1 311 ? -8.562 5.352 22.859 1 92.5 311 THR B CA 1
ATOM 5850 C C . THR B 1 311 ? -8.094 6.746 23.266 1 92.5 311 THR B C 1
ATOM 5852 O O . THR B 1 311 ? -8.148 7.688 22.484 1 92.5 311 THR B O 1
ATOM 5855 N N . PHE B 1 312 ? -7.672 6.934 24.453 1 88.75 312 PHE B N 1
ATOM 5856 C CA . PHE B 1 312 ? -7.379 8.242 25.031 1 88.75 312 PHE B CA 1
ATOM 5857 C C . PHE B 1 312 ? -6.285 8.945 24.234 1 88.75 312 PHE B C 1
ATOM 5859 O O . PHE B 1 312 ? -6.273 10.18 24.141 1 88.75 312 PHE B O 1
ATOM 5866 N N . ASP B 1 313 ? -5.418 8.156 23.625 1 91.81 313 ASP B N 1
ATOM 5867 C CA . ASP B 1 313 ? -4.305 8.766 22.906 1 91.81 313 ASP B CA 1
ATOM 5868 C C . ASP B 1 313 ? -4.355 8.414 21.422 1 91.81 313 ASP B C 1
ATOM 5870 O O . ASP B 1 313 ? -3.33 8.43 20.734 1 91.81 313 ASP B O 1
ATOM 5874 N N . TYR B 1 314 ? -5.547 7.938 20.953 1 93.25 314 TYR B N 1
ATOM 5875 C CA . TYR B 1 314 ? -5.754 7.547 19.562 1 93.25 314 TYR B CA 1
ATOM 5876 C C . TYR B 1 314 ? -4.828 6.398 19.172 1 93.25 314 TYR B C 1
ATOM 5878 O O . TYR B 1 314 ? -4.512 6.219 18 1 93.25 314 TYR B O 1
ATOM 5886 N N . ASN B 1 315 ? -4.316 5.699 20.172 1 93.56 315 ASN B N 1
ATOM 5887 C CA . ASN B 1 315 ? -3.355 4.629 19.922 1 93.56 315 ASN B CA 1
ATOM 5888 C C . ASN B 1 315 ? -2.166 5.129 19.094 1 93.56 315 ASN B C 1
ATOM 5890 O O . ASN B 1 315 ? -1.626 4.395 18.266 1 93.56 315 ASN B O 1
ATOM 5894 N N . GLN B 1 316 ? -1.795 6.352 19.328 1 95.56 316 GLN B N 1
ATOM 5895 C CA . GLN B 1 316 ? -0.789 6.973 18.469 1 95.56 316 GLN B CA 1
ATOM 5896 C C . GLN B 1 316 ? 0.578 6.324 18.672 1 95.56 316 GLN B C 1
ATOM 5898 O O . GLN B 1 316 ? 1.448 6.418 17.797 1 95.56 316 GLN B O 1
ATOM 5903 N N . TRP B 1 317 ? 0.757 5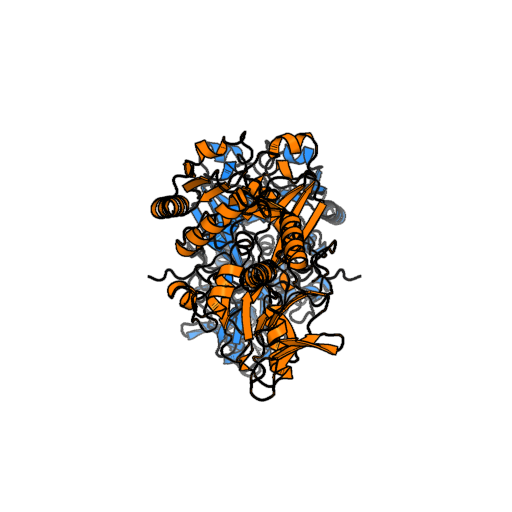.598 19.766 1 94.94 317 TRP B N 1
ATOM 5904 C CA . TRP B 1 317 ? 2.059 5.012 20.062 1 94.94 317 TRP B CA 1
ATOM 5905 C C . TRP B 1 317 ? 2.053 3.51 19.797 1 94.94 317 TRP B C 1
ATOM 5907 O O . TRP B 1 317 ? 3.092 2.854 19.891 1 94.94 317 TRP B O 1
ATOM 5917 N N . LYS B 1 318 ? 0.932 2.951 19.562 1 94.06 318 LYS B N 1
ATOM 5918 C CA . LYS B 1 318 ? 0.802 1.545 19.188 1 94.06 318 LYS B CA 1
ATOM 5919 C C . LYS B 1 318 ? 0.833 1.367 17.672 1 94.06 318 LYS B C 1
ATOM 5921 O O . LYS B 1 318 ? -0.202 1.117 17.047 1 94.06 318 LYS B O 1
ATOM 5926 N N . VAL B 1 319 ? 1.98 1.381 17.156 1 95.88 319 VAL B N 1
ATOM 5927 C CA . VAL B 1 319 ? 2.16 1.369 15.703 1 95.88 319 VAL B CA 1
ATOM 5928 C C . VAL B 1 319 ? 2.291 -0.07 15.211 1 95.88 319 VAL B C 1
ATOM 5930 O O . VAL B 1 319 ? 3.203 -0.792 15.617 1 95.88 319 VAL B O 1
ATOM 5933 N N . PRO B 1 320 ? 1.402 -0.476 14.32 1 94 320 PRO B N 1
ATOM 5934 C CA . PRO B 1 320 ? 1.454 -1.845 13.805 1 94 320 PRO B CA 1
ATOM 5935 C C . PRO B 1 320 ? 2.688 -2.105 12.945 1 94 320 PRO B C 1
ATOM 5937 O O . PRO B 1 320 ? 3.287 -1.163 12.414 1 94 320 PRO B O 1
ATOM 5940 N N . GLY B 1 321 ? 3.02 -3.354 12.789 1 93.25 321 GLY B N 1
ATOM 5941 C CA . GLY B 1 321 ? 4.191 -3.807 12.047 1 93.25 321 GLY B CA 1
ATOM 5942 C C . GLY B 1 321 ? 4.262 -3.246 10.641 1 93.25 321 GLY B C 1
ATOM 5943 O O . GLY B 1 321 ? 5.289 -2.695 10.242 1 93.25 321 GLY B O 1
ATOM 5944 N N . PRO B 1 322 ? 3.197 -3.395 9.898 1 92.81 322 PRO B N 1
ATOM 5945 C CA . PRO B 1 322 ? 3.213 -2.898 8.516 1 92.81 322 PRO B CA 1
ATOM 5946 C C . PRO B 1 322 ? 3.529 -1.408 8.43 1 92.81 322 PRO B C 1
ATOM 5948 O O . PRO B 1 322 ? 4.152 -0.961 7.461 1 92.81 322 PRO B O 1
ATOM 5951 N N . LEU B 1 323 ? 3.113 -0.667 9.391 1 96.25 323 LEU B N 1
ATOM 5952 C CA . LEU B 1 323 ? 3.412 0.761 9.398 1 96.25 323 LEU B CA 1
ATOM 5953 C C . LEU B 1 323 ? 4.859 1.009 9.805 1 96.25 323 LEU B C 1
ATOM 5955 O O . LEU B 1 323 ? 5.492 1.953 9.32 1 96.25 323 LEU B O 1
ATOM 5959 N N . LYS B 1 324 ? 5.387 0.227 10.688 1 96.25 324 LYS B N 1
ATOM 5960 C CA . LYS B 1 324 ? 6.816 0.297 10.984 1 96.25 324 LYS B CA 1
ATOM 5961 C C . LYS B 1 324 ? 7.648 -0.051 9.758 1 96.25 324 LYS B C 1
ATOM 5963 O O . LYS B 1 324 ? 8.695 0.556 9.523 1 96.25 324 LYS B O 1
ATOM 5968 N N . GLN B 1 325 ? 7.172 -0.997 9.008 1 94.19 325 GLN B N 1
ATOM 5969 C CA . GLN B 1 325 ? 7.848 -1.358 7.766 1 94.19 325 GLN B CA 1
ATOM 5970 C C . GLN B 1 325 ? 7.816 -0.205 6.766 1 94.19 325 GLN B C 1
ATOM 5972 O O . GLN B 1 325 ? 8.781 0.012 6.027 1 94.19 325 GLN B O 1
ATOM 5977 N N . ASP B 1 326 ? 6.727 0.463 6.723 1 96 326 ASP B N 1
ATOM 5978 C CA . ASP B 1 326 ? 6.605 1.656 5.895 1 96 326 ASP B CA 1
ATOM 5979 C C . ASP B 1 326 ? 7.695 2.672 6.23 1 96 326 ASP B C 1
ATOM 5981 O O . ASP B 1 326 ? 8.25 3.311 5.336 1 96 326 ASP B O 1
ATOM 5985 N N . ILE B 1 327 ? 8.047 2.824 7.473 1 97.31 327 ILE B N 1
ATOM 5986 C CA . ILE B 1 327 ? 9.086 3.736 7.941 1 97.31 327 ILE B CA 1
ATOM 5987 C C . ILE B 1 327 ? 10.453 3.234 7.496 1 97.31 327 ILE B C 1
ATOM 5989 O O . ILE B 1 327 ? 11.312 4.023 7.098 1 97.31 327 ILE B O 1
ATOM 5993 N N . VAL B 1 328 ? 10.664 1.979 7.551 1 95.38 328 VAL B N 1
ATOM 5994 C CA . VAL B 1 328 ? 11.914 1.393 7.082 1 95.38 328 VAL B CA 1
ATOM 5995 C C . VAL B 1 328 ? 12.094 1.689 5.598 1 95.38 328 VAL B C 1
ATOM 5997 O O . VAL B 1 328 ? 13.188 2.08 5.164 1 95.38 328 VAL B O 1
ATOM 6000 N N . GLU B 1 329 ? 11.062 1.513 4.883 1 93.81 329 GLU B N 1
ATOM 6001 C CA . GLU B 1 329 ? 11.133 1.744 3.441 1 93.81 329 GLU B CA 1
ATOM 6002 C C . GLU B 1 329 ? 11.43 3.209 3.133 1 93.81 329 GLU B C 1
ATOM 6004 O O . GLU B 1 329 ? 12.203 3.514 2.225 1 93.81 329 GLU B O 1
ATOM 6009 N N . ALA B 1 330 ? 10.805 4.047 3.857 1 95.94 330 ALA B N 1
ATOM 6010 C CA . ALA B 1 330 ? 11.07 5.473 3.678 1 95.94 330 ALA B CA 1
ATOM 6011 C C . ALA B 1 330 ? 12.516 5.812 4.047 1 95.94 330 ALA B C 1
ATOM 6013 O O . ALA B 1 330 ? 13.141 6.648 3.395 1 95.94 330 ALA B O 1
ATOM 6014 N N . ARG B 1 331 ? 13.008 5.223 5.082 1 95.31 331 ARG B N 1
ATOM 6015 C CA . ARG B 1 331 ? 14.406 5.395 5.469 1 95.31 331 ARG B CA 1
ATOM 6016 C C . ARG B 1 331 ? 15.344 4.984 4.332 1 95.31 331 ARG B C 1
ATOM 6018 O O . ARG B 1 331 ? 16.266 5.723 3.984 1 95.31 331 ARG B O 1
ATOM 6025 N N . ASN B 1 332 ? 15.062 3.834 3.768 1 92.56 332 ASN B N 1
ATOM 6026 C CA . ASN B 1 332 ? 15.898 3.312 2.689 1 92.56 332 ASN B CA 1
ATOM 6027 C C . ASN B 1 332 ? 15.875 4.23 1.471 1 92.56 332 ASN B C 1
ATOM 6029 O O . ASN B 1 332 ? 16.875 4.352 0.762 1 92.56 332 ASN B O 1
ATOM 6033 N N . LEU B 1 333 ? 14.781 4.805 1.249 1 92.12 333 LEU B N 1
ATOM 6034 C CA . LEU B 1 333 ? 14.617 5.719 0.126 1 92.12 333 LEU B CA 1
ATOM 6035 C C . LEU B 1 333 ? 15.57 6.91 0.251 1 92.12 333 LEU B C 1
ATOM 6037 O O . LEU B 1 333 ? 16.094 7.398 -0.751 1 92.12 333 LEU B O 1
ATOM 6041 N N . TRP B 1 334 ? 15.781 7.34 1.429 1 93.12 334 TRP B N 1
ATOM 6042 C CA . TRP B 1 334 ? 16.594 8.531 1.664 1 93.12 334 TRP B CA 1
ATOM 6043 C C . TRP B 1 334 ? 18.062 8.156 1.86 1 93.12 334 TRP B C 1
ATOM 6045 O O . TRP B 1 334 ? 18.953 8.812 1.313 1 93.12 334 TRP B O 1
ATOM 6055 N N . TYR B 1 335 ? 18.25 7.074 2.672 1 92.56 335 TYR B N 1
ATOM 6056 C CA . TYR B 1 335 ? 19.594 6.926 3.242 1 92.56 335 TYR B CA 1
ATOM 6057 C C . TYR B 1 335 ? 20.234 5.617 2.793 1 92.56 335 TYR B C 1
ATOM 6059 O O . TYR B 1 335 ? 21.391 5.344 3.115 1 92.56 335 TYR B O 1
ATOM 6067 N N . GLY B 1 336 ? 19.469 4.82 2.104 1 87.31 336 GLY B N 1
ATOM 6068 C CA . GLY B 1 336 ? 20.016 3.598 1.529 1 87.31 336 GLY B CA 1
ATOM 6069 C C . GLY B 1 336 ? 20.312 2.535 2.568 1 87.31 336 GLY B C 1
ATOM 6070 O O . GLY B 1 336 ? 19.922 2.658 3.727 1 87.31 336 GLY B O 1
ATOM 6071 N N . PRO B 1 337 ? 21.031 1.535 2.139 1 81.88 337 PRO B N 1
ATOM 6072 C CA . PRO B 1 337 ? 21.266 0.353 2.973 1 81.88 337 PRO B CA 1
ATOM 6073 C C . PRO B 1 337 ? 22.125 0.652 4.191 1 81.88 337 PRO B C 1
ATOM 6075 O O . PRO B 1 337 ? 22.062 -0.062 5.195 1 81.88 337 PRO B O 1
ATOM 6078 N N . ALA B 1 338 ? 22.891 1.66 4.121 1 83.38 338 ALA B N 1
ATOM 6079 C CA . ALA B 1 338 ? 23.781 1.997 5.227 1 83.38 338 ALA B CA 1
ATOM 6080 C C . ALA B 1 338 ? 23 2.387 6.473 1 83.38 338 ALA B C 1
ATOM 6082 O O . ALA B 1 338 ? 23.531 2.398 7.578 1 83.38 338 ALA B O 1
ATOM 6083 N N . SER B 1 339 ? 21.719 2.635 6.316 1 90.25 339 SER B N 1
ATOM 6084 C CA . SER B 1 339 ? 20.891 3.068 7.445 1 90.25 339 SER B CA 1
ATOM 6085 C C . SER B 1 339 ? 20.234 1.88 8.141 1 90.25 339 SER B C 1
ATOM 6087 O O . SER B 1 339 ? 19.516 2.051 9.133 1 90.25 339 SER B O 1
ATOM 6089 N N . ALA B 1 340 ? 20.484 0.718 7.727 1 86.75 340 ALA B N 1
ATOM 6090 C CA . ALA B 1 340 ? 19.797 -0.475 8.203 1 86.75 340 ALA B CA 1
ATOM 6091 C C . ALA B 1 340 ? 20.031 -0.685 9.695 1 86.75 340 ALA B C 1
ATOM 6093 O O . ALA B 1 340 ? 19.172 -1.233 10.391 1 86.75 340 ALA B O 1
ATOM 6094 N N . ASP B 1 341 ? 21.141 -0.195 10.211 1 88.19 341 ASP B N 1
ATOM 6095 C CA . ASP B 1 341 ? 21.5 -0.489 11.602 1 88.19 341 ASP B CA 1
ATOM 6096 C C . ASP B 1 341 ? 21.203 0.704 12.508 1 88.19 341 ASP B C 1
ATOM 6098 O O . ASP B 1 341 ? 21.625 0.731 13.664 1 88.19 341 ASP B O 1
ATOM 6102 N N . TRP B 1 342 ? 20.562 1.691 11.961 1 94.69 342 TRP B N 1
ATOM 6103 C CA . TRP B 1 342 ? 20.219 2.83 12.812 1 94.69 342 TRP B CA 1
ATOM 6104 C C . TRP B 1 342 ? 19.312 2.404 13.953 1 94.69 342 TRP B C 1
ATOM 6106 O O . TRP B 1 342 ? 18.438 1.546 13.773 1 94.69 342 TRP B O 1
ATOM 6116 N N . LYS B 1 343 ? 19.531 3 15.109 1 96 343 LYS B N 1
ATOM 6117 C CA . LYS B 1 343 ? 18.703 2.715 16.281 1 96 343 LYS B CA 1
ATOM 6118 C C . LYS B 1 343 ? 17.375 3.457 16.203 1 96 343 LYS B C 1
ATOM 6120 O O . LYS B 1 343 ? 17.312 4.66 16.469 1 96 343 LYS B O 1
ATOM 6125 N N . MET B 1 344 ? 16.375 2.693 15.852 1 95.19 344 MET B N 1
ATOM 6126 C CA . MET B 1 344 ? 15.031 3.279 15.82 1 95.19 344 MET B CA 1
ATOM 6127 C C . MET B 1 344 ? 14.445 3.367 17.219 1 95.19 344 MET B C 1
ATOM 6129 O O . MET B 1 344 ? 14.305 2.352 17.906 1 95.19 344 MET B O 1
ATOM 6133 N N . THR B 1 345 ? 13.969 4.562 17.625 1 93.81 345 THR B N 1
ATOM 6134 C CA . THR B 1 345 ? 13.562 4.738 19.016 1 93.81 345 THR B CA 1
ATOM 6135 C C . THR B 1 345 ? 12.078 5.078 19.094 1 93.81 345 THR B C 1
ATOM 6137 O O . THR B 1 345 ? 11.43 4.812 20.109 1 93.81 345 THR B O 1
ATOM 6140 N N . LYS B 1 346 ? 11.555 5.66 18.094 1 94.81 346 LYS B N 1
ATOM 6141 C CA . LYS B 1 346 ? 10.172 6.121 18.188 1 94.81 346 LYS B CA 1
ATOM 6142 C C . LYS B 1 346 ? 9.422 5.848 16.891 1 94.81 346 LYS B C 1
ATOM 6144 O O . LYS B 1 346 ? 9.992 5.945 15.797 1 94.81 346 LYS B O 1
ATOM 6149 N N . HIS B 1 347 ? 8.242 5.449 17 1 96.75 347 HIS B N 1
ATOM 6150 C CA . HIS B 1 347 ? 7.203 5.434 15.984 1 96.75 347 HIS B CA 1
ATOM 6151 C C . HIS B 1 347 ? 5.906 6.043 16.516 1 96.75 347 HIS B C 1
ATOM 6153 O O . HIS B 1 347 ? 5.52 5.801 17.656 1 96.75 347 HIS B O 1
ATOM 6159 N N . ARG B 1 348 ? 5.309 6.848 15.664 1 97 348 ARG B N 1
ATOM 6160 C CA . ARG B 1 348 ? 4.078 7.5 16.109 1 97 348 ARG B CA 1
ATOM 6161 C C . ARG B 1 348 ? 3.127 7.719 14.93 1 97 348 ARG B C 1
ATOM 6163 O O . ARG B 1 348 ? 3.555 8.094 13.836 1 97 348 ARG B O 1
ATOM 6170 N N . ILE B 1 349 ? 1.87 7.484 15.203 1 96.81 349 ILE B N 1
ATOM 6171 C CA . ILE B 1 349 ? 0.84 7.816 14.219 1 96.81 349 ILE B CA 1
ATOM 6172 C C . ILE B 1 349 ? 0.298 9.219 14.492 1 96.81 349 ILE B C 1
ATOM 6174 O O . ILE B 1 349 ? -0.073 9.539 15.625 1 96.81 349 ILE B O 1
ATOM 6178 N N . CYS B 1 350 ? 0.344 10.031 13.508 1 96.25 350 CYS B N 1
ATOM 6179 C CA . CYS B 1 350 ? -0.246 11.359 13.555 1 96.25 350 CYS B CA 1
ATOM 6180 C C . CYS B 1 350 ? -1.549 11.406 12.766 1 96.25 350 CYS B C 1
ATOM 6182 O O . CYS B 1 350 ? -1.605 10.953 11.617 1 96.25 350 CYS B O 1
ATOM 6184 N N . TRP B 1 351 ? -2.568 11.984 13.383 1 97.12 351 TRP B N 1
ATOM 6185 C CA . TRP B 1 351 ? -3.873 12.078 12.734 1 97.12 351 TRP B CA 1
ATOM 6186 C C . TRP B 1 351 ? -4.18 13.523 12.344 1 97.12 351 TRP B C 1
ATOM 6188 O O . TRP B 1 351 ? -3.848 14.453 13.078 1 97.12 351 TRP B O 1
ATOM 6198 N N . ASP B 1 352 ? -4.82 13.695 11.203 1 97.38 352 ASP B N 1
ATOM 6199 C CA . ASP B 1 352 ? -5.258 15 10.711 1 97.38 352 ASP B CA 1
ATOM 6200 C C . ASP B 1 352 ? -6.555 14.883 9.914 1 97.38 352 ASP B C 1
ATOM 6202 O O . ASP B 1 352 ? -7.109 13.789 9.781 1 97.38 352 ASP B O 1
ATOM 6206 N N . ALA B 1 353 ? -7.105 16 9.57 1 98.12 353 ALA B N 1
ATOM 6207 C CA . ALA B 1 353 ? -8.312 16.094 8.75 1 98.12 353 ALA B CA 1
ATOM 6208 C C . ALA B 1 353 ? -7.973 16.5 7.316 1 98.12 353 ALA B C 1
ATOM 6210 O O . ALA B 1 353 ? -7.148 17.391 7.098 1 98.12 353 ALA B O 1
ATOM 6211 N N . PHE B 1 354 ? -8.664 15.805 6.383 1 97.88 354 PHE B N 1
ATOM 6212 C CA . PHE B 1 354 ? -8.32 15.977 4.977 1 97.88 354 PHE B CA 1
ATOM 6213 C C . PHE B 1 354 ? -9.523 16.453 4.176 1 97.88 354 PHE B C 1
ATOM 6215 O O . PHE B 1 354 ? -10.664 16.078 4.465 1 97.88 354 PHE B O 1
ATOM 6222 N N . THR B 1 355 ? -9.203 17.297 3.227 1 98.19 355 THR B N 1
ATOM 6223 C CA . THR B 1 355 ? -10.078 17.484 2.074 1 98.19 355 THR B CA 1
ATOM 6224 C C . THR B 1 355 ? -9.461 16.875 0.819 1 98.19 355 THR B C 1
ATOM 6226 O O . THR B 1 355 ? -8.258 16.594 0.785 1 98.19 355 THR B O 1
ATOM 6229 N N . THR B 1 356 ? -10.25 16.703 -0.233 1 96.56 356 THR B N 1
ATOM 6230 C CA . THR B 1 356 ? -9.758 16.094 -1.458 1 96.56 356 THR B CA 1
ATOM 6231 C C . THR B 1 356 ? -8.75 17 -2.156 1 96.56 356 THR B C 1
ATOM 6233 O O . THR B 1 356 ? -7.926 16.531 -2.945 1 96.56 356 THR B O 1
ATOM 6236 N N . THR B 1 357 ? -8.742 18.297 -1.789 1 96.69 357 THR B N 1
ATOM 6237 C CA . THR B 1 357 ? -7.891 19.25 -2.48 1 96.69 357 THR B CA 1
ATOM 6238 C C . THR B 1 357 ? -6.777 19.75 -1.563 1 96.69 357 THR B C 1
ATOM 6240 O O . THR B 1 357 ? -5.977 20.594 -1.953 1 96.69 357 THR B O 1
ATOM 6243 N N . SER B 1 358 ? -6.77 19.344 -0.381 1 97.38 358 SER B N 1
ATOM 6244 C CA . SER B 1 358 ? -5.828 19.766 0.653 1 97.38 358 SER B CA 1
ATOM 6245 C C . SER B 1 358 ? -6.062 21.203 1.066 1 97.38 358 SER B C 1
ATOM 6247 O O . SER B 1 358 ? -5.223 21.812 1.735 1 97.38 358 SER B O 1
ATOM 6249 N N . ASP B 1 359 ? -7.18 21.719 0.659 1 98.31 359 ASP B N 1
ATOM 6250 C CA . ASP B 1 359 ? -7.555 23.047 1.127 1 98.31 359 ASP B CA 1
ATOM 6251 C C . ASP B 1 359 ? -8.102 23 2.555 1 98.31 359 ASP B C 1
ATOM 6253 O O . ASP B 1 359 ? -8.766 22.031 2.934 1 98.31 359 ASP B O 1
ATOM 6257 N N . PHE B 1 360 ? -7.84 24.094 3.26 1 98.75 360 PHE B N 1
ATOM 6258 C CA . PHE B 1 360 ? -8.477 24.234 4.566 1 98.75 360 PHE B CA 1
ATOM 6259 C C . PHE B 1 360 ? -9.984 24.375 4.422 1 98.75 360 PHE B C 1
ATOM 6261 O O . PHE B 1 360 ? -10.492 24.562 3.314 1 98.75 360 PHE B O 1
ATOM 6268 N N . ILE B 1 361 ? -10.594 24.156 5.523 1 98.88 361 ILE B N 1
ATOM 6269 C CA . ILE B 1 361 ? -11.961 24.656 5.691 1 98.88 361 ILE B CA 1
ATOM 6270 C C . ILE B 1 361 ? -11.984 25.703 6.801 1 98.88 361 ILE B C 1
ATOM 6272 O O . ILE B 1 361 ? -11.766 25.391 7.969 1 98.88 361 ILE B O 1
ATOM 6276 N N . ILE B 1 362 ? -12.141 26.891 6.43 1 98.94 362 ILE B N 1
ATOM 6277 C CA . ILE B 1 362 ? -12.344 28.047 7.297 1 98.94 362 ILE B CA 1
ATOM 6278 C C . ILE B 1 362 ? -13.617 28.797 6.875 1 98.94 362 ILE B C 1
ATOM 6280 O O . ILE B 1 362 ? -13.578 29.641 5.992 1 98.94 362 ILE B O 1
ATOM 6284 N N . SER B 1 363 ? -14.641 28.438 7.559 1 98.88 363 SER B N 1
ATOM 6285 C CA . SER B 1 363 ? -15.953 28.828 7.055 1 98.88 363 SER B CA 1
ATOM 6286 C C . SER B 1 363 ? -17 28.766 8.156 1 98.88 363 SER B C 1
ATOM 6288 O O . SER B 1 363 ? -16.875 27.984 9.102 1 98.88 363 SER B O 1
ATOM 6290 N N . PRO B 1 364 ? -18.078 29.641 8.016 1 98.69 364 PRO B N 1
ATOM 6291 C CA . PRO B 1 364 ? -19.281 29.312 8.781 1 98.69 364 PRO B CA 1
ATOM 6292 C C . PRO B 1 364 ? -19.875 27.969 8.383 1 98.69 364 PRO B C 1
ATOM 6294 O O . PRO B 1 364 ? -19.734 27.547 7.23 1 98.69 364 PRO B O 1
ATOM 6297 N N . HIS B 1 365 ? -20.453 27.312 9.359 1 98.69 365 HIS B N 1
ATOM 6298 C CA . HIS B 1 365 ? -21.188 26.094 9.039 1 98.69 365 HIS B CA 1
ATOM 6299 C C . HIS B 1 365 ? -22.578 26.422 8.5 1 98.69 365 HIS B C 1
ATOM 6301 O O . HIS B 1 365 ? -23.297 27.234 9.078 1 98.69 365 HIS B O 1
ATOM 6307 N N . SER B 1 366 ? -23 25.781 7.469 1 97.62 366 SER B N 1
ATOM 6308 C CA . SER B 1 366 ? -24.234 26.156 6.781 1 97.62 366 SER B CA 1
ATOM 6309 C C . SER B 1 366 ? -25.469 25.703 7.559 1 97.62 366 SER B C 1
ATOM 6311 O O . SER B 1 366 ? -26.562 26.234 7.371 1 97.62 366 SER B O 1
ATOM 6313 N N . ALA B 1 367 ? -25.281 24.797 8.461 1 97.69 367 ALA B N 1
ATOM 6314 C CA . ALA B 1 367 ? -26.438 24.203 9.117 1 97.69 367 ALA B CA 1
ATOM 6315 C C . ALA B 1 367 ? -26.719 24.875 10.453 1 97.69 367 ALA B C 1
ATOM 6317 O O . ALA B 1 367 ? -27.703 24.547 11.125 1 97.69 367 ALA B O 1
ATOM 6318 N N . SER B 1 368 ? -25.906 25.812 10.836 1 98 368 SER B N 1
ATOM 6319 C CA . SER B 1 368 ? -26.109 26.375 12.164 1 98 368 SER B CA 1
ATOM 6320 C C . SER B 1 368 ? -25.469 27.766 12.289 1 98 368 SER B C 1
ATOM 6322 O O . SER B 1 368 ? -24.266 27.906 12.062 1 98 368 SER B O 1
ATOM 6324 N N . LYS B 1 369 ? -26.297 28.719 12.734 1 97 369 LYS B N 1
ATOM 6325 C CA . LYS B 1 369 ? -25.75 30.031 13.062 1 97 369 LYS B CA 1
ATOM 6326 C C . LYS B 1 369 ? -24.875 29.953 14.32 1 97 369 LYS B C 1
ATOM 6328 O O . LYS B 1 369 ? -25.219 29.25 15.266 1 97 369 LYS B O 1
ATOM 6333 N N . GLY B 1 370 ? -23.734 30.656 14.281 1 97.62 370 GLY B N 1
ATOM 6334 C CA . GLY B 1 370 ? -22.875 30.688 15.445 1 97.62 370 GLY B CA 1
ATOM 6335 C C . GLY B 1 370 ? -21.844 29.578 15.445 1 97.62 370 GLY B C 1
ATOM 6336 O O . GLY B 1 370 ? -20.969 29.516 16.328 1 97.62 370 GLY B O 1
ATOM 6337 N N . LEU B 1 371 ? -21.953 28.688 14.461 1 98.81 371 LEU B N 1
ATOM 6338 C CA . LEU B 1 371 ? -21.016 27.578 14.336 1 98.81 371 LEU B CA 1
ATOM 6339 C C . LEU B 1 371 ? -20.047 27.812 13.18 1 98.81 371 LEU B C 1
ATOM 6341 O O . LEU B 1 371 ? -20.484 28.109 12.062 1 98.81 371 LEU B O 1
ATOM 6345 N N . TYR B 1 372 ? -18.797 27.688 13.477 1 98.94 372 TYR B N 1
ATOM 6346 C CA . TYR B 1 372 ? -17.75 27.891 12.484 1 98.94 372 TYR B CA 1
ATOM 6347 C C . TYR B 1 372 ? -16.766 26.719 12.484 1 98.94 372 TYR B C 1
ATOM 6349 O O . TYR B 1 372 ? -16.594 26.047 13.5 1 98.94 372 TYR B O 1
ATOM 6357 N N . ILE B 1 373 ? -16.172 26.484 11.336 1 98.88 373 ILE B N 1
ATOM 6358 C CA . ILE B 1 373 ? -15.195 25.422 11.156 1 98.88 373 ILE B CA 1
ATOM 6359 C C . ILE B 1 373 ? -13.844 26.016 10.789 1 98.88 373 ILE B C 1
ATOM 6361 O O . ILE B 1 373 ? -13.758 26.891 9.93 1 98.88 373 ILE B O 1
ATOM 6365 N N . ALA B 1 374 ? -12.781 25.609 11.438 1 98.88 374 ALA B N 1
ATOM 6366 C CA . ALA B 1 374 ? -11.391 25.938 11.117 1 98.88 374 ALA B CA 1
ATOM 6367 C C . ALA B 1 374 ? -10.484 24.719 11.281 1 98.88 374 ALA B C 1
ATOM 6369 O O . ALA B 1 374 ? -9.93 24.5 12.359 1 98.88 374 ALA B O 1
ATOM 6370 N N . THR B 1 375 ? -10.344 23.953 10.195 1 98.44 375 THR B N 1
ATOM 6371 C CA . THR B 1 375 ? -9.594 22.719 10.273 1 98.44 375 THR B CA 1
ATOM 6372 C C . THR B 1 375 ? -9.141 22.266 8.891 1 98.44 375 THR B C 1
ATOM 6374 O O . THR B 1 375 ? -8.859 23.094 8.023 1 98.44 375 THR B O 1
ATOM 6377 N N . CYS B 1 376 ? -8.812 20.984 8.766 1 98.38 376 CYS B N 1
ATOM 6378 C CA . CYS B 1 376 ? -8.391 20.344 7.523 1 98.38 376 CYS B CA 1
ATOM 6379 C C . CYS B 1 376 ? -6.996 20.797 7.117 1 98.38 376 CYS B C 1
ATOM 6381 O O . CYS B 1 376 ? -6.801 21.281 6.004 1 98.38 376 CYS B O 1
ATOM 6383 N N . GLY B 1 377 ? -6.109 20.484 8 1 97.81 377 GLY B N 1
ATOM 6384 C CA . GLY B 1 377 ? -4.715 20.812 7.746 1 97.81 377 GLY B CA 1
ATOM 6385 C C . GLY B 1 377 ? -4.086 19.938 6.676 1 97.81 377 GLY B C 1
ATOM 6386 O O . GLY B 1 377 ? -3.129 20.344 6.02 1 97.81 377 GLY B O 1
ATOM 6387 N N . SER B 1 378 ? -4.578 18.766 6.512 1 97.19 378 SER B N 1
ATOM 6388 C CA . SER B 1 378 ? -4.141 17.859 5.461 1 97.19 378 SER B CA 1
ATOM 6389 C C . SER B 1 378 ? -2.629 17.672 5.484 1 97.19 378 SER B C 1
ATOM 6391 O O . SER B 1 378 ? -1.979 17.656 4.438 1 97.19 378 SER B O 1
ATOM 6393 N N . PHE B 1 379 ? -2.016 17.75 6.637 1 95.81 379 PHE B N 1
ATOM 6394 C CA . PHE B 1 379 ? -0.607 17.516 6.941 1 95.81 379 PHE B CA 1
ATOM 6395 C C . PHE B 1 379 ? 0.25 18.672 6.418 1 95.81 379 PHE B C 1
ATOM 6397 O O . PHE B 1 379 ? 1.469 18.531 6.297 1 95.81 379 PHE B O 1
ATOM 6404 N N . HIS B 1 380 ? -0.371 19.734 6.098 1 96.69 380 HIS B N 1
ATOM 6405 C CA . HIS B 1 380 ? 0.468 20.875 5.734 1 96.69 380 HIS B CA 1
ATOM 6406 C C . HIS B 1 380 ? 0.053 22.125 6.488 1 96.69 380 HIS B C 1
ATOM 6408 O O . HIS B 1 380 ? 0.536 23.234 6.195 1 96.69 380 HIS B O 1
ATOM 6414 N N . GLY B 1 381 ? -0.721 22.016 7.516 1 97.44 381 GLY B N 1
ATOM 6415 C CA . GLY B 1 381 ? -1.31 23.156 8.211 1 97.44 381 GLY B CA 1
ATOM 6416 C C . GLY B 1 381 ? -0.351 23.828 9.18 1 97.44 381 GLY B C 1
ATOM 6417 O O . GLY B 1 381 ? -0.457 25.016 9.438 1 97.44 381 GLY B O 1
ATOM 6418 N N . PHE B 1 382 ? 0.627 23.141 9.703 1 97.94 382 PHE B N 1
ATOM 6419 C CA . PHE B 1 382 ? 1.45 23.625 10.805 1 97.94 382 PHE B CA 1
ATOM 6420 C C . PHE B 1 382 ? 2.186 24.906 10.398 1 97.94 382 PHE B C 1
ATOM 6422 O O . PHE B 1 382 ? 2.246 25.859 11.164 1 97.94 382 PHE B O 1
ATOM 6429 N N . LYS B 1 383 ? 2.746 24.891 9.219 1 98.25 383 LYS B N 1
ATOM 6430 C CA . LYS B 1 383 ? 3.625 25.984 8.82 1 98.25 383 LYS B CA 1
ATOM 6431 C C . LYS B 1 383 ? 2.869 27.312 8.773 1 98.25 383 LYS B C 1
ATOM 6433 O O . LYS B 1 383 ? 3.48 28.391 8.781 1 98.25 383 LYS B O 1
ATOM 6438 N N . PHE B 1 384 ? 1.56 27.234 8.797 1 98.81 384 PHE B N 1
ATOM 6439 C CA . PHE B 1 384 ? 0.739 28.438 8.742 1 98.81 384 PHE B CA 1
ATOM 6440 C C . PHE B 1 384 ? 0.344 28.891 10.141 1 98.81 384 PHE B C 1
ATOM 6442 O O . PHE B 1 384 ? -0.399 29.859 10.305 1 98.81 384 PHE B O 1
ATOM 6449 N N . PHE B 1 385 ? 0.855 28.312 11.164 1 98.69 385 PHE B N 1
ATOM 6450 C CA . PHE B 1 385 ? 0.519 28.547 12.562 1 98.69 385 PHE B CA 1
ATOM 6451 C C . PHE B 1 385 ? 0.497 30.031 12.875 1 98.69 385 PHE B C 1
ATOM 6453 O O . PHE B 1 385 ? -0.46 30.531 13.477 1 98.69 385 PHE B O 1
ATOM 6460 N N . PRO B 1 386 ? 1.371 30.812 12.391 1 98.81 386 PRO B N 1
ATOM 6461 C CA . PRO B 1 386 ? 1.379 32.219 12.758 1 98.81 386 PRO B CA 1
ATOM 6462 C C . PRO B 1 386 ? 0.213 33 12.148 1 98.81 386 PRO B C 1
ATOM 6464 O O . PRO B 1 386 ? -0.157 34.062 12.641 1 98.81 386 PRO B O 1
ATOM 6467 N N . VAL B 1 387 ? -0.364 32.438 11.078 1 98.81 387 VAL B N 1
ATOM 6468 C CA . VAL B 1 387 ? -1.262 33.344 10.328 1 98.81 387 VAL B CA 1
ATOM 6469 C C . VAL B 1 387 ? -2.656 32.719 10.273 1 98.81 387 VAL B C 1
ATOM 6471 O O . VAL B 1 387 ? -3.621 33.375 9.883 1 98.81 387 VAL B O 1
ATOM 6474 N N . LEU B 1 388 ? -2.828 31.469 10.633 1 98.88 388 LEU B N 1
ATOM 6475 C CA . LEU B 1 388 ? -4.129 30.812 10.547 1 98.88 388 LEU B CA 1
ATOM 6476 C C . LEU B 1 388 ? -5.207 31.656 11.219 1 98.88 388 LEU B C 1
ATOM 6478 O O . LEU B 1 388 ? -6.273 31.875 10.641 1 98.88 388 LEU B O 1
ATOM 6482 N N . GLY B 1 389 ? -4.914 32.125 12.414 1 98.88 389 GLY B N 1
ATOM 6483 C CA . GLY B 1 389 ? -5.875 32.906 13.188 1 98.88 389 GLY B CA 1
ATOM 6484 C C . GLY B 1 389 ? -6.289 34.188 12.508 1 98.88 389 GLY B C 1
ATOM 6485 O O . GLY B 1 389 ? -7.441 34.625 12.625 1 98.88 389 GLY B O 1
ATOM 6486 N N . LYS B 1 390 ? -5.348 34.781 11.852 1 98.81 390 LYS B N 1
ATOM 6487 C CA . LYS B 1 390 ? -5.664 36 11.086 1 98.81 390 LYS B CA 1
ATOM 6488 C C . LYS B 1 390 ? -6.789 35.719 10.094 1 98.81 390 LYS B C 1
ATOM 6490 O O . LYS B 1 390 ? -7.746 36.5 10.016 1 98.81 390 LYS B O 1
ATOM 6495 N N . TYR B 1 391 ? -6.695 34.656 9.43 1 98.88 391 TYR B N 1
ATOM 6496 C CA . TYR B 1 391 ? -7.672 34.344 8.391 1 98.88 391 TYR B CA 1
ATOM 6497 C C . TYR B 1 391 ? -8.977 33.875 9 1 98.88 391 TYR B C 1
ATOM 6499 O O . TYR B 1 391 ? -10.062 34.125 8.461 1 98.88 391 TYR B O 1
ATOM 6507 N N . VAL B 1 392 ? -8.914 33.156 10.133 1 98.94 392 VAL B N 1
ATOM 6508 C CA . VAL B 1 392 ? -10.133 32.781 10.828 1 98.94 392 VAL B CA 1
ATOM 6509 C C . VAL B 1 392 ? -10.875 34.031 11.305 1 98.94 392 VAL B C 1
ATOM 6511 O O . VAL B 1 392 ? -12.102 34.125 11.164 1 98.94 392 VAL B O 1
ATOM 6514 N N . VAL B 1 393 ? -10.164 34.969 11.844 1 98.75 393 VAL B N 1
ATOM 6515 C CA . VAL B 1 393 ? -10.781 36.219 12.32 1 98.75 393 VAL B CA 1
ATOM 6516 C C . VAL B 1 393 ? -11.391 36.969 11.148 1 98.75 393 VAL B C 1
ATOM 6518 O O . VAL B 1 393 ? -12.508 37.5 11.25 1 98.75 393 VAL B O 1
ATOM 6521 N N . GLN B 1 394 ? -10.664 37.031 10.039 1 98.81 394 GLN B N 1
ATOM 6522 C CA . GLN B 1 394 ? -11.219 37.656 8.852 1 98.81 394 GLN B CA 1
ATOM 6523 C C . GLN B 1 394 ? -12.508 36.969 8.406 1 98.81 394 GLN B C 1
ATOM 6525 O O . GLN B 1 394 ? -13.453 37.625 7.965 1 98.81 394 GLN B O 1
ATOM 6530 N N . MET B 1 395 ? -12.539 35.688 8.469 1 98.81 395 MET B N 1
ATOM 6531 C CA . MET B 1 395 ? -13.742 34.938 8.141 1 98.81 395 MET B CA 1
ATOM 6532 C C . MET B 1 395 ? -14.883 35.312 9.078 1 98.81 395 MET B C 1
ATOM 6534 O O . MET B 1 395 ? -16 35.562 8.633 1 98.81 395 MET B O 1
ATOM 6538 N N . LEU B 1 396 ? -14.625 35.406 10.359 1 98.38 396 LEU B N 1
ATOM 6539 C CA . LEU B 1 396 ? -15.633 35.75 11.359 1 98.38 396 LEU B CA 1
ATOM 6540 C C . LEU B 1 396 ? -16.203 37.156 11.102 1 98.38 396 LEU B C 1
ATOM 6542 O O . LEU B 1 396 ? -17.391 37.375 11.352 1 98.38 396 LEU B O 1
ATOM 6546 N N . GLU B 1 397 ? -15.406 37.969 10.516 1 97.69 397 GLU B N 1
ATOM 6547 C CA . GLU B 1 397 ? -15.789 39.375 10.312 1 97.69 397 GLU B CA 1
ATOM 6548 C C . GLU B 1 397 ? -16.344 39.594 8.906 1 97.69 397 GLU B C 1
ATOM 6550 O O . GLU B 1 397 ? -16.766 40.688 8.57 1 97.69 397 GLU B O 1
ATOM 6555 N N . GLY B 1 398 ? -16.266 38.594 8.125 1 97.5 398 GLY B N 1
ATOM 6556 C CA . GLY B 1 398 ? -16.703 38.75 6.754 1 97.5 398 GLY B CA 1
ATOM 6557 C C . GLY B 1 398 ? -15.727 39.531 5.887 1 97.5 398 GLY B C 1
ATOM 6558 O O . GLY B 1 398 ? -16.125 40.219 4.961 1 97.5 398 GLY B O 1
ATOM 6559 N N . GLU B 1 399 ? -14.43 39.406 6.227 1 98.19 399 GLU B N 1
ATOM 6560 C CA . GLU B 1 399 ? -13.414 40.188 5.551 1 98.19 399 GLU B CA 1
ATOM 6561 C C . GLU B 1 399 ? -12.445 39.312 4.773 1 98.19 399 GLU B C 1
ATOM 6563 O O . GLU B 1 399 ? -11.453 39.812 4.227 1 98.19 399 GLU B O 1
ATOM 6568 N N . LEU B 1 400 ? -12.664 38.062 4.727 1 97.88 400 LEU B N 1
ATOM 6569 C CA . LEU B 1 400 ? -11.82 37.156 3.941 1 97.88 400 LEU B CA 1
ATOM 6570 C C . LEU B 1 400 ? -11.867 37.531 2.461 1 97.88 400 LEU B C 1
ATOM 6572 O O . LEU B 1 400 ? -12.93 37.844 1.93 1 97.88 400 LEU B O 1
ATOM 6576 N N . ALA B 1 401 ? -10.758 37.5 1.79 1 98 401 ALA B N 1
ATOM 6577 C CA . ALA B 1 401 ? -10.742 37.719 0.347 1 98 401 ALA B CA 1
ATOM 6578 C C . ALA B 1 401 ? -11.656 36.719 -0.372 1 98 401 ALA B C 1
ATOM 6580 O O . ALA B 1 401 ? -11.758 35.562 0.019 1 98 401 ALA B O 1
ATOM 6581 N N . PRO B 1 402 ? -12.297 37.125 -1.455 1 97.81 402 PRO B N 1
ATOM 6582 C CA . PRO B 1 402 ? -13.258 36.281 -2.174 1 97.81 402 PRO B CA 1
ATOM 6583 C C . PRO B 1 402 ? -12.664 34.938 -2.588 1 97.81 402 PRO B C 1
ATOM 6585 O O . PRO B 1 402 ? -13.344 33.906 -2.498 1 97.81 402 PRO B O 1
ATOM 6588 N N . GLU B 1 403 ? -11.461 34.969 -2.99 1 97.62 403 GLU B N 1
ATOM 6589 C CA . GLU B 1 403 ? -10.812 33.75 -3.42 1 97.62 403 GLU B CA 1
ATOM 6590 C C . GLU B 1 403 ? -10.703 32.75 -2.266 1 97.62 403 GLU B C 1
ATOM 6592 O O . GLU B 1 403 ? -10.883 31.547 -2.455 1 97.62 403 GLU B O 1
ATOM 6597 N N . LEU B 1 404 ? -10.453 33.188 -1.092 1 98.44 404 LEU B N 1
ATOM 6598 C CA . LEU B 1 404 ? -10.32 32.344 0.078 1 98.44 404 LEU B CA 1
ATOM 6599 C C . LEU B 1 404 ? -11.68 31.875 0.562 1 98.44 404 LEU B C 1
ATOM 6601 O O . LEU B 1 404 ? -11.828 30.719 0.997 1 98.44 404 LEU B O 1
ATOM 6605 N N . ILE B 1 405 ? -12.703 32.75 0.451 1 98.31 405 ILE B N 1
ATOM 6606 C CA . ILE B 1 405 ? -14.062 32.375 0.805 1 98.31 405 ILE B CA 1
ATOM 6607 C C . ILE B 1 405 ? -14.492 31.156 -0.026 1 98.31 405 ILE B C 1
ATOM 6609 O O . ILE B 1 405 ? -15.039 30.188 0.508 1 98.31 405 ILE B O 1
ATOM 6613 N N . GLU B 1 406 ? -14.203 31.234 -1.254 1 97.62 406 GLU B N 1
ATOM 6614 C CA . GLU B 1 406 ? -14.594 30.156 -2.166 1 97.62 406 GLU B CA 1
ATOM 6615 C C . GLU B 1 406 ? -13.789 28.891 -1.9 1 97.62 406 GLU B C 1
ATOM 6617 O O . GLU B 1 406 ? -14.359 27.797 -1.798 1 97.62 406 GLU B O 1
ATOM 6622 N N . ARG B 1 407 ? -12.57 29 -1.716 1 97.62 407 ARG B N 1
ATOM 6623 C CA . ARG B 1 407 ? -11.656 27.859 -1.603 1 97.62 407 ARG B CA 1
ATOM 6624 C C . ARG B 1 407 ? -11.867 27.125 -0.288 1 97.62 407 ARG B C 1
ATOM 6626 O O . ARG B 1 407 ? -11.719 25.906 -0.229 1 97.62 407 ARG B O 1
ATOM 6633 N N . TRP B 1 408 ? -12.242 27.875 0.738 1 98.69 408 TRP B N 1
ATOM 6634 C CA . TRP B 1 408 ? -12.297 27.281 2.07 1 98.69 408 TRP B CA 1
ATOM 6635 C C . TRP B 1 408 ? -13.742 27.047 2.502 1 98.69 408 TRP B C 1
ATOM 6637 O O . TRP B 1 408 ? -14.008 26.703 3.656 1 98.69 408 TRP B O 1
ATOM 6647 N N . ALA B 1 409 ? -14.656 27.125 1.558 1 98.69 409 ALA B N 1
ATOM 6648 C CA . ALA B 1 409 ? -16.078 27.062 1.872 1 98.69 409 ALA B CA 1
ATOM 6649 C C . ALA B 1 409 ? -16.484 25.672 2.336 1 98.69 409 ALA B C 1
ATOM 6651 O O . ALA B 1 409 ? -16.016 24.672 1.794 1 98.69 409 ALA B O 1
ATOM 6652 N N . TRP B 1 410 ? -17.344 25.641 3.277 1 98.56 410 TRP B N 1
ATOM 6653 C CA . TRP B 1 410 ? -17.906 24.391 3.791 1 98.56 410 TRP B CA 1
ATOM 6654 C C . TRP B 1 410 ? -18.625 23.625 2.686 1 98.56 410 TRP B C 1
ATOM 6656 O O . TRP B 1 410 ? -18.438 22.406 2.551 1 98.56 410 TRP B O 1
ATOM 6666 N N . ASP B 1 411 ? -19.312 24.25 1.892 1 97.56 411 ASP B N 1
ATOM 6667 C CA . ASP B 1 411 ? -20.188 23.594 0.917 1 97.56 411 ASP B CA 1
ATOM 6668 C C . ASP B 1 411 ? -19.562 23.625 -0.477 1 97.56 411 ASP B C 1
ATOM 6670 O O . ASP B 1 411 ? -20.25 23.469 -1.479 1 97.56 411 ASP B O 1
ATOM 6674 N N . ARG B 1 412 ? -18.328 23.875 -0.538 1 97.25 412 ARG B N 1
ATOM 6675 C CA . ARG B 1 412 ? -17.656 23.844 -1.836 1 97.25 412 ARG B CA 1
ATOM 6676 C C . ARG B 1 412 ? -17.797 22.469 -2.488 1 97.25 412 ARG B C 1
ATOM 6678 O O . ARG B 1 412 ? -17.656 21.453 -1.824 1 97.25 412 ARG B O 1
ATOM 6685 N N . GLN B 1 413 ? -18.141 22.484 -3.742 1 95.31 413 GLN B N 1
ATOM 6686 C CA . GLN B 1 413 ? -18 21.266 -4.527 1 95.31 413 GLN B CA 1
ATOM 6687 C C . GLN B 1 413 ? -16.547 21.062 -4.973 1 95.31 413 GLN B C 1
ATOM 6689 O O . GLN B 1 413 ? -16.125 21.594 -6 1 95.31 413 GLN B O 1
ATOM 6694 N N . ARG B 1 414 ? -15.883 20.266 -4.258 1 95.44 414 ARG B N 1
ATOM 6695 C CA . ARG B 1 414 ? -14.461 20.062 -4.52 1 95.44 414 ARG B CA 1
ATOM 6696 C C . ARG B 1 414 ? -14.258 18.984 -5.586 1 95.44 414 ARG B C 1
ATOM 6698 O O . ARG B 1 414 ? -15.055 18.062 -5.703 1 95.44 414 ARG B O 1
ATOM 6705 N N . PRO B 1 415 ? -13.172 19.156 -6.359 1 93.44 415 PRO B N 1
ATOM 6706 C CA . PRO B 1 415 ? -12.773 18.031 -7.211 1 93.44 415 PRO B CA 1
ATOM 6707 C C . PRO B 1 415 ? -12.453 16.781 -6.414 1 93.44 415 PRO B C 1
ATOM 6709 O O . PRO B 1 415 ? -12.164 16.859 -5.215 1 93.44 415 PRO B O 1
ATOM 6712 N N . ASP B 1 416 ? -12.5 15.664 -7.117 1 91.25 416 ASP B N 1
ATOM 6713 C CA . ASP B 1 416 ? -12.141 14.414 -6.445 1 91.25 416 ASP B CA 1
ATOM 6714 C C . ASP B 1 416 ? -10.656 14.383 -6.105 1 91.25 416 ASP B C 1
ATOM 6716 O O . ASP B 1 416 ? -9.922 15.328 -6.41 1 91.25 416 ASP B O 1
ATOM 6720 N N . SER B 1 417 ? -10.219 13.359 -5.469 1 91.38 417 SER B N 1
ATOM 6721 C CA . SER B 1 417 ? -8.867 13.312 -4.926 1 91.38 417 SER B CA 1
ATOM 6722 C C . SER B 1 417 ? -7.875 12.766 -5.949 1 91.38 417 SER B C 1
ATOM 6724 O O . SER B 1 417 ? -6.703 12.539 -5.633 1 91.38 417 SER B O 1
ATOM 6726 N N . SER B 1 418 ? -8.172 12.523 -7.207 1 87.31 418 SER B N 1
ATOM 6727 C CA . SER B 1 418 ? -7.344 11.844 -8.195 1 87.31 418 SER B CA 1
ATOM 6728 C C . SER B 1 418 ? -6.059 12.617 -8.461 1 87.31 418 SER B C 1
ATOM 6730 O O . SER B 1 418 ? -5.035 12.031 -8.82 1 87.31 418 SER B O 1
ATOM 6732 N N . GLN B 1 419 ? -6.137 13.953 -8.203 1 89.19 419 GLN B N 1
ATOM 6733 C CA . GLN B 1 419 ? -4.965 14.781 -8.477 1 89.19 419 GLN B CA 1
ATOM 6734 C C . GLN B 1 419 ? -4.191 15.086 -7.199 1 89.19 419 GLN B C 1
ATOM 6736 O O . GLN B 1 419 ? -3.184 15.789 -7.234 1 89.19 419 GLN B O 1
ATOM 6741 N N . ASN B 1 420 ? -4.688 14.586 -6.086 1 93.25 420 ASN B N 1
ATOM 6742 C CA . ASN B 1 420 ? -4.062 14.82 -4.789 1 93.25 420 ASN B CA 1
ATOM 6743 C C . ASN B 1 420 ? -3.361 13.57 -4.27 1 93.25 420 ASN B C 1
ATOM 6745 O O . ASN B 1 420 ? -3.965 12.758 -3.566 1 93.25 420 ASN B O 1
ATOM 6749 N N . VAL B 1 421 ? -2.074 13.484 -4.445 1 92 421 VAL B N 1
ATOM 6750 C CA . VAL B 1 421 ? -1.333 12.273 -4.102 1 92 421 VAL B CA 1
ATOM 6751 C C . VAL B 1 421 ? -1.143 12.195 -2.59 1 92 421 VAL B C 1
ATOM 6753 O O . VAL B 1 421 ? -0.757 11.148 -2.061 1 92 421 VAL B O 1
ATOM 6756 N N . GLU B 1 422 ? -1.502 13.273 -1.907 1 95 422 GLU B N 1
ATOM 6757 C CA . GLU B 1 422 ? -1.395 13.273 -0.451 1 95 422 GLU B CA 1
ATOM 6758 C C . GLU B 1 422 ? -2.672 12.75 0.198 1 95 422 GLU B C 1
ATOM 6760 O O . GLU B 1 422 ? -2.734 12.594 1.419 1 95 422 GLU B O 1
ATOM 6765 N N . TYR B 1 423 ? -3.68 12.523 -0.637 1 95.25 423 TYR B N 1
ATOM 6766 C CA . TYR B 1 423 ? -4.938 12.031 -0.09 1 95.25 423 TYR B CA 1
ATOM 6767 C C . TYR B 1 423 ? -4.789 10.594 0.4 1 95.25 423 TYR B C 1
ATOM 6769 O O . TYR B 1 423 ? -4.008 9.82 -0.158 1 95.25 423 TYR B O 1
ATOM 6777 N N . PRO B 1 424 ? -5.488 10.281 1.513 1 93.56 424 PRO B N 1
ATOM 6778 C CA . PRO B 1 424 ? -5.352 8.938 2.09 1 93.56 424 PRO B CA 1
ATOM 6779 C C . PRO B 1 424 ? -5.512 7.832 1.053 1 93.56 424 PRO B C 1
ATOM 6781 O O . PRO B 1 424 ? -6.383 7.914 0.181 1 93.56 424 PRO B O 1
ATOM 6784 N N . ASN B 1 425 ? -4.668 6.777 1.207 1 88.81 425 ASN B N 1
ATOM 6785 C CA . ASN B 1 425 ? -4.555 5.77 0.159 1 88.81 425 ASN B CA 1
ATOM 6786 C C . ASN B 1 425 ? -4.645 4.355 0.729 1 88.81 425 ASN B C 1
ATOM 6788 O O . ASN B 1 425 ? -4.363 3.383 0.03 1 88.81 425 ASN B O 1
ATOM 6792 N N . ALA B 1 426 ? -4.965 4.238 1.971 1 88.62 426 ALA B N 1
ATOM 6793 C CA . ALA B 1 426 ? -5.051 2.934 2.625 1 88.62 426 ALA B CA 1
ATOM 6794 C C . ALA B 1 426 ? -6.09 2.945 3.742 1 88.62 426 ALA B C 1
ATOM 6796 O O . ALA B 1 426 ? -6.574 4.008 4.137 1 88.62 426 ALA B O 1
ATOM 6797 N N . GLU B 1 427 ? -6.438 1.709 4.152 1 90.38 427 GLU B N 1
ATOM 6798 C CA . GLU B 1 427 ? -7.34 1.52 5.285 1 90.38 427 GLU B CA 1
ATOM 6799 C C . GLU B 1 427 ? -6.641 0.802 6.434 1 90.38 427 GLU B C 1
ATOM 6801 O O . GLU B 1 427 ? -5.969 -0.211 6.223 1 90.38 427 GLU B O 1
ATOM 6806 N N . MET B 1 428 ? -6.828 1.301 7.566 1 91.31 428 MET B N 1
ATOM 6807 C CA . MET B 1 428 ? -6.094 0.848 8.742 1 91.31 428 MET B CA 1
ATOM 6808 C C . MET B 1 428 ? -6.309 -0.644 8.977 1 91.31 428 MET B C 1
ATOM 6810 O O . MET B 1 428 ? -5.383 -1.353 9.383 1 91.31 428 MET B O 1
ATOM 6814 N N . LYS B 1 429 ? -7.469 -1.106 8.789 1 84.56 429 LYS B N 1
ATOM 6815 C CA . LYS B 1 429 ? -7.777 -2.506 9.062 1 84.56 429 LYS B CA 1
ATOM 6816 C C . LYS B 1 429 ? -6.867 -3.438 8.266 1 84.56 429 LYS B C 1
ATOM 6818 O O . LYS B 1 429 ? -6.617 -4.57 8.68 1 84.56 429 LYS B O 1
ATOM 6823 N N . HIS B 1 430 ? -6.328 -2.943 7.18 1 80.75 430 HIS B N 1
ATOM 6824 C CA . HIS B 1 430 ? -5.461 -3.756 6.34 1 80.75 430 HIS B CA 1
ATOM 6825 C C . HIS B 1 430 ? -4 -3.623 6.762 1 80.75 430 HIS B C 1
ATOM 6827 O O . HIS B 1 430 ? -3.127 -4.297 6.215 1 80.75 430 HIS B O 1
ATOM 6833 N N . LEU B 1 431 ? -3.797 -2.779 7.668 1 87.31 431 LEU B N 1
ATOM 6834 C CA . LEU B 1 431 ? -2.436 -2.506 8.117 1 87.31 431 LEU B CA 1
ATOM 6835 C C . LEU B 1 431 ? -2.203 -3.066 9.516 1 87.31 431 LEU B C 1
ATOM 6837 O O . LEU B 1 431 ? -1.131 -2.877 10.094 1 87.31 431 LEU B O 1
ATOM 6841 N N . LEU B 1 432 ? -3.264 -3.693 10 1 80.75 432 LEU B N 1
ATOM 6842 C CA . LEU B 1 432 ? -3.16 -4.25 11.352 1 80.75 432 LEU B CA 1
ATOM 6843 C C . LEU B 1 432 ? -2.498 -5.625 11.32 1 80.75 432 LEU B C 1
ATOM 6845 O O . LEU B 1 432 ? -2.568 -6.328 10.312 1 80.75 432 LEU B O 1
ATOM 6849 N N . GLN B 1 433 ? -1.562 -5.859 12.281 1 64.19 433 GLN B N 1
ATOM 6850 C CA . GLN B 1 433 ? -0.974 -7.188 12.438 1 64.19 433 GLN B CA 1
ATOM 6851 C C . GLN B 1 433 ? -2.045 -8.227 12.742 1 64.19 433 GLN B C 1
ATOM 6853 O O . GLN B 1 433 ? -3.076 -7.91 13.344 1 64.19 433 GLN B O 1
ATOM 6858 N N . PRO B 1 434 ? -1.854 -9.422 12.117 1 54.09 434 PRO B N 1
ATOM 6859 C CA . PRO B 1 434 ? -2.748 -10.445 12.664 1 54.09 434 PRO B CA 1
ATOM 6860 C C . PRO B 1 434 ? -2.648 -10.562 14.188 1 54.09 434 PRO B C 1
ATOM 6862 O O . PRO B 1 434 ? -1.574 -10.359 14.75 1 54.09 434 PRO B O 1
ATOM 6865 N N . ALA B 1 435 ? -3.738 -10.281 14.906 1 44.28 435 ALA B N 1
ATOM 6866 C CA . ALA B 1 435 ? -3.748 -10.539 16.344 1 44.28 435 ALA B CA 1
ATOM 6867 C C . ALA B 1 435 ? -3.072 -11.867 16.656 1 44.28 435 ALA B C 1
ATOM 6869 O O . ALA B 1 435 ? -3.307 -12.875 15.977 1 44.28 435 ALA B O 1
ATOM 6870 N N . SER B 1 436 ? -1.842 -11.812 17.219 1 29.28 436 SER B N 1
ATOM 6871 C CA . SER B 1 436 ? -1.252 -13.039 17.734 1 29.28 436 SER B CA 1
ATOM 6872 C C . SER B 1 436 ? -2.318 -13.961 18.328 1 29.28 436 SER B C 1
ATOM 6874 O O . SER B 1 436 ? -3.139 -13.539 19.141 1 29.28 436 SER B O 1
ATOM 6876 N N . LYS B 1 437 ? -2.738 -14.898 17.5 1 29.98 437 LYS B N 1
ATOM 6877 C CA . LYS B 1 437 ? -3.4 -15.961 18.25 1 29.98 437 LYS B CA 1
ATOM 6878 C C . LYS B 1 437 ? -2.598 -16.344 19.484 1 29.98 437 LYS B C 1
ATOM 6880 O O . LYS B 1 437 ? -1.497 -16.891 19.375 1 29.98 437 LYS B O 1
ATOM 6885 N N . LEU B 1 438 ? -2.568 -15.578 20.609 1 21.23 438 LEU B N 1
ATOM 6886 C CA . LEU B 1 438 ? -2.316 -16.375 21.812 1 21.23 438 LEU B CA 1
ATOM 6887 C C . LEU B 1 438 ? -3.371 -17.469 21.969 1 21.23 438 LEU B C 1
ATOM 6889 O O . LEU B 1 438 ? -4.562 -17.219 21.781 1 21.23 438 LEU B O 1
#

Nearest PDB structures (foldseek):
  6iwe-assembly1_A  TM=8.353E-01  e=2.486E-34  Penicillium terrenum
  5t1e-assembly1_A  TM=8.512E-01  e=3.463E-33  Parastagonospora nodorum SN15
  4rsl-assembly1_A  TM=8.314E-01  e=1.953E-33  Penicillium terrenum
  8blz-assembly1_C  TM=8.469E-01  e=1.206E-31  Parastagonospora nodorum SN15
  8blx-assembly1_A  TM=8.283E-01  e=7.628E-32  Parastagonospora nodorum SN15

Foldseek 3Di:
DPPPAFEEEEEDLALLRLLQLLVCCVVPLPYAAEYEAQDDLPDPAAQALLADQKDKQDLQFLDLVSSLLSVVLLVCCCDPPLNVVFWDQLWEKEFDLDCSLVSSVVSCVVSPHPFPKDKAAPVVSCPPLNNQQVQFDNVNGGIIIIGRSIAMGRRSVSSSSSNVVSVVSPYHYHNFAWQEFDDDLVFATFFTATPVGDTDGGLAYEYAHFLCLQLRQVRHCVVNVNPLSHLPQFKAKKKWKKWKFQDDPVRLVSQQSPGKYWHPDWLVVLWHIKIKHTADPRRITMIIFGAIAFAWDPSDVVDTGTHQPPDSNSCFQVAAPLNVVRNVVSCCNRRNPVCVPTHIDGMTMHMGMAGLVQFWAQAARPRHHSYTYTGRNLSPNSSSSNCSSVQNVCRVVVNHDPVSCQRNPSPHPDDGNSGPSSPHDYYVVVRHDDDPPD/DPPPAFEEEEEDLALLRLLQLLVCCVVPLPYAAEYEAQDDLPDPAAQALLADQKDKQDLQDLDLVSSLLSVVLLVCCCDPPLNVVFWDQLWEKEFDLDCSLVSSVVSCVVSPHPFPKDKAAPVVSCPPLNNQQVQFDNVNGGIIIIGRSIAMGRRSVSSSSSNVVSVVSPYHYHNFAWQEFDDDLVFATFFTATPVGDTDGGLAYEYAHFLCLQLRQVRHCVVNVNPLSHLPQFKAKKKWKKWKFQDDPVRLVSQQSPGKYWYDDWLVVLWHIKIKHTADPRRITMIIFGAIAFAWDPSDVVDTGTHQPPDPNSCFQVAAPLNVVRNVVSCCNRRNPVCVPTHIDGMTMHMGMAGLVQFWAQAARPRHHSYTYTGRNLSPNSSSSNCSSVQSVCRVVVNHDPVSCQRNPSPHPDDGNSGPSSPHDYYVVVRHDDDPPD

Sequence (876 aa):
MTTHNPSYLIVGAGVFGVSTAYHLIQKYPNASVTLVDRDAYDAESRVAASWDWNKVVRADYDDKVYCQLALEAQDIFKSDPLWKPHFHQTGVYWTCRSSYAQNVITNHKELGRNDDIIALPVAEARKLYGGIFDNADYTGVKEVLINRASGWAAAGDALRAVTKKCLELGVKYVTADIATLQFDGRGSCTGVKTKSGQTLSATHVIVAAGAFTPTLLEWSAAASGNPGLRAEERILAAGITTGMAQLNEEQYEKFKDMPVGFQGYTPNEGKPFIGSIPPTKDRELKWWGSKIFTNTREVLPGRYISSPPPTFDYNQWKVPGPLKQDIVEARNLWYGPASADWKMTKHRICWDAFTTTSDFIISPHSASKGLYIATCGSFHGFKFFPVLGKYVVQMLEGELAPELIERWAWDRQRPDSSQNVEYPNAEMKHLLQPASKLMTTHNPSYLIVGAGVFGVSTAYHLIQKYPNASVTLVDRDAYDAESRVAASWDWNKVVRADYDDKVYCQLALEAQDIFKSDPLWKPHFHQTGVYWTCRSSYAQNVITNHKELGRNDDIIALPVAEARKLYGGIFDNADYTGVKEVLINRASGWAAAGDALRAVTKKCLELGVKYVTADIATLQFDGRGSCTGVKTKSGQTLSATHVIVAAGAFTPTLLEWSAAASGNPGLRAEERILAAGITTGMAQLNEEQYEKFKDMPVGFQGYTPNEGKPFIGSIPPTKDRELKWWGSKIFTNTREVLPGRYISSPPPTFDYNQWKVPGPLKQDIVEARNLWYGPASADWKMTKHRICWDAFTTTSDFIISPHSASKGLYIATCGSFHGFKFFPVLGKYVVQMLEGELAPELIERWAWDRQRPDSSQNVEYPNAEMKHLLQPASKL

Organism: Aspergillus oryzae (strain ATCC 42149 / RIB 40) (NCBI:txid510516)